Protein 5C00 (pdb70)

InterPro domains:
  IPR012336 Thioredoxin-like fold [PF13462] (78-234)
  IPR036249 Thioredoxin-like superfamily [SSF52833] (78-233)

Solvent-accessible surface area: 33484 Å² total

Secondary structure (DSSP, 8-state):
---SS-TT----------EEEEETTEEEEE-TT--TTPEEEEEEEETT-HHHHHHHHHHS---HHHHTTSEEEEEEEE-GGGTT-SSSHHHHHHHHHHHHHHTT-HHHHHHHHHH---HHHHTTT--HHHHHHHHHHTT--HHHHHHHHHTTTHHHHHHHHHHHHHHHHHHHSS--BSEEEETTEE--S-GGGHHHHHH-/---SS-TT-B--------EEEEETTEEEEE-TT--TTPEEEEEEEETT-HHHHHHHHHHS---HHHHTTSEEEEEEEE-GGGTT-SSSHHHHHHHHHHHHHHTT-HHHHHHHHHH---HHHHTTT--HHHHHHHHHHTT--HHHHHHHHTTTTHHHHHHHHHHHHHHHHHHHSS--SSEEEETTEE--S-GGGHHHHHT-/--TTTT--PPP---EEEEETTEEEEE-TT--TTPEEEEEEEETT-HHHHHHHHHHS---HHHHHTSEEEEEEEE-GGGTT-SSSHHHHHHHHHHHHHHTT-HHHHHHHHHH---HHHHTTT--HHHHHHHHHHTT--HHHHHHHHTTTTHHHHHHHHHHHHHHHHHHHSS--S-EEEETTEE--S-GGGHHHHH-/--TT--------EEEEETTEEEEE-TT--TTPEEEEEEEETT-HHHHHHHHHHS---TTGGGTSEEEEEEEE-GGGTT-SSSHHHHHHHHHHHHHHTT-HHHHHHHHHH---HHHHTTT--HHHHHHHHHHTT--HHHHHHHHHTTTHHHHHHHHHHHHHHHHHHTSS--SSEEEETTEE--S-GGG--

CATH classification: 3.40.30.10

Radius of gyration: 29.77 Å; Cα contacts (8 Å, |Δi|>4): 1594; chains: 4; bounding box: 79×55×88 Å

Sequence (784 aa):
KAHQANKYADYDKEESSVSFTGSVTDSAIVLKAVNAKKDAKKIDFFYEDFSCPHHCAELGEVTDGPTTKAIENNGDIVVNLRILNFLDRDGDDGNSTKAGAAALAVAQSGDWETYWNYRALLLKEQKNIYGKWGDNDFADVAKSLGASDEEVTQKKIREGGAKEDFRKKFAEEANSSKKLEKDGGSVSSSPRVFIDGKKEVKNGIETWVEQATSKAHQANKYADYDKESVSFTGSVTDSAIVLKKAVNAKKDAKKIDFFYEDFSCPHCAEELGEEVTDGPTKAIENNGDIVVNNLRILNFLDRDGDDGNSTKAGAAALAVAQSGDWETYWNYRALLKEQKKNIYGKWGDNDFADVAKSLGASDDEEVTQKIREGGAKEEDFRKFAEEANSKKLEKDGGSVSSPRVFIDGKEVKNGIETWVEQATSANNKYADYDKEESVSFTGSVTDSAIVLKAVNAKKDAKKIDFYEDFSCPHCAEELGEEVTDGPTKAIENGDIVVNLRILNFLDRDDGDDGNSTKAGAAALAVAQSGDWEETYWNYRALLKKEQKNIYGKWGDNNDFADVAKSSLGASDEEVTQKIREGGAKEDFRKFAEANSSKKLEKDGGSVSSPRVFIDGKEVKNGIETWVEQATKYADYDKESVSFTGSVTDSAIVLKAVNAKKKDAKKIDFYEDFSCPHCAELGEEVTDGPTTKAIENGDIVVNLRILNFLDRDGDDGNSTKAGAAALAVAQSGDWETYWNYRALLKEQQKNIYGKWGDNDFADVAKSLGASDEVTQKKIREGGAKEEDFRKFAEANSSKKLEKDGGSVSSPRVFIDGKEVKNGIETWV

Structure (mmCIF, N/CA/C/O backbone):
data_5C00
#
_entry.id   5C00
#
_cell.length_a   61.532
_cell.length_b   76.621
_cell.length_c   72.586
_cell.angle_alpha   90.000
_cell.angle_beta   90.170
_cell.angle_gamma   90.000
#
_symmetry.space_group_name_H-M   'P 1 21 1'
#
loop_
_entity.id
_entity.type
_entity.pdbx_description
1 polymer 'MdbA protein'
2 water water
#
loop_
_atom_site.group_PDB
_atom_site.id
_atom_site.type_symbol
_atom_site.label_atom_id
_atom_site.label_alt_id
_atom_site.label_comp_id
_atom_site.label_asym_id
_atom_site.label_entity_id
_atom_site.label_seq_id
_atom_site.pdbx_PDB_ins_code
_atom_site.Cartn_x
_atom_site.Cartn_y
_atom_site.Cartn_z
_atom_site.occupancy
_atom_site.B_iso_or_equiv
_atom_site.auth_seq_id
_atom_site.auth_comp_id
_atom_site.auth_asym_id
_atom_site.auth_atom_id
_atom_site.pdbx_PDB_model_num
ATOM 1 N N . LYS A 1 7 ? 62.145 27.758 33.516 1.00 45.56 43 LYS A N 1
ATOM 2 C CA . LYS A 1 7 ? 62.164 29.244 33.352 1.00 43.60 43 LYS A CA 1
ATOM 3 C C . LYS A 1 7 ? 61.792 29.970 34.652 1.00 39.16 43 LYS A C 1
ATOM 4 O O . LYS A 1 7 ? 60.863 29.571 35.359 1.00 36.45 43 LYS A O 1
ATOM 10 N N . ALA A 1 8 ? 62.490 31.069 34.928 1.00 33.99 44 ALA A N 1
ATOM 11 C CA . ALA A 1 8 ? 62.327 31.819 36.164 1.00 30.59 44 ALA A CA 1
ATOM 12 C C . ALA A 1 8 ? 61.227 32.848 35.931 1.00 27.33 44 ALA A C 1
ATOM 13 O O . ALA A 1 8 ? 61.214 33.485 34.912 1.00 29.43 44 ALA A O 1
ATOM 15 N N . HIS A 1 9 ? 60.308 32.984 36.875 1.00 25.85 45 HIS A N 1
ATOM 16 C CA . HIS A 1 9 ? 59.214 33.945 36.800 1.00 25.46 45 HIS A CA 1
ATOM 17 C C . HIS A 1 9 ? 59.334 35.079 37.817 1.00 25.15 45 HIS A C 1
ATOM 18 O O . HIS A 1 9 ? 58.970 36.220 37.499 1.00 25.74 45 HIS A O 1
ATOM 25 N N . GLN A 1 10 ? 59.781 34.759 39.043 1.00 25.36 46 GLN A N 1
ATOM 26 C CA . GLN A 1 10 ? 60.017 35.763 40.103 1.00 26.83 46 GLN A CA 1
ATOM 27 C C . GLN A 1 10 ? 61.442 35.735 40.641 1.00 26.26 46 GLN A C 1
ATOM 28 O O . GLN A 1 10 ? 61.912 34.697 41.102 1.00 26.82 46 GLN A O 1
ATOM 34 N N . ALA A 1 11 ? 62.104 36.893 40.621 1.00 25.27 47 ALA A N 1
ATOM 35 C CA . ALA A 1 11 ? 63.509 36.998 41.031 1.00 25.19 47 ALA A CA 1
ATOM 36 C C . ALA A 1 11 ? 64.365 36.047 40.181 1.00 25.36 47 ALA A C 1
ATOM 37 O O . ALA A 1 11 ? 64.207 36.034 38.960 1.00 25.85 47 ALA A O 1
ATOM 39 N N . ASN A 1 12 ? 65.246 35.275 40.804 1.00 25.93 48 ASN A N 1
ATOM 40 C CA . ASN A 1 12 ? 66.148 34.401 40.097 1.00 27.01 48 ASN A CA 1
ATOM 41 C C . ASN A 1 12 ? 66.496 33.272 41.031 1.00 28.18 48 ASN A C 1
ATOM 42 O O . ASN A 1 12 ? 66.126 33.304 42.200 1.00 29.00 48 ASN A O 1
ATOM 47 N N . LYS A 1 13 ? 67.259 32.303 40.551 1.00 29.57 49 LYS A N 1
ATOM 48 C CA . LYS A 1 13 ? 67.491 31.075 41.339 1.00 31.69 49 LYS A CA 1
ATOM 49 C C . LYS A 1 13 ? 68.475 31.251 42.495 1.00 30.58 49 LYS A C 1
ATOM 50 O O . LYS A 1 13 ? 68.589 30.370 43.317 1.00 31.55 49 LYS A O 1
ATOM 56 N N . TYR A 1 14 ? 69.206 32.368 42.547 1.00 28.60 50 TYR A N 1
ATOM 57 C CA . TYR A 1 14 ? 70.070 32.672 43.680 1.00 27.99 50 TYR A CA 1
ATOM 58 C C . TYR A 1 14 ? 69.372 33.436 44.802 1.00 26.88 50 TYR A C 1
ATOM 59 O O . TYR A 1 14 ? 69.887 33.471 45.879 1.00 27.27 50 TYR A O 1
ATOM 68 N N . ALA A 1 15 ? 68.225 34.059 44.538 1.00 26.62 51 ALA A N 1
ATOM 69 C CA . ALA A 1 15 ? 67.637 35.044 45.469 1.00 27.19 51 ALA A CA 1
ATOM 70 C C . ALA A 1 15 ? 67.298 34.412 46.838 1.00 27.30 51 ALA A C 1
ATOM 71 O O . ALA A 1 15 ? 66.665 33.371 46.894 1.00 26.82 51 ALA A O 1
ATOM 73 N N . ASP A 1 16 ? 67.782 35.047 47.897 1.00 28.03 52 ASP A N 1
ATOM 74 C CA . ASP A 1 16 ? 67.589 34.644 49.296 1.00 27.09 52 ASP A CA 1
ATOM 75 C C . ASP A 1 16 ? 66.508 35.598 49.858 1.00 26.01 52 ASP A C 1
ATOM 76 O O . ASP A 1 16 ? 66.569 36.826 49.681 1.00 22.76 52 ASP A O 1
ATOM 81 N N . TYR A 1 17 ? 65.587 35.034 50.614 1.00 23.27 53 TYR A N 1
ATOM 82 C CA . TYR A 1 17 ? 64.538 35.791 51.292 1.00 25.34 53 TYR A CA 1
ATOM 83 C C . TYR A 1 17 ? 64.807 35.714 52.811 1.00 26.35 53 TYR A C 1
ATOM 84 O O . TYR A 1 17 ? 65.369 34.737 53.311 1.00 27.20 53 TYR A O 1
ATOM 93 N N . ASP A 1 18 ? 64.392 36.735 53.530 1.00 27.33 54 ASP A N 1
ATOM 94 C CA . ASP A 1 18 ? 64.445 36.673 54.990 1.00 29.69 54 ASP A CA 1
ATOM 95 C C . ASP A 1 18 ? 63.489 35.572 55.528 1.00 29.76 54 ASP A C 1
ATOM 96 O O . ASP A 1 18 ? 62.355 35.429 55.035 1.00 27.74 54 ASP A O 1
ATOM 101 N N . LYS A 1 19 ? 63.978 34.791 56.500 1.00 28.94 55 LYS A N 1
ATOM 102 C CA . LYS A 1 19 ? 63.309 33.604 57.023 1.00 29.77 55 LYS A CA 1
ATOM 103 C C . LYS A 1 19 ? 63.389 33.519 58.551 1.00 30.43 55 LYS A C 1
ATOM 104 O O . LYS A 1 19 ? 64.439 33.128 59.093 1.00 32.96 55 LYS A O 1
ATOM 110 N N . GLU A 1 20 ? 62.273 33.822 59.208 1.00 25.47 56 GLU A N 1
ATOM 111 C CA A GLU A 1 20 ? 62.157 33.800 60.664 0.60 25.76 56 GLU A CA 1
ATOM 112 C CA B GLU A 1 20 ? 62.140 33.803 60.656 0.40 25.75 56 GLU A CA 1
ATOM 113 C C . GLU A 1 20 ? 62.131 32.351 61.103 1.00 24.44 56 GLU A C 1
ATOM 114 O O . GLU A 1 20 ? 61.526 31.515 60.458 1.00 23.04 56 GLU A O 1
ATOM 125 N N . SER A 1 21 ? 62.821 32.062 62.198 1.00 22.64 57 SER A N 1
ATOM 126 C CA A SER A 1 21 ? 62.832 30.748 62.790 0.60 23.55 57 SER A CA 1
ATOM 127 C CA B SER A 1 21 ? 62.790 30.724 62.744 0.40 23.19 57 SER A CA 1
ATOM 128 C C . SER A 1 21 ? 61.561 30.621 63.640 1.00 23.06 57 SER A C 1
ATOM 129 O O . SER A 1 21 ? 61.263 31.532 64.374 1.00 23.82 57 SER A O 1
ATOM 134 N N . VAL A 1 22 ? 60.894 29.471 63.603 1.00 21.94 58 VAL A N 1
ATOM 135 C CA . VAL A 1 22 ? 59.708 29.253 64.451 1.00 24.05 58 VAL A CA 1
ATOM 136 C C . VAL A 1 22 ? 59.837 27.855 64.995 1.00 24.17 58 VAL A C 1
ATOM 137 O O . VAL A 1 22 ? 60.431 27.004 64.349 1.00 24.75 58 VAL A O 1
ATOM 141 N N . SER A 1 23 ? 59.357 27.637 66.205 1.00 23.53 59 SER A N 1
ATOM 142 C CA . SER A 1 23 ? 59.517 26.326 66.814 1.00 23.70 59 SER A CA 1
ATOM 143 C C . SER A 1 23 ? 58.206 25.550 66.899 1.00 23.81 59 SER A C 1
ATOM 144 O O . SER A 1 23 ? 58.187 24.457 67.479 1.00 25.88 59 SER A O 1
ATOM 147 N N . PHE A 1 24 ? 57.119 26.089 66.358 1.00 20.96 60 PHE A N 1
ATOM 148 C CA . PHE A 1 24 ? 55.829 25.416 66.399 1.00 21.41 60 PHE A CA 1
ATOM 149 C C . PHE A 1 24 ? 55.721 24.415 65.272 1.00 21.54 60 PHE A C 1
ATOM 150 O O . PHE A 1 24 ? 56.546 24.402 64.355 1.00 20.71 60 PHE A O 1
ATOM 158 N N . THR A 1 25 ? 54.698 23.578 65.328 1.00 21.77 61 THR A N 1
ATOM 159 C CA . THR A 1 25 ? 54.397 22.666 64.225 1.00 21.61 61 THR A CA 1
ATOM 160 C C . THR A 1 25 ? 52.952 22.955 63.763 1.00 21.88 61 THR A C 1
ATOM 161 O O . THR A 1 25 ? 52.326 23.996 64.120 1.00 19.42 61 THR A O 1
ATOM 165 N N . GLY A 1 26 ? 52.388 22.059 62.972 1.00 22.47 62 GLY A N 1
ATOM 166 C CA . GLY A 1 26 ? 51.062 22.318 62.449 1.00 22.23 62 GLY A CA 1
ATOM 167 C C . GLY A 1 26 ? 50.394 21.082 61.904 1.00 24.01 62 GLY A C 1
ATOM 168 O O . GLY A 1 26 ? 51.000 20.028 61.853 1.00 21.65 62 GLY A O 1
ATOM 169 N N . SER A 1 27 ? 49.162 21.243 61.451 1.00 23.03 63 SER A N 1
ATOM 170 C CA . SER A 1 27 ? 48.455 20.168 60.727 1.00 23.83 63 SER A CA 1
ATOM 171 C C . SER A 1 27 ? 47.457 20.794 59.797 1.00 23.60 63 SER A C 1
ATOM 172 O O . SER A 1 27 ? 47.241 22.013 59.890 1.00 23.41 63 SER A O 1
ATOM 175 N N . VAL A 1 28 ? 46.882 20.038 58.869 1.00 23.90 64 VAL A N 1
ATOM 176 C CA . VAL A 1 28 ? 45.782 20.555 58.039 1.00 24.11 64 VAL A CA 1
ATOM 177 C C . VAL A 1 28 ? 44.611 19.697 58.413 1.00 27.39 64 VAL A C 1
ATOM 178 O O . VAL A 1 28 ? 44.593 18.502 58.100 1.00 26.35 64 VAL A O 1
ATOM 182 N N . THR A 1 29 ? 43.687 20.288 59.149 1.00 26.67 65 THR A N 1
ATOM 183 C CA . THR A 1 29 ? 42.597 19.563 59.768 1.00 30.71 65 THR A CA 1
ATOM 184 C C . THR A 1 29 ? 41.325 20.385 59.693 1.00 29.95 65 THR A C 1
ATOM 185 O O . THR A 1 29 ? 41.352 21.588 60.004 1.00 27.61 65 THR A O 1
ATOM 189 N N . ASP A 1 30 ? 40.204 19.748 59.310 1.00 28.95 66 ASP A N 1
ATOM 190 C CA . ASP A 1 30 ? 38.888 20.376 59.405 1.00 27.77 66 ASP A CA 1
ATOM 191 C C . ASP A 1 30 ? 38.835 21.722 58.687 1.00 25.91 66 ASP A C 1
ATOM 192 O O . ASP A 1 30 ? 38.306 22.642 59.230 1.00 24.00 66 ASP A O 1
ATOM 197 N N . SER A 1 31 ? 39.392 21.774 57.478 1.00 24.20 67 SER A N 1
ATOM 198 C CA . SER A 1 31 ? 39.477 23.000 56.645 1.00 22.99 67 SER A CA 1
ATOM 199 C C . SER A 1 31 ? 40.401 24.118 57.163 1.00 22.06 67 SER A C 1
ATOM 200 O O . SER A 1 31 ? 40.411 25.197 56.591 1.00 20.77 67 SER A O 1
ATOM 203 N N . ALA A 1 32 ? 41.153 23.859 58.224 1.00 21.44 68 ALA A N 1
ATOM 204 C CA . ALA A 1 32 ? 42.015 24.854 58.819 1.00 21.53 68 ALA A CA 1
ATOM 205 C C . ALA A 1 32 ? 43.441 24.427 58.660 1.00 21.47 68 ALA A C 1
ATOM 206 O O . ALA A 1 32 ? 43.769 23.214 58.576 1.00 20.02 68 ALA A O 1
ATOM 208 N N . ILE A 1 33 ? 44.307 25.428 58.638 1.00 21.15 69 ILE A N 1
ATOM 209 C CA . ILE A 1 33 ? 45.698 25.188 58.805 1.00 20.13 69 ILE A CA 1
ATOM 210 C C . ILE A 1 33 ? 45.946 25.490 60.265 1.00 20.72 69 ILE A C 1
ATOM 211 O O . ILE A 1 33 ? 45.844 26.635 60.701 1.00 20.07 69 ILE A O 1
ATOM 216 N N . VAL A 1 34 ? 46.290 24.455 61.009 1.00 19.61 70 VAL A N 1
ATOM 217 C CA . VAL A 1 34 ? 46.392 24.553 62.442 1.00 21.07 70 VAL A CA 1
ATOM 218 C C . VAL A 1 34 ? 47.842 24.729 62.898 1.00 21.52 70 VAL A C 1
ATOM 219 O O . VAL A 1 34 ? 48.702 23.947 62.519 1.00 24.64 70 VAL A O 1
ATOM 223 N N . LEU A 1 35 ? 48.130 25.798 63.647 1.00 19.87 71 LEU A N 1
ATOM 224 C CA . LEU A 1 35 ? 49.476 26.017 64.185 1.00 19.43 71 LEU A CA 1
ATOM 225 C C . LEU A 1 35 ? 49.450 25.778 65.673 1.00 19.72 71 LEU A C 1
ATOM 226 O O . LEU A 1 35 ? 48.576 26.281 66.357 1.00 21.92 71 LEU A O 1
ATOM 231 N N . LYS A 1 36 ? 50.383 24.988 66.159 1.00 20.31 72 LYS A N 1
ATOM 232 C CA . LYS A 1 36 ? 50.393 24.539 67.541 1.00 21.71 72 LYS A CA 1
ATOM 233 C C . LYS A 1 36 ? 51.776 24.139 67.972 1.00 21.85 72 LYS A C 1
ATOM 234 O O . LYS A 1 36 ? 52.569 23.689 67.171 1.00 22.78 72 LYS A O 1
ATOM 240 N N . ALA A 1 37 ? 52.067 24.293 69.253 1.00 21.86 73 ALA A N 1
ATOM 241 C CA . ALA A 1 37 ? 53.262 23.754 69.819 1.00 22.46 73 ALA A CA 1
ATOM 242 C C . ALA A 1 37 ? 53.233 22.218 69.776 1.00 23.42 73 ALA A C 1
ATOM 243 O O . ALA A 1 37 ? 52.173 21.618 69.853 1.00 24.43 73 ALA A O 1
ATOM 245 N N . VAL A 1 38 ? 54.420 21.637 69.708 1.00 24.68 74 VAL A N 1
ATOM 246 C CA . VAL A 1 38 ? 54.610 20.166 69.842 1.00 28.76 74 VAL A CA 1
ATOM 247 C C . VAL A 1 38 ? 53.901 19.623 71.087 1.00 31.47 74 VAL A C 1
ATOM 248 O O . VAL A 1 38 ? 53.162 18.618 71.011 1.00 31.29 74 VAL A O 1
ATOM 252 N N . ASN A 1 39 ? 54.086 20.319 72.205 1.00 32.96 75 ASN A N 1
ATOM 253 C CA . ASN A 1 39 ? 53.451 19.928 73.461 1.00 38.31 75 ASN A CA 1
ATOM 254 C C . ASN A 1 39 ? 52.519 21.036 73.910 1.00 37.06 75 ASN A C 1
ATOM 255 O O . ASN A 1 39 ? 52.703 21.646 74.950 1.00 39.00 75 ASN A O 1
ATOM 260 N N . ALA A 1 40 ? 51.520 21.298 73.091 1.00 36.43 76 ALA A N 1
ATOM 261 C CA . ALA A 1 40 ? 50.511 22.265 73.430 1.00 36.73 76 ALA A CA 1
ATOM 262 C C . ALA A 1 40 ? 49.729 21.729 74.621 1.00 40.39 76 ALA A C 1
ATOM 263 O O . ALA A 1 40 ? 49.526 20.527 74.762 1.00 40.84 76 ALA A O 1
ATOM 265 N N . LYS A 1 41 ? 49.318 22.647 75.476 1.00 40.88 77 LYS A N 1
ATOM 266 C CA . LYS A 1 41 ? 48.509 22.300 76.620 1.00 42.25 77 LYS A CA 1
ATOM 267 C C . LYS A 1 41 ? 47.149 21.805 76.137 1.00 42.48 77 LYS A C 1
ATOM 268 O O . LYS A 1 41 ? 46.555 22.351 75.188 1.00 37.62 77 LYS A O 1
ATOM 274 N N . LYS A 1 42 ? 46.647 20.767 76.799 1.00 42.98 78 LYS A N 1
ATOM 275 C CA . LYS A 1 42 ? 45.291 20.309 76.538 1.00 46.40 78 LYS A CA 1
ATOM 276 C C . LYS A 1 42 ? 44.245 21.387 76.812 1.00 43.42 78 LYS A C 1
ATOM 277 O O . LYS A 1 42 ? 43.177 21.331 76.226 1.00 42.93 78 LYS A O 1
ATOM 283 N N . ASP A 1 43 ? 44.552 22.363 77.667 1.00 40.97 79 ASP A N 1
ATOM 284 C CA . ASP A 1 43 ? 43.646 23.508 77.915 1.00 44.05 79 ASP A CA 1
ATOM 285 C C . ASP A 1 43 ? 43.992 24.830 77.171 1.00 39.29 79 ASP A C 1
ATOM 286 O O . ASP A 1 43 ? 43.531 25.919 77.534 1.00 39.39 79 ASP A O 1
ATOM 291 N N . ALA A 1 44 ? 44.830 24.744 76.157 1.00 36.19 80 ALA A N 1
ATOM 292 C CA . ALA A 1 44 ? 45.141 25.897 75.338 1.00 33.96 80 ALA A CA 1
ATOM 293 C C . ALA A 1 44 ? 43.844 26.454 74.761 1.00 32.95 80 ALA A C 1
ATOM 294 O O . ALA A 1 44 ? 42.922 25.713 74.463 1.00 33.55 80 ALA A O 1
ATOM 296 N N . LYS A 1 45 ? 43.773 27.755 74.547 1.00 32.89 81 LYS A N 1
ATOM 297 C CA . LYS A 1 45 ? 42.586 28.327 73.926 1.00 32.32 81 LYS A CA 1
ATOM 298 C C . LYS A 1 45 ? 42.603 28.069 72.425 1.00 30.88 81 LYS A C 1
ATOM 299 O O . LYS A 1 45 ? 43.662 28.153 71.812 1.00 28.75 81 LYS A O 1
ATOM 305 N N . LYS A 1 46 ? 41.459 27.658 71.869 1.00 28.34 82 LYS A N 1
ATOM 306 C CA . LYS A 1 46 ? 41.346 27.391 70.441 1.00 29.15 82 LYS A CA 1
ATOM 307 C C . LYS A 1 46 ? 40.955 28.659 69.702 1.00 27.01 82 LYS A C 1
ATOM 308 O O . LYS A 1 46 ? 39.943 29.272 70.005 1.00 27.08 82 LYS A O 1
ATOM 314 N N . ILE A 1 47 ? 41.734 29.042 68.707 1.00 23.74 83 ILE A N 1
ATOM 315 C CA . ILE A 1 47 ? 41.493 30.287 68.007 1.00 23.07 83 ILE A CA 1
ATOM 316 C C . ILE A 1 47 ? 41.006 29.908 66.640 1.00 21.88 83 ILE A C 1
ATOM 317 O O . ILE A 1 47 ? 41.545 29.001 66.029 1.00 23.45 83 ILE A O 1
ATOM 322 N N . ASP A 1 48 ? 39.977 30.582 66.166 1.00 20.51 84 ASP A N 1
ATOM 323 C CA . ASP A 1 48 ? 39.626 30.522 64.762 1.00 21.46 84 ASP A CA 1
ATOM 324 C C . ASP A 1 48 ? 39.918 31.881 64.190 1.00 20.19 84 ASP A C 1
ATOM 325 O O . ASP A 1 48 ? 39.368 32.887 64.628 1.00 19.40 84 ASP A O 1
ATOM 330 N N . PHE A 1 49 ? 40.891 31.907 63.273 1.00 18.99 85 PHE A N 1
ATOM 331 C CA A PHE A 1 49 ? 41.370 33.153 62.718 0.60 18.16 85 PHE A CA 1
ATOM 332 C CA B PHE A 1 49 ? 41.394 33.143 62.712 0.40 18.04 85 PHE A CA 1
ATOM 333 C C . PHE A 1 49 ? 41.075 33.091 61.237 1.00 17.68 85 PHE A C 1
ATOM 334 O O . PHE A 1 49 ? 41.640 32.285 60.505 1.00 16.62 85 PHE A O 1
ATOM 349 N N . TYR A 1 50 ? 40.186 33.967 60.804 1.00 17.42 86 TYR A N 1
ATOM 350 C CA . TYR A 1 50 ? 39.716 34.012 59.417 1.00 17.48 86 TYR A CA 1
ATOM 351 C C . TYR A 1 50 ? 40.457 35.114 58.676 1.00 19.14 86 TYR A C 1
ATOM 352 O O . TYR A 1 50 ? 40.499 36.247 59.141 1.00 18.09 86 TYR A O 1
ATOM 361 N N . GLU A 1 51 ? 41.045 34.764 57.542 1.00 18.77 87 GLU A N 1
ATOM 362 C CA . GLU A 1 51 ? 41.708 35.771 56.737 1.00 19.14 87 GLU A CA 1
ATOM 363 C C . GLU A 1 51 ? 41.598 35.417 55.276 1.00 18.07 87 GLU A C 1
ATOM 364 O O . GLU A 1 51 ? 41.230 34.290 54.891 1.00 16.70 87 GLU A O 1
ATOM 370 N N . ASP A 1 52 ? 41.905 36.411 54.464 1.00 17.37 88 ASP A N 1
ATOM 371 C CA . ASP A 1 52 ? 41.912 36.275 52.977 1.00 16.92 88 ASP A CA 1
ATOM 372 C C . ASP A 1 52 ? 43.217 36.941 52.488 1.00 16.47 88 ASP A C 1
ATOM 373 O O . ASP A 1 52 ? 43.560 38.055 52.916 1.00 15.31 88 ASP A O 1
ATOM 378 N N . PHE A 1 53 ? 43.936 36.289 51.590 1.00 16.09 89 PHE A N 1
ATOM 379 C CA . PHE A 1 53 ? 45.214 36.832 51.102 1.00 16.48 89 PHE A CA 1
ATOM 380 C C . PHE A 1 53 ? 45.088 38.125 50.250 1.00 17.51 89 PHE A C 1
ATOM 381 O O . PHE A 1 53 ? 46.108 38.759 49.971 1.00 18.32 89 PHE A O 1
ATOM 389 N N . SER A 1 54 ? 43.876 38.547 49.885 1.00 16.68 90 SER A N 1
ATOM 390 C CA . SER A 1 54 ? 43.722 39.819 49.188 1.00 18.64 90 SER A CA 1
ATOM 391 C C . SER A 1 54 ? 43.204 40.929 50.105 1.00 19.93 90 SER A C 1
ATOM 392 O O . SER A 1 54 ? 42.883 42.016 49.630 1.00 20.46 90 SER A O 1
ATOM 395 N N . CYS A 1 55 ? 4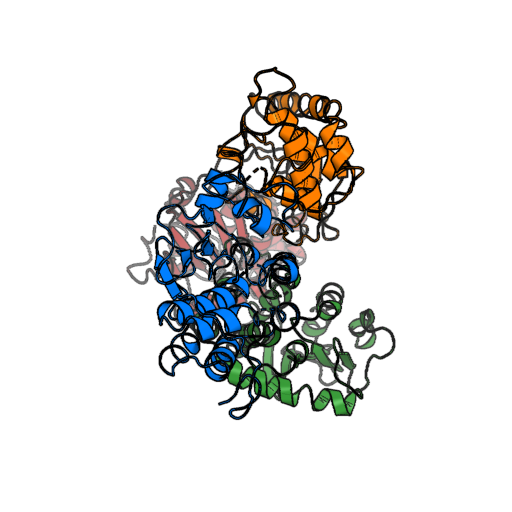3.100 40.647 51.388 1.00 18.49 91 CYS A N 1
ATOM 396 C CA . CYS A 1 55 ? 42.512 41.576 52.351 1.00 21.23 91 CYS A CA 1
ATOM 397 C C . CYS A 1 55 ? 43.568 42.499 52.988 1.00 20.02 91 CYS A C 1
ATOM 398 O O . CYS A 1 55 ? 44.435 42.038 53.711 1.00 19.66 91 CYS A O 1
ATOM 401 N N . PRO A 1 56 ? 43.493 43.813 52.713 1.00 21.28 92 PRO A N 1
ATOM 402 C CA . PRO A 1 56 ? 44.531 44.713 53.221 1.00 22.68 92 PRO A CA 1
ATOM 403 C C . PRO A 1 56 ? 44.510 44.815 54.727 1.00 21.69 92 PRO A C 1
ATOM 404 O O . PRO A 1 56 ? 45.556 44.931 55.345 1.00 21.69 92 PRO A O 1
ATOM 408 N N . HIS A 1 57 ? 43.331 44.744 55.336 1.00 21.71 93 HIS A N 1
ATOM 409 C CA A HIS A 1 57 ? 43.276 44.857 56.777 0.60 21.79 93 HIS A CA 1
ATOM 410 C CA B HIS A 1 57 ? 43.261 44.854 56.772 0.40 21.92 93 HIS A CA 1
ATOM 411 C C . HIS A 1 57 ? 43.733 43.559 57.452 1.00 21.63 93 HIS A C 1
ATOM 412 O O . HIS A 1 57 ? 44.158 43.593 58.578 1.00 19.95 93 HIS A O 1
ATOM 425 N N . CYS A 1 58 ? 43.714 42.427 56.737 1.00 20.56 94 CYS A N 1
ATOM 426 C CA . CYS A 1 58 ? 44.319 41.185 57.255 1.00 20.66 94 CYS A CA 1
ATOM 427 C C . CYS A 1 58 ? 45.823 41.326 57.301 1.00 21.49 94 CYS A C 1
ATOM 428 O O . CYS A 1 58 ? 46.448 40.961 58.273 1.00 20.77 94 CYS A O 1
ATOM 431 N N . ALA A 1 59 ? 46.398 41.950 56.277 1.00 21.67 95 ALA A N 1
ATOM 432 C CA . ALA A 1 59 ? 47.840 42.228 56.302 1.00 21.45 95 ALA A CA 1
ATOM 433 C C . ALA A 1 59 ? 48.181 43.195 57.432 1.00 23.21 95 ALA A C 1
ATOM 434 O O . ALA A 1 59 ? 49.141 43.014 58.171 1.00 21.40 95 ALA A O 1
ATOM 436 N N . GLU A 1 60 ? 47.354 44.215 57.602 1.00 23.19 96 GLU A N 1
ATOM 437 C CA . GLU A 1 60 ? 47.621 45.199 58.646 1.00 25.67 96 GLU A CA 1
ATOM 438 C C . GLU A 1 60 ? 47.517 44.609 60.043 1.00 26.09 96 GLU A C 1
ATOM 439 O O . GLU A 1 60 ? 48.379 44.878 60.876 1.00 24.64 96 GLU A O 1
ATOM 445 N N . LEU A 1 61 ? 46.462 43.827 60.310 1.00 21.78 97 LEU A N 1
ATOM 446 C CA . LEU A 1 61 ? 46.382 43.123 61.591 1.00 23.20 97 LEU A CA 1
ATOM 447 C C . LEU A 1 61 ? 47.557 42.152 61.844 1.00 23.11 97 LEU A C 1
ATOM 448 O O . LEU A 1 61 ? 48.109 42.111 62.956 1.00 24.49 97 LEU A O 1
ATOM 453 N N . GLY A 1 62 ? 47.943 41.405 60.837 1.00 24.07 98 GLY A N 1
ATOM 454 C CA . GLY A 1 62 ? 49.088 40.491 60.932 1.00 24.59 98 GLY A CA 1
ATOM 455 C C . GLY A 1 62 ? 50.383 41.168 61.357 1.00 26.07 98 GLY A C 1
ATOM 456 O O . GLY A 1 62 ? 51.174 40.619 62.142 1.00 25.15 98 GLY A O 1
ATOM 457 N N . GLU A 1 63 ? 50.613 42.371 60.852 1.00 27.13 99 GLU A N 1
ATOM 458 C CA . GLU A 1 63 ? 51.781 43.144 61.235 1.00 31.43 99 GLU A CA 1
ATOM 459 C C . GLU A 1 63 ? 51.806 43.371 62.729 1.00 30.75 99 GLU A C 1
ATOM 460 O O . GLU A 1 63 ? 52.863 43.379 63.342 1.00 32.47 99 GLU A O 1
ATOM 466 N N . VAL A 1 64 ? 50.646 43.616 63.304 1.00 30.66 100 VAL A N 1
ATOM 467 C CA . VAL A 1 64 ? 50.545 43.881 64.727 1.00 32.94 100 VAL A CA 1
ATOM 468 C C . VAL A 1 64 ? 50.542 42.604 65.565 1.00 30.11 100 VAL A C 1
ATOM 469 O O . VAL A 1 64 ? 51.152 42.565 66.605 1.00 30.69 100 VAL A O 1
ATOM 473 N N . THR A 1 65 ? 49.832 41.569 65.150 1.00 23.94 101 THR A N 1
ATOM 474 C CA . THR A 1 65 ? 49.585 40.447 66.038 1.00 23.33 101 THR A CA 1
ATOM 475 C C . THR A 1 65 ? 50.343 39.162 65.679 1.00 22.62 101 THR A C 1
ATOM 476 O O . THR A 1 65 ? 50.360 38.224 66.494 1.00 21.95 101 THR A O 1
ATOM 480 N N . ASP A 1 66 ? 50.953 39.074 64.490 1.00 22.11 102 ASP A N 1
ATOM 481 C CA . ASP A 1 66 ? 51.691 37.839 64.134 1.00 23.40 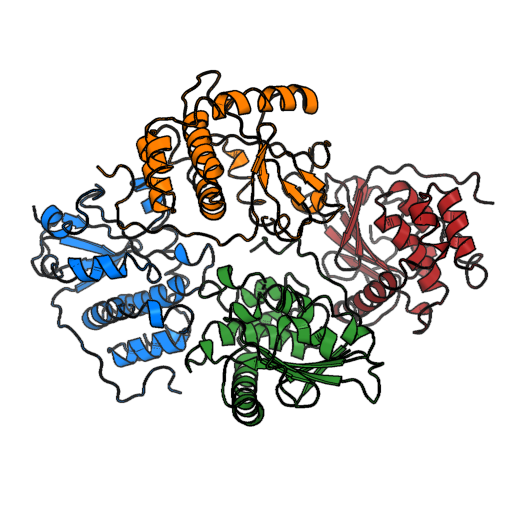102 ASP A CA 1
ATOM 482 C C . ASP A 1 66 ? 52.804 37.493 65.133 1.00 22.54 102 ASP A C 1
ATOM 483 O O . ASP A 1 66 ? 52.984 36.345 65.524 1.00 21.39 102 ASP A O 1
ATOM 488 N N . GLY A 1 67 ? 53.539 38.507 65.555 1.00 22.89 103 GLY A N 1
ATOM 489 C CA . GLY A 1 67 ? 54.616 38.310 66.498 1.00 22.86 103 GLY A CA 1
ATOM 490 C C . GLY A 1 67 ? 54.150 37.747 67.826 1.00 23.64 103 GLY A C 1
ATOM 491 O O . GLY A 1 67 ? 54.606 36.680 68.235 1.00 22.52 103 GLY A O 1
ATOM 492 N N . PRO A 1 68 ? 53.246 38.445 68.509 1.00 23.34 104 PRO A N 1
ATOM 493 C CA . PRO A 1 68 ? 52.738 37.903 69.758 1.00 25.18 104 PRO A CA 1
ATOM 494 C C . PRO A 1 68 ? 52.022 36.588 69.581 1.00 24.17 104 PRO A C 1
ATOM 495 O O . PRO A 1 68 ? 52.158 35.710 70.455 1.00 23.49 104 PRO A O 1
ATOM 507 N N . THR A 1 70 ? 52.721 34.200 67.422 1.00 21.09 106 THR A N 1
ATOM 508 C CA A THR A 1 70 ? 53.775 33.182 67.339 0.70 23.73 106 THR A CA 1
ATOM 509 C CA B THR A 1 70 ? 53.733 33.130 67.359 0.30 22.21 106 THR A CA 1
ATOM 510 C C . THR A 1 70 ? 54.279 32.795 68.739 1.00 23.07 106 THR A C 1
ATOM 511 O O . THR A 1 70 ? 54.430 31.646 69.057 1.00 23.05 106 THR A O 1
ATOM 518 N N . LYS A 1 71 ? 54.539 33.793 69.573 1.00 22.97 107 LYS A N 1
ATOM 519 C CA . LYS A 1 71 ? 55.025 33.509 70.931 1.00 25.15 107 LYS A CA 1
ATOM 520 C C . LYS A 1 71 ? 54.044 32.711 71.757 1.00 25.25 107 LYS A C 1
ATOM 521 O O . LYS A 1 71 ? 54.424 31.802 72.481 1.00 26.82 107 LYS A O 1
ATOM 527 N N . ALA A 1 72 ? 52.774 33.034 71.633 1.00 24.17 108 ALA A N 1
ATOM 528 C CA . ALA A 1 72 ? 51.739 32.372 72.398 1.00 23.87 108 ALA A CA 1
ATOM 529 C C . ALA A 1 72 ? 51.537 30.941 71.931 1.00 23.03 108 ALA A C 1
ATOM 530 O O . ALA A 1 72 ? 51.261 30.046 72.733 1.00 23.73 108 ALA A O 1
ATOM 532 N N . ILE A 1 73 ? 51.659 30.742 70.626 1.00 22.09 109 ILE A N 1
ATOM 533 C CA . ILE A 1 73 ? 51.635 29.415 70.041 1.00 21.88 109 ILE A CA 1
ATOM 534 C C . ILE A 1 73 ? 52.862 28.665 70.540 1.00 22.18 109 ILE A C 1
ATOM 535 O O . ILE A 1 73 ? 52.731 27.561 71.022 1.00 24.64 109 ILE A O 1
ATOM 540 N N . GLU A 1 74 ? 54.052 29.248 70.451 1.00 23.31 110 GLU A N 1
ATOM 541 C CA . GLU A 1 74 ? 55.256 28.486 70.851 1.00 24.98 110 GLU A CA 1
ATOM 542 C C . GLU A 1 74 ? 55.227 28.131 72.345 1.00 26.46 110 GLU A C 1
ATOM 543 O O . GLU A 1 74 ? 55.719 27.077 72.727 1.00 26.01 110 GLU A O 1
ATOM 549 N N . ASN A 1 75 ? 54.601 28.985 73.170 1.00 26.87 111 ASN A N 1
ATOM 550 C CA A ASN A 1 75 ? 54.368 28.738 74.606 0.60 28.71 111 ASN A CA 1
ATOM 551 C CA B ASN A 1 75 ? 54.458 28.714 74.604 0.40 27.64 111 ASN A CA 1
ATOM 552 C C . ASN A 1 75 ? 53.338 27.687 74.950 1.00 29.18 111 ASN A C 1
ATOM 553 O O . ASN A 1 75 ? 53.206 27.277 76.116 1.00 30.84 111 ASN A O 1
ATOM 562 N N . GLY A 1 76 ? 52.559 27.249 73.967 1.00 27.56 112 GLY A N 1
ATOM 563 C CA . GLY A 1 76 ? 51.534 26.236 74.211 1.00 28.62 112 GLY A CA 1
ATOM 564 C C . GLY A 1 76 ? 50.216 26.781 74.764 1.00 28.78 112 GLY A C 1
ATOM 565 O O . GLY A 1 76 ? 49.332 25.997 75.141 1.00 28.78 112 GLY A O 1
ATOM 566 N N . ASP A 1 77 ? 50.047 28.112 74.741 1.00 28.15 113 ASP A N 1
ATOM 567 C CA . ASP A 1 77 ? 48.870 28.781 75.317 1.00 29.86 113 ASP A CA 1
ATOM 568 C C . ASP A 1 77 ? 47.673 28.883 74.383 1.00 28.30 113 ASP A C 1
ATOM 569 O O . ASP A 1 77 ? 46.518 29.017 74.848 1.00 27.79 113 ASP A O 1
ATOM 574 N N . ILE A 1 78 ? 47.929 28.927 73.074 1.00 25.24 114 ILE A N 1
ATOM 575 C CA . ILE A 1 78 ? 46.872 28.899 72.084 1.00 23.53 114 ILE A CA 1
ATOM 576 C C . ILE A 1 78 ? 47.167 27.915 70.977 1.00 22.72 114 ILE A C 1
ATOM 577 O O . ILE A 1 78 ? 48.331 27.623 70.710 1.00 21.07 114 ILE A O 1
ATOM 582 N N . VAL A 1 79 ? 46.105 27.386 70.394 1.00 21.79 115 VAL A N 1
ATOM 583 C CA . VAL A 1 79 ? 46.166 26.616 69.164 1.00 23.27 115 VAL A CA 1
ATOM 584 C C . VAL A 1 79 ? 45.406 27.402 68.114 1.00 22.19 115 VAL A C 1
ATOM 585 O O . VAL A 1 79 ? 44.266 27.748 68.340 1.00 24.29 115 VAL A O 1
ATOM 589 N N . VAL A 1 80 ? 46.062 27.762 67.011 1.00 20.86 116 VAL A N 1
ATOM 590 C CA . VAL A 1 80 ? 45.439 28.642 66.022 1.00 19.36 116 VAL A CA 1
ATOM 591 C C . VAL A 1 80 ? 44.959 27.926 64.772 1.00 19.66 116 VAL A C 1
ATOM 592 O O . VAL A 1 80 ? 45.739 27.311 64.018 1.00 19.78 116 VAL A O 1
ATOM 596 N N . ASN A 1 81 ? 43.658 27.963 64.579 1.00 18.36 117 ASN A N 1
ATOM 597 C CA . ASN A 1 81 ? 43.102 27.474 63.358 1.00 19.39 117 ASN A CA 1
ATOM 598 C C . ASN A 1 81 ? 43.000 28.603 62.345 1.00 17.45 117 ASN A C 1
ATOM 599 O O . ASN A 1 81 ? 42.086 29.412 62.422 1.00 16.84 117 ASN A O 1
ATOM 604 N N . LEU A 1 82 ? 43.895 28.583 61.357 1.00 16.37 118 LEU A N 1
ATOM 605 C CA . LEU A 1 82 ? 43.886 29.538 60.288 1.00 17.04 118 LEU A CA 1
ATOM 606 C C . LEU A 1 82 ? 42.871 29.050 59.254 1.00 16.99 118 LEU A C 1
ATOM 607 O O . LEU A 1 82 ? 43.031 27.952 58.675 1.00 17.96 118 LEU A O 1
ATOM 612 N N . ARG A 1 83 ? 41.784 29.808 59.138 1.00 17.39 119 ARG A N 1
ATOM 613 C CA . ARG A 1 83 ? 40.645 29.495 58.286 1.00 17.85 119 ARG A CA 1
ATOM 614 C C . ARG A 1 83 ? 40.636 30.484 57.138 1.00 17.96 119 ARG A C 1
ATOM 615 O O . ARG A 1 83 ? 40.160 31.637 57.268 1.00 17.81 119 ARG A O 1
ATOM 623 N N . ILE A 1 84 ? 41.251 30.042 56.047 1.00 17.72 120 ILE A N 1
ATOM 624 C CA . ILE A 1 84 ? 41.451 30.900 54.908 1.00 18.24 120 ILE A CA 1
ATOM 625 C C . ILE A 1 84 ? 40.263 30.962 53.967 1.00 18.23 120 ILE A C 1
ATOM 626 O O . ILE A 1 84 ? 39.643 29.959 53.593 1.00 18.00 120 ILE A O 1
ATOM 631 N N . LEU A 1 85 ? 39.921 32.191 53.595 1.00 17.14 121 LEU A N 1
ATOM 632 C CA . LEU A 1 85 ? 38.783 32.476 52.764 1.00 18.48 121 LEU A CA 1
ATOM 633 C C . LEU A 1 85 ? 39.232 32.941 51.370 1.00 18.70 121 LEU A C 1
ATOM 634 O O . LEU A 1 85 ? 40.390 33.305 51.181 1.00 18.15 121 LEU A O 1
ATOM 639 N N . ASN A 1 86 ? 38.315 32.931 50.395 1.00 19.62 122 ASN A N 1
ATOM 640 C CA . ASN A 1 86 ? 38.571 33.516 49.079 1.00 19.20 122 ASN A CA 1
ATOM 641 C C . ASN A 1 86 ? 37.414 34.429 48.616 1.00 20.21 122 ASN A C 1
ATOM 642 O O . ASN A 1 86 ? 37.201 34.643 47.419 1.00 18.55 122 ASN A O 1
ATOM 647 N N . PHE A 1 87 ? 36.675 34.961 49.579 1.00 20.97 123 PHE A N 1
ATOM 648 C CA . PHE A 1 87 ? 35.486 35.791 49.304 1.00 21.33 123 PHE A CA 1
ATOM 649 C C . PHE A 1 87 ? 35.840 37.048 48.531 1.00 21.20 123 PHE A C 1
ATOM 650 O O . PHE A 1 87 ? 35.017 37.574 47.763 1.00 22.36 123 PHE A O 1
ATOM 658 N N . LEU A 1 88 ? 37.062 37.564 48.703 1.00 19.95 124 LEU A N 1
ATOM 659 C CA . LEU A 1 88 ? 37.477 38.736 47.945 1.00 20.94 124 LEU A CA 1
ATOM 660 C C . LEU A 1 88 ? 37.672 38.518 46.445 1.00 22.63 124 LEU A C 1
ATOM 661 O O . LEU A 1 88 ? 37.799 39.486 45.680 1.00 25.12 124 LEU A O 1
ATOM 666 N N . ASP A 1 89 ? 37.670 37.271 45.993 1.00 21.50 125 ASP A N 1
ATOM 667 C CA . ASP A 1 89 ? 37.648 37.008 44.564 1.00 22.25 125 ASP A CA 1
ATOM 668 C C . ASP A 1 89 ? 36.228 37.200 43.955 1.00 25.93 125 ASP A C 1
ATOM 669 O O . ASP A 1 89 ? 36.020 36.863 42.799 1.00 23.95 125 ASP A O 1
ATOM 674 N N . ARG A 1 90 ? 35.267 37.675 44.756 1.00 27.31 126 ARG A N 1
ATOM 675 C CA . ARG A 1 90 ? 33.956 38.212 44.265 1.00 31.90 126 ARG A CA 1
ATOM 676 C C . ARG A 1 90 ? 33.219 37.093 43.575 1.00 33.10 126 ARG A C 1
ATOM 677 O O . ARG A 1 90 ? 32.877 37.178 42.383 1.00 32.56 126 ARG A O 1
ATOM 685 N N . ASP A 1 91 ? 33.102 35.983 44.303 1.00 35.14 127 ASP A N 1
ATOM 686 C CA . ASP A 1 91 ? 32.440 34.764 43.839 1.00 40.13 127 ASP A CA 1
ATOM 687 C C . ASP A 1 91 ? 33.204 33.957 42.750 1.00 40.34 127 ASP A C 1
ATOM 688 O O . ASP A 1 91 ? 32.674 32.987 42.234 1.00 38.76 127 ASP A O 1
ATOM 693 N N . GLY A 1 92 ? 34.410 34.370 42.371 1.00 32.60 128 GLY A N 1
ATOM 694 C CA . GLY A 1 92 ? 35.201 33.602 41.414 1.00 30.69 128 GLY A CA 1
ATOM 695 C C . GLY A 1 92 ? 35.983 32.554 42.183 1.00 28.47 128 GLY A C 1
ATOM 696 O O . GLY A 1 92 ? 36.123 32.645 43.406 1.00 30.04 128 GLY A O 1
ATOM 697 N N . ASP A 1 93 ? 36.429 31.522 41.487 1.00 26.24 129 ASP A N 1
ATOM 698 C CA . ASP A 1 93 ? 37.168 30.473 42.123 1.00 26.53 129 ASP A CA 1
ATOM 699 C C . ASP A 1 93 ? 38.639 30.428 41.714 1.00 23.39 129 ASP A C 1
ATOM 700 O O . ASP A 1 93 ? 39.295 29.461 41.999 1.00 24.04 129 ASP A O 1
ATOM 705 N N . ASP A 1 94 ? 39.168 31.457 41.066 1.00 23.49 130 ASP A N 1
ATOM 706 C CA . ASP A 1 94 ? 40.582 31.418 40.663 1.00 21.95 130 ASP A CA 1
ATOM 707 C C . ASP A 1 94 ? 41.208 32.820 40.524 1.00 20.85 130 ASP A C 1
ATOM 708 O O . ASP A 1 94 ? 42.003 33.059 39.615 1.00 21.05 130 ASP A O 1
ATOM 713 N N . GLY A 1 95 ? 40.887 33.707 41.455 1.00 19.35 131 GLY A N 1
ATOM 714 C CA . GLY A 1 95 ? 41.585 34.977 41.509 1.00 19.53 131 GLY A CA 1
ATOM 715 C C . GLY A 1 95 ? 42.732 34.975 42.467 1.00 17.42 131 GLY A C 1
ATOM 716 O O . GLY A 1 95 ? 43.245 33.959 42.863 1.00 16.24 131 GLY A O 1
ATOM 717 N N . ASN A 1 96 ? 43.169 36.169 42.827 1.00 16.84 132 ASN A N 1
ATOM 718 C CA . ASN A 1 96 ? 44.357 36.289 43.612 1.00 17.73 132 ASN A CA 1
ATOM 719 C C . ASN A 1 96 ? 44.181 35.586 44.954 1.00 16.90 132 ASN A C 1
ATOM 720 O O . ASN A 1 96 ? 45.088 34.985 45.417 1.00 15.65 132 ASN A O 1
ATOM 725 N N . SER A 1 97 ? 43.012 35.704 45.597 1.00 16.64 133 SER A N 1
ATOM 726 C CA . SER A 1 97 ? 42.820 35.103 46.924 1.00 16.76 133 SER A CA 1
ATOM 727 C C . SER A 1 97 ? 42.950 33.577 46.836 1.00 16.61 133 SER A C 1
ATOM 728 O O . SER A 1 97 ? 43.534 32.916 47.714 1.00 17.25 133 SER A O 1
ATOM 731 N N . THR A 1 98 ? 42.424 33.012 45.767 1.00 16.92 134 THR A N 1
ATOM 732 C CA . THR A 1 98 ? 42.556 31.556 45.560 1.00 17.54 134 THR A CA 1
ATOM 733 C C . THR A 1 98 ? 43.965 31.147 45.201 1.00 16.83 134 THR A C 1
ATOM 734 O O . THR A 1 98 ? 44.469 30.152 45.717 1.00 16.24 134 THR A O 1
ATOM 738 N N . LYS A 1 99 ? 44.594 31.865 44.283 1.00 16.75 135 LYS A N 1
ATOM 739 C CA . LYS A 1 99 ? 45.979 31.539 43.902 1.00 17.36 135 LYS A CA 1
ATOM 740 C C . LYS A 1 99 ? 46.952 31.580 45.094 1.00 16.60 135 LYS A C 1
ATOM 741 O O . LYS A 1 99 ? 47.742 30.640 45.327 1.00 16.62 135 LYS A O 1
ATOM 747 N N . ALA A 1 100 ? 46.875 32.640 45.889 1.00 15.98 136 ALA A N 1
ATOM 748 C CA . ALA A 1 100 ? 47.726 32.817 47.057 1.00 14.48 136 ALA A CA 1
ATOM 749 C C . ALA A 1 100 ? 47.374 31.772 48.121 1.00 15.37 136 ALA A C 1
ATOM 750 O O . ALA A 1 100 ? 48.250 31.127 48.710 1.00 16.18 136 ALA A O 1
ATOM 752 N N . GLY A 1 101 ? 46.076 31.608 48.375 1.00 15.99 137 GLY A N 1
ATOM 753 C CA . GLY A 1 101 ? 45.610 30.718 49.420 1.00 15.74 137 GLY A CA 1
ATOM 754 C C . GLY A 1 101 ? 45.920 29.276 49.084 1.00 15.52 137 GLY A C 1
ATOM 755 O O . GLY A 1 101 ? 46.374 28.520 49.935 1.00 15.69 137 GLY A O 1
ATOM 756 N N . ALA A 1 102 ? 45.747 28.892 47.829 1.00 16.20 138 ALA A N 1
ATOM 757 C CA . ALA A 1 102 ? 46.034 27.512 47.456 1.00 17.09 138 ALA A CA 1
ATOM 758 C C . ALA A 1 102 ? 47.556 27.228 47.391 1.00 17.65 138 ALA A C 1
ATOM 759 O O . ALA A 1 102 ? 47.981 26.107 47.688 1.00 17.79 138 ALA A O 1
ATOM 761 N N . ALA A 1 103 ? 48.370 28.232 47.054 1.00 16.42 139 ALA A N 1
ATOM 762 C CA . ALA A 1 103 ? 49.846 28.095 47.094 1.00 16.32 139 ALA A CA 1
ATOM 763 C C . ALA A 1 103 ? 50.325 27.873 48.537 1.00 16.26 139 ALA A C 1
ATOM 764 O O . ALA A 1 103 ? 51.064 26.940 48.829 1.00 17.74 139 ALA A O 1
ATOM 766 N N . ALA A 1 104 ? 49.789 28.659 49.452 1.00 16.29 140 ALA A N 1
ATOM 767 C CA . ALA A 1 104 ? 50.128 28.557 50.853 1.00 17.26 140 ALA A CA 1
ATOM 768 C C . ALA A 1 104 ? 49.651 27.217 51.403 1.00 17.66 140 ALA A C 1
ATOM 769 O O . ALA A 1 104 ? 50.388 26.595 52.181 1.00 17.11 140 ALA A O 1
ATOM 771 N N . LEU A 1 105 ? 48.441 26.787 51.022 1.00 16.95 141 LEU A N 1
ATOM 772 C CA . LEU A 1 105 ? 47.962 25.444 51.414 1.00 18.62 141 LEU A CA 1
ATOM 773 C C . LEU A 1 105 ? 48.861 24.323 50.974 1.00 18.90 141 LEU A C 1
ATOM 774 O O . LEU A 1 105 ? 49.126 23.415 51.780 1.00 19.46 141 LEU A O 1
ATOM 779 N N . ALA A 1 106 ? 49.336 24.364 49.720 1.00 17.96 142 ALA A N 1
ATOM 780 C CA . ALA A 1 106 ? 50.275 23.350 49.216 1.00 18.48 142 ALA A CA 1
ATOM 781 C C . ALA A 1 106 ? 51.516 23.245 50.108 1.00 19.19 142 ALA A C 1
ATOM 782 O O . ALA A 1 106 ? 52.027 22.164 50.364 1.00 18.66 142 ALA A O 1
ATOM 784 N N . VAL A 1 107 ? 52.063 24.372 50.551 1.00 17.39 143 VAL A N 1
ATOM 785 C CA . VAL A 1 107 ? 53.174 24.348 51.479 1.00 17.82 143 VAL A CA 1
ATOM 786 C C . VAL A 1 107 ? 52.802 23.747 52.827 1.00 17.53 143 VAL A C 1
ATOM 787 O O . VAL A 1 107 ? 53.513 22.908 53.331 1.00 18.92 143 VAL A O 1
ATOM 791 N N . ALA A 1 108 ? 51.691 24.154 53.412 1.00 17.50 144 ALA A N 1
ATOM 792 C CA . ALA A 1 108 ? 51.261 23.586 54.682 1.00 18.18 144 ALA A CA 1
ATOM 793 C C . ALA A 1 108 ? 51.023 22.061 54.628 1.00 21.46 144 ALA A C 1
ATOM 794 O O . ALA A 1 108 ? 51.396 21.338 55.541 1.00 21.76 144 ALA A O 1
ATOM 796 N N . GLN A 1 109 ? 50.445 21.615 53.529 1.00 22.53 145 GLN A N 1
ATOM 797 C CA . GLN A 1 109 ? 50.188 20.191 53.297 1.00 25.01 145 GLN A CA 1
ATOM 798 C C . GLN A 1 109 ? 51.474 19.355 53.344 1.00 27.15 145 GLN A C 1
ATOM 799 O O . GLN A 1 109 ? 51.463 18.150 53.695 1.00 26.75 145 GLN A O 1
ATOM 805 N N . SER A 1 110 ? 52.587 19.960 52.960 1.00 26.67 146 SER A N 1
ATOM 806 C CA . SER A 1 110 ? 53.869 19.282 53.005 1.00 26.37 146 SER A CA 1
ATOM 807 C C . SER A 1 110 ? 54.457 19.146 54.428 1.00 27.55 146 SER A C 1
ATOM 808 O O . SER A 1 110 ? 55.465 18.454 54.606 1.00 27.14 146 SER A O 1
ATOM 811 N N . GLY A 1 111 ? 53.879 19.844 55.407 1.00 24.18 147 GLY A N 1
ATOM 812 C CA . GLY A 1 111 ? 54.376 19.841 56.767 1.00 25.14 147 GLY A CA 1
ATOM 813 C C . GLY A 1 111 ? 55.654 20.664 57.019 1.00 24.61 147 GLY A C 1
ATOM 814 O O . GLY A 1 111 ? 56.285 20.512 58.053 1.00 24.81 147 GLY A O 1
ATOM 815 N N . ASP A 1 112 ? 56.045 21.542 56.099 1.00 24.63 148 ASP A N 1
ATOM 816 C CA . ASP A 1 112 ? 57.241 22.381 56.286 1.00 24.61 148 ASP A CA 1
ATOM 817 C C . ASP A 1 112 ? 56.766 23.713 56.900 1.00 23.02 148 ASP A C 1
ATOM 818 O O . ASP A 1 112 ? 56.446 24.671 56.186 1.00 22.07 148 ASP A O 1
ATOM 823 N N . TRP A 1 113 ? 56.694 23.736 58.218 1.00 21.33 149 TRP A N 1
ATOM 824 C CA . TRP A 1 113 ? 56.016 24.827 58.910 1.00 20.23 149 TRP A CA 1
ATOM 825 C C . TRP A 1 113 ? 56.837 26.093 58.897 1.00 19.83 149 TRP A C 1
ATOM 826 O O . TRP A 1 113 ? 56.254 27.177 58.874 1.00 19.07 149 TRP A O 1
ATOM 837 N N . GLU A 1 114 ? 58.162 25.990 58.872 1.00 20.29 150 GLU A N 1
ATOM 838 C CA . GLU A 1 114 ? 58.957 27.214 58.831 1.00 22.06 150 GLU A CA 1
ATOM 839 C C . GLU A 1 114 ? 58.840 27.905 57.441 1.00 20.57 150 GLU A C 1
ATOM 840 O O . GLU A 1 114 ? 58.714 29.121 57.348 1.00 18.91 150 GLU A O 1
ATOM 846 N N . THR A 1 115 ? 58.799 27.124 56.373 1.00 18.14 151 THR A N 1
ATOM 847 C CA . THR A 1 115 ? 58.525 27.672 55.039 1.00 18.04 151 THR A CA 1
ATOM 848 C C . THR A 1 115 ? 57.111 28.264 54.942 1.00 16.33 151 THR A C 1
ATOM 849 O O . THR A 1 115 ? 56.912 29.403 54.507 1.00 16.62 151 THR A O 1
ATOM 853 N N . TYR A 1 116 ? 56.122 27.504 55.425 1.00 16.44 152 TYR A N 1
ATOM 854 C CA . TYR A 1 116 ? 54.743 27.961 55.437 1.00 16.10 152 TYR A CA 1
ATOM 855 C C . TYR A 1 116 ? 54.621 29.300 56.140 1.00 15.94 152 TYR A C 1
ATOM 856 O O . TYR A 1 116 ? 54.068 30.276 55.601 1.00 15.29 152 TYR A O 1
ATOM 865 N N . TRP A 1 117 ? 55.153 29.364 57.343 1.00 15.50 153 TRP A N 1
ATOM 866 C CA . TRP A 1 117 ? 55.009 30.612 58.091 1.00 17.24 153 TRP A CA 1
ATOM 867 C C . TRP A 1 117 ? 55.599 31.828 57.354 1.00 16.80 153 TRP A C 1
ATOM 868 O O . TRP A 1 117 ? 54.995 32.911 57.265 1.00 15.69 153 TRP A O 1
ATOM 879 N N . ASN A 1 118 ? 56.812 31.651 56.842 1.00 15.52 154 ASN A N 1
ATOM 880 C CA . ASN A 1 118 ? 57.457 32.750 56.136 1.00 16.67 154 ASN A CA 1
ATOM 881 C C . ASN A 1 118 ? 56.804 33.083 54.805 1.00 15.41 154 ASN A C 1
ATOM 882 O O . ASN A 1 118 ? 56.794 34.241 54.400 1.00 15.59 154 ASN A O 1
ATOM 887 N N . TYR A 1 119 ? 56.241 32.072 54.153 1.00 15.44 155 TYR A N 1
ATOM 888 C CA . TYR A 1 119 ? 55.534 32.249 52.897 1.00 15.79 155 TYR A CA 1
ATOM 889 C C . TYR A 1 119 ? 54.258 33.021 53.110 1.00 15.01 155 TYR A C 1
ATOM 890 O O . TYR A 1 119 ? 54.005 34.007 52.427 1.00 16.56 155 TYR A O 1
ATOM 899 N N . ARG A 1 120 ? 53.483 32.663 54.127 1.00 15.55 156 ARG A N 1
ATOM 900 C CA . ARG A 1 120 ? 52.276 33.429 54.500 1.00 16.39 156 ARG A CA 1
ATOM 901 C C . ARG A 1 120 ? 52.617 34.894 54.773 1.00 16.89 156 ARG A C 1
ATOM 902 O O . ARG A 1 120 ? 51.908 35.800 54.282 1.00 16.73 156 ARG A O 1
ATOM 910 N N . ALA A 1 121 ? 53.652 35.103 55.587 1.00 16.28 157 ALA A N 1
ATOM 911 C CA . ALA A 1 121 ? 54.040 36.465 55.969 1.00 17.34 157 ALA A CA 1
ATOM 912 C C . ALA A 1 121 ? 54.360 37.280 54.697 1.00 16.65 157 ALA A C 1
ATOM 913 O O . ALA A 1 121 ? 53.964 38.442 54.591 1.00 17.73 157 ALA A O 1
ATOM 915 N N . LEU A 1 122 ? 55.118 36.710 53.784 1.00 15.71 158 LEU A N 1
ATOM 916 C CA A LEU A 1 122 ? 55.481 37.400 52.557 0.60 17.14 158 LEU A CA 1
ATOM 917 C CA B LEU A 1 122 ? 55.493 37.374 52.532 0.40 16.58 158 LEU A CA 1
ATOM 918 C C . LEU A 1 122 ? 54.276 37.750 51.669 1.00 16.82 158 LEU A C 1
ATOM 919 O O . LEU A 1 122 ? 54.122 38.899 51.219 1.00 16.90 158 LEU A O 1
ATOM 928 N N . LEU A 1 123 ? 53.403 36.801 51.449 1.00 16.50 159 LEU A N 1
ATOM 929 C CA . LEU A 1 123 ? 52.219 37.044 50.654 1.00 18.31 159 LEU A CA 1
ATOM 930 C C . LEU A 1 123 ? 51.328 38.133 51.232 1.00 18.65 159 LEU A C 1
ATOM 931 O O . LEU A 1 123 ? 50.814 38.934 50.471 1.00 18.30 159 LEU A O 1
ATOM 944 N N . LYS A 1 125 ? 52.572 40.596 53.408 1.00 20.66 161 LYS A N 1
ATOM 945 C CA . LYS A 1 125 ? 53.342 41.824 53.383 1.00 22.56 161 LYS A CA 1
ATOM 946 C C . LYS A 1 125 ? 53.350 42.452 52.001 1.00 22.16 161 LYS A C 1
ATOM 947 O O . LYS A 1 125 ? 53.264 43.664 51.904 1.00 23.28 161 LYS A O 1
ATOM 953 N N . GLU A 1 126 ? 53.502 41.641 50.953 1.00 20.16 162 GLU A N 1
ATOM 954 C CA . GLU A 1 126 ? 53.577 42.163 49.585 1.00 20.37 162 GLU A CA 1
ATOM 955 C C . GLU A 1 126 ? 52.249 42.205 48.809 1.00 19.61 162 GLU A C 1
ATOM 956 O O . GLU A 1 126 ? 52.210 42.421 47.589 1.00 20.44 162 GLU A O 1
ATOM 962 N N . GLN A 1 127 ? 51.167 42.019 49.520 1.00 20.62 163 GLN A N 1
ATOM 963 C CA . GLN A 1 127 ? 49.872 41.872 48.929 1.00 22.52 163 GLN A CA 1
ATOM 964 C C . GLN A 1 127 ? 49.609 42.871 47.846 1.00 22.50 163 GLN A C 1
ATOM 965 O O . GLN A 1 127 ? 49.153 42.537 46.745 1.00 21.71 163 GLN A O 1
ATOM 971 N N . LYS A 1 128 ? 49.899 44.134 48.125 1.00 25.44 164 LYS A N 1
ATOM 972 C CA . LYS A 1 128 ? 49.627 45.185 47.133 1.00 29.30 164 LYS A CA 1
ATOM 973 C C . LYS A 1 128 ? 50.422 45.105 45.854 1.00 29.42 164 LYS A C 1
ATOM 974 O O . LYS A 1 128 ? 49.942 45.545 44.826 1.00 28.99 164 LYS A O 1
ATOM 980 N N . ASN A 1 129 ? 51.621 44.524 45.889 1.00 27.48 165 ASN A N 1
ATOM 981 C CA . ASN A 1 129 ? 52.471 44.299 44.702 1.00 27.76 165 ASN A CA 1
ATOM 982 C C . ASN A 1 129 ? 52.205 42.999 43.945 1.00 26.48 165 ASN A C 1
ATOM 983 O O . ASN A 1 129 ? 52.534 42.856 42.776 1.00 30.83 165 ASN A O 1
ATOM 988 N N . ILE A 1 130 ? 51.601 42.058 44.619 1.00 22.34 166 ILE A N 1
ATOM 989 C CA . ILE A 1 130 ? 51.315 40.758 44.096 1.00 21.62 166 ILE A CA 1
ATOM 990 C C . ILE A 1 130 ? 49.980 40.796 43.372 1.00 21.99 166 ILE A C 1
ATOM 991 O O . ILE A 1 130 ? 49.803 40.192 42.323 1.00 21.79 166 ILE A O 1
ATOM 996 N N . TYR A 1 131 ? 49.037 41.497 43.978 1.00 23.19 167 TYR A N 1
ATOM 997 C CA . TYR A 1 131 ? 47.622 41.421 43.623 1.00 22.16 167 TYR A CA 1
ATOM 998 C C . TYR A 1 131 ? 47.414 41.743 42.130 1.00 21.72 167 TYR A C 1
ATOM 999 O O . TYR A 1 131 ? 47.677 42.849 41.674 1.00 19.32 167 TYR A O 1
ATOM 1008 N N . GLY A 1 132 ? 46.918 40.772 41.389 1.00 20.97 168 GLY A N 1
ATOM 1009 C CA . GLY A 1 132 ? 46.660 40.961 39.948 1.00 21.15 168 GLY A CA 1
ATOM 1010 C C . GLY A 1 132 ? 47.871 40.888 39.034 1.00 23.49 168 GLY A C 1
ATOM 1011 O O . GLY A 1 132 ? 47.736 41.085 37.806 1.00 25.09 168 GLY A O 1
ATOM 1012 N N . LYS A 1 133 ? 49.071 40.765 39.614 1.00 21.26 169 LYS A N 1
ATOM 1013 C CA . LYS A 1 133 ? 50.287 40.776 38.852 1.00 22.17 169 LYS A CA 1
ATOM 1014 C C . LYS A 1 133 ? 50.911 39.405 38.829 1.00 21.72 169 LYS A C 1
ATOM 1015 O O . LYS A 1 133 ? 51.539 39.057 37.841 1.00 21.45 169 LYS A O 1
ATOM 1021 N N . TRP A 1 134 ? 50.707 38.606 39.877 1.00 20.34 170 TRP A N 1
ATOM 1022 C CA . TRP A 1 134 ? 51.309 37.261 39.932 1.00 20.05 170 TRP A CA 1
ATOM 1023 C C . TRP A 1 134 ? 50.341 36.194 39.433 1.00 20.52 170 TRP A C 1
ATOM 1024 O O . TRP A 1 134 ? 49.127 36.256 39.697 1.00 21.11 170 TRP A O 1
ATOM 1035 N N . GLY A 1 135 ? 50.893 35.204 38.732 1.00 20.51 171 GLY A N 1
ATOM 1036 C CA . GLY A 1 135 ? 50.203 33.997 38.387 1.00 19.67 171 GLY A CA 1
ATOM 1037 C C . GLY A 1 135 ? 50.764 32.852 39.159 1.00 19.67 171 GLY A C 1
ATOM 1038 O O . GLY A 1 135 ? 51.673 33.023 39.972 1.00 18.72 171 GLY A O 1
ATOM 1039 N N . ASP A 1 136 ? 50.260 31.658 38.883 1.00 19.43 172 ASP A N 1
ATOM 1040 C CA . ASP A 1 136 ? 50.664 30.481 39.634 1.00 19.02 172 ASP A CA 1
ATOM 1041 C C . ASP A 1 136 ? 52.169 30.184 39.621 1.00 19.27 172 ASP A C 1
ATOM 1042 O O . ASP A 1 136 ? 52.706 29.706 40.610 1.00 19.04 172 ASP A O 1
ATOM 1047 N N . ASN A 1 137 ? 52.846 30.501 38.534 1.00 19.66 173 ASN A N 1
ATOM 1048 C CA . ASN A 1 137 ? 54.275 30.209 38.458 1.00 19.93 173 ASN A CA 1
ATOM 1049 C C . ASN A 1 137 ? 55.055 31.189 39.322 1.00 19.43 173 ASN A C 1
ATOM 1050 O O . ASN A 1 137 ? 56.156 30.870 39.747 1.00 20.01 173 ASN A O 1
ATOM 1055 N N . ASP A 1 138 ? 54.488 32.386 39.564 1.00 18.50 174 ASP A N 1
ATOM 1056 C CA . ASP A 1 138 ? 55.109 33.346 40.459 1.00 18.62 174 ASP A CA 1
ATOM 1057 C C . ASP A 1 138 ? 54.978 32.872 41.877 1.00 17.66 174 ASP A C 1
ATOM 1058 O O . ASP A 1 138 ? 55.957 32.856 42.633 1.00 17.93 174 ASP A O 1
ATOM 1063 N N . PHE A 1 139 ? 53.775 32.471 42.279 1.00 17.23 175 PHE A N 1
ATOM 1064 C CA . PHE A 1 139 ? 53.626 31.912 43.611 1.00 17.00 175 PHE A CA 1
ATOM 1065 C C . PHE A 1 139 ? 54.560 30.717 43.832 1.00 18.15 175 PHE A C 1
ATOM 1066 O O . PHE A 1 139 ? 55.122 30.517 44.932 1.00 17.84 175 PHE A O 1
ATOM 1074 N N . ALA A 1 140 ? 54.713 29.889 42.816 1.00 17.82 176 ALA A N 1
ATOM 1075 C CA . ALA A 1 140 ? 55.575 28.708 42.946 1.00 18.72 176 ALA A CA 1
ATOM 1076 C C . ALA A 1 140 ? 57.053 29.060 43.082 1.00 18.64 176 ALA A C 1
ATOM 1077 O O . ALA A 1 140 ? 57.757 28.478 43.889 1.00 18.35 176 ALA A O 1
ATOM 1079 N N . ASP A 1 141 ? 57.518 30.022 42.299 1.00 20.12 177 ASP A N 1
ATOM 1080 C CA . ASP A 1 141 ? 58.944 30.375 42.326 1.00 20.28 177 ASP A CA 1
ATOM 1081 C C . ASP A 1 141 ? 59.254 30.849 43.754 1.00 19.25 177 ASP A C 1
ATOM 1082 O O . ASP A 1 141 ? 60.318 30.562 44.309 1.00 19.77 177 ASP A O 1
ATOM 1087 N N . VAL A 1 142 ? 58.356 31.667 44.312 1.00 18.75 178 VAL A N 1
ATOM 1088 C CA . VAL A 1 142 ? 58.596 32.261 45.610 1.00 17.95 178 VAL A CA 1
ATOM 1089 C C . VAL A 1 142 ? 58.596 31.208 46.712 1.00 18.20 178 VAL A C 1
ATOM 1090 O O . VAL A 1 142 ? 59.447 31.235 47.615 1.00 17.70 178 VAL A O 1
ATOM 1094 N N . ALA A 1 143 ? 57.649 30.265 46.655 1.00 18.05 179 ALA A N 1
ATOM 1095 C CA . ALA A 1 143 ? 57.655 29.152 47.549 1.00 19.01 179 ALA A CA 1
ATOM 1096 C C . ALA A 1 143 ? 58.990 28.396 47.503 1.00 18.51 179 ALA A C 1
ATOM 1097 O O . ALA A 1 143 ? 59.526 28.030 48.551 1.00 19.05 179 ALA A O 1
ATOM 1099 N N . LYS A 1 144 ? 59.460 28.082 46.315 1.00 19.10 180 LYS A N 1
ATOM 1100 C CA . LYS A 1 144 ? 60.731 27.349 46.163 1.00 21.15 180 LYS A CA 1
ATOM 1101 C C . LYS A 1 144 ? 61.874 28.142 46.800 1.00 21.43 180 LYS A C 1
ATOM 1102 O O . LYS A 1 144 ? 62.724 27.592 47.524 1.00 22.05 180 LYS A O 1
ATOM 1108 N N . SER A 1 145 ? 61.922 29.432 46.494 1.00 20.08 181 SER A N 1
ATOM 1109 C CA . SER A 1 145 ? 62.985 30.291 47.039 1.00 20.39 181 SER A CA 1
ATOM 1110 C C . SER A 1 145 ? 62.967 30.290 48.571 1.00 21.64 181 SER A C 1
ATOM 1111 O O . SER A 1 145 ? 64.020 30.402 49.188 1.00 22.06 181 SER A O 1
ATOM 1114 N N . LEU A 1 146 ? 61.786 30.199 49.183 1.00 19.79 182 LEU A N 1
ATOM 1115 C CA . LEU A 1 146 ? 61.669 30.188 50.640 1.00 20.82 182 LEU A CA 1
ATOM 1116 C C . LEU A 1 146 ? 61.888 28.823 51.261 1.00 23.02 182 LEU A C 1
ATOM 1117 O O . LEU A 1 146 ? 61.836 28.677 52.505 1.00 23.95 182 LEU A O 1
ATOM 1122 N N . GLY A 1 147 ? 62.044 27.799 50.441 1.00 22.57 183 GLY A N 1
ATOM 1123 C CA . GLY A 1 147 ? 62.389 26.506 50.972 1.00 23.06 183 GLY A CA 1
ATOM 1124 C C . GLY A 1 147 ? 61.461 25.371 50.671 1.00 23.16 183 GLY A C 1
ATOM 1125 O O . GLY A 1 147 ? 61.735 24.266 51.130 1.00 22.93 183 GLY A O 1
ATOM 1126 N N . ALA A 1 148 ? 60.421 25.601 49.848 1.00 20.57 184 ALA A N 1
ATOM 1127 C CA . ALA A 1 148 ? 59.498 24.539 49.513 1.00 22.13 184 ALA A CA 1
ATOM 1128 C C . ALA A 1 148 ? 60.171 23.492 48.667 1.00 21.87 184 ALA A C 1
ATOM 1129 O O . ALA A 1 148 ? 61.064 23.779 47.851 1.00 21.47 184 ALA A O 1
ATOM 1131 N N . SER A 1 149 ? 59.699 22.278 48.837 1.00 23.49 185 SER A N 1
ATOM 1132 C CA . SER A 1 149 ? 60.230 21.169 48.101 1.00 25.71 185 SER A CA 1
ATOM 1133 C C . SER A 1 149 ? 59.882 21.284 46.614 1.00 25.97 185 SER A C 1
ATOM 1134 O O . SER A 1 149 ? 58.982 22.012 46.233 1.00 23.74 185 SER A O 1
ATOM 1137 N N . ASP A 1 150 ? 60.632 20.565 45.780 1.00 27.57 186 ASP A N 1
ATOM 1138 C CA . ASP A 1 150 ? 60.315 20.417 44.332 1.00 29.92 186 ASP A CA 1
ATOM 1139 C C . ASP A 1 150 ? 58.918 19.896 44.067 1.00 27.80 186 ASP A C 1
ATOM 1140 O O . ASP A 1 150 ? 58.250 20.344 43.128 1.00 28.18 186 ASP A O 1
ATOM 1145 N N . GLU A 1 151 ? 58.456 18.988 44.918 1.00 28.95 187 GLU A N 1
ATOM 1146 C CA A GLU A 1 151 ? 57.117 18.436 44.864 0.50 30.41 187 GLU A CA 1
ATOM 1147 C CA B GLU A 1 151 ? 57.116 18.445 44.804 0.50 30.52 187 GLU A CA 1
ATOM 1148 C C . GLU A 1 151 ? 56.051 19.506 45.101 1.00 28.71 187 GLU A C 1
ATOM 1149 O O . GLU A 1 151 ? 55.086 19.593 44.376 1.00 28.19 187 GLU A O 1
ATOM 1160 N N . VAL A 1 152 ? 56.244 20.291 46.150 1.00 26.01 188 VAL A N 1
ATOM 1161 C CA . VAL A 1 152 ? 55.329 21.360 46.489 1.00 25.12 188 VAL A CA 1
ATOM 1162 C C . VAL A 1 152 ? 55.316 22.412 45.374 1.00 23.42 188 VAL A C 1
ATOM 1163 O O . VAL A 1 152 ? 54.235 22.894 44.955 1.00 23.55 188 VAL A O 1
ATOM 1167 N N . THR A 1 153 ? 56.499 22.769 44.907 1.00 20.31 189 THR A N 1
ATOM 1168 C CA . THR A 1 153 ? 56.649 23.810 43.906 1.00 21.21 189 THR A CA 1
ATOM 1169 C C . THR A 1 153 ? 55.896 23.451 42.611 1.00 21.45 189 THR A C 1
ATOM 1170 O O . THR A 1 153 ? 55.124 24.246 42.061 1.00 21.88 189 THR A O 1
ATOM 1174 N N . GLN A 1 154 ? 56.076 22.226 42.134 1.00 23.52 190 GLN A N 1
ATOM 1175 C CA . GLN A 1 154 ? 55.361 21.776 40.947 1.00 24.66 190 GLN A CA 1
ATOM 1176 C C . GLN A 1 154 ? 53.854 21.706 41.179 1.00 24.30 190 GLN A C 1
ATOM 1177 O O . GLN A 1 154 ? 53.081 22.075 40.335 1.00 25.03 190 GLN A O 1
ATOM 1183 N N . LYS A 1 155 ? 53.433 21.271 42.355 1.00 24.67 191 LYS A N 1
ATOM 1184 C CA A LYS A 1 155 ? 52.034 21.288 42.709 0.60 25.84 191 LYS A CA 1
ATOM 1185 C CA B LYS A 1 155 ? 52.014 21.280 42.713 0.40 25.29 191 LYS A CA 1
ATOM 1186 C C . LYS A 1 155 ? 51.444 22.711 42.606 1.00 25.17 191 LYS A C 1
ATOM 1187 O O . LYS A 1 155 ? 50.352 22.904 42.090 1.00 24.52 191 LYS A O 1
ATOM 1198 N N . ILE A 1 156 ? 52.176 23.717 43.098 1.00 21.74 192 ILE A N 1
ATOM 1199 C CA . ILE A 1 156 ? 51.697 25.070 42.998 1.00 20.38 192 ILE A CA 1
ATOM 1200 C C . ILE A 1 156 ? 51.550 25.514 41.513 1.00 20.68 192 ILE A C 1
ATOM 1201 O O . ILE A 1 156 ? 50.562 26.155 41.126 1.00 20.92 192 ILE A O 1
ATOM 1206 N N . ARG A 1 157 ? 52.540 25.192 40.700 1.00 21.94 193 ARG A N 1
ATOM 1207 C CA . ARG A 1 157 ? 52.484 25.510 39.270 1.00 23.81 193 ARG A CA 1
ATOM 1208 C C . ARG A 1 157 ? 51.268 24.908 38.587 1.00 24.80 193 ARG A C 1
ATOM 1209 O O . ARG A 1 157 ? 50.722 25.521 37.692 1.00 25.15 193 ARG A O 1
ATOM 1217 N N . GLU A 1 158 ? 50.862 23.717 39.009 1.00 24.67 194 GLU A N 1
ATOM 1218 C CA . GLU A 1 158 ? 49.737 22.996 38.441 1.00 26.19 194 GLU A CA 1
ATOM 1219 C C . GLU A 1 158 ? 48.442 23.267 39.145 1.00 25.26 194 GLU A C 1
ATOM 1220 O O . GLU A 1 158 ? 47.408 22.757 38.738 1.00 25.95 194 GLU A O 1
ATOM 1226 N N . GLY A 1 159 ? 48.458 24.078 40.192 1.00 23.56 195 GLY A N 1
ATOM 1227 C CA . GLY A 1 159 ? 47.241 24.370 40.974 1.00 22.94 195 GLY A CA 1
ATOM 1228 C C . GLY A 1 159 ? 46.674 23.169 41.699 1.00 24.52 195 GLY A C 1
ATOM 1229 O O . GLY A 1 159 ? 45.438 23.067 41.907 1.00 23.64 195 GLY A O 1
ATOM 1230 N N . GLY A 1 160 ? 47.568 22.259 42.076 1.00 25.37 196 GLY A N 1
ATOM 1231 C CA . GLY A 1 160 ? 47.186 21.020 42.736 1.00 26.54 196 GLY A CA 1
ATOM 1232 C C . GLY A 1 160 ? 46.410 21.120 44.036 1.00 25.22 196 GLY A C 1
ATOM 1233 O O . GLY A 1 160 ? 45.627 20.214 44.336 1.00 27.10 196 GLY A O 1
ATOM 1234 N N . ALA A 1 161 ? 46.601 22.184 44.821 1.00 21.27 197 ALA A N 1
ATOM 1235 C CA . ALA A 1 161 ? 45.854 22.311 46.032 1.00 21.47 197 ALA A CA 1
ATOM 1236 C C . ALA A 1 161 ? 44.607 23.213 45.864 1.00 20.22 197 ALA A C 1
ATOM 1237 O O . ALA A 1 161 ? 43.949 23.509 46.843 1.00 20.33 197 ALA A O 1
ATOM 1239 N N . LYS A 1 162 ? 44.276 23.639 44.653 1.00 20.09 198 LYS A N 1
ATOM 1240 C CA . LYS A 1 162 ? 43.175 24.600 44.476 1.00 21.03 198 LYS A CA 1
ATOM 1241 C C . LYS A 1 162 ? 41.826 24.016 44.786 1.00 22.25 198 LYS A C 1
ATOM 1242 O O . LYS A 1 162 ? 40.998 24.629 45.444 1.00 20.80 198 LYS A O 1
ATOM 1248 N N . GLU A 1 163 ? 41.592 22.801 44.312 1.00 25.18 199 GLU A N 1
ATOM 1249 C CA . GLU A 1 163 ? 40.306 22.204 44.546 1.00 27.18 199 GLU A CA 1
ATOM 1250 C C . GLU A 1 163 ? 40.032 22.076 46.050 1.00 25.78 199 GLU A C 1
ATOM 1251 O O . GLU A 1 163 ? 38.951 22.394 46.518 1.00 25.22 199 GLU A O 1
ATOM 1257 N N . ASP A 1 164 ? 40.989 21.574 46.811 1.00 25.26 200 ASP A N 1
ATOM 1258 C CA . ASP A 1 164 ? 40.803 21.495 48.254 1.00 24.28 200 ASP A CA 1
ATOM 1259 C C . ASP A 1 164 ? 40.779 22.853 48.940 1.00 23.06 200 ASP A C 1
ATOM 1260 O O . ASP A 1 164 ? 39.963 23.109 49.852 1.00 22.90 200 ASP A O 1
ATOM 1265 N N . PHE A 1 165 ? 41.591 23.769 48.465 1.00 20.59 201 PHE A N 1
ATOM 1266 C CA . PHE A 1 165 ? 41.513 25.116 48.999 1.00 20.14 201 PHE A CA 1
ATOM 1267 C C . PHE A 1 165 ? 40.085 25.709 48.857 1.00 21.05 201 PHE A C 1
ATOM 1268 O O . PHE A 1 165 ? 39.567 26.283 49.781 1.00 20.12 201 PHE A O 1
ATOM 1276 N N . ARG A 1 166 ? 39.502 25.586 47.674 1.00 21.90 202 ARG A N 1
ATOM 1277 C CA . ARG A 1 166 ? 38.120 26.070 47.442 1.00 23.22 202 ARG A CA 1
ATOM 1278 C C . ARG A 1 166 ? 37.123 25.376 48.367 1.00 23.02 202 ARG A C 1
ATOM 1279 O O . ARG A 1 166 ? 36.225 26.007 48.888 1.00 22.20 202 ARG A O 1
ATOM 1287 N N . LYS A 1 167 ? 37.247 24.059 48.537 1.00 23.33 203 LYS A N 1
ATOM 1288 C CA A LYS A 1 167 ? 36.367 23.336 49.467 0.60 25.06 203 LYS A CA 1
ATOM 1289 C CA B LYS A 1 167 ? 36.366 23.336 49.462 0.40 23.72 203 LYS A CA 1
ATOM 1290 C C . LYS A 1 167 ? 36.531 23.871 50.888 1.00 23.40 203 LYS A C 1
ATOM 1291 O O . LYS A 1 167 ? 35.518 24.108 51.610 1.00 22.41 203 LYS A O 1
ATOM 1302 N N . PHE A 1 168 ? 37.786 24.101 51.298 1.00 21.52 204 PHE A N 1
ATOM 1303 C CA . PHE A 1 168 ? 38.055 24.681 52.618 1.00 21.45 204 PHE A CA 1
ATOM 1304 C C . PHE A 1 168 ? 37.501 26.101 52.741 1.00 20.71 204 PHE A C 1
ATOM 1305 O O . PHE A 1 168 ? 36.930 26.487 53.774 1.00 20.17 204 PHE A O 1
ATOM 1313 N N . ALA A 1 169 ? 37.719 26.875 51.708 1.00 20.13 205 ALA A N 1
ATOM 1314 C CA . ALA A 1 169 ? 37.260 28.256 51.726 1.00 21.17 205 ALA A CA 1
ATOM 1315 C C . ALA A 1 169 ? 35.728 28.302 51.865 1.00 22.82 205 ALA A C 1
ATOM 1316 O O . ALA A 1 169 ? 35.195 29.096 52.645 1.00 21.43 205 ALA A O 1
ATOM 1318 N N . GLU A 1 170 ? 35.032 27.423 51.139 1.00 23.17 206 GLU A N 1
ATOM 1319 C CA A GLU A 1 170 ? 33.546 27.407 51.241 0.60 24.88 206 GLU A CA 1
ATOM 1320 C CA B GLU A 1 170 ? 33.552 27.343 51.231 0.40 24.03 206 GLU A CA 1
ATOM 1321 C C . GLU A 1 170 ? 33.092 26.985 52.647 1.00 24.26 206 GLU A C 1
ATOM 1322 O O . GLU A 1 170 ? 32.222 27.640 53.235 1.00 23.79 206 GLU A O 1
ATOM 1333 N N . ALA A 1 171 ? 33.687 25.930 53.201 1.00 22.89 207 ALA A N 1
ATOM 1334 C CA . ALA A 1 171 ? 33.385 25.487 54.571 1.00 23.30 207 ALA A CA 1
ATOM 1335 C C . ALA A 1 171 ? 33.659 26.560 55.611 1.00 22.70 207 ALA A C 1
ATOM 1336 O O . ALA A 1 171 ? 32.869 26.766 56.555 1.00 22.26 207 ALA A O 1
ATOM 1338 N N . ASN A 1 172 ? 34.792 27.279 55.439 1.00 20.86 208 ASN A N 1
ATOM 1339 C CA . ASN A 1 172 ? 35.135 28.308 56.349 1.00 19.80 208 ASN A CA 1
ATOM 1340 C C . ASN A 1 172 ? 34.207 29.491 56.253 1.00 20.47 208 ASN A C 1
ATOM 1341 O O . ASN A 1 172 ? 33.899 30.085 57.272 1.00 21.55 208 ASN A O 1
ATOM 1346 N N . SER A 1 173 ? 33.737 29.851 55.063 1.00 21.65 209 SER A N 1
ATOM 1347 C CA A SER A 1 173 ? 32.797 30.964 54.996 0.60 22.39 209 SER A CA 1
ATOM 1348 C CA B SER A 1 173 ? 32.756 30.939 54.920 0.40 22.16 209 SER A CA 1
ATOM 1349 C C . SER A 1 173 ? 31.438 30.555 55.588 1.00 23.78 209 SER A C 1
ATOM 1350 O O . SER A 1 173 ? 30.790 31.371 56.210 1.00 23.08 209 SER A O 1
ATOM 1355 N N . LYS A 1 174 ? 31.038 29.298 55.417 1.00 24.67 210 LYS A N 1
ATOM 1356 C CA . LYS A 1 174 ? 29.807 28.847 56.051 1.00 27.65 210 LYS A CA 1
ATOM 1357 C C . LYS A 1 174 ? 29.903 28.833 57.574 1.00 26.89 210 LYS A C 1
ATOM 1358 O O . LYS A 1 174 ? 28.947 29.251 58.266 1.00 24.95 210 LYS A O 1
ATOM 1364 N N . LYS A 1 175 ? 31.046 28.390 58.106 1.00 25.46 211 LYS A N 1
ATOM 1365 C CA . LYS A 1 175 ? 31.310 28.461 59.539 1.00 25.78 211 LYS A CA 1
ATOM 1366 C C . LYS A 1 175 ? 31.290 29.895 60.015 1.00 25.60 211 LYS A C 1
ATOM 1367 O O . LYS A 1 175 ? 30.707 30.186 61.053 1.00 27.77 211 LYS A O 1
ATOM 1373 N N . LEU A 1 176 ? 31.874 30.812 59.254 1.00 23.98 212 LEU A N 1
ATOM 1374 C CA . LEU A 1 176 ? 31.899 32.203 59.670 1.00 23.16 212 LEU A CA 1
ATOM 1375 C C . LEU A 1 176 ? 30.494 32.811 59.625 1.00 24.70 212 LEU A C 1
ATOM 1376 O O . LEU A 1 176 ? 30.125 33.592 60.484 1.00 24.27 212 LEU A O 1
ATOM 1381 N N . GLU A 1 177 ? 29.706 32.438 58.623 1.00 26.52 213 GLU A N 1
ATOM 1382 C CA . GLU A 1 177 ? 28.315 32.887 58.577 1.00 29.49 213 GLU A CA 1
ATOM 1383 C C . GLU A 1 177 ? 27.534 32.423 59.777 1.00 30.99 213 GLU A C 1
ATOM 1384 O O . GLU A 1 177 ? 26.794 33.194 60.340 1.00 31.70 213 GLU A O 1
ATOM 1390 N N . LYS A 1 178 ? 27.710 31.155 60.141 1.00 32.30 214 LYS A N 1
ATOM 1391 C CA . LYS A 1 178 ? 27.022 30.543 61.266 1.00 35.05 214 LYS A CA 1
ATOM 1392 C C . LYS A 1 178 ? 27.460 31.197 62.581 1.00 35.83 214 LYS A C 1
ATOM 1393 O O . LYS A 1 178 ? 26.618 31.587 63.401 1.00 36.26 214 LYS A O 1
ATOM 1399 N N . ASP A 1 179 ? 28.771 31.347 62.794 1.00 30.88 215 ASP A N 1
ATOM 1400 C CA . ASP A 1 179 ? 29.244 31.895 64.063 1.00 31.66 215 ASP A CA 1
ATOM 1401 C C . ASP A 1 179 ? 29.256 33.421 64.140 1.00 31.82 215 ASP A C 1
ATOM 1402 O O . ASP A 1 179 ? 29.306 33.981 65.235 1.00 29.55 215 ASP A O 1
ATOM 1407 N N . GLY A 1 180 ? 29.264 34.090 62.989 1.00 31.97 216 GLY A N 1
ATOM 1408 C CA . GLY A 1 180 ? 29.499 35.531 62.947 1.00 32.32 216 GLY A CA 1
ATOM 1409 C C . GLY A 1 180 ? 28.685 36.364 61.975 1.00 32.74 216 GLY A C 1
ATOM 1410 O O . GLY A 1 180 ? 29.022 37.540 61.738 1.00 32.02 216 GLY A O 1
ATOM 1411 N N . GLY A 1 181 ? 27.640 35.775 61.390 1.00 31.54 217 GLY A N 1
ATOM 1412 C CA . GLY A 1 181 ? 26.624 36.547 60.677 1.00 30.83 217 GLY A CA 1
ATOM 1413 C C . GLY A 1 181 ? 26.885 36.832 59.210 1.00 31.17 217 GLY A C 1
ATOM 1414 O O . GLY A 1 181 ? 25.961 36.797 58.394 1.00 31.98 217 GLY A O 1
ATOM 1415 N N . SER A 1 182 ? 28.133 37.150 58.864 1.00 26.25 218 SER A N 1
ATOM 1416 C CA . SER A 1 182 ? 28.448 37.567 57.518 1.00 27.13 218 SER A CA 1
ATOM 1417 C C . SER A 1 182 ? 29.937 37.336 57.282 1.00 24.84 218 SER A C 1
ATOM 1418 O O . SER A 1 182 ? 30.677 37.102 58.236 1.00 22.93 218 SER A O 1
ATOM 1421 N N . VAL A 1 183 ? 30.323 37.360 56.017 1.00 24.54 219 VAL A N 1
ATOM 1422 C CA . VAL A 1 183 ? 31.678 37.037 55.599 1.00 23.29 219 VAL A CA 1
ATOM 1423 C C . VAL A 1 183 ? 32.465 38.318 55.408 1.00 23.18 219 VAL A C 1
ATOM 1424 O O . VAL A 1 183 ? 32.146 39.182 54.586 1.00 22.02 219 VAL A O 1
ATOM 1428 N N . SER A 1 184 ? 33.517 38.451 56.215 1.00 22.52 220 SER A N 1
ATOM 1429 C CA . SER A 1 184 ? 34.446 39.545 56.112 1.00 21.72 220 SER A CA 1
ATOM 1430 C C . SER A 1 184 ? 35.764 39.056 56.785 1.00 21.79 220 SER A C 1
ATOM 1431 O O . SER A 1 184 ? 35.805 37.970 57.344 1.00 20.74 220 SER A O 1
ATOM 1434 N N . SER A 1 185 ? 36.812 39.849 56.723 1.00 20.70 221 SER A N 1
ATOM 1435 C CA A SER A 1 185 ? 38.106 39.450 57.245 0.70 20.47 221 SER A CA 1
ATOM 1436 C CA B SER A 1 185 ? 38.106 39.461 57.272 0.30 20.14 221 SER A CA 1
ATOM 1437 C C . SER A 1 185 ? 38.924 40.718 57.566 1.00 20.02 221 SER A C 1
ATOM 1438 O O . SER A 1 185 ? 38.685 41.757 56.939 1.00 21.38 221 SER A O 1
ATOM 1443 N N . PRO A 1 186 ? 39.823 40.653 58.561 1.00 17.79 222 PRO A N 1
ATOM 1444 C CA . PRO A 1 186 ? 40.064 39.537 59.463 1.00 18.11 222 PRO A CA 1
ATOM 1445 C C . PRO A 1 186 ? 38.973 39.367 60.524 1.00 18.96 222 PRO A C 1
ATOM 1446 O O . PRO A 1 186 ? 38.318 40.338 60.909 1.00 18.95 222 PRO A O 1
ATOM 1450 N N . ARG A 1 187 ? 38.836 38.137 61.018 1.00 17.34 223 ARG A N 1
ATOM 1451 C CA . ARG A 1 187 ? 37.971 37.859 62.157 1.00 18.74 223 ARG A CA 1
ATOM 1452 C C . ARG A 1 187 ? 38.690 36.892 63.092 1.00 18.17 223 ARG A C 1
ATOM 1453 O O . ARG A 1 187 ? 39.343 35.970 62.635 1.00 17.44 223 ARG A O 1
ATOM 1461 N N . VAL A 1 188 ? 38.539 37.080 64.390 1.00 17.88 224 VAL A N 1
ATOM 1462 C CA . VAL A 1 188 ? 39.154 36.195 65.357 1.00 18.33 224 VAL A CA 1
ATOM 1463 C C . VAL A 1 188 ? 38.106 35.745 66.395 1.00 18.86 224 VAL A C 1
ATOM 1464 O O . VAL A 1 188 ? 37.319 36.551 66.876 1.00 19.95 224 VAL A O 1
ATOM 1468 N N . PHE A 1 189 ? 38.111 34.474 66.715 1.00 19.48 225 PHE A N 1
ATOM 1469 C CA . PHE A 1 189 ? 37.277 33.911 67.774 1.00 20.99 225 PHE A CA 1
ATOM 1470 C C . PHE A 1 189 ? 38.190 33.193 68.740 1.00 22.59 225 PHE A C 1
ATOM 1471 O O . PHE A 1 189 ? 39.180 32.510 68.323 1.00 22.80 225 PHE A O 1
ATOM 1479 N N . ILE A 1 190 ? 37.869 33.277 70.012 1.00 23.21 226 ILE A N 1
ATOM 1480 C CA . ILE A 1 190 ? 38.585 32.596 71.069 1.00 25.42 226 ILE A CA 1
ATOM 1481 C C . ILE A 1 190 ? 37.594 31.606 71.677 1.00 26.58 226 ILE A C 1
ATOM 1482 O O . ILE A 1 190 ? 36.562 32.014 72.196 1.00 24.41 226 ILE A O 1
ATOM 1487 N N . ASP A 1 191 ? 37.862 30.309 71.532 1.00 29.50 227 ASP A N 1
ATOM 1488 C CA . ASP A 1 191 ? 36.932 29.287 72.024 1.00 32.13 227 ASP A CA 1
ATOM 1489 C C . ASP A 1 191 ? 35.490 29.581 71.618 1.00 32.41 227 ASP A C 1
ATOM 1490 O O . ASP A 1 191 ? 34.578 29.526 72.461 1.00 30.29 227 ASP A O 1
ATOM 1495 N N . GLY A 1 192 ? 35.266 29.875 70.340 1.00 29.56 228 GLY A N 1
ATOM 1496 C CA . GLY A 1 192 ? 33.905 30.114 69.827 1.00 29.87 228 GLY A CA 1
ATOM 1497 C C . GLY A 1 192 ? 33.309 31.501 70.027 1.00 29.31 228 GLY A C 1
ATOM 1498 O O . GLY A 1 192 ? 32.230 31.781 69.530 1.00 30.71 228 GLY A O 1
ATOM 1499 N N . LYS A 1 193 ? 34.015 32.369 70.733 1.00 28.60 229 LYS A N 1
ATOM 1500 C CA A LYS A 1 193 ? 33.558 33.714 71.070 0.60 29.68 229 LYS A CA 1
ATOM 1501 C CA B LYS A 1 193 ? 33.517 33.706 71.020 0.40 29.05 229 LYS A CA 1
ATOM 1502 C C . LYS A 1 193 ? 34.317 34.741 70.241 1.00 27.37 229 LYS A C 1
ATOM 1503 O O . LYS A 1 193 ? 35.548 34.842 70.360 1.00 24.95 229 LYS A O 1
ATOM 1514 N N . GLU A 1 194 ? 33.604 35.529 69.444 1.00 26.36 230 GLU A N 1
ATOM 1515 C CA . GLU A 1 194 ? 34.260 36.454 68.571 1.00 25.17 230 GLU A CA 1
ATOM 1516 C C . GLU A 1 194 ? 34.891 37.598 69.363 1.00 25.35 230 GLU A C 1
ATOM 1517 O O . GLU A 1 194 ? 34.284 38.131 70.300 1.00 27.11 230 GLU A O 1
ATOM 1523 N N . VAL A 1 195 ? 36.094 37.980 68.959 1.00 23.89 231 VAL A N 1
ATOM 1524 C CA . VAL A 1 195 ? 36.746 39.221 69.378 1.00 23.39 231 VAL A CA 1
ATOM 1525 C C . VAL A 1 195 ? 36.291 40.381 68.497 1.00 24.33 231 VAL A C 1
ATOM 1526 O O . VAL A 1 195 ? 36.807 40.614 67.383 1.00 23.61 231 VAL A O 1
ATOM 1530 N N . LYS A 1 196 ? 35.290 41.138 68.977 1.00 25.10 232 LYS A N 1
ATOM 1531 C CA . LYS A 1 196 ? 34.771 42.292 68.232 1.00 24.65 232 LYS A CA 1
ATOM 1532 C C . LYS A 1 196 ? 35.481 43.572 68.550 1.00 26.49 232 LYS A C 1
ATOM 1533 O O . LYS A 1 196 ? 35.631 44.448 67.699 1.00 27.14 232 LYS A O 1
ATOM 1539 N N . ASN A 1 197 ? 35.868 43.707 69.800 1.00 30.17 233 ASN A N 1
ATOM 1540 C CA . ASN A 1 197 ? 36.477 44.914 70.287 1.00 31.00 233 ASN A CA 1
ATOM 1541 C C . ASN A 1 197 ? 37.941 44.653 70.663 1.00 31.30 233 ASN A C 1
ATOM 1542 O O . ASN A 1 197 ? 38.259 43.571 71.142 1.00 29.16 233 ASN A O 1
ATOM 1547 N N . GLY A 1 198 ? 38.799 45.654 70.457 1.00 30.77 234 GLY A N 1
ATOM 1548 C CA . GLY A 1 198 ? 40.232 45.552 70.795 1.00 32.11 234 GLY A CA 1
ATOM 1549 C C . GLY A 1 198 ? 40.869 44.383 70.047 1.00 32.35 234 GLY A C 1
ATOM 1550 O O . GLY A 1 198 ? 41.625 43.582 70.625 1.00 33.97 234 GLY A O 1
ATOM 1551 N N . ILE A 1 199 ? 40.583 44.295 68.754 1.00 30.30 235 ILE A N 1
ATOM 1552 C CA . ILE A 1 199 ? 41.118 43.213 67.935 1.00 31.47 235 ILE A CA 1
ATOM 1553 C C . ILE A 1 199 ? 42.647 43.209 67.893 1.00 30.21 235 ILE A C 1
ATOM 1554 O O . ILE A 1 199 ? 43.249 42.150 67.784 1.00 27.78 235 ILE A O 1
ATOM 1559 N N . GLU A 1 200 ? 43.263 44.380 67.989 1.00 29.52 236 GLU A N 1
ATOM 1560 C CA . GLU A 1 200 ? 44.728 44.464 68.007 1.00 33.75 236 GLU A CA 1
ATOM 1561 C C . GLU A 1 200 ? 45.339 43.749 69.189 1.00 31.71 236 GLU A C 1
ATOM 1562 O O . GLU A 1 200 ? 46.539 43.416 69.166 1.00 30.72 236 GLU A O 1
ATOM 1568 N N . THR A 1 201 ? 44.540 43.522 70.221 1.00 28.83 237 THR A N 1
ATOM 1569 C CA . THR A 1 201 ? 45.034 42.887 71.426 1.00 30.36 237 THR A CA 1
ATOM 1570 C C . THR A 1 201 ? 44.444 41.509 71.629 1.00 28.62 237 THR A C 1
ATOM 1571 O O . THR A 1 201 ? 44.410 41.018 72.750 1.00 27.84 237 THR A O 1
ATOM 1575 N N . TRP A 1 202 ? 43.993 40.868 70.548 1.00 25.62 238 TRP A N 1
ATOM 1576 C CA . TRP A 1 202 ? 43.331 39.590 70.692 1.00 25.43 238 TRP A CA 1
ATOM 1577 C C . TRP A 1 202 ? 44.216 38.540 71.347 1.00 24.90 238 TRP A C 1
ATOM 1578 O O . TRP A 1 202 ? 43.704 37.694 72.053 1.00 24.81 238 TRP A O 1
ATOM 1589 N N . VAL A 1 203 ? 45.527 38.588 71.095 1.00 26.04 239 VAL A N 1
ATOM 1590 C CA . VAL A 1 203 ? 46.418 37.569 71.632 1.00 26.95 239 VAL A CA 1
ATOM 1591 C C . VAL A 1 203 ? 46.478 37.725 73.176 1.00 29.94 239 VAL A C 1
ATOM 1592 O O . VAL A 1 203 ? 46.371 36.718 73.915 1.00 29.27 239 VAL A O 1
ATOM 1596 N N . GLU A 1 204 ? 46.563 38.973 73.642 1.00 29.16 240 GLU A N 1
ATOM 1597 C CA . GLU A 1 204 ? 46.504 39.238 75.112 1.00 33.32 240 GLU A CA 1
ATOM 1598 C C . GLU A 1 204 ? 45.209 38.709 75.674 1.00 32.10 240 GLU A C 1
ATOM 1599 O O . GLU A 1 204 ? 45.173 38.104 76.730 1.00 35.22 240 GLU A O 1
ATOM 1605 N N . GLN A 1 205 ? 44.133 38.959 74.958 1.00 30.21 241 GLN A N 1
ATOM 1606 C CA . GLN A 1 205 ? 42.811 38.533 75.380 1.00 30.49 241 GLN A CA 1
ATOM 1607 C C . GLN A 1 205 ? 42.736 37.032 75.454 1.00 31.59 241 GLN A C 1
ATOM 1608 O O . GLN A 1 205 ? 42.154 36.496 76.376 1.00 32.00 241 GLN A O 1
ATOM 1614 N N . ALA A 1 206 ? 43.354 36.348 74.490 1.00 29.89 242 ALA A N 1
ATOM 1615 C CA . ALA A 1 206 ? 43.376 34.883 74.481 1.00 30.52 242 ALA A CA 1
ATOM 1616 C C . ALA A 1 206 ? 44.228 34.268 75.577 1.00 32.64 242 ALA A C 1
ATOM 1617 O O . ALA A 1 206 ? 43.959 33.135 75.990 1.00 34.85 242 ALA A O 1
ATOM 1619 N N . THR A 1 207 ? 45.278 34.971 75.999 1.00 30.61 243 THR A N 1
ATOM 1620 C CA . THR A 1 207 ? 46.236 34.415 76.965 1.00 33.34 243 THR A CA 1
ATOM 1621 C C . THR A 1 207 ? 45.903 34.890 78.354 1.00 37.87 243 THR A C 1
ATOM 1622 O O . THR A 1 207 ? 46.599 34.538 79.306 1.00 38.86 243 THR A O 1
ATOM 1626 N N . SER A 1 208 ? 44.792 35.632 78.422 1.00 41.89 244 SER A N 1
ATOM 1627 C CA . SER A 1 208 ? 44.165 36.173 79.614 1.00 52.16 244 SER A CA 1
ATOM 1628 C C . SER A 1 208 ? 44.903 37.436 79.922 1.00 55.70 244 SER A C 1
ATOM 1629 O O . SER A 1 208 ? 44.316 38.498 79.713 1.00 58.41 244 SER A O 1
ATOM 1633 N N . LYS B 1 7 ? 31.434 50.912 70.880 1.00 41.52 43 LYS B N 1
ATOM 1634 C CA . LYS B 1 7 ? 31.440 49.438 70.950 1.00 40.92 43 LYS B CA 1
ATOM 1635 C C . LYS B 1 7 ? 31.069 48.773 69.612 1.00 38.17 43 LYS B C 1
ATOM 1636 O O . LYS B 1 7 ? 30.106 49.184 68.951 1.00 33.60 43 LYS B O 1
ATOM 1642 N N . ALA B 1 8 ? 31.834 47.747 69.229 1.00 32.82 44 ALA B N 1
ATOM 1643 C CA . ALA B 1 8 ? 31.585 47.023 67.994 1.00 30.25 44 ALA B CA 1
ATOM 1644 C C . ALA B 1 8 ? 30.473 46.030 68.262 1.00 26.26 44 ALA B C 1
ATOM 1645 O O . ALA B 1 8 ? 30.481 45.386 69.276 1.00 28.43 44 ALA B O 1
ATOM 1647 N N . HIS B 1 9 ? 29.505 45.945 67.348 1.00 24.27 45 HIS B N 1
ATOM 1648 C CA . HIS B 1 9 ? 28.389 45.008 67.388 1.00 23.48 45 HIS B CA 1
ATOM 1649 C C . HIS B 1 9 ? 28.505 43.833 66.405 1.00 24.06 45 HIS B C 1
ATOM 1650 O O . HIS B 1 9 ? 28.095 42.715 66.740 1.00 24.95 45 HIS B O 1
ATOM 1657 N N . GLN B 1 10 ? 29.002 44.104 65.196 1.00 23.88 46 GLN B N 1
ATOM 1658 C CA . GLN B 1 10 ? 29.249 43.061 64.197 1.00 23.72 46 GLN B CA 1
ATOM 1659 C C . GLN B 1 10 ? 30.658 43.150 63.684 1.00 23.97 46 GLN B C 1
ATOM 1660 O O . GLN B 1 10 ? 31.153 44.254 63.364 1.00 24.18 46 GLN B O 1
ATOM 1666 N N . ALA B 1 11 ? 31.278 41.968 63.578 1.00 23.43 47 ALA B N 1
ATOM 1667 C CA . ALA B 1 11 ? 32.644 41.813 63.159 1.00 25.27 47 ALA B CA 1
ATOM 1668 C C . ALA B 1 11 ? 33.559 42.722 64.007 1.00 24.57 47 ALA B C 1
ATOM 1669 O O . ALA B 1 11 ? 33.432 42.749 65.234 1.00 26.06 47 ALA B O 1
ATOM 1671 N N . ASN B 1 12 ? 34.502 43.416 63.406 1.00 24.73 48 ASN B N 1
ATOM 1672 C CA . ASN B 1 12 ? 35.380 44.282 64.193 1.00 25.01 48 ASN B CA 1
ATOM 1673 C C . ASN B 1 12 ? 35.729 45.423 63.304 1.00 27.46 48 ASN B C 1
ATOM 1674 O O . ASN B 1 12 ? 35.341 45.435 62.136 1.00 26.94 48 ASN B O 1
ATOM 1679 N N . LYS B 1 13 ? 36.516 46.363 63.822 1.00 29.28 49 LYS B N 1
ATOM 1680 C CA . LYS B 1 13 ? 36.791 47.592 63.089 1.00 31.19 49 LYS B CA 1
ATOM 1681 C C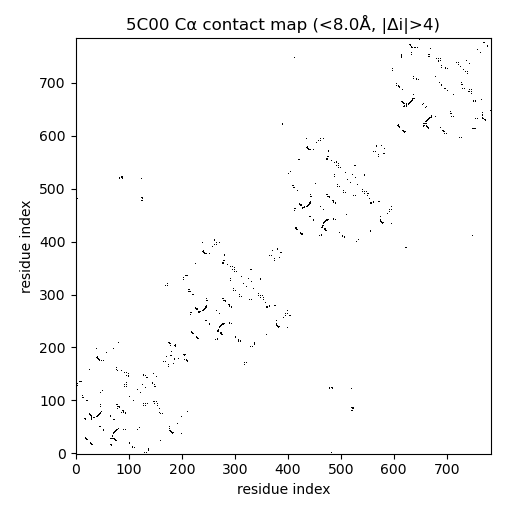 . LYS B 1 13 ? 37.802 47.431 61.952 1.00 28.36 49 LYS B C 1
ATOM 1682 O O . LYS B 1 13 ? 37.982 48.338 61.136 1.00 29.17 49 LYS B O 1
ATOM 1688 N N . TYR B 1 14 ? 38.524 46.327 61.928 1.00 25.58 50 TYR B N 1
ATOM 1689 C CA . TYR B 1 14 ? 39.420 46.051 60.810 1.00 26.27 50 TYR B CA 1
ATOM 1690 C C . TYR B 1 14 ? 38.668 45.384 59.647 1.00 25.63 50 TYR B C 1
ATOM 1691 O O . TYR B 1 14 ? 39.151 45.396 58.547 1.00 26.47 50 TYR B O 1
ATOM 1700 N N . ALA B 1 15 ? 37.513 44.786 59.893 1.00 25.32 51 ALA B N 1
ATOM 1701 C CA . ALA B 1 15 ? 36.929 43.849 58.931 1.00 26.29 51 ALA B CA 1
ATOM 1702 C C . ALA B 1 15 ? 36.570 44.476 57.570 1.00 25.36 51 ALA B C 1
ATOM 1703 O O . ALA B 1 15 ? 35.959 45.519 57.500 1.00 27.08 51 ALA B O 1
ATOM 1705 N N . ASP B 1 16 ? 37.072 43.858 56.507 1.00 26.24 52 ASP B N 1
ATOM 1706 C CA . ASP B 1 16 ? 36.882 44.285 55.099 1.00 27.50 52 ASP B CA 1
ATOM 1707 C C . ASP B 1 16 ? 35.839 43.341 54.496 1.00 24.62 52 ASP B C 1
ATOM 1708 O O . ASP B 1 16 ? 35.918 42.127 54.722 1.00 21.96 52 ASP B O 1
ATOM 1713 N N . TYR B 1 17 ? 34.960 43.892 53.677 1.00 23.48 53 TYR B N 1
ATOM 1714 C CA . TYR B 1 17 ? 33.898 43.129 52.967 1.00 23.59 53 TYR B CA 1
ATOM 1715 C C . TYR B 1 17 ? 34.192 43.228 51.469 1.00 22.60 53 TYR B C 1
ATOM 1716 O O . TYR B 1 17 ? 34.789 44.199 51.023 1.00 23.30 53 TYR B O 1
ATOM 1725 N N . ASP B 1 18 ? 33.747 42.263 50.691 1.00 22.16 54 ASP B N 1
ATOM 1726 C CA . ASP B 1 18 ? 33.923 42.373 49.256 1.00 25.60 54 ASP B CA 1
ATOM 1727 C C . ASP B 1 18 ? 32.965 43.426 48.714 1.00 25.00 54 ASP B C 1
ATOM 1728 O O . ASP B 1 18 ? 31.831 43.536 49.188 1.00 23.57 54 ASP B O 1
ATOM 1733 N N . LYS B 1 19 ? 33.410 44.213 47.745 1.00 26.88 55 LYS B N 1
ATOM 1734 C CA . LYS B 1 19 ? 32.592 45.293 47.232 1.00 25.63 55 LYS B CA 1
ATOM 1735 C C . LYS B 1 19 ? 32.710 45.372 45.723 1.00 26.37 55 LYS B C 1
ATOM 1736 O O . LYS B 1 19 ? 33.752 45.841 45.175 1.00 26.25 55 LYS B O 1
ATOM 1742 N N . GLU B 1 20 ? 31.663 44.890 45.060 1.00 24.05 56 GLU B N 1
ATOM 1743 C CA . GLU B 1 20 ? 31.535 44.909 43.609 1.00 24.67 56 GLU B CA 1
ATOM 1744 C C . GLU B 1 20 ? 31.495 46.356 43.164 1.00 23.17 56 GLU B C 1
ATOM 1745 O O . GLU B 1 20 ? 30.853 47.203 43.779 1.00 20.76 56 GLU B O 1
ATOM 1751 N N . SER B 1 21 ? 32.196 46.635 42.085 1.00 21.78 57 SER B N 1
ATOM 1752 C CA . SER B 1 21 ? 32.152 47.936 41.456 1.00 24.44 57 SER B CA 1
ATOM 1753 C C . SER B 1 21 ? 30.894 48.062 40.581 1.00 23.74 57 SER B C 1
ATOM 1754 O O . SER B 1 21 ? 30.596 47.147 39.826 1.00 22.66 57 SER B O 1
ATOM 1757 N N . VAL B 1 22 ? 30.154 49.173 40.688 1.00 24.96 58 VAL B N 1
ATOM 1758 C CA . VAL B 1 22 ? 29.007 49.414 39.812 1.00 26.22 58 VAL B CA 1
ATOM 1759 C C . VAL B 1 22 ? 29.077 50.782 39.159 1.00 28.61 58 VAL B C 1
ATOM 1760 O O . VAL B 1 22 ? 29.621 51.713 39.747 1.00 30.89 58 VAL B O 1
ATOM 1764 N N . SER B 1 23 ? 28.590 50.889 37.928 1.00 26.21 59 SER B N 1
ATOM 1765 C CA . SER B 1 23 ? 28.775 52.157 37.202 1.00 29.59 59 SER B CA 1
ATOM 1766 C C . SER B 1 23 ? 27.494 52.993 37.154 1.00 30.57 59 SER B C 1
ATOM 1767 O O . SER B 1 23 ? 27.523 54.167 36.739 1.00 37.09 59 SER B O 1
ATOM 1770 N N . PHE B 1 24 ? 26.403 52.449 37.656 1.00 26.24 60 PHE B N 1
ATOM 1771 C CA . PHE B 1 24 ? 25.130 53.167 37.698 1.00 24.36 60 PHE B CA 1
ATOM 1772 C C . PHE B 1 24 ? 25.032 54.138 38.864 1.00 24.93 60 PHE B C 1
ATOM 1773 O O . PHE B 1 24 ? 25.852 54.104 39.767 1.00 23.83 60 PHE B O 1
ATOM 1781 N N . THR B 1 25 ? 24.042 55.038 38.792 1.00 23.78 61 THR B N 1
ATOM 1782 C CA . THR B 1 25 ? 23.696 55.935 39.859 1.00 25.34 61 THR B CA 1
ATOM 1783 C C . THR B 1 25 ? 22.220 55.713 40.274 1.00 24.74 61 THR B C 1
ATOM 1784 O O . THR B 1 25 ? 21.516 54.830 39.729 1.00 23.97 61 THR B O 1
ATOM 1788 N N . GLY B 1 26 ? 21.733 56.508 41.203 1.00 22.93 62 GLY B N 1
ATOM 1789 C CA . GLY B 1 26 ? 20.376 56.354 41.700 1.00 21.84 62 GLY B CA 1
ATOM 1790 C C . GLY B 1 26 ? 19.734 57.633 42.164 1.00 22.87 62 GLY B C 1
ATOM 1791 O O . GLY B 1 26 ? 20.391 58.696 42.201 1.00 22.81 62 GLY B O 1
ATOM 1792 N N . SER B 1 27 ? 18.469 57.519 42.565 1.00 21.62 63 SER B N 1
ATOM 1793 C CA . SER B 1 27 ? 17.747 58.611 43.181 1.00 24.09 63 SER B CA 1
ATOM 1794 C C . SER B 1 27 ? 16.599 57.987 43.955 1.00 24.30 63 SER B C 1
ATOM 1795 O O . SER B 1 27 ? 16.183 56.884 43.639 1.00 26.41 63 SER B O 1
ATOM 1798 N N . VAL B 1 28 ? 16.156 58.632 45.015 1.00 23.23 64 VAL B N 1
ATOM 1799 C CA . VAL B 1 28 ? 14.977 58.182 45.745 1.00 26.04 64 VAL B CA 1
ATOM 1800 C C . VAL B 1 28 ? 13.824 59.071 45.264 1.00 29.69 64 VAL B C 1
ATOM 1801 O O . VAL B 1 28 ? 13.891 60.302 45.426 1.00 26.83 64 VAL B O 1
ATOM 1805 N N . THR B 1 29 ? 12.869 58.456 44.565 1.00 29.20 65 THR B N 1
ATOM 1806 C CA . THR B 1 29 ? 11.721 59.156 43.934 1.00 30.20 65 THR B CA 1
ATOM 1807 C C . THR B 1 29 ? 10.488 58.290 43.891 1.00 28.78 65 THR B C 1
ATOM 1808 O O . THR B 1 29 ? 10.584 57.103 43.539 1.00 26.65 65 THR B O 1
ATOM 1812 N N . ASP B 1 30 ? 9.319 58.873 44.180 1.00 26.55 66 ASP B N 1
ATOM 1813 C CA . ASP B 1 30 ? 8.055 58.148 44.093 1.00 27.04 66 ASP B CA 1
ATOM 1814 C C . ASP B 1 30 ? 8.064 56.853 44.887 1.00 24.62 66 ASP B C 1
ATOM 1815 O O . ASP B 1 30 ? 7.601 55.838 44.392 1.00 24.15 66 ASP B O 1
ATOM 1820 N N . SER B 1 31 ? 8.620 56.912 46.095 1.00 23.07 67 SER B N 1
ATOM 1821 C CA . SER B 1 31 ? 8.721 55.770 47.008 1.00 22.62 67 SER B CA 1
ATOM 1822 C C . SER B 1 31 ? 9.669 54.637 46.571 1.00 21.42 67 SER B C 1
ATOM 1823 O O . SER B 1 31 ? 9.717 53.594 47.237 1.00 18.88 67 SER B O 1
ATOM 1826 N N . ALA B 1 32 ? 10.434 54.860 45.517 1.00 19.63 68 ALA B N 1
ATOM 1827 C CA . ALA B 1 32 ? 11.343 53.857 44.991 1.00 20.56 68 ALA B CA 1
ATOM 1828 C C . ALA B 1 32 ? 12.765 54.351 45.046 1.00 19.44 68 ALA B C 1
ATOM 1829 O O . ALA B 1 32 ? 13.044 55.564 44.985 1.00 20.69 68 ALA B O 1
ATOM 1831 N N . ILE B 1 33 ? 13.659 53.382 45.151 1.00 18.59 69 ILE B N 1
ATOM 1832 C CA . ILE B 1 33 ? 15.102 53.581 44.916 1.00 17.87 69 ILE B CA 1
ATOM 1833 C C . ILE B 1 33 ? 15.333 53.263 43.457 1.00 18.50 69 ILE B C 1
ATOM 1834 O O . ILE B 1 33 ? 15.217 52.091 43.041 1.00 18.65 69 ILE B O 1
ATOM 1839 N N . VAL B 1 34 ? 15.592 54.304 42.661 1.00 18.64 70 VAL B N 1
ATOM 1840 C CA . VAL B 1 34 ? 15.632 54.159 41.218 1.00 18.88 70 VAL B CA 1
ATOM 1841 C C . VAL B 1 34 ? 17.060 54.064 40.740 1.00 20.30 70 VAL B C 1
ATOM 1842 O O . VAL B 1 34 ? 17.796 55.031 40.863 1.00 21.81 70 VAL B O 1
ATOM 1846 N N . LEU B 1 35 ? 17.430 52.945 40.143 1.00 18.85 71 LEU B N 1
ATOM 1847 C CA . LEU B 1 35 ? 18.789 52.766 39.606 1.00 20.28 71 LEU B CA 1
ATOM 1848 C C . LEU B 1 35 ? 18.827 52.898 38.090 1.00 21.42 71 LEU B C 1
ATOM 1849 O O . LEU B 1 35 ? 18.019 52.307 37.387 1.00 20.39 71 LEU B O 1
ATOM 1854 N N . LYS B 1 36 ? 19.781 53.694 37.607 1.00 22.94 72 LYS B N 1
ATOM 1855 C CA A LYS B 1 36 ? 19.864 54.026 36.213 0.60 25.02 72 LYS B CA 1
ATOM 1856 C CA B LYS B 1 36 ? 19.877 54.034 36.198 0.40 23.75 72 LYS B CA 1
ATOM 1857 C C . LYS B 1 36 ? 21.293 54.379 35.842 1.00 23.23 72 LYS B C 1
ATOM 1858 O O . LYS B 1 36 ? 22.024 54.875 36.642 1.00 23.01 72 LYS B O 1
ATOM 1869 N N . ALA B 1 37 ? 21.671 54.151 34.610 1.00 24.02 73 ALA B N 1
ATOM 1870 C CA . ALA B 1 37 ? 23.008 54.503 34.207 1.00 25.34 73 ALA B CA 1
ATOM 1871 C C . ALA B 1 37 ? 23.017 55.750 33.319 1.00 27.80 73 ALA B C 1
ATOM 1872 O O . ALA B 1 37 ? 21.987 56.127 32.748 1.00 28.68 73 ALA B O 1
ATOM 1874 N N . VAL B 1 38 ? 24.188 56.339 33.138 1.00 31.53 74 VAL B N 1
ATOM 1875 C CA . VAL B 1 38 ? 24.348 57.443 32.142 1.00 32.81 74 VAL B CA 1
ATOM 1876 C C . VAL B 1 38 ? 24.165 56.946 30.690 1.00 34.00 74 VAL B C 1
ATOM 1877 O O . VAL B 1 38 ? 23.941 57.732 29.769 1.00 36.87 74 VAL B O 1
ATOM 1881 N N . ASN B 1 39 ? 24.253 55.642 30.472 1.00 35.42 75 ASN B N 1
ATOM 1882 C CA . ASN B 1 39 ? 23.899 55.041 29.179 1.00 37.30 75 ASN B CA 1
ATOM 1883 C C . ASN B 1 39 ? 22.414 54.798 28.932 1.00 34.43 75 ASN B C 1
ATOM 1884 O O . ASN B 1 39 ? 22.058 54.259 27.894 1.00 32.91 75 ASN B O 1
ATOM 1889 N N . ALA B 1 40 ? 21.542 55.145 29.866 1.00 30.91 76 ALA B N 1
ATOM 1890 C CA . ALA B 1 40 ? 20.138 54.810 29.727 1.00 31.40 76 ALA B CA 1
ATOM 1891 C C . ALA B 1 40 ? 19.652 55.179 28.319 1.00 33.61 76 ALA B C 1
ATOM 1892 O O . ALA B 1 40 ? 19.926 56.264 27.828 1.00 32.84 76 ALA B O 1
ATOM 1894 N N . LYS B 1 41 ? 18.994 54.243 27.659 1.00 32.23 77 LYS B N 1
ATOM 1895 C CA . LYS B 1 41 ? 18.573 54.436 26.292 1.00 34.52 77 LYS B CA 1
ATOM 1896 C C . LYS B 1 41 ? 17.197 55.072 26.277 1.00 35.20 77 LYS B C 1
ATOM 1897 O O . LYS B 1 41 ? 16.373 54.820 27.160 1.00 32.16 77 LYS B O 1
ATOM 1903 N N . LYS B 1 42 ? 16.917 55.865 25.258 1.00 35.78 78 LYS B N 1
ATOM 1904 C CA . LYS B 1 42 ? 15.608 56.515 25.247 1.00 39.54 78 LYS B CA 1
ATOM 1905 C C . LYS B 1 42 ? 14.464 55.517 25.072 1.00 38.15 78 LYS B C 1
ATOM 1906 O O . LYS B 1 42 ? 13.324 55.886 25.255 1.00 40.90 78 LYS B O 1
ATOM 1912 N N . ASP B 1 43 ? 14.765 54.258 24.776 1.00 36.03 79 ASP B N 1
ATOM 1913 C CA . ASP B 1 43 ? 13.732 53.224 24.787 1.00 36.10 79 ASP B CA 1
ATOM 1914 C C . ASP B 1 43 ? 13.943 52.149 25.884 1.00 36.69 79 ASP B C 1
ATOM 1915 O O . ASP B 1 43 ? 13.423 51.042 25.769 1.00 36.34 79 ASP B O 1
ATOM 1920 N N . ALA B 1 44 ? 14.685 52.484 26.936 1.00 33.59 80 ALA B N 1
ATOM 1921 C CA . ALA B 1 44 ? 14.862 51.585 28.088 1.00 34.32 80 ALA B CA 1
ATOM 1922 C C . ALA B 1 44 ? 13.522 51.256 28.669 1.00 34.51 80 ALA B C 1
ATOM 1923 O O . ALA B 1 44 ? 12.606 52.097 28.648 1.00 34.28 80 ALA B O 1
ATOM 1925 N N . LYS B 1 45 ? 13.407 50.056 29.219 1.00 32.49 81 LYS B N 1
ATOM 1926 C CA . LYS B 1 45 ? 12.193 49.664 29.861 1.00 31.39 81 LYS B CA 1
ATOM 1927 C C . LYS B 1 45 ? 12.283 49.980 31.333 1.00 30.99 81 LYS B C 1
ATOM 1928 O O . LYS B 1 45 ? 13.352 49.819 31.933 1.00 29.92 81 LYS B O 1
ATOM 1934 N N . LYS B 1 46 ? 11.153 50.400 31.896 1.00 27.90 82 LYS B N 1
ATOM 1935 C CA . LYS B 1 46 ? 11.079 50.730 33.307 1.00 28.42 82 LYS B CA 1
ATOM 1936 C C . LYS B 1 46 ? 10.637 49.501 34.091 1.00 25.82 82 LYS B C 1
ATOM 1937 O O . LYS B 1 46 ? 9.597 48.901 33.780 1.00 26.79 82 LYS B O 1
ATOM 1943 N N . ILE B 1 47 ? 11.412 49.130 35.105 1.00 22.75 83 ILE B N 1
ATOM 1944 C CA . ILE B 1 47 ? 11.106 47.985 35.932 1.00 21.15 83 ILE B CA 1
ATOM 1945 C C . ILE B 1 47 ? 10.615 48.443 37.298 1.00 21.68 83 ILE B C 1
ATOM 1946 O O . ILE B 1 47 ? 11.261 49.300 37.889 1.00 20.67 83 ILE B O 1
ATOM 1951 N N . ASP B 1 48 ? 9.445 47.938 37.741 1.00 20.96 84 ASP B N 1
ATOM 1952 C CA . ASP B 1 48 ? 9.043 47.970 39.158 1.00 21.95 84 ASP B CA 1
ATOM 1953 C C . ASP B 1 48 ? 9.337 46.623 39.820 1.00 19.97 84 ASP B C 1
ATOM 1954 O O . ASP B 1 48 ? 8.800 45.565 39.441 1.00 19.91 84 ASP B O 1
ATOM 1959 N N . PHE B 1 49 ? 10.267 46.676 40.776 1.00 18.88 85 PHE B N 1
ATOM 1960 C CA A PHE B 1 49 ? 10.788 45.464 41.423 0.60 18.74 85 PHE B CA 1
ATOM 1961 C CA B PHE B 1 49 ? 10.800 45.471 41.432 0.40 18.32 85 PHE B CA 1
ATOM 1962 C C . PHE B 1 49 ? 10.483 45.540 42.924 1.00 18.31 85 PHE B C 1
ATOM 1963 O O . PHE B 1 49 ? 11.038 46.362 43.617 1.00 17.62 85 PHE B O 1
ATOM 1978 N N . TYR B 1 50 ? 9.557 44.698 43.397 1.00 17.00 86 TYR B N 1
ATOM 1979 C CA . TYR B 1 50 ? 9.098 44.737 44.753 1.00 17.00 86 TYR B CA 1
ATOM 1980 C C . TYR B 1 50 ? 9.789 43.649 45.529 1.00 18.01 86 TYR B C 1
ATOM 1981 O O . TYR B 1 50 ? 9.777 42.506 45.093 1.00 18.35 86 TYR B O 1
ATOM 1990 N N . GLU B 1 51 ? 10.341 44.008 46.682 1.00 17.75 87 GLU B N 1
ATOM 1991 C CA . GLU B 1 51 ? 10.983 43.040 47.540 1.00 18.25 87 GLU B CA 1
ATOM 1992 C C . GLU B 1 51 ? 10.870 43.455 48.985 1.00 17.83 87 GLU B C 1
ATOM 1993 O O . GLU B 1 51 ? 10.512 44.581 49.296 1.00 16.58 87 GLU B O 1
ATOM 1999 N N . ASP B 1 52 ? 11.165 42.500 49.855 1.00 17.14 88 ASP B N 1
ATOM 2000 C CA . ASP B 1 52 ? 11.119 42.703 51.303 1.00 16.65 88 ASP B CA 1
ATOM 2001 C C . ASP B 1 52 ? 12.342 41.983 51.808 1.00 16.32 88 ASP B C 1
ATOM 2002 O O . ASP B 1 52 ? 12.640 40.847 51.380 1.00 17.45 88 ASP B O 1
ATOM 2007 N N . PHE B 1 53 ? 13.077 42.630 52.691 1.00 16.46 89 PHE B N 1
ATOM 2008 C CA . PHE B 1 53 ? 14.368 42.093 53.202 1.00 16.74 89 PHE B CA 1
ATOM 2009 C C . PHE B 1 53 ? 14.238 40.866 54.103 1.00 17.17 89 PHE B C 1
ATOM 2010 O O . PHE B 1 53 ? 15.262 40.238 54.422 1.00 18.78 89 PHE B O 1
ATOM 2018 N N . SER B 1 54 ? 13.018 40.453 54.465 1.00 16.36 90 SER B N 1
ATOM 2019 C CA . SER B 1 54 ? 12.865 39.228 55.215 1.00 17.48 90 SER B CA 1
ATOM 2020 C C . SER B 1 54 ? 12.340 38.109 54.369 1.00 18.88 90 SER B C 1
ATOM 2021 O O . SER B 1 54 ? 11.983 37.060 54.911 1.00 20.17 90 SER B O 1
ATOM 2024 N N . CYS B 1 55 ? 12.195 38.358 53.071 1.00 18.43 91 CYS B N 1
ATOM 2025 C CA . CYS B 1 55 ? 11.575 37.418 52.138 1.00 20.71 91 CYS B CA 1
ATOM 2026 C C . CYS B 1 55 ? 12.622 36.449 51.557 1.00 20.36 91 CYS B C 1
ATOM 2027 O O . CYS B 1 55 ? 13.520 36.874 50.791 1.00 19.70 91 CYS B O 1
ATOM 2030 N N . PRO B 1 56 ? 12.535 35.155 51.921 1.00 20.95 92 PRO B N 1
ATOM 2031 C CA . PRO B 1 56 ? 13.505 34.194 51.416 1.00 22.41 92 PRO B CA 1
ATOM 2032 C C . PRO B 1 56 ? 13.535 34.048 49.892 1.00 22.28 92 PRO B C 1
ATOM 2033 O O . PRO B 1 56 ? 14.610 33.922 49.288 1.00 21.46 92 PRO B O 1
ATOM 2037 N N . HIS B 1 57 ? 12.384 34.089 49.237 1.00 22.72 93 HIS B N 1
ATOM 2038 C CA . HIS B 1 57 ? 12.431 33.937 47.785 1.00 24.57 93 HIS B CA 1
ATOM 2039 C C . HIS B 1 57 ? 12.913 35.213 47.089 1.00 23.35 93 HIS B C 1
ATOM 2040 O O . HIS B 1 57 ? 13.386 35.136 45.961 1.00 23.15 93 HIS B O 1
ATOM 2047 N N . CYS B 1 58 ? 12.829 36.370 47.732 1.00 22.92 94 CYS B N 1
ATOM 2048 C CA . CYS B 1 58 ? 13.496 37.559 47.185 1.00 22.66 94 CYS B CA 1
ATOM 2049 C C . CYS B 1 58 ? 15.004 37.364 47.147 1.00 23.36 94 CYS B C 1
ATOM 2050 O O . CYS B 1 58 ? 15.681 37.713 46.161 1.00 22.84 94 CYS B O 1
ATOM 2053 N N . ALA B 1 59 ? 15.545 36.829 48.226 1.00 23.18 95 ALA B N 1
ATOM 2054 C CA . ALA B 1 59 ? 16.972 36.502 48.267 1.00 26.05 95 ALA B CA 1
ATOM 2055 C C . ALA B 1 59 ? 17.345 35.464 47.189 1.00 27.05 95 ALA B C 1
ATOM 2056 O O . ALA B 1 59 ? 18.341 35.608 46.495 1.00 26.03 95 ALA B O 1
ATOM 2058 N N . GLU B 1 60 ? 16.529 34.432 47.023 1.00 28.17 96 GLU B N 1
ATOM 2059 C CA A GLU B 1 60 ? 16.797 33.384 46.036 0.60 29.60 96 GLU B CA 1
ATOM 2060 C CA B GLU B 1 60 ? 16.830 33.401 46.033 0.40 29.69 96 GLU B CA 1
ATOM 2061 C C . GLU B 1 60 ? 16.718 33.955 44.618 1.00 30.09 96 GLU B C 1
ATOM 2062 O O . GLU B 1 60 ? 17.551 33.651 43.783 1.00 28.97 96 GLU B O 1
ATOM 2073 N N . LEU B 1 61 ? 15.709 34.788 44.344 1.00 28.25 97 LEU B N 1
ATOM 2074 C CA . LEU B 1 61 ? 15.625 35.395 43.012 1.00 28.78 97 LEU B CA 1
ATOM 2075 C C . LEU B 1 61 ? 16.826 36.309 42.750 1.00 27.88 97 LEU B C 1
ATOM 2076 O O . LEU B 1 61 ? 17.401 36.308 41.643 1.00 28.72 97 LEU B O 1
ATOM 2081 N N . GLY B 1 62 ? 17.197 37.095 43.744 1.00 29.00 98 GLY B N 1
ATOM 2082 C CA . GLY B 1 62 ? 18.342 38.001 43.606 1.00 28.92 98 GLY B CA 1
ATOM 2083 C C . GLY B 1 62 ? 19.616 37.259 43.223 1.00 31.39 98 GLY B C 1
ATOM 2084 O O . GLY B 1 62 ? 20.361 37.703 42.340 1.00 31.49 98 GLY B O 1
ATOM 2085 N N . GLU B 1 63 ? 19.841 36.103 43.838 1.00 33.65 99 GLU B N 1
ATOM 2086 C CA A GLU B 1 63 ? 21.039 35.326 43.514 0.60 36.79 99 GLU B CA 1
ATOM 2087 C CA B GLU B 1 63 ? 20.958 35.196 43.534 0.40 36.35 99 GLU B CA 1
ATOM 2088 C C . GLU B 1 63 ? 21.059 34.897 42.035 1.00 36.36 99 GLU B C 1
ATOM 2089 O O . GLU B 1 63 ? 22.138 34.782 41.453 1.00 38.73 99 GLU B O 1
ATOM 2100 N N . VAL B 1 64 ? 19.908 34.728 41.414 1.00 33.61 100 VAL B N 1
ATOM 2101 C CA . VAL B 1 64 ? 19.825 34.381 40.004 1.00 33.20 100 VAL B CA 1
ATOM 2102 C C . VAL B 1 64 ? 19.788 35.608 39.075 1.00 31.62 100 VAL B C 1
ATOM 2103 O O . VAL B 1 64 ? 20.346 35.572 37.975 1.00 30.53 100 VAL B O 1
ATOM 2107 N N . THR B 1 65 ? 19.160 36.698 39.494 1.00 27.10 101 THR B N 1
ATOM 2108 C CA . THR B 1 65 ? 18.927 37.805 38.561 1.00 26.67 101 THR B CA 1
ATOM 2109 C C . THR B 1 65 ? 19.686 39.075 38.879 1.00 24.25 101 THR B C 1
ATOM 2110 O O . THR B 1 65 ? 19.730 39.948 38.013 1.00 23.40 101 THR B O 1
ATOM 2114 N N . ASP B 1 66 ? 20.283 39.203 40.061 1.00 24.59 102 ASP B N 1
ATOM 2115 C CA . ASP B 1 66 ? 20.941 40.483 40.449 1.00 24.92 102 ASP B CA 1
ATOM 2116 C C . ASP B 1 66 ? 22.111 40.826 39.491 1.00 24.25 102 ASP B C 1
ATOM 2117 O O . ASP B 1 66 ? 22.270 41.972 39.052 1.00 25.33 102 ASP B O 1
ATOM 2122 N N . GLY B 1 67 ? 22.884 39.825 39.137 1.00 24.37 103 GLY B N 1
ATOM 2123 C CA . GLY B 1 67 ? 24.029 40.029 38.208 1.00 24.73 103 GLY B CA 1
ATOM 2124 C C . GLY B 1 67 ? 23.568 40.496 36.846 1.00 24.73 103 GLY B C 1
ATOM 2125 O O . GLY B 1 67 ? 23.939 41.580 36.402 1.00 25.31 103 GLY B O 1
ATOM 2126 N N . PRO B 1 68 ? 22.726 39.703 36.165 1.00 25.51 104 PRO B N 1
ATOM 2127 C CA . PRO B 1 68 ? 22.167 40.196 34.906 1.00 25.81 104 PRO B CA 1
ATOM 2128 C C . PRO B 1 68 ? 21.423 41.547 35.022 1.00 25.44 104 PRO B C 1
ATOM 2129 O O . PRO B 1 68 ? 21.517 42.370 34.098 1.00 24.38 104 PRO B O 1
ATOM 2146 N N . THR B 1 70 ? 22.094 43.977 37.077 1.00 25.16 106 THR B N 1
ATOM 2147 C CA . THR B 1 70 ? 23.180 44.953 37.176 1.00 27.15 106 THR B CA 1
ATOM 2148 C C . THR B 1 70 ? 23.751 45.355 35.798 1.00 25.75 106 THR B C 1
ATOM 2149 O O . THR B 1 70 ? 23.877 46.542 35.449 1.00 24.01 106 THR B O 1
ATOM 2153 N N . LYS B 1 71 ? 24.018 44.362 34.972 1.00 26.20 107 LYS B N 1
ATOM 2154 C CA . LYS B 1 71 ? 24.559 44.612 33.627 1.00 27.78 107 LYS B CA 1
ATOM 2155 C C . LYS B 1 71 ? 23.531 45.260 32.714 1.00 26.99 107 LYS B C 1
ATOM 2156 O O . LYS B 1 71 ? 23.871 46.141 31.917 1.00 25.99 107 LYS B O 1
ATOM 2162 N N . ALA B 1 72 ? 22.248 44.908 32.864 1.00 24.58 108 ALA B N 1
ATOM 2163 C CA . ALA B 1 72 ? 21.201 45.584 32.083 1.00 24.43 108 ALA B CA 1
ATOM 2164 C C . ALA B 1 72 ? 21.027 47.062 32.456 1.00 22.94 108 ALA B C 1
ATOM 2165 O O . ALA B 1 72 ? 20.801 47.883 31.591 1.00 26.52 108 ALA B O 1
ATOM 2167 N N . ILE B 1 73 ? 21.177 47.391 33.721 1.00 23.87 109 ILE B N 1
ATOM 2168 C CA . ILE B 1 73 ? 21.119 48.774 34.159 1.00 23.02 109 ILE B CA 1
ATOM 2169 C C . ILE B 1 73 ? 22.333 49.537 33.602 1.00 24.80 109 ILE B C 1
ATOM 2170 O O . ILE B 1 73 ? 22.189 50.590 32.993 1.00 25.98 109 ILE B O 1
ATOM 2175 N N . GLU B 1 74 ? 23.512 48.969 33.765 1.00 25.49 110 GLU B N 1
ATOM 2176 C CA . GLU B 1 74 ? 24.755 49.579 33.285 1.00 27.18 110 GLU B CA 1
ATOM 2177 C C . GLU B 1 74 ? 24.837 49.770 31.769 1.00 28.14 110 GLU B C 1
ATOM 2178 O O . GLU B 1 74 ? 25.417 50.778 31.314 1.00 30.92 110 GLU B O 1
ATOM 2184 N N . ASN B 1 75 ? 24.240 48.852 31.009 1.00 26.52 111 ASN B N 1
ATOM 2185 C CA A ASN B 1 75 ? 24.135 49.000 29.563 0.60 27.79 111 ASN B CA 1
ATOM 2186 C CA B ASN B 1 75 ? 24.100 48.959 29.549 0.40 28.17 111 ASN B CA 1
ATOM 2187 C C . ASN B 1 75 ? 23.069 49.986 29.097 1.00 27.86 111 ASN B C 1
ATOM 2188 O O . ASN B 1 75 ? 22.987 50.283 27.910 1.00 28.40 111 ASN B O 1
ATOM 2197 N N . GLY B 1 76 ? 22.237 50.457 30.021 1.00 27.22 112 GLY B N 1
ATOM 2198 C CA . GLY B 1 76 ? 21.148 51.359 29.713 1.00 27.64 112 GLY B CA 1
ATOM 2199 C C . GLY B 1 76 ? 19.870 50.729 29.194 1.00 26.92 112 GLY B C 1
ATOM 2200 O O . GLY B 1 76 ? 18.981 51.444 28.750 1.00 28.36 112 GLY B O 1
ATOM 2201 N N . ASP B 1 77 ? 19.755 49.411 29.268 1.00 26.46 113 ASP B N 1
ATOM 2202 C CA . ASP B 1 77 ? 18.570 48.705 28.761 1.00 29.01 113 ASP B CA 1
ATOM 2203 C C . ASP B 1 77 ? 17.342 48.855 29.659 1.00 27.18 113 ASP B C 1
ATOM 2204 O O . ASP B 1 77 ? 16.213 48.837 29.179 1.00 27.64 113 ASP B O 1
ATOM 2209 N N . ILE B 1 78 ? 17.582 48.968 30.962 1.00 24.54 114 ILE B N 1
ATOM 2210 C CA . ILE B 1 78 ? 16.536 49.124 31.928 1.00 25.03 114 ILE B CA 1
ATOM 2211 C C . ILE B 1 78 ? 16.865 50.199 32.950 1.00 22.57 114 ILE B C 1
ATOM 2212 O O . ILE B 1 78 ? 18.021 50.547 33.166 1.00 23.32 114 ILE B O 1
ATOM 2217 N N . VAL B 1 79 ? 15.812 50.692 33.564 1.00 23.67 115 VAL B N 1
ATOM 2218 C CA . VAL B 1 79 ? 15.841 51.573 34.710 1.00 23.22 115 VAL B CA 1
ATOM 2219 C C . VAL B 1 79 ? 14.982 50.837 35.751 1.00 23.37 115 VAL B C 1
ATOM 2220 O O . VAL B 1 79 ? 13.831 50.467 35.466 1.00 22.26 115 VAL B O 1
ATOM 2224 N N . VAL B 1 80 ? 15.546 50.600 36.928 1.00 20.97 116 VAL B N 1
ATOM 2225 C CA . VAL B 1 80 ? 14.938 49.806 37.952 1.00 20.59 116 VAL B CA 1
ATOM 2226 C C . VAL B 1 80 ? 14.461 50.623 39.142 1.00 20.35 116 VAL B C 1
ATOM 2227 O O . VAL B 1 80 ? 15.241 51.279 39.827 1.00 19.48 116 VAL B O 1
ATOM 2231 N N . ASN B 1 81 ? 13.149 50.601 39.350 1.00 19.83 117 ASN B N 1
ATOM 2232 C CA A ASN B 1 81 ? 12.536 51.132 40.550 0.60 19.84 117 ASN B CA 1
ATOM 2233 C CA B ASN B 1 81 ? 12.564 51.127 40.555 0.40 19.55 117 ASN B CA 1
ATOM 2234 C C . ASN B 1 81 ? 12.443 50.047 41.621 1.00 18.41 117 ASN B C 1
ATOM 2235 O O . ASN B 1 81 ? 11.582 49.186 41.548 1.00 18.31 117 ASN B O 1
ATOM 2244 N N . LEU B 1 82 ? 13.332 50.084 42.595 1.00 17.61 118 LEU B N 1
ATOM 2245 C CA . LEU B 1 82 ? 13.259 49.177 43.739 1.00 17.53 118 LEU B CA 1
ATOM 2246 C C . LEU B 1 82 ? 12.248 49.706 44.749 1.00 17.38 118 LEU B C 1
ATOM 2247 O O . LEU B 1 82 ? 12.422 50.799 45.325 1.00 17.26 118 LEU B O 1
ATOM 2252 N N . ARG B 1 83 ? 11.189 48.929 44.925 1.00 16.70 119 ARG B N 1
ATOM 2253 C CA . ARG B 1 83 ? 10.058 49.302 45.753 1.00 17.13 119 ARG B CA 1
ATOM 2254 C C . ARG B 1 83 ? 10.044 48.343 46.935 1.00 16.91 119 ARG B C 1
ATOM 2255 O O . ARG B 1 83 ? 9.571 47.199 46.835 1.00 17.17 119 ARG B O 1
ATOM 2263 N N . ILE B 1 84 ? 10.581 48.805 48.045 1.00 17.18 120 ILE B N 1
ATOM 2264 C CA . ILE B 1 84 ? 10.827 47.949 49.172 1.00 17.15 120 ILE B CA 1
ATOM 2265 C C . ILE B 1 84 ? 9.597 47.953 50.097 1.00 17.66 120 ILE B C 1
ATOM 2266 O O . ILE B 1 84 ? 9.021 49.008 50.400 1.00 17.95 120 ILE B O 1
ATOM 2271 N N . LEU B 1 85 ? 9.171 46.755 50.472 1.00 15.64 121 LEU B N 1
ATOM 2272 C CA . LEU B 1 85 ? 8.037 46.516 51.315 1.00 16.68 121 LEU B CA 1
ATOM 2273 C C . LEU B 1 85 ? 8.470 46.061 52.754 1.00 17.24 121 LEU B C 1
ATOM 2274 O O . LEU B 1 85 ? 9.619 45.683 52.968 1.00 16.17 121 LEU B O 1
ATOM 2279 N N . ASN B 1 86 ? 7.544 46.121 53.719 1.00 17.15 122 ASN B N 1
ATOM 2280 C CA . ASN B 1 86 ? 7.767 45.549 55.034 1.00 18.03 122 ASN B CA 1
ATOM 2281 C C . ASN B 1 86 ? 6.582 44.701 55.527 1.00 18.86 122 ASN B C 1
ATOM 2282 O O . ASN B 1 86 ? 6.398 44.474 56.734 1.00 17.61 122 ASN B O 1
ATOM 2287 N N . PHE B 1 87 ? 5.835 44.147 54.562 1.00 18.85 123 PHE B N 1
ATOM 2288 C CA . PHE B 1 87 ? 4.659 43.373 54.856 1.00 20.36 123 PHE B CA 1
ATOM 2289 C C . PHE B 1 87 ? 4.952 42.121 55.666 1.00 20.57 123 PHE B C 1
ATOM 2290 O O . PHE B 1 87 ? 4.086 41.651 56.423 1.00 19.23 123 PHE B O 1
ATOM 2298 N N . LEU B 1 88 ? 6.165 41.597 55.572 1.00 19.59 124 LEU B N 1
ATOM 2299 C CA . LEU B 1 88 ? 6.528 40.457 56.334 1.00 21.26 124 LEU B CA 1
ATOM 2300 C C . LEU B 1 88 ? 6.702 40.762 57.821 1.00 21.92 124 LEU B C 1
ATOM 2301 O O . LEU B 1 88 ? 6.759 39.843 58.610 1.00 24.54 124 LEU B O 1
ATOM 2306 N N . ASP B 1 89 ? 6.721 42.028 58.233 1.00 20.42 125 ASP B N 1
ATOM 2307 C CA . ASP B 1 89 ? 6.713 42.301 59.670 1.00 21.54 125 ASP B CA 1
ATOM 2308 C C . ASP B 1 89 ? 5.266 42.275 60.238 1.00 25.85 125 ASP B C 1
ATOM 2309 O O . ASP B 1 89 ? 5.087 42.524 61.442 1.00 24.65 125 ASP B O 1
ATOM 2314 N N . ARG B 1 90 ? 4.262 42.087 59.365 1.00 26.68 126 ARG B N 1
ATOM 2315 C CA . ARG B 1 90 ? 2.843 41.823 59.761 1.00 30.58 126 ARG B CA 1
ATOM 2316 C C . ARG B 1 90 ? 2.272 43.019 60.484 1.00 32.66 126 ARG B C 1
ATOM 2317 O O . ARG B 1 90 ? 1.812 42.922 61.638 1.00 34.17 126 ARG B O 1
ATOM 2325 N N . ASP B 1 91 ? 2.370 44.175 59.843 1.00 36.09 127 ASP B N 1
ATOM 2326 C CA . ASP B 1 91 ? 1.829 45.430 60.405 1.00 47.98 127 ASP B CA 1
ATOM 2327 C C . ASP B 1 91 ? 2.488 45.863 61.722 1.00 46.08 127 ASP B C 1
ATOM 2328 O O . ASP B 1 91 ? 2.117 46.903 62.265 1.00 48.15 127 ASP B O 1
ATOM 2333 N N . GLY B 1 92 ? 3.443 45.078 62.241 1.00 39.99 128 GLY B N 1
ATOM 2334 C CA . GLY B 1 92 ? 4.448 45.624 63.139 1.00 35.40 128 GLY B CA 1
ATOM 2335 C C . GLY B 1 92 ? 5.257 46.632 62.325 1.00 31.95 128 GLY B C 1
ATOM 2336 O O . GLY B 1 92 ? 5.375 46.486 61.124 1.00 29.91 128 GLY B O 1
ATOM 2337 N N . ASP B 1 93 ? 5.741 47.686 62.948 1.00 27.54 129 ASP B N 1
ATOM 2338 C CA . ASP B 1 93 ? 6.397 48.705 62.189 1.00 28.78 129 ASP B CA 1
ATOM 2339 C C . ASP B 1 93 ? 7.869 48.8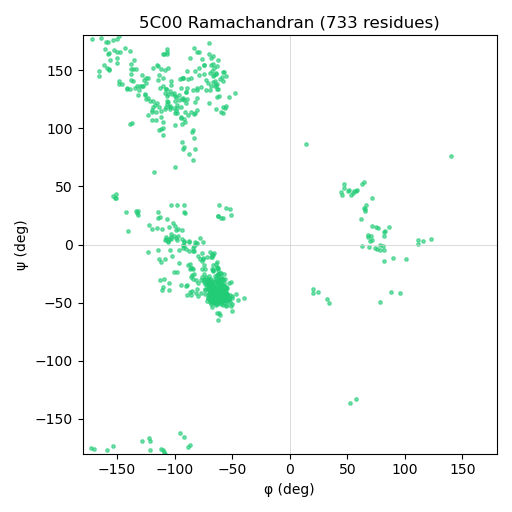31 62.549 1.00 24.41 129 ASP B C 1
ATOM 2340 O O . ASP B 1 93 ? 8.536 49.835 62.232 1.00 23.45 129 ASP B O 1
ATOM 2345 N N . ASP B 1 94 ? 8.405 47.844 63.247 1.00 22.35 130 ASP B N 1
ATOM 2346 C CA . ASP B 1 94 ? 9.816 47.889 63.593 1.00 22.48 130 ASP B CA 1
ATOM 2347 C C . ASP B 1 94 ? 10.368 46.457 63.709 1.00 20.97 130 ASP B C 1
ATOM 2348 O O . ASP B 1 94 ? 11.140 46.162 64.612 1.00 21.93 130 ASP B O 1
ATOM 2353 N N . GLY B 1 95 ? 9.999 45.606 62.772 1.00 19.89 131 GLY B N 1
ATOM 2354 C CA . GLY B 1 95 ? 10.565 44.262 62.718 1.00 19.19 131 GLY B CA 1
ATOM 2355 C C . GLY B 1 95 ? 11.802 44.214 61.824 1.00 17.96 131 GLY B C 1
ATOM 2356 O O . GLY B 1 95 ? 12.366 45.258 61.450 1.00 17.26 131 GLY B O 1
ATOM 2357 N N . ASN B 1 96 ? 12.225 43.013 61.453 1.00 16.18 132 ASN B N 1
ATOM 2358 C CA . ASN B 1 96 ? 13.414 42.873 60.657 1.00 16.80 132 ASN B CA 1
ATOM 2359 C C . ASN B 1 96 ? 13.291 43.568 59.300 1.00 16.46 132 ASN B C 1
ATOM 2360 O O . ASN B 1 96 ? 14.242 44.201 58.802 1.00 16.00 132 ASN B O 1
ATOM 2365 N N . SER B 1 97 ? 12.121 43.477 58.686 1.00 16.96 133 SER B N 1
ATOM 2366 C CA . SER B 1 97 ? 11.904 44.055 57.357 1.00 16.41 133 SER B CA 1
ATOM 2367 C C . SER B 1 97 ? 12.068 45.561 57.404 1.00 16.24 133 SER B C 1
ATOM 2368 O O . SER B 1 97 ? 12.712 46.136 56.528 1.00 16.34 133 SER B O 1
ATOM 2371 N N . THR B 1 98 ? 11.511 46.213 58.429 1.00 15.91 134 THR B N 1
ATOM 2372 C CA . THR B 1 98 ? 11.741 47.660 58.592 1.00 16.66 134 THR B CA 1
ATOM 2373 C C . THR B 1 98 ? 13.175 48.029 58.973 1.00 16.68 134 THR B C 1
ATOM 2374 O O . THR B 1 98 ? 13.707 49.016 58.442 1.00 16.16 134 THR B O 1
ATOM 2378 N N . LYS B 1 99 ? 13.808 47.269 59.899 1.00 15.78 135 LYS B N 1
ATOM 2379 C CA . LYS B 1 99 ? 15.172 47.586 60.295 1.00 15.70 135 LYS B CA 1
ATOM 2380 C C . LYS B 1 99 ? 16.117 47.472 59.110 1.00 15.46 135 LYS B C 1
ATOM 2381 O O . LYS B 1 99 ? 16.931 48.367 58.847 1.00 15.53 135 LYS B O 1
ATOM 2387 N N . ALA B 1 100 ? 15.986 46.373 58.349 1.00 14.86 136 ALA B N 1
ATOM 2388 C CA . ALA B 1 100 ? 16.865 46.168 57.205 1.00 14.51 136 ALA B CA 1
ATOM 2389 C C . ALA B 1 100 ? 16.554 47.184 56.101 1.00 15.14 136 ALA B C 1
ATOM 2390 O O . ALA B 1 100 ? 17.463 47.744 55.523 1.00 16.10 136 ALA B O 1
ATOM 2392 N N . GLY B 1 101 ? 15.270 47.418 55.826 1.00 15.55 137 GLY B N 1
ATOM 2393 C CA . GLY B 1 101 ? 14.873 48.288 54.712 1.00 14.62 137 GLY B CA 1
ATOM 2394 C C . GLY B 1 101 ? 15.239 49.742 54.998 1.00 15.20 137 GLY B C 1
ATOM 2395 O O . GLY B 1 101 ? 15.703 50.456 54.122 1.00 15.93 137 GLY B O 1
ATOM 2396 N N . ALA B 1 102 ? 15.085 50.151 56.242 1.00 15.50 138 ALA B N 1
ATOM 2397 C CA . ALA B 1 102 ? 15.412 51.527 56.619 1.00 16.27 138 ALA B CA 1
ATOM 2398 C C . ALA B 1 102 ? 16.897 51.764 56.682 1.00 16.30 138 ALA B C 1
ATOM 2399 O O . ALA B 1 102 ? 17.340 52.878 56.426 1.00 15.36 138 ALA B O 1
ATOM 2401 N N . ALA B 1 103 ? 17.654 50.751 57.087 1.00 16.06 139 ALA B N 1
ATOM 2402 C CA . ALA B 1 103 ? 19.093 50.827 57.054 1.00 15.68 139 ALA B CA 1
ATOM 2403 C C . ALA B 1 103 ? 19.560 51.025 55.617 1.00 15.70 139 ALA B C 1
ATOM 2404 O O . ALA B 1 103 ? 20.420 51.877 55.333 1.00 14.79 139 ALA B O 1
ATOM 2406 N N . ALA B 1 104 ? 19.041 50.216 54.694 1.00 15.31 140 ALA B N 1
ATOM 2407 C CA . ALA B 1 104 ? 19.448 50.356 53.311 1.00 16.18 140 ALA B CA 1
ATOM 2408 C C . ALA B 1 104 ? 19.054 51.686 52.724 1.00 15.50 140 ALA B C 1
ATOM 2409 O O . ALA B 1 104 ? 19.809 52.275 51.963 1.00 16.67 140 ALA B O 1
ATOM 2411 N N . LEU B 1 105 ? 17.872 52.167 53.077 1.00 15.85 141 LEU B N 1
ATOM 2412 C CA . LEU B 1 105 ? 17.389 53.464 52.580 1.00 15.36 141 LEU B CA 1
ATOM 2413 C C . LEU B 1 105 ? 18.297 54.580 53.051 1.00 16.86 141 LEU B C 1
ATOM 2414 O O . LEU B 1 105 ? 18.616 55.516 52.268 1.00 16.46 141 LEU B O 1
ATOM 2419 N N . ALA B 1 106 ? 18.756 54.518 54.303 1.00 17.06 142 ALA B N 1
ATOM 2420 C CA . ALA B 1 106 ? 19.678 55.563 54.814 1.00 17.38 142 ALA B CA 1
ATOM 2421 C C . ALA B 1 106 ? 20.945 55.629 53.954 1.00 17.14 142 ALA B C 1
ATOM 2422 O O . ALA B 1 106 ? 21.478 56.710 53.678 1.00 17.69 142 ALA B O 1
ATOM 2424 N N . VAL B 1 107 ? 21.448 54.478 53.514 1.00 16.72 143 VAL B N 1
ATOM 2425 C CA . VAL B 1 107 ? 22.564 54.491 52.612 1.00 17.34 143 VAL B CA 1
ATOM 2426 C C . VAL B 1 107 ? 22.202 55.093 51.254 1.00 18.25 143 VAL B C 1
ATOM 2427 O O . VAL B 1 107 ? 22.947 55.958 50.736 1.00 19.67 143 VAL B O 1
ATOM 2431 N N . ALA B 1 108 ? 21.087 54.663 50.660 1.00 17.24 144 ALA B N 1
ATOM 2432 C CA . ALA B 1 108 ? 20.640 55.238 49.386 1.00 17.83 144 ALA B CA 1
ATOM 2433 C C . ALA B 1 108 ? 20.475 56.773 49.468 1.00 20.26 144 ALA B C 1
ATOM 2434 O O . ALA B 1 108 ? 20.871 57.501 48.564 1.00 20.48 144 ALA B O 1
ATOM 2436 N N . GLN B 1 109 ? 19.973 57.259 50.598 1.00 21.39 145 GLN B N 1
ATOM 2437 C CA . GLN B 1 109 ? 19.803 58.715 50.809 1.00 22.64 145 GLN B CA 1
ATOM 2438 C C . GLN B 1 109 ? 21.112 59.511 50.805 1.00 24.16 145 GLN B C 1
ATOM 2439 O O . GLN B 1 109 ? 21.109 60.750 50.624 1.00 26.44 145 GLN B O 1
ATOM 2445 N N . SER B 1 110 ? 22.243 58.860 51.009 1.00 22.97 146 SER B N 1
ATOM 2446 C CA . SER B 1 110 ? 23.547 59.506 50.926 1.00 24.87 146 SER B CA 1
ATOM 2447 C C . SER B 1 110 ? 24.103 59.587 49.489 1.00 25.14 146 SER B C 1
ATOM 2448 O O . SER B 1 110 ? 25.163 60.189 49.256 1.00 24.56 146 SER B O 1
ATOM 2451 N N . GLY B 1 111 ? 23.385 58.968 48.548 1.00 25.48 147 GLY B N 1
ATOM 2452 C CA . GLY B 1 111 ? 23.861 58.827 47.175 1.00 23.13 147 GLY B CA 1
ATOM 2453 C C . GLY B 1 111 ? 25.126 58.043 46.967 1.00 24.50 147 GLY B C 1
ATOM 2454 O O . GLY B 1 111 ? 25.809 58.220 45.952 1.00 23.77 147 GLY B O 1
ATOM 2455 N N . ASP B 1 112 ? 25.473 57.179 47.908 1.00 24.93 148 ASP B N 1
ATOM 2456 C CA . ASP B 1 112 ? 26.645 56.290 47.769 1.00 24.42 148 ASP B CA 1
ATOM 2457 C C . ASP B 1 112 ? 26.150 54.979 47.145 1.00 21.28 148 ASP B C 1
ATOM 2458 O O . ASP B 1 112 ? 25.818 54.037 47.834 1.00 19.82 148 ASP B O 1
ATOM 2463 N N . TRP B 1 113 ? 26.042 54.966 45.842 1.00 20.08 149 TRP B N 1
ATOM 2464 C CA . TRP B 1 113 ? 25.341 53.881 45.177 1.00 19.95 149 TRP B CA 1
ATOM 2465 C C . TRP B 1 113 ? 26.122 52.588 45.271 1.00 19.95 149 TRP B C 1
ATOM 2466 O O . TRP B 1 113 ? 25.524 51.503 45.322 1.00 19.28 149 TRP B O 1
ATOM 2477 N N . GLU B 1 114 ? 27.449 52.684 45.275 1.00 21.40 150 GLU B N 1
ATOM 2478 C CA . GLU B 1 114 ? 28.233 51.453 45.382 1.00 21.81 150 GLU B CA 1
ATOM 2479 C C . GLU B 1 114 ? 28.088 50.808 46.755 1.00 19.59 150 GLU B C 1
ATOM 2480 O O . GLU B 1 114 ? 27.907 49.598 46.854 1.00 18.79 150 GLU B O 1
ATOM 2486 N N . THR B 1 115 ? 28.138 51.595 47.810 1.00 18.79 151 THR B N 1
ATOM 2487 C CA . THR B 1 115 ? 27.893 51.054 49.138 1.00 18.94 151 THR B CA 1
ATOM 2488 C C . THR B 1 115 ? 26.469 50.541 49.227 1.00 17.49 151 THR B C 1
ATOM 2489 O O . THR B 1 115 ? 26.232 49.439 49.738 1.00 16.39 151 THR B O 1
ATOM 2493 N N . TYR B 1 116 ? 25.512 51.301 48.712 1.00 16.82 152 TYR B N 1
ATOM 2494 C CA . TYR B 1 116 ? 24.103 50.825 48.756 1.00 16.75 152 TYR B CA 1
ATOM 2495 C C . TYR B 1 116 ? 23.935 49.443 48.101 1.00 16.81 152 TYR B C 1
ATOM 2496 O O . TYR B 1 116 ? 23.329 48.509 48.663 1.00 16.09 152 TYR B O 1
ATOM 2505 N N . TRP B 1 117 ? 24.498 49.303 46.914 1.00 16.84 153 TRP B N 1
ATOM 2506 C CA . TRP B 1 117 ? 24.281 48.091 46.118 1.00 17.88 153 TRP B CA 1
ATOM 2507 C C . TRP B 1 117 ? 24.875 46.873 46.823 1.00 16.92 153 TRP B C 1
ATOM 2508 O O . TRP B 1 117 ? 24.242 45.810 46.942 1.00 15.90 153 TRP B O 1
ATOM 2519 N N . ASN B 1 118 ? 26.074 47.029 47.332 1.00 16.51 154 ASN B N 1
ATOM 2520 C CA . ASN B 1 118 ? 26.727 45.923 48.062 1.00 16.34 154 ASN B CA 1
ATOM 2521 C C . ASN B 1 118 ? 26.066 45.619 49.436 1.00 16.18 154 ASN B C 1
ATOM 2522 O O . ASN B 1 118 ? 26.058 44.488 49.894 1.00 15.63 154 ASN B O 1
ATOM 2527 N N . TYR B 1 119 ? 25.524 46.651 50.056 1.00 16.11 155 TYR B N 1
ATOM 2528 C CA . TYR B 1 119 ? 24.802 46.498 51.333 1.00 15.72 155 TYR B CA 1
ATOM 2529 C C . TYR B 1 119 ? 23.504 45.745 51.128 1.00 15.48 155 TYR B C 1
ATOM 2530 O O . TYR B 1 119 ? 23.238 44.763 51.813 1.00 15.48 155 TYR B O 1
ATOM 2539 N N . ARG B 1 120 ? 22.730 46.141 50.118 1.00 15.97 156 ARG B N 1
ATOM 2540 C CA . ARG B 1 120 ? 21.524 45.425 49.724 1.00 16.86 156 ARG B CA 1
ATOM 2541 C C . ARG B 1 120 ? 21.845 43.945 49.528 1.00 17.20 156 ARG B C 1
ATOM 2542 O O . ARG B 1 120 ? 21.143 43.085 50.037 1.00 16.47 156 ARG B O 1
ATOM 2550 N N . ALA B 1 121 ? 22.863 43.676 48.715 1.00 16.35 157 ALA B N 1
ATOM 2551 C CA . ALA B 1 121 ? 23.226 42.313 48.391 1.00 17.81 157 ALA B CA 1
ATOM 2552 C C . ALA B 1 121 ? 23.516 41.492 49.647 1.00 17.83 157 ALA B C 1
ATOM 2553 O O . ALA B 1 121 ? 23.164 40.306 49.712 1.00 17.90 157 ALA B O 1
ATOM 2555 N N . LEU B 1 122 ? 24.216 42.080 50.604 1.00 16.98 158 LEU B N 1
ATOM 2556 C CA . LEU B 1 122 ? 24.640 41.382 51.794 1.00 18.52 158 LEU B CA 1
ATOM 2557 C C . LEU B 1 122 ? 23.450 41.097 52.691 1.00 17.64 158 LEU B C 1
ATOM 2558 O O . LEU B 1 122 ? 23.311 39.998 53.171 1.00 16.72 158 LEU B O 1
ATOM 2563 N N . LEU B 1 123 ? 22.557 42.073 52.870 1.00 16.13 159 LEU B N 1
ATOM 2564 C CA . LEU B 1 123 ? 21.386 41.844 53.715 1.00 17.74 159 LEU B CA 1
ATOM 2565 C C . LEU B 1 123 ? 20.476 40.709 53.146 1.00 18.37 159 LEU B C 1
ATOM 2566 O O . LEU B 1 123 ? 19.947 39.896 53.898 1.00 19.77 159 LEU B O 1
ATOM 2579 N N . LYS B 1 125 ? 21.746 38.203 51.033 1.00 20.32 161 LYS B N 1
ATOM 2580 C CA . LYS B 1 125 ? 22.509 36.974 51.101 1.00 21.29 161 LYS B CA 1
ATOM 2581 C C . LYS B 1 125 ? 22.489 36.349 52.509 1.00 21.49 161 LYS B C 1
ATOM 2582 O O . LYS B 1 125 ? 22.444 35.117 52.657 1.00 20.95 161 LYS B O 1
ATOM 2588 N N . GLU B 1 126 ? 22.552 37.193 53.544 1.00 19.67 162 GLU B N 1
ATOM 2589 C CA . GLU B 1 126 ? 22.717 36.687 54.908 1.00 21.09 162 GLU B CA 1
ATOM 2590 C C . GLU B 1 126 ? 21.430 36.775 55.676 1.00 19.77 162 GLU B C 1
ATOM 2591 O O . GLU B 1 126 ? 21.431 36.640 56.907 1.00 19.11 162 GLU B O 1
ATOM 2597 N N . GLN B 1 127 ? 20.337 36.975 54.958 1.00 20.50 163 GLN B N 1
ATOM 2598 C CA . GLN B 1 127 ? 19.021 37.031 55.577 1.00 22.29 163 GLN B CA 1
ATOM 2599 C C . GLN B 1 127 ? 18.822 36.005 56.679 1.00 22.60 163 GLN B C 1
ATOM 2600 O O . GLN B 1 127 ? 18.348 36.352 57.732 1.00 23.37 163 GLN B O 1
ATOM 2606 N N . LYS B 1 128 ? 19.202 34.750 56.467 1.00 25.09 164 LYS B N 1
ATOM 2607 C CA A LYS B 1 128 ? 18.898 33.758 57.505 0.60 27.56 164 LYS B CA 1
ATOM 2608 C CA B LYS B 1 128 ? 19.068 33.641 57.451 0.40 27.30 164 LYS B CA 1
ATOM 2609 C C . LYS B 1 128 ? 19.741 33.925 58.774 1.00 27.80 164 LYS B C 1
ATOM 2610 O O . LYS B 1 128 ? 19.348 33.447 59.801 1.00 28.58 164 LYS B O 1
ATOM 2621 N N . ASN B 1 129 ? 20.845 34.644 58.720 1.00 25.69 165 ASN B N 1
ATOM 2622 C CA . ASN B 1 129 ? 21.638 34.916 59.905 1.00 25.62 165 ASN B CA 1
ATOM 2623 C C . ASN B 1 129 ? 21.333 36.236 60.541 1.00 24.95 165 ASN B C 1
ATOM 2624 O O . ASN B 1 129 ? 21.660 36.498 61.689 1.00 26.38 165 ASN B O 1
ATOM 2629 N N . ILE B 1 130 ? 20.671 37.079 59.802 1.00 22.21 166 ILE B N 1
ATOM 2630 C CA . ILE B 1 130 ? 20.354 38.373 60.267 1.00 21.92 166 ILE B CA 1
ATOM 2631 C C . ILE B 1 130 ? 19.027 38.317 60.978 1.00 20.72 166 ILE B C 1
ATOM 2632 O O . ILE B 1 130 ? 18.871 38.920 62.032 1.00 19.73 166 ILE B O 1
ATOM 2637 N N . TYR B 1 131 ? 18.076 37.593 60.374 1.00 20.57 167 TYR B N 1
ATOM 2638 C CA . TYR B 1 131 ? 16.651 37.688 60.737 1.00 20.46 167 TYR B CA 1
ATOM 2639 C C . TYR B 1 131 ? 16.439 37.375 62.204 1.00 20.20 167 TYR B C 1
ATOM 2640 O O . TYR B 1 131 ? 16.759 36.241 62.643 1.00 18.74 167 TYR B O 1
ATOM 2649 N N . GLY B 1 132 ? 15.933 38.349 62.953 1.00 19.16 168 GLY B N 1
ATOM 2650 C CA . GLY B 1 132 ? 15.672 38.172 64.381 1.00 20.44 168 GLY B CA 1
ATOM 2651 C C . GLY B 1 132 ? 16.900 38.192 65.277 1.00 21.98 168 GLY B C 1
ATOM 2652 O O . GLY B 1 132 ? 16.801 38.001 66.493 1.00 23.80 168 GLY B O 1
ATOM 2653 N N . LYS B 1 133 ? 18.079 38.292 64.685 1.00 21.25 169 LYS B N 1
ATOM 2654 C CA . LYS B 1 133 ? 19.302 38.340 65.454 1.00 22.83 169 LYS B CA 1
ATOM 2655 C C . LYS B 1 133 ? 19.893 39.724 65.508 1.00 22.12 169 LYS B C 1
ATOM 2656 O O . LYS B 1 133 ? 20.444 40.106 66.537 1.00 22.95 169 LYS B O 1
ATOM 2662 N N . TRP B 1 134 ? 19.726 40.515 64.441 1.00 20.77 170 TRP B N 1
ATOM 2663 C CA . TRP B 1 134 ? 20.302 41.882 64.390 1.00 18.75 170 TRP B CA 1
ATOM 2664 C C . TRP B 1 134 ? 19.346 42.984 64.854 1.00 19.79 170 TRP B C 1
ATOM 2665 O O . TRP B 1 134 ? 18.133 42.950 64.642 1.00 19.72 170 TRP B O 1
ATOM 2676 N N . GLY B 1 135 ? 19.920 43.964 65.522 1.00 18.06 171 GLY B N 1
ATOM 2677 C CA . GLY B 1 135 ? 19.240 45.228 65.798 1.00 17.87 171 GLY B CA 1
ATOM 2678 C C . GLY B 1 135 ? 19.883 46.339 65.038 1.00 17.43 171 GLY B C 1
ATOM 2679 O O . GLY B 1 135 ? 20.846 46.170 64.231 1.00 16.14 171 GLY B O 1
ATOM 2680 N N . ASP B 1 136 ? 19.383 47.550 65.281 1.00 18.20 172 ASP B N 1
ATOM 2681 C CA . ASP B 1 136 ? 19.826 48.659 64.499 1.00 19.69 172 ASP B CA 1
ATOM 2682 C C . ASP B 1 136 ? 21.360 48.907 64.551 1.00 18.40 172 ASP B C 1
ATOM 2683 O O . ASP B 1 136 ? 21.951 49.301 63.558 1.00 18.45 172 ASP B O 1
ATOM 2688 N N . ASN B 1 137 ? 21.983 48.750 65.711 1.00 17.95 173 ASN B N 1
ATOM 2689 C CA . ASN B 1 137 ? 23.427 48.866 65.767 1.00 17.79 173 ASN B CA 1
ATOM 2690 C C . ASN B 1 137 ? 24.199 47.864 64.917 1.00 17.89 173 ASN B C 1
ATOM 2691 O O . ASN B 1 137 ? 25.300 48.167 64.472 1.00 18.18 173 ASN B O 1
ATOM 2696 N N . ASP B 1 138 ? 23.636 46.664 64.713 1.00 16.61 174 ASP B N 1
ATOM 2697 C CA . ASP B 1 138 ? 24.276 45.702 63.888 1.00 17.00 174 ASP B CA 1
ATOM 2698 C C . ASP B 1 138 ? 24.218 46.121 62.427 1.00 16.26 174 ASP B C 1
ATOM 2699 O O . ASP B 1 138 ? 25.216 46.055 61.714 1.00 15.54 174 ASP B O 1
ATOM 2704 N N . PHE B 1 139 ? 23.042 46.555 61.985 1.00 16.38 175 PHE B N 1
ATOM 2705 C CA . PHE B 1 139 ? 22.878 47.131 60.629 1.00 17.39 175 PHE B CA 1
ATOM 2706 C C . PHE B 1 139 ? 23.838 48.283 60.414 1.00 17.82 175 PHE B C 1
ATOM 2707 O O . PHE B 1 139 ? 24.469 48.383 59.339 1.00 17.37 175 PHE B O 1
ATOM 2715 N N . ALA B 1 140 ? 23.978 49.126 61.426 1.00 17.30 176 ALA B N 1
ATOM 2716 C CA . ALA B 1 140 ? 24.878 50.280 61.304 1.00 18.63 176 ALA B CA 1
ATOM 2717 C C . ALA B 1 140 ? 26.333 49.906 61.165 1.00 18.16 176 ALA B C 1
ATOM 2718 O O . ALA B 1 140 ? 27.019 50.442 60.313 1.00 18.69 176 ALA B O 1
ATOM 2720 N N . ASP B 1 141 ? 26.804 48.972 61.983 1.00 18.61 177 ASP B N 1
ATOM 2721 C CA . ASP B 1 141 ? 28.172 48.512 61.918 1.00 19.11 177 ASP B CA 1
ATOM 2722 C C . ASP B 1 141 ? 28.531 47.994 60.546 1.00 18.03 177 ASP B C 1
ATOM 2723 O O . ASP B 1 141 ? 29.613 48.253 60.041 1.00 18.90 177 ASP B O 1
ATOM 2728 N N . VAL B 1 142 ? 27.659 47.184 59.986 1.00 17.37 178 VAL B N 1
ATOM 2729 C CA . VAL B 1 142 ? 27.905 46.574 58.718 1.00 18.45 178 VAL B CA 1
ATOM 2730 C C . VAL B 1 142 ? 27.930 47.606 57.622 1.00 18.44 178 VAL B C 1
ATOM 2731 O O . VAL B 1 142 ? 28.791 47.533 56.736 1.00 19.75 178 VAL B O 1
ATOM 2735 N N . ALA B 1 143 ? 27.044 48.590 57.693 1.00 18.86 179 ALA B N 1
ATOM 2736 C CA . ALA B 1 143 ? 27.030 49.660 56.720 1.00 19.02 179 ALA B CA 1
ATOM 2737 C C . ALA B 1 143 ? 28.358 50.419 56.753 1.00 20.72 179 ALA B C 1
ATOM 2738 O O . ALA B 1 143 ? 28.996 50.661 55.710 1.00 19.82 179 ALA B O 1
ATOM 2740 N N . LYS B 1 144 ? 28.817 50.740 57.956 1.00 20.72 180 LYS B N 1
ATOM 2741 C CA . LYS B 1 144 ? 30.119 51.411 58.119 1.00 23.85 180 LYS B CA 1
ATOM 2742 C C . LYS B 1 144 ? 31.270 50.583 57.565 1.00 23.53 180 LYS B C 1
ATOM 2743 O O . LYS B 1 144 ? 32.117 51.090 56.825 1.00 24.32 180 LYS B O 1
ATOM 2749 N N . SER B 1 145 ? 31.291 49.289 57.877 1.00 22.33 181 SER B N 1
ATOM 2750 C CA . SER B 1 145 ? 32.294 48.402 57.351 1.00 23.42 181 SER B CA 1
ATOM 2751 C C . SER B 1 145 ? 32.288 48.360 55.841 1.00 24.27 181 SER B C 1
ATOM 2752 O O . SER B 1 145 ? 33.361 48.242 55.251 1.00 24.07 181 SER B O 1
ATOM 2755 N N . LEU B 1 146 ? 31.126 48.426 55.206 1.00 22.47 182 LEU B N 1
ATOM 2756 C CA . LEU B 1 146 ? 31.045 48.444 53.719 1.00 23.20 182 LEU B CA 1
ATOM 2757 C C . LEU B 1 146 ? 31.313 49.824 53.100 1.00 24.96 182 LEU B C 1
ATOM 2758 O O . LEU B 1 146 ? 31.197 50.011 51.863 1.00 25.63 182 LEU B O 1
ATOM 2763 N N . GLY B 1 147 ? 31.611 50.821 53.918 1.00 25.31 183 GLY B N 1
ATOM 2764 C CA . GLY B 1 147 ? 31.956 52.117 53.372 1.00 25.76 183 GLY B CA 1
ATOM 2765 C C . GLY B 1 147 ? 30.997 53.237 53.580 1.00 25.87 183 GLY B C 1
ATOM 2766 O O . GLY B 1 147 ? 31.229 54.336 53.086 1.00 23.75 183 GLY B O 1
ATOM 2767 N N . ALA B 1 148 ? 29.905 53.011 54.320 1.00 23.19 184 ALA B N 1
ATOM 2768 C CA . ALA B 1 148 ? 29.039 54.121 54.637 1.00 22.59 184 ALA B CA 1
ATOM 2769 C C . ALA B 1 148 ? 29.742 55.169 55.499 1.00 23.17 184 ALA B C 1
ATOM 2770 O O . ALA B 1 148 ? 30.560 54.889 56.361 1.00 22.38 184 ALA B O 1
ATOM 2772 N N . SER B 1 149 ? 29.379 56.404 55.286 1.00 24.79 185 SER B N 1
ATOM 2773 C CA . SER B 1 149 ? 29.958 57.474 56.075 1.00 25.11 185 SER B CA 1
ATOM 2774 C C . SER B 1 149 ? 29.463 57.412 57.505 1.00 26.42 185 SER B C 1
ATOM 2775 O O . SER B 1 149 ? 28.440 56.787 57.807 1.00 22.93 185 SER B O 1
ATOM 2778 N N . ASP B 1 150 ? 30.142 58.115 58.416 1.00 26.34 186 ASP B N 1
ATOM 2779 C CA A ASP B 1 150 ? 29.652 58.097 59.782 0.60 27.61 186 ASP B CA 1
ATOM 2780 C CA B ASP B 1 150 ? 29.693 58.175 59.801 0.40 26.77 186 ASP B CA 1
ATOM 2781 C C . ASP B 1 150 ? 28.296 58.764 59.933 1.00 26.06 186 ASP B C 1
ATOM 2782 O O . ASP B 1 150 ? 27.535 58.343 60.780 1.00 25.54 186 ASP B O 1
ATOM 2791 N N . GLU B 1 151 ? 27.983 59.789 59.134 1.00 25.47 187 GLU B N 1
ATOM 2792 C CA A GLU B 1 151 ? 26.654 60.391 59.208 0.60 26.83 187 GLU B CA 1
ATOM 2793 C CA B GLU B 1 151 ? 26.646 60.392 59.146 0.40 26.18 187 GLU B CA 1
ATOM 2794 C C . GLU B 1 151 ? 25.544 59.374 58.877 1.00 25.56 187 GLU B C 1
ATOM 2795 O O . GLU B 1 151 ? 24.509 59.361 59.520 1.00 25.10 187 GLU B O 1
ATOM 2806 N N . VAL B 1 152 ? 25.766 58.554 57.863 1.00 24.90 188 VAL B N 1
ATOM 2807 C CA . VAL B 1 152 ? 24.835 57.482 57.477 1.00 24.04 188 VAL B CA 1
ATOM 2808 C C . VAL B 1 152 ? 24.714 56.451 58.614 1.00 23.23 188 VAL B C 1
ATOM 2809 O O . VAL B 1 152 ? 23.623 56.079 59.023 1.00 22.02 188 VAL B O 1
ATOM 2813 N N . THR B 1 153 ? 25.856 56.021 59.122 1.00 21.71 189 THR B N 1
ATOM 2814 C CA . THR B 1 153 ? 25.939 55.023 60.166 1.00 21.82 189 THR B CA 1
ATOM 2815 C C . THR B 1 153 ? 25.174 55.501 61.400 1.00 22.27 189 THR B C 1
ATOM 2816 O O . THR B 1 153 ? 24.432 54.746 61.997 1.00 22.39 189 THR B O 1
ATOM 2820 N N . GLN B 1 154 ? 25.355 56.758 61.789 1.00 21.88 190 GLN B N 1
ATOM 2821 C CA . GLN B 1 154 ? 24.670 57.247 62.981 1.00 23.56 190 GLN B CA 1
ATOM 2822 C C . GLN B 1 154 ? 23.183 57.343 62.716 1.00 21.87 190 GLN B C 1
ATOM 2823 O O . GLN B 1 154 ? 22.385 57.078 63.588 1.00 20.38 190 GLN B O 1
ATOM 2829 N N . LYS B 1 155 ? 22.831 57.708 61.488 1.00 21.70 191 LYS B N 1
ATOM 2830 C CA . LYS B 1 155 ? 21.466 57.754 61.104 1.00 22.64 191 LYS B CA 1
ATOM 2831 C C . LYS B 1 155 ? 20.839 56.388 61.249 1.00 21.62 191 LYS B C 1
ATOM 2832 O O . LYS B 1 155 ? 19.735 56.290 61.746 1.00 20.53 191 LYS B O 1
ATOM 2838 N N . ILE B 1 156 ? 21.546 55.354 60.822 1.00 19.49 192 ILE B N 1
ATOM 2839 C CA . ILE B 1 156 ? 21.035 53.986 60.964 1.00 18.47 192 ILE B CA 1
ATOM 2840 C C . ILE B 1 156 ? 20.855 53.622 62.467 1.00 19.17 192 ILE B C 1
ATOM 2841 O O . ILE B 1 156 ? 19.812 53.107 62.894 1.00 18.45 192 ILE B O 1
ATOM 2846 N N . ARG B 1 157 ? 21.828 53.972 63.305 1.00 20.40 193 ARG B N 1
ATOM 2847 C CA . ARG B 1 157 ? 21.728 53.639 64.744 1.00 21.17 193 ARG B CA 1
ATOM 2848 C C . ARG B 1 157 ? 20.516 54.335 65.369 1.00 22.18 193 ARG B C 1
ATOM 2849 O O . ARG B 1 157 ? 19.925 53.786 66.272 1.00 23.95 193 ARG B O 1
ATOM 2857 N N . GLU B 1 158 ? 20.142 55.513 64.843 1.00 21.98 194 GLU B N 1
ATOM 2858 C CA . GLU B 1 158 ? 19.041 56.302 65.376 1.00 25.02 194 GLU B CA 1
ATOM 2859 C C . GLU B 1 158 ? 17.715 55.998 64.684 1.00 24.09 194 GLU B C 1
ATOM 2860 O O . GLU B 1 158 ? 16.694 56.638 64.984 1.00 25.93 194 GLU B O 1
ATOM 2866 N N . GLY B 1 159 ? 17.705 55.091 63.710 1.00 22.61 195 GLY B N 1
ATOM 2867 C CA . GLY B 1 159 ? 16.453 54.815 63.010 1.00 22.28 195 GLY B CA 1
ATOM 2868 C C . GLY B 1 159 ? 15.967 56.018 62.222 1.00 22.44 195 GLY B C 1
ATOM 2869 O O . GLY B 1 159 ? 14.783 56.157 62.008 1.00 22.00 195 GLY B O 1
ATOM 2870 N N . GLY B 1 160 ? 16.894 56.859 61.769 1.00 22.08 196 GLY B N 1
ATOM 2871 C CA . GLY B 1 160 ? 16.616 58.094 61.057 1.00 23.10 196 GLY B CA 1
ATOM 2872 C C . GLY B 1 160 ? 15.870 58.042 59.737 1.00 24.20 196 GLY B C 1
ATOM 2873 O O . GLY B 1 160 ? 15.229 59.036 59.336 1.00 23.83 196 GLY B O 1
ATOM 2874 N N . ALA B 1 161 ? 15.934 56.903 59.045 1.00 21.49 197 ALA B N 1
ATOM 2875 C CA . ALA B 1 161 ? 15.229 56.727 57.806 1.00 21.10 197 ALA B CA 1
ATOM 2876 C C . ALA B 1 161 ? 13.962 55.881 57.982 1.00 20.50 197 ALA B C 1
ATOM 2877 O O . ALA B 1 161 ? 13.281 55.583 56.993 1.00 20.98 197 ALA B O 1
ATOM 2879 N N . LYS B 1 162 ? 13.604 55.499 59.225 1.00 19.77 198 LYS B N 1
ATOM 2880 C CA . LYS B 1 162 ? 12.456 54.610 59.433 1.00 19.59 198 LYS B CA 1
ATOM 2881 C C . LYS B 1 162 ? 11.140 55.241 59.044 1.00 20.36 198 LYS B C 1
ATOM 2882 O O . LYS B 1 162 ? 10.281 54.621 58.433 1.00 18.82 198 LYS B O 1
ATOM 2888 N N . GLU B 1 163 ? 11.025 56.522 59.325 1.00 21.89 199 GLU B N 1
ATOM 2889 C CA A GLU B 1 163 ? 9.796 57.230 59.056 0.60 23.02 199 GLU B CA 1
ATOM 2890 C CA B GLU B 1 163 ? 9.773 57.237 59.024 0.40 22.17 199 GLU B CA 1
ATOM 2891 C C . GLU B 1 163 ? 9.546 57.298 57.520 1.00 22.47 199 GLU B C 1
ATOM 2892 O O . GLU B 1 163 ? 8.445 56.972 57.017 1.00 23.51 199 GLU B O 1
ATOM 2903 N N . ASP B 1 164 ? 10.578 57.650 56.766 1.00 22.23 200 ASP B N 1
ATOM 2904 C CA . ASP B 1 164 ? 10.465 57.691 55.317 1.00 22.83 200 ASP B CA 1
ATOM 2905 C C . ASP B 1 164 ? 10.274 56.291 54.745 1.00 20.02 200 ASP B C 1
ATOM 2906 O O . ASP B 1 164 ? 9.462 56.087 53.827 1.00 20.36 200 ASP B O 1
ATOM 2911 N N . PHE B 1 165 ? 11.000 55.331 55.325 1.00 19.00 201 PHE B N 1
ATOM 2912 C CA . PHE B 1 165 ? 10.922 53.953 54.868 1.00 17.96 201 PHE B CA 1
ATOM 2913 C C . PHE B 1 165 ? 9.478 53.429 55.017 1.00 18.62 201 PHE B C 1
ATOM 2914 O O . PHE B 1 165 ? 8.939 52.773 54.125 1.00 18.68 201 PHE B O 1
ATOM 2922 N N . ARG B 1 166 ? 8.881 53.644 56.179 1.00 18.10 202 ARG B N 1
ATOM 2923 C CA . ARG B 1 166 ? 7.515 53.184 56.402 1.00 20.23 202 ARG B CA 1
ATOM 2924 C C . ARG B 1 166 ? 6.512 53.837 55.448 1.00 19.77 202 ARG B C 1
ATOM 2925 O O . ARG B 1 166 ? 5.611 53.204 54.930 1.00 18.68 202 ARG B O 1
ATOM 2933 N N . LYS B 1 167 ? 6.676 55.132 55.215 1.00 20.38 203 LYS B N 1
ATOM 2934 C CA . LYS B 1 167 ? 5.834 55.820 54.254 1.00 21.92 203 LYS B CA 1
ATOM 2935 C C . LYS B 1 167 ? 5.961 55.226 52.847 1.00 20.06 203 LYS B C 1
ATOM 2936 O O . LYS B 1 167 ? 4.935 54.961 52.154 1.00 20.12 203 LYS B O 1
ATOM 2942 N N . PHE B 1 168 ? 7.195 54.932 52.434 1.00 19.58 204 PHE B N 1
ATOM 2943 C CA . PHE B 1 168 ? 7.425 54.373 51.126 1.00 19.50 204 PHE B CA 1
ATOM 2944 C C . PHE B 1 168 ? 6.847 52.981 51.071 1.00 17.87 204 PHE B C 1
ATOM 2945 O O . PHE B 1 168 ? 6.336 52.601 50.042 1.00 18.15 204 PHE B O 1
ATOM 2953 N N . ALA B 1 169 ? 7.038 52.191 52.125 1.00 17.41 205 ALA B N 1
ATOM 2954 C CA . ALA B 1 169 ? 6.613 50.812 52.116 1.00 16.99 205 ALA B CA 1
ATOM 2955 C C . ALA B 1 169 ? 5.087 50.754 52.011 1.00 19.29 205 ALA B C 1
ATOM 2956 O O . ALA B 1 169 ? 4.540 49.888 51.369 1.00 18.51 205 ALA B O 1
ATOM 2958 N N . GLU B 1 170 ? 4.415 51.671 52.693 1.00 21.06 206 GLU B N 1
ATOM 2959 C CA A GLU B 1 170 ? 2.948 51.693 52.641 0.60 22.80 206 GLU B CA 1
ATOM 2960 C CA B GLU B 1 170 ? 2.951 51.755 52.652 0.40 22.16 206 GLU B CA 1
ATOM 2961 C C . GLU B 1 170 ? 2.467 52.050 51.215 1.00 22.34 206 GLU B C 1
ATOM 2962 O O . GLU B 1 170 ? 1.547 51.390 50.673 1.00 22.56 206 GLU B O 1
ATOM 2973 N N . ALA B 1 171 ? 3.074 53.055 50.597 1.00 21.91 207 ALA B N 1
ATOM 2974 C CA . ALA B 1 171 ? 2.765 53.440 49.220 1.00 21.59 207 ALA B CA 1
ATOM 2975 C C . ALA B 1 171 ? 3.025 52.322 48.250 1.00 21.99 207 ALA B C 1
ATOM 2976 O O . ALA B 1 171 ? 2.252 52.105 47.319 1.00 21.13 207 ALA B O 1
ATOM 2978 N N . ASN B 1 172 ? 4.121 51.579 48.468 1.00 20.12 208 ASN B N 1
ATOM 2979 C CA . ASN B 1 172 ? 4.436 50.503 47.589 1.00 19.74 208 ASN B CA 1
ATOM 2980 C C . ASN B 1 172 ? 3.455 49.348 47.752 1.00 20.04 208 ASN B C 1
ATOM 2981 O O . ASN B 1 172 ? 3.082 48.749 46.761 1.00 19.09 208 ASN B O 1
ATOM 2986 N N . SER B 1 173 ? 3.071 49.000 48.972 1.00 21.10 209 SER B N 1
ATOM 2987 C CA . SER B 1 173 ? 2.045 47.991 49.182 1.00 24.78 209 SER B CA 1
ATOM 2988 C C . SER B 1 173 ? 0.732 48.364 48.455 1.00 23.18 209 SER B C 1
ATOM 2989 O O . SER B 1 173 ? 0.132 47.544 47.794 1.00 22.36 209 SER B O 1
ATOM 2992 N N . LYS B 1 174 ? 0.332 49.619 48.578 1.00 23.89 210 LYS B N 1
ATOM 2993 C CA . LYS B 1 174 ? -0.917 50.093 47.940 1.00 24.81 210 LYS B CA 1
ATOM 2994 C C . LYS B 1 174 ? -0.832 50.000 46.420 1.00 25.36 210 LYS B C 1
ATOM 2995 O O . LYS B 1 174 ? -1.800 49.600 45.771 1.00 24.57 210 LYS B O 1
ATOM 3001 N N . LYS B 1 175 ? 0.322 50.346 45.848 1.00 24.15 211 LYS B N 1
ATOM 3002 C CA . LYS B 1 175 ? 0.532 50.283 44.410 1.00 26.12 211 LYS B CA 1
ATOM 3003 C C . LYS B 1 175 ? 0.452 48.847 43.914 1.00 27.01 211 LYS B C 1
ATOM 3004 O O . LYS B 1 175 ? -0.187 48.515 42.875 1.00 25.81 211 LYS B O 1
ATOM 3010 N N . LEU B 1 176 ? 1.057 47.970 44.699 1.00 27.08 212 LEU B N 1
ATOM 3011 C CA . LEU B 1 176 ? 1.092 46.577 44.392 1.00 28.64 212 LEU B CA 1
ATOM 3012 C C . LEU B 1 176 ? -0.302 45.925 44.484 1.00 28.57 212 LEU B C 1
ATOM 3013 O O . LEU B 1 176 ? -0.683 45.134 43.616 1.00 30.22 212 LEU B O 1
ATOM 3018 N N . GLU B 1 177 ? -1.082 46.300 45.499 1.00 29.47 213 GLU B N 1
ATOM 3019 C CA . GLU B 1 177 ? -2.471 45.881 45.618 1.00 31.86 213 GLU B CA 1
ATOM 3020 C C . GLU B 1 177 ? -3.271 46.277 44.389 1.00 36.12 213 GLU B C 1
ATOM 3021 O O . GLU B 1 177 ? -4.012 45.468 43.864 1.00 41.11 213 GLU B O 1
ATOM 3027 N N . LYS B 1 178 ? -3.105 47.504 43.915 1.00 38.50 214 LYS B N 1
ATOM 3028 C CA . LYS B 1 178 ? -3.797 47.964 42.694 1.00 42.06 214 LYS B CA 1
ATOM 3029 C C . LYS B 1 178 ? -3.260 47.409 41.376 1.00 41.63 214 LYS B C 1
ATOM 3030 O O . LYS B 1 178 ? -4.031 47.145 40.466 1.00 45.03 214 LYS B O 1
ATOM 3036 N N . ASP B 1 179 ? -1.944 47.278 41.240 1.00 39.57 215 ASP B N 1
ATOM 3037 C CA . ASP B 1 179 ? -1.355 46.779 40.002 1.00 38.32 215 ASP B CA 1
ATOM 3038 C C . ASP B 1 179 ? -1.323 45.273 39.959 1.00 36.31 215 ASP B C 1
ATOM 3039 O O . ASP B 1 179 ? -1.286 44.699 38.884 1.00 42.09 215 ASP B O 1
ATOM 3044 N N . GLY B 1 180 ? -1.282 44.625 41.115 1.00 37.63 216 GLY B N 1
ATOM 3045 C CA . GLY B 1 180 ? -1.230 43.159 41.187 1.00 38.22 216 GLY B CA 1
ATOM 3046 C C . GLY B 1 180 ? -2.024 42.474 42.297 1.00 37.53 216 GLY B C 1
ATOM 3047 O O . GLY B 1 180 ? -1.606 41.397 42.745 1.00 40.55 216 GLY B O 1
ATOM 3048 N N . GLY B 1 181 ? -3.119 43.093 42.766 1.00 36.06 217 GLY B N 1
ATOM 3049 C CA . GLY B 1 181 ? -4.172 42.414 43.542 1.00 34.68 217 GLY B CA 1
ATOM 3050 C C . GLY B 1 181 ? -3.956 42.117 45.036 1.00 34.43 217 GLY B C 1
ATOM 3051 O O . GLY B 1 181 ? -4.845 42.370 45.878 1.00 30.66 217 GLY B O 1
ATOM 3052 N N . SER B 1 182 ? -2.803 41.522 45.360 1.00 30.16 218 SER B N 1
ATOM 3053 C CA . SER B 1 182 ? -2.421 41.262 46.749 1.00 29.21 218 SER B CA 1
ATOM 3054 C C . SER B 1 182 ? -0.939 41.569 46.935 1.00 26.45 218 SER B C 1
ATOM 3055 O O . SER B 1 182 ? -0.222 41.724 45.964 1.00 25.24 218 SER B O 1
ATOM 3058 N N . VAL B 1 183 ? -0.513 41.649 48.191 1.00 25.22 219 VAL B N 1
ATOM 3059 C CA . VAL B 1 183 ? 0.873 41.929 48.511 1.00 24.17 219 VAL B CA 1
ATOM 3060 C C . VAL B 1 183 ? 1.634 40.623 48.705 1.00 22.95 219 VAL B C 1
ATOM 3061 O O . VAL B 1 183 ? 1.246 39.773 49.513 1.00 22.92 219 VAL B O 1
ATOM 3065 N N . SER B 1 184 ? 2.723 40.472 47.951 1.00 20.46 220 SER B N 1
ATOM 3066 C CA . SER B 1 184 ? 3.612 39.371 48.098 1.00 19.78 220 SER B CA 1
ATOM 3067 C C . SER B 1 184 ? 4.953 39.809 47.469 1.00 20.80 220 SER B C 1
ATOM 3068 O O . SER B 1 184 ? 5.066 40.918 46.921 1.00 19.69 220 SER B O 1
ATOM 3071 N N . SER B 1 185 ? 5.956 38.977 47.608 1.00 19.97 221 SER B N 1
ATOM 3072 C CA . SER B 1 185 ? 7.274 39.330 47.073 1.00 21.09 221 SER B CA 1
ATOM 3073 C C . SER B 1 185 ? 8.085 38.085 46.842 1.00 20.86 221 SER B C 1
ATOM 3074 O O . SER B 1 185 ? 7.855 37.081 47.490 1.00 22.77 221 SER B O 1
ATOM 3077 N N . PRO B 1 186 ? 9.015 38.130 45.858 1.00 20.28 222 PRO B N 1
ATOM 3078 C CA . PRO B 1 186 ? 9.284 39.227 44.934 1.00 19.89 222 PRO B CA 1
ATOM 3079 C C . PRO B 1 186 ? 8.253 39.399 43.826 1.00 19.25 222 PRO B C 1
ATOM 3080 O O . PRO B 1 186 ? 7.556 38.455 43.461 1.00 19.84 222 PRO B O 1
ATOM 3084 N N . ARG B 1 187 ? 8.144 40.612 43.312 1.00 19.09 223 ARG B N 1
ATOM 3085 C CA . ARG B 1 187 ? 7.282 40.895 42.149 1.00 19.25 223 ARG B CA 1
ATOM 3086 C C . ARG B 1 187 ? 7.987 41.787 41.169 1.00 20.61 223 ARG B C 1
ATOM 3087 O O . ARG B 1 187 ? 8.693 42.720 41.561 1.00 18.52 223 ARG B O 1
ATOM 3095 N N . VAL B 1 188 ? 7.811 41.511 39.872 1.00 20.02 224 VAL B N 1
ATOM 3096 C CA . VAL B 1 188 ? 8.505 42.255 38.876 1.00 20.68 224 VAL B CA 1
ATOM 3097 C C . VAL B 1 188 ? 7.509 42.722 37.786 1.00 20.67 224 VAL B C 1
ATOM 3098 O O . VAL B 1 188 ? 6.752 41.920 37.263 1.00 21.28 224 VAL B O 1
ATOM 3102 N N . PHE B 1 189 ? 7.588 43.986 37.420 1.00 20.38 225 PHE B N 1
ATOM 3103 C CA . PHE B 1 189 ? 6.781 44.563 36.334 1.00 22.38 225 PHE B CA 1
ATOM 3104 C C . PHE B 1 189 ? 7.697 45.222 35.314 1.00 23.14 225 PHE B C 1
ATOM 3105 O O . PHE B 1 189 ? 8.705 45.883 35.679 1.00 22.55 225 PHE B O 1
ATOM 3113 N N . ILE B 1 190 ? 7.384 45.043 34.024 1.00 23.67 226 ILE B N 1
ATOM 3114 C CA . ILE B 1 190 ? 8.122 45.694 32.955 1.00 25.38 226 ILE B CA 1
ATOM 3115 C C . ILE B 1 190 ? 7.151 46.611 32.244 1.00 27.04 226 ILE B C 1
ATOM 3116 O O . ILE B 1 190 ? 6.127 46.151 31.742 1.00 27.61 226 ILE B O 1
ATOM 3121 N N . ASP B 1 191 ? 7.451 47.906 32.239 1.00 27.25 227 ASP B N 1
ATOM 3122 C CA . ASP B 1 191 ? 6.529 48.911 31.693 1.00 29.79 227 ASP B CA 1
ATOM 3123 C C . ASP B 1 191 ? 5.081 48.687 32.144 1.00 30.56 227 ASP B C 1
ATOM 3124 O O . ASP B 1 191 ? 4.166 48.786 31.338 1.00 31.44 227 ASP B O 1
ATOM 3129 N N . GLY B 1 192 ? 4.898 48.417 33.438 1.00 27.18 228 GLY B N 1
ATOM 3130 C CA . GLY B 1 192 ? 3.608 48.277 34.072 1.00 28.72 228 GLY B CA 1
ATOM 3131 C C . GLY B 1 192 ? 2.932 46.936 33.901 1.00 28.95 228 GLY B C 1
ATOM 3132 O O . GLY B 1 192 ? 1.844 46.746 34.416 1.00 29.82 228 GLY B O 1
ATOM 3133 N N . LYS B 1 193 ? 3.539 46.013 33.169 1.00 29.72 229 LYS B N 1
ATOM 3134 C CA . LYS B 1 193 ? 2.971 44.656 32.996 1.00 31.67 229 LYS B CA 1
ATOM 3135 C C . LYS B 1 193 ? 3.754 43.652 33.817 1.00 28.30 229 LYS B C 1
ATOM 3136 O O . LYS B 1 193 ? 4.970 43.505 33.659 1.00 26.38 229 LYS B O 1
ATOM 3142 N N . GLU B 1 194 ? 3.061 42.948 34.696 1.00 26.88 230 GLU B N 1
ATOM 3143 C CA . GLU B 1 194 ? 3.711 42.034 35.593 1.00 25.15 230 GLU B CA 1
ATOM 3144 C C . GLU B 1 194 ? 4.307 40.827 34.890 1.00 25.81 230 GLU B C 1
ATOM 3145 O O . GLU B 1 194 ? 3.667 40.221 34.015 1.00 26.19 230 GLU B O 1
ATOM 3151 N N . VAL B 1 195 ? 5.524 40.465 35.289 1.00 24.13 231 VAL B N 1
ATOM 3152 C CA . VAL B 1 195 ? 6.146 39.252 34.850 1.00 24.84 231 VAL B CA 1
ATOM 3153 C C . VAL B 1 195 ? 5.626 38.152 35.756 1.00 25.14 231 VAL B C 1
ATOM 3154 O O . VAL B 1 195 ? 6.086 38.012 36.887 1.00 23.68 231 VAL B O 1
ATOM 3158 N N . LYS B 1 196 ? 4.621 37.410 35.285 1.00 25.28 232 LYS B N 1
ATOM 3159 C CA . LYS B 1 196 ? 4.073 36.315 36.099 1.00 26.59 232 LYS B CA 1
ATOM 3160 C C . LYS B 1 196 ? 4.717 34.987 35.756 1.00 27.74 232 LYS B C 1
ATOM 3161 O O . LYS B 1 196 ? 4.843 34.123 36.609 1.00 27.27 232 LYS B O 1
ATOM 3167 N N . ASN B 1 197 ? 5.044 34.789 34.486 1.00 29.64 233 ASN B N 1
ATOM 3168 C CA . ASN B 1 197 ? 5.674 33.527 34.075 1.00 32.57 233 ASN B CA 1
ATOM 3169 C C . ASN B 1 197 ? 7.103 33.793 33.695 1.00 33.70 233 ASN B C 1
ATOM 3170 O O . ASN B 1 197 ? 7.387 34.827 33.072 1.00 33.42 233 ASN B O 1
ATOM 3175 N N . GLY B 1 198 ? 7.978 32.844 34.034 1.00 34.83 234 GLY B N 1
ATOM 3176 C CA . GLY B 1 198 ? 9.391 32.913 33.629 1.00 36.56 234 GLY B CA 1
ATOM 3177 C C . GLY B 1 198 ? 10.086 34.016 34.414 1.00 35.54 234 GLY B C 1
ATOM 3178 O O . GLY B 1 198 ? 10.887 34.758 33.851 1.00 37.71 234 GLY B O 1
ATOM 3179 N N . ILE B 1 199 ? 9.758 34.127 35.704 1.00 33.24 235 ILE B N 1
ATOM 3180 C CA . ILE B 1 199 ? 10.332 35.165 36.594 1.00 32.87 235 ILE B CA 1
ATOM 3181 C C . ILE B 1 199 ? 11.863 35.070 36.736 1.00 32.39 235 ILE B C 1
ATOM 3182 O O . ILE B 1 199 ? 12.532 36.074 36.906 1.00 28.69 235 ILE B O 1
ATOM 3187 N N . GLU B 1 200 ? 12.405 33.861 36.656 1.00 32.79 236 GLU B N 1
ATOM 3188 C CA . GLU B 1 200 ? 13.881 33.679 36.654 1.00 35.98 236 GLU B CA 1
ATOM 3189 C C . GLU B 1 200 ? 14.570 34.305 35.461 1.00 32.60 236 GLU B C 1
ATOM 3190 O O . GLU B 1 200 ? 15.757 34.581 35.543 1.00 31.25 236 GLU B O 1
ATOM 3196 N N . THR B 1 201 ? 13.847 34.564 34.386 1.00 30.97 237 THR B N 1
ATOM 3197 C CA . THR B 1 201 ? 14.425 35.145 33.183 1.00 30.93 237 THR B CA 1
ATOM 3198 C C . THR B 1 201 ? 13.871 36.529 32.936 1.00 28.09 237 THR B C 1
ATOM 3199 O O . THR B 1 201 ? 13.792 37.005 31.778 1.00 27.64 237 THR B O 1
ATOM 3203 N N . TRP B 1 202 ? 13.480 37.199 34.025 1.00 26.51 238 TRP B N 1
ATOM 3204 C CA . TRP B 1 202 ? 12.778 38.446 33.847 1.00 25.83 238 TRP B CA 1
ATOM 3205 C C . TRP B 1 202 ? 13.668 39.449 33.150 1.00 26.89 238 TRP B C 1
ATOM 3206 O O . TRP B 1 202 ? 13.175 40.299 32.396 1.00 29.23 238 TRP B O 1
ATOM 3217 N N . VAL B 1 203 ? 14.963 39.361 33.403 1.00 28.19 239 VAL B N 1
ATOM 3218 C CA . VAL B 1 203 ? 15.909 40.309 32.798 1.00 28.07 239 VAL B CA 1
ATOM 3219 C C . VAL B 1 203 ? 15.992 40.105 31.281 1.00 28.81 239 VAL B C 1
ATOM 3220 O O . VAL B 1 203 ? 16.026 41.066 30.532 1.00 29.14 239 VAL B O 1
ATOM 3224 N N . GLU B 1 204 ? 15.937 38.870 30.813 1.00 30.80 240 GLU B N 1
ATOM 3225 C CA . GLU B 1 204 ? 15.808 38.627 29.353 1.00 32.68 240 GLU B CA 1
ATOM 3226 C C . GLU B 1 204 ? 14.556 39.205 28.739 1.00 31.36 240 GLU B C 1
ATOM 3227 O O . GLU B 1 204 ? 14.567 39.769 27.655 1.00 32.47 240 GLU B O 1
ATOM 3233 N N . GLN B 1 205 ? 13.434 39.065 29.424 1.00 29.57 241 GLN B N 1
ATOM 3234 C CA . GLN B 1 205 ? 12.204 39.626 28.921 1.00 29.83 241 GLN B CA 1
ATOM 3235 C C . GLN B 1 205 ? 12.319 41.145 28.845 1.00 30.98 241 GLN B C 1
ATOM 3236 O O . GLN B 1 205 ? 11.788 41.784 27.922 1.00 31.54 241 GLN B O 1
ATOM 3242 N N . ALA B 1 206 ? 13.013 41.708 29.825 1.00 29.52 242 ALA B N 1
ATOM 3243 C CA . ALA B 1 206 ? 13.149 43.161 29.927 1.00 32.79 242 ALA B CA 1
ATOM 3244 C C . ALA B 1 206 ? 14.023 43.747 28.843 1.00 34.19 242 ALA B C 1
ATOM 3245 O O . ALA B 1 206 ? 13.806 44.894 28.407 1.00 39.21 242 ALA B O 1
ATOM 3247 N N . THR B 1 207 ? 15.000 42.980 28.408 1.00 33.97 243 THR B N 1
ATOM 3248 C CA . THR B 1 207 ? 15.980 43.505 27.466 1.00 37.54 243 THR B CA 1
ATOM 3249 C C . THR B 1 207 ? 15.560 43.186 26.019 1.00 42.23 243 THR B C 1
ATOM 3250 O O . THR B 1 207 ? 16.240 43.538 25.070 1.00 42.22 243 THR B O 1
ATOM 3254 N N . SER B 1 208 ? 14.370 42.601 25.914 1.00 44.48 244 SER B N 1
ATOM 3255 C CA . SER B 1 208 ? 13.707 42.233 24.698 1.00 53.21 244 SER B CA 1
ATOM 3256 C C . SER B 1 208 ? 13.963 40.745 24.642 1.00 56.56 244 SER B C 1
ATOM 3257 O O . SER B 1 208 ? 15.091 40.289 24.412 1.00 62.08 244 SER B O 1
ATOM 3261 N N . ALA C 1 11 ? 29.888 34.627 35.796 1.00 64.03 47 ALA C N 1
ATOM 3262 C CA . ALA C 1 11 ? 29.038 33.383 35.834 1.00 64.25 47 ALA C CA 1
ATOM 3263 C C . ALA C 1 11 ? 27.527 33.682 35.731 1.00 65.43 47 ALA C C 1
ATOM 3264 O O . ALA C 1 11 ? 26.867 34.002 36.735 1.00 68.30 47 ALA C O 1
ATOM 3266 N N . ASN C 1 12 ? 27.010 33.568 34.501 1.00 59.39 48 ASN C N 1
ATOM 3267 C CA A ASN C 1 12 ? 25.600 33.912 34.172 0.60 58.83 48 ASN C CA 1
ATOM 3268 C CA B ASN C 1 12 ? 25.634 33.899 34.133 0.40 57.88 48 ASN C CA 1
ATOM 3269 C C . ASN C 1 12 ? 25.329 35.418 34.087 1.00 55.29 48 ASN C C 1
ATOM 3270 O O . ASN C 1 12 ? 24.381 35.843 33.424 1.00 58.47 48 ASN C O 1
ATOM 3279 N N . LYS C 1 13 ? 26.150 36.257 34.717 1.00 48.05 49 LYS C N 1
ATOM 3280 C CA . LYS C 1 13 ? 25.832 37.686 34.651 1.00 46.91 49 LYS C CA 1
ATOM 3281 C C . LYS C 1 13 ? 25.987 38.297 33.250 1.00 45.39 49 LYS C C 1
ATOM 3282 O O . LYS C 1 13 ? 25.371 39.330 32.968 1.00 45.74 49 LYS C O 1
ATOM 3288 N N . TYR C 1 14 ? 26.771 37.649 32.369 1.00 39.06 50 TYR C N 1
ATOM 3289 C CA . TYR C 1 14 ? 26.953 38.114 31.001 1.00 40.55 50 TYR C CA 1
ATOM 3290 C C . TYR C 1 14 ? 26.148 37.312 29.992 1.00 43.79 50 TYR C C 1
ATOM 3291 O O . TYR C 1 14 ? 26.310 37.508 28.789 1.00 48.36 50 TYR C O 1
ATOM 3300 N N . ALA C 1 15 ? 25.268 36.436 30.483 1.00 46.30 51 ALA C N 1
ATOM 3301 C CA . ALA C 1 15 ? 24.402 35.652 29.635 1.00 47.49 51 ALA C CA 1
ATOM 3302 C C . ALA C 1 15 ? 23.534 36.556 28.747 1.00 48.95 51 ALA C C 1
ATOM 3303 O O . ALA C 1 15 ? 23.349 36.257 27.589 1.00 52.69 51 ALA C O 1
ATOM 3305 N N . ASP C 1 16 ? 23.021 37.663 29.263 1.00 48.31 52 ASP C N 1
ATOM 3306 C CA . ASP C 1 16 ? 22.174 38.526 28.428 1.00 53.71 52 ASP C CA 1
ATOM 3307 C C . ASP C 1 16 ? 22.963 39.625 27.718 1.00 49.24 52 ASP C C 1
ATOM 3308 O O . ASP C 1 16 ? 22.447 40.731 27.540 1.00 47.54 52 ASP C O 1
ATOM 3313 N N . TYR C 1 17 ? 24.206 39.349 27.328 1.00 46.00 53 TYR C N 1
ATOM 3314 C CA . TYR C 1 17 ? 25.062 40.423 26.842 1.00 43.99 53 TYR C CA 1
ATOM 3315 C C . TYR C 1 17 ? 24.482 41.016 25.576 1.00 43.77 53 TYR C C 1
ATOM 3316 O O . TYR C 1 17 ? 24.080 40.292 24.684 1.00 45.35 53 TYR C O 1
ATOM 3325 N N . ASP C 1 18 ? 24.441 42.337 25.512 1.00 45.24 54 ASP C N 1
ATOM 3326 C CA . ASP C 1 18 ? 23.881 43.024 24.357 1.00 48.00 54 ASP C CA 1
ATOM 3327 C C . ASP C 1 18 ? 24.942 43.092 23.246 1.00 45.23 54 ASP C C 1
ATOM 3328 O O . ASP C 1 18 ? 25.648 44.089 23.105 1.00 46.31 54 ASP C O 1
ATOM 3333 N N . LYS C 1 19 ? 25.081 42.023 22.473 1.00 41.87 55 LYS C N 1
ATOM 3334 C CA . LYS C 1 19 ? 26.151 41.963 21.496 1.00 39.68 55 LYS C CA 1
ATOM 3335 C C . LYS C 1 19 ? 25.897 42.953 20.380 1.00 39.41 55 LYS C C 1
ATOM 3336 O O . LYS C 1 19 ? 24.776 43.028 19.878 1.00 36.46 55 LYS C O 1
ATOM 3342 N N . GLU C 1 20 ? 26.935 43.712 20.022 1.00 36.20 56 GLU C N 1
ATOM 3343 C CA A GLU C 1 20 ? 26.896 44.587 18.867 0.60 38.25 56 GLU C CA 1
ATOM 3344 C CA B GLU C 1 20 ? 26.889 44.596 18.876 0.40 38.18 56 GLU C CA 1
ATOM 3345 C C . GLU C 1 20 ? 27.251 43.780 17.640 1.00 37.62 56 GLU C C 1
ATOM 3346 O O . GLU C 1 20 ? 28.132 42.939 17.691 1.00 34.77 56 GLU C O 1
ATOM 3357 N N . SER C 1 21 ? 26.562 44.043 16.528 1.00 37.47 57 SER C N 1
ATOM 3358 C CA . SER C 1 21 ? 26.926 43.433 15.256 1.00 38.49 57 SER C CA 1
ATOM 3359 C C . SER C 1 21 ? 27.958 44.338 14.590 1.00 39.45 57 SER C C 1
ATOM 3360 O O . SER C 1 21 ? 27.831 45.557 14.630 1.00 42.57 57 SER C O 1
ATOM 3363 N N . VAL C 1 22 ? 28.937 43.760 13.922 1.00 39.74 58 VAL C N 1
ATOM 3364 C CA . VAL C 1 22 ? 29.875 44.578 13.156 1.00 40.68 58 VAL C CA 1
ATOM 3365 C C . VAL C 1 22 ? 30.183 43.940 11.815 1.00 41.48 58 VAL C C 1
ATOM 3366 O O . VAL C 1 22 ? 30.137 42.695 11.646 1.00 41.01 58 VAL C O 1
ATOM 3370 N N . SER C 1 23 ? 30.492 44.801 10.858 1.00 42.24 59 SER C N 1
ATOM 3371 C CA . SER C 1 23 ? 30.669 44.349 9.486 1.00 45.39 59 SER C CA 1
ATOM 3372 C C . SER C 1 23 ? 32.135 44.241 9.099 1.00 43.56 59 SER C C 1
ATOM 3373 O O . SER C 1 23 ? 32.443 43.651 8.046 1.00 44.95 59 SER C O 1
ATOM 3376 N N . PHE C 1 24 ? 33.035 44.757 9.947 1.00 39.51 60 PHE C N 1
ATOM 3377 C CA . PHE C 1 24 ? 34.456 44.769 9.606 1.00 36.24 60 PHE C CA 1
ATOM 3378 C C . PHE C 1 24 ? 35.090 43.413 9.834 1.00 33.43 60 PHE C C 1
ATOM 3379 O O . PHE C 1 24 ? 34.511 42.543 10.427 1.00 32.99 60 PHE C O 1
ATOM 3387 N N . THR C 1 25 ? 36.274 43.250 9.288 1.00 32.78 61 THR C N 1
ATOM 3388 C CA . THR C 1 25 ? 37.055 42.056 9.425 1.00 31.86 61 THR C CA 1
ATOM 3389 C C . THR C 1 25 ? 38.372 42.498 10.075 1.00 30.61 61 THR C C 1
ATOM 3390 O O . THR C 1 25 ? 38.479 43.617 10.596 1.00 29.82 61 THR C O 1
ATOM 3394 N N . GLY C 1 26 ? 39.352 41.613 10.101 1.00 31.30 62 GLY C N 1
ATOM 3395 C CA . GLY C 1 26 ? 40.622 41.923 10.689 1.00 30.95 62 GLY C CA 1
ATOM 3396 C C . GLY C 1 26 ? 41.633 40.828 10.436 1.00 34.04 62 GLY C C 1
ATOM 3397 O O . GLY C 1 26 ? 41.377 39.864 9.681 1.00 33.61 62 GLY C O 1
ATOM 3398 N N . SER C 1 27 ? 42.797 41.003 11.045 1.00 32.28 63 SER C N 1
ATOM 3399 C CA . SER C 1 27 ? 43.863 40.022 10.983 1.00 33.71 63 SER C CA 1
ATOM 3400 C C . SER C 1 27 ? 44.786 40.313 12.131 1.00 33.11 63 SER C C 1
ATOM 3401 O O . SER C 1 27 ? 44.644 41.362 12.787 1.00 29.99 63 SER C O 1
ATOM 3404 N N . VAL C 1 28 ? 45.689 39.371 12.388 1.00 33.49 64 VAL C N 1
ATOM 3405 C CA . VAL C 1 28 ? 46.706 39.538 13.390 1.00 34.67 64 VAL C CA 1
ATOM 3406 C C . VAL C 1 28 ? 48.015 39.636 12.639 1.00 37.45 64 VAL C C 1
ATOM 3407 O O . VAL C 1 28 ? 48.454 38.676 12.069 1.00 38.57 64 VAL C O 1
ATOM 3411 N N . THR C 1 29 ? 48.616 40.817 12.622 1.00 37.46 65 THR C N 1
ATOM 3412 C CA . THR C 1 29 ? 49.756 41.083 11.780 1.00 38.65 65 THR C CA 1
ATOM 3413 C C . THR C 1 29 ? 50.671 42.017 12.488 1.00 37.84 65 THR C C 1
ATOM 3414 O O . THR C 1 29 ? 50.198 42.958 13.071 1.00 37.19 65 THR C O 1
ATOM 3418 N N . ASP C 1 30 ? 51.984 41.792 12.418 1.00 40.11 66 ASP C N 1
ATOM 3419 C CA . ASP C 1 30 ? 52.959 42.731 12.972 1.00 41.39 66 ASP C CA 1
ATOM 3420 C C . ASP C 1 30 ? 52.640 43.125 14.432 1.00 38.81 66 ASP C C 1
ATOM 3421 O O . ASP C 1 30 ? 52.629 44.303 14.787 1.00 38.60 66 ASP C O 1
ATOM 3426 N N . SER C 1 31 ? 52.334 42.119 15.229 1.00 37.76 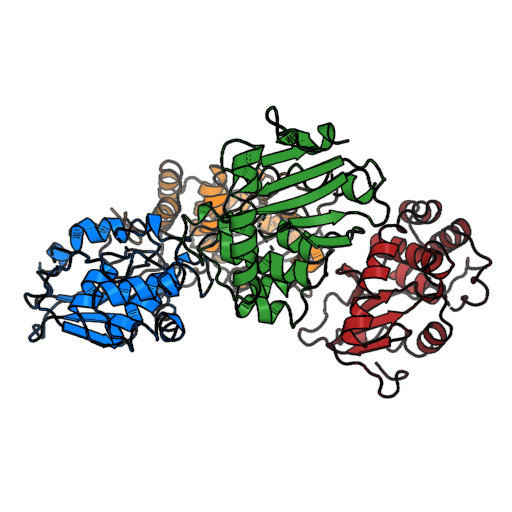67 SER C N 1
ATOM 3427 C CA . SER C 1 31 ? 51.995 42.276 16.651 1.00 35.41 67 SER C CA 1
ATOM 3428 C C . SER C 1 31 ? 50.652 42.979 16.947 1.00 33.18 67 SER C C 1
ATOM 3429 O O . SER C 1 31 ? 50.306 43.145 18.114 1.00 30.21 67 SER C O 1
ATOM 3432 N N . ALA C 1 32 ? 49.929 43.420 15.923 1.00 32.11 68 ALA C N 1
ATOM 3433 C CA . ALA C 1 32 ? 48.657 44.126 16.121 1.00 29.70 68 ALA C CA 1
ATOM 3434 C C . ALA C 1 32 ? 47.455 43.261 15.786 1.00 29.25 68 ALA C C 1
ATOM 3435 O O . ALA C 1 32 ? 47.521 42.336 14.945 1.00 30.92 68 ALA C O 1
ATOM 3437 N N . ILE C 1 33 ? 46.338 43.570 16.451 1.00 27.19 69 ILE C N 1
ATOM 3438 C CA . ILE C 1 33 ? 45.059 43.067 16.056 1.00 26.94 69 ILE C CA 1
ATOM 3439 C C . ILE C 1 33 ? 44.490 44.151 15.190 1.00 27.50 69 ILE C C 1
ATOM 3440 O O . ILE C 1 33 ? 44.212 45.245 15.676 1.00 28.83 69 ILE C O 1
ATOM 3445 N N . VAL C 1 34 ? 44.420 43.892 13.890 1.00 28.33 70 VAL C N 1
ATOM 3446 C CA . VAL C 1 34 ? 44.104 44.948 12.936 1.00 30.50 70 VAL C CA 1
ATOM 3447 C C . VAL C 1 34 ? 42.627 44.872 12.562 1.00 30.29 70 VAL C C 1
ATOM 3448 O O . VAL C 1 34 ? 42.153 43.817 12.144 1.00 32.88 70 VAL C O 1
ATOM 3452 N N . LEU C 1 35 ? 41.904 45.970 12.697 1.00 28.49 71 LEU C N 1
ATOM 3453 C CA . LEU C 1 35 ? 40.500 45.987 12.369 1.00 28.40 71 LEU C CA 1
ATOM 3454 C C . LEU C 1 35 ? 40.291 46.871 11.152 1.00 31.12 71 LEU C C 1
ATOM 3455 O O . LEU C 1 35 ? 40.765 47.976 11.124 1.00 29.84 71 LEU C O 1
ATOM 3460 N N . LYS C 1 36 ? 39.500 46.398 10.197 1.00 31.52 72 LYS C N 1
ATOM 3461 C CA . LYS C 1 36 ? 39.373 47.086 8.909 1.00 35.54 72 LYS C CA 1
ATOM 3462 C C . LYS C 1 36 ? 38.163 46.556 8.136 1.00 36.04 72 LYS C C 1
ATOM 3463 O O . LYS C 1 36 ? 37.838 45.377 8.236 1.00 35.23 72 LYS C O 1
ATOM 3469 N N . ALA C 1 37 ? 37.494 47.442 7.405 1.00 37.99 73 ALA C N 1
ATOM 3470 C CA . ALA C 1 37 ? 36.521 47.029 6.403 1.00 38.81 73 ALA C CA 1
ATOM 3471 C C . ALA C 1 37 ? 37.248 46.465 5.166 1.00 40.33 73 ALA C C 1
ATOM 3472 O O . ALA C 1 37 ? 38.339 46.920 4.817 1.00 39.50 73 ALA C O 1
ATOM 3474 N N . VAL C 1 38 ? 36.638 45.480 4.498 1.00 41.63 74 VAL C N 1
ATOM 3475 C CA . VAL C 1 38 ? 37.159 44.983 3.226 1.00 43.08 74 VAL C CA 1
ATOM 3476 C C . VAL C 1 38 ? 37.225 46.130 2.215 1.00 43.73 74 VAL C C 1
ATOM 3477 O O . VAL C 1 38 ? 38.099 46.143 1.354 1.00 46.00 74 VAL C O 1
ATOM 3481 N N . ASN C 1 39 ? 36.327 47.105 2.362 1.00 42.57 75 ASN C N 1
ATOM 3482 C CA . ASN C 1 39 ? 36.316 48.308 1.523 1.00 43.91 75 ASN C CA 1
ATOM 3483 C C . ASN C 1 39 ? 37.145 49.479 2.076 1.00 44.50 75 ASN C C 1
ATOM 3484 O O . ASN C 1 39 ? 36.860 50.626 1.750 1.00 45.33 75 ASN C O 1
ATOM 3489 N N . ALA C 1 40 ? 38.171 49.192 2.872 1.00 43.51 76 ALA C N 1
ATOM 3490 C CA . ALA C 1 40 ? 39.094 50.234 3.350 1.00 44.73 76 ALA C CA 1
ATOM 3491 C C . ALA C 1 40 ? 39.629 51.040 2.188 1.00 47.80 76 ALA C C 1
ATOM 3492 O O . ALA C 1 40 ? 40.154 50.471 1.223 1.00 49.04 76 ALA C O 1
ATOM 3494 N N . LYS C 1 41 ? 39.492 52.361 2.279 1.00 49.13 77 LYS C N 1
ATOM 3495 C CA . LYS C 1 41 ? 39.992 53.258 1.246 1.00 52.72 77 LYS C CA 1
ATOM 3496 C C . LYS C 1 41 ? 41.498 53.174 1.130 1.00 54.56 77 LYS C C 1
ATOM 3497 O O . LYS C 1 41 ? 42.194 52.813 2.077 1.00 52.85 77 LYS C O 1
ATOM 3503 N N . LYS C 1 42 ? 42.008 53.491 -0.052 1.00 58.14 78 LYS C N 1
ATOM 3504 C CA . LYS C 1 42 ? 43.438 53.352 -0.285 1.00 60.49 78 LYS C CA 1
ATOM 3505 C C . LYS C 1 42 ? 44.199 54.342 0.581 1.00 58.83 78 LYS C C 1
ATOM 3506 O O . LYS C 1 42 ? 45.306 54.056 1.019 1.00 58.53 78 LYS C O 1
ATOM 3512 N N . ASP C 1 43 ? 43.587 55.489 0.850 1.00 56.42 79 ASP C N 1
ATOM 3513 C CA . ASP C 1 43 ? 44.188 56.480 1.732 1.00 56.35 79 ASP C CA 1
ATOM 3514 C C . ASP C 1 43 ? 43.624 56.496 3.158 1.00 52.38 79 ASP C C 1
ATOM 3515 O O . ASP C 1 43 ? 43.822 57.469 3.868 1.00 51.40 79 ASP C O 1
ATOM 3520 N N . ALA C 1 44 ? 42.953 55.431 3.596 1.00 48.47 80 ALA C N 1
ATOM 3521 C CA . ALA C 1 44 ? 42.412 55.403 4.960 1.00 46.48 80 ALA C CA 1
ATOM 3522 C C . ALA C 1 44 ? 43.516 55.671 5.976 1.00 46.11 80 ALA C C 1
ATOM 3523 O O . ALA C 1 44 ? 44.667 55.289 5.782 1.00 46.19 80 ALA C O 1
ATOM 3525 N N . LYS C 1 45 ? 43.176 56.364 7.050 1.00 46.52 81 LYS C N 1
ATOM 3526 C CA . LYS C 1 45 ? 44.185 56.763 8.029 1.00 47.18 81 LYS C CA 1
ATOM 3527 C C . LYS C 1 45 ? 44.601 55.548 8.806 1.00 44.20 81 LYS C C 1
ATOM 3528 O O . LYS C 1 45 ? 43.761 54.776 9.240 1.00 42.12 81 LYS C O 1
ATOM 3534 N N . LYS C 1 46 ? 45.899 55.363 8.973 1.00 44.64 82 LYS C N 1
ATOM 3535 C CA . LYS C 1 46 ? 46.396 54.227 9.713 1.00 43.35 82 LYS C CA 1
ATOM 3536 C C . LYS C 1 46 ? 46.546 54.585 11.202 1.00 40.82 82 LYS C C 1
ATOM 3537 O O . LYS C 1 46 ? 47.266 55.505 11.567 1.00 40.49 82 LYS C O 1
ATOM 3543 N N . ILE C 1 47 ? 45.860 53.836 12.049 1.00 37.08 83 ILE C N 1
ATOM 3544 C CA . ILE C 1 47 ? 45.851 54.107 13.483 1.00 35.62 83 ILE C CA 1
ATOM 3545 C C . ILE C 1 47 ? 46.661 53.076 14.251 1.00 35.36 83 ILE C C 1
ATOM 3546 O O . ILE C 1 47 ? 46.509 51.868 14.045 1.00 34.30 83 ILE C O 1
ATOM 3551 N N . ASP C 1 48 ? 47.501 53.549 15.167 1.00 35.82 84 ASP C N 1
ATOM 3552 C CA . ASP C 1 48 ? 48.150 52.685 16.134 1.00 36.80 84 ASP C CA 1
ATOM 3553 C C . ASP C 1 48 ? 47.573 53.083 17.468 1.00 34.69 84 ASP C C 1
ATOM 3554 O O . ASP C 1 48 ? 47.684 54.228 17.882 1.00 34.99 84 ASP C O 1
ATOM 3559 N N . PHE C 1 49 ? 46.904 52.133 18.105 1.00 31.92 85 PHE C N 1
ATOM 3560 C CA . PHE C 1 49 ? 46.171 52.374 19.336 1.00 32.15 85 PHE C CA 1
ATOM 3561 C C . PHE C 1 49 ? 46.740 51.407 20.384 1.00 30.67 85 PHE C C 1
ATOM 3562 O O . PHE C 1 49 ? 46.594 50.197 20.277 1.00 27.45 85 PHE C O 1
ATOM 3570 N N . TYR C 1 50 ? 47.424 51.960 21.382 1.00 30.18 86 TYR C N 1
ATOM 3571 C CA . TYR C 1 50 ? 48.143 51.164 22.374 1.00 29.19 86 TYR C CA 1
ATOM 3572 C C . TYR C 1 50 ? 47.300 51.140 23.608 1.00 29.05 86 TYR C C 1
ATOM 3573 O O . TYR C 1 50 ? 46.852 52.201 24.078 1.00 30.09 86 TYR C O 1
ATOM 3582 N N . GLU C 1 51 ? 47.069 49.952 24.131 1.00 27.66 87 GLU C N 1
ATOM 3583 C CA . GLU C 1 51 ? 46.283 49.850 25.340 1.00 28.12 87 GLU C CA 1
ATOM 3584 C C . GLU C 1 51 ? 46.723 48.645 26.144 1.00 25.69 87 GLU C C 1
ATOM 3585 O O . GLU C 1 51 ? 47.350 47.729 25.644 1.00 24.25 87 GLU C O 1
ATOM 3591 N N . ASP C 1 52 ? 46.382 48.677 27.410 1.00 24.28 88 ASP C N 1
ATOM 3592 C CA . ASP C 1 52 ? 46.691 47.600 28.345 1.00 23.82 88 ASP C CA 1
ATOM 3593 C C . ASP C 1 52 ? 45.365 47.327 29.063 1.00 22.05 88 ASP C C 1
ATOM 3594 O O . ASP C 1 52 ? 44.703 48.239 29.469 1.00 21.90 88 ASP C O 1
ATOM 3599 N N . PHE C 1 53 ? 44.928 46.077 29.109 1.00 20.48 89 PHE C N 1
ATOM 3600 C CA . PHE C 1 53 ? 43.650 45.764 29.677 1.00 20.93 89 PHE C CA 1
ATOM 3601 C C . PHE C 1 53 ? 43.471 46.065 31.166 1.00 21.12 89 PHE C C 1
ATOM 3602 O O . PHE C 1 53 ? 42.320 46.106 31.638 1.00 21.37 89 PHE C O 1
ATOM 3610 N N . SER C 1 54 ? 44.557 46.294 31.885 1.00 21.35 90 SER C N 1
ATOM 3611 C CA . SER C 1 54 ? 44.473 46.624 33.314 1.00 22.49 90 SER C CA 1
ATOM 3612 C C . SER C 1 54 ? 44.407 48.127 33.575 1.00 25.46 90 SER C C 1
ATOM 3613 O O . SER C 1 54 ? 44.374 48.554 34.730 1.00 25.98 90 SER C O 1
ATOM 3616 N N . CYS C 1 55 ? 44.391 48.923 32.511 1.00 27.95 91 CYS C N 1
ATOM 3617 C CA . CYS C 1 55 ? 44.512 50.388 32.577 1.00 32.41 91 CYS C CA 1
ATOM 3618 C C . CYS C 1 55 ? 43.157 51.076 32.588 1.00 36.95 91 CYS C C 1
ATOM 3619 O O . CYS C 1 55 ? 42.438 51.013 31.571 1.00 34.59 91 CYS C O 1
ATOM 3622 N N . PRO C 1 56 ? 42.836 51.814 33.673 1.00 39.31 92 PRO C N 1
ATOM 3623 C CA . PRO C 1 56 ? 41.538 52.530 33.689 1.00 42.39 92 PRO C CA 1
ATOM 3624 C C . PRO C 1 56 ? 41.356 53.621 32.628 1.00 44.65 92 PRO C C 1
ATOM 3625 O O . PRO C 1 56 ? 40.235 53.832 32.162 1.00 43.52 92 PRO C O 1
ATOM 3629 N N . HIS C 1 57 ? 42.428 54.301 32.237 1.00 48.06 93 HIS C N 1
ATOM 3630 C CA . HIS C 1 57 ? 42.298 55.356 31.238 1.00 51.20 93 HIS C CA 1
ATOM 3631 C C . HIS C 1 57 ? 42.020 54.768 29.853 1.00 48.77 93 HIS C C 1
ATOM 3632 O O . HIS C 1 57 ? 41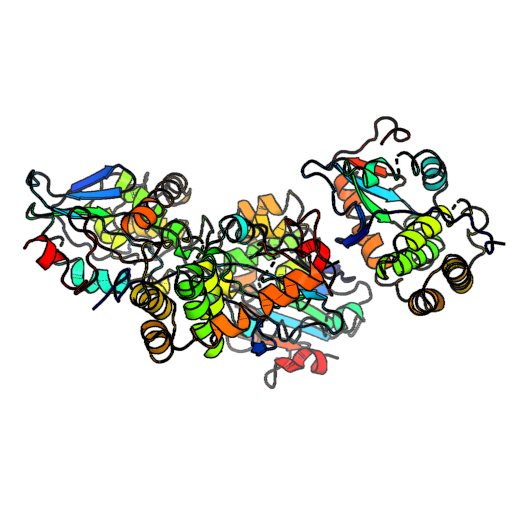.381 55.423 29.033 1.00 50.03 93 HIS C O 1
ATOM 3639 N N . CYS C 1 58 ? 42.515 53.557 29.579 1.00 45.18 94 CYS C N 1
ATOM 3640 C CA . CYS C 1 58 ? 42.146 52.855 28.343 1.00 43.69 94 CYS C CA 1
ATOM 3641 C C . CYS C 1 58 ? 40.617 52.544 28.305 1.00 44.75 94 CYS C C 1
ATOM 3642 O O . CYS C 1 58 ? 39.976 52.736 27.265 1.00 42.58 94 CYS C O 1
ATOM 3645 N N . ALA C 1 59 ? 40.050 52.101 29.440 1.00 41.77 95 ALA C N 1
ATOM 3646 C CA . ALA C 1 59 ? 38.599 51.833 29.549 1.00 42.59 95 ALA C CA 1
ATOM 3647 C C . ALA C 1 59 ? 37.719 53.064 29.355 1.00 45.29 95 ALA C C 1
ATOM 3648 O O . ALA C 1 59 ? 36.688 52.996 28.691 1.00 45.66 95 ALA C O 1
ATOM 3650 N N . GLU C 1 60 ? 38.106 54.189 29.945 1.00 46.61 96 GLU C N 1
ATOM 3651 C CA A GLU C 1 60 ? 37.344 55.423 29.767 0.60 50.80 96 GLU C CA 1
ATOM 3652 C CA B GLU C 1 60 ? 37.356 55.432 29.777 0.40 50.52 96 GLU C CA 1
ATOM 3653 C C . GLU C 1 60 ? 37.305 55.824 28.298 1.00 51.60 96 GLU C C 1
ATOM 3654 O O . GLU C 1 60 ? 36.237 56.098 27.743 1.00 51.25 96 GLU C O 1
ATOM 3665 N N . LEU C 1 61 ? 38.476 55.843 27.674 1.00 52.47 97 LEU C N 1
ATOM 3666 C CA . LEU C 1 61 ? 38.604 56.295 26.295 1.00 56.35 97 LEU C CA 1
ATOM 3667 C C . LEU C 1 61 ? 37.705 55.456 25.403 1.00 55.90 97 LEU C C 1
ATOM 3668 O O . LEU C 1 61 ? 36.942 56.001 24.608 1.00 55.74 97 LEU C O 1
ATOM 3673 N N . GLY C 1 62 ? 37.793 54.141 25.578 1.00 51.41 98 GLY C N 1
ATOM 3674 C CA . GLY C 1 62 ? 36.963 53.195 24.872 1.00 51.51 98 GLY C CA 1
ATOM 3675 C C . GLY C 1 62 ? 35.470 53.472 24.907 1.00 51.05 98 GLY C C 1
ATOM 3676 O O . GLY C 1 62 ? 34.809 53.354 23.881 1.00 48.59 98 GLY C O 1
ATOM 3677 N N . GLU C 1 63 ? 34.940 53.827 26.077 1.00 51.64 99 GLU C N 1
ATOM 3678 C CA A GLU C 1 63 ? 33.522 54.188 26.215 0.60 54.34 99 GLU C CA 1
ATOM 3679 C CA B GLU C 1 63 ? 33.523 54.173 26.197 0.40 53.34 99 GLU C CA 1
ATOM 3680 C C . GLU C 1 63 ? 33.184 55.367 25.294 1.00 56.04 99 GLU C C 1
ATOM 3681 O O . GLU C 1 63 ? 32.148 55.376 24.640 1.00 56.63 99 GLU C O 1
ATOM 3692 N N . VAL C 1 64 ? 34.074 56.359 25.248 1.00 54.25 100 VAL C N 1
ATOM 3693 C CA . VAL C 1 64 ? 33.867 57.541 24.399 1.00 56.87 100 VAL C CA 1
ATOM 3694 C C . VAL C 1 64 ? 34.259 57.317 22.931 1.00 55.10 100 VAL C C 1
ATOM 3695 O O . VAL C 1 64 ? 33.657 57.919 22.055 1.00 56.53 100 VAL C O 1
ATOM 3699 N N . THR C 1 65 ? 35.234 56.465 22.638 1.00 52.64 101 THR C N 1
ATOM 3700 C CA . THR C 1 65 ? 35.699 56.332 21.246 1.00 52.64 101 THR C CA 1
ATOM 3701 C C . THR C 1 65 ? 35.165 55.123 20.475 1.00 50.86 101 THR C C 1
ATOM 3702 O O . THR C 1 65 ? 35.103 55.179 19.252 1.00 49.89 101 THR C O 1
ATOM 3706 N N . ASP C 1 66 ? 34.753 54.053 21.168 1.00 46.93 102 ASP C N 1
ATOM 3707 C CA . ASP C 1 66 ? 34.392 52.815 20.477 1.00 45.59 102 ASP C CA 1
ATOM 3708 C C . ASP C 1 66 ? 33.328 53.028 19.399 1.00 44.08 102 ASP C C 1
ATOM 3709 O O . ASP C 1 66 ? 33.483 52.538 18.264 1.00 41.35 102 ASP C O 1
ATOM 3714 N N . GLY C 1 67 ? 32.273 53.765 19.737 1.00 44.78 103 GLY C N 1
ATOM 3715 C CA . GLY C 1 67 ? 31.169 53.961 18.809 1.00 47.37 103 GLY C CA 1
ATOM 3716 C C . GLY C 1 67 ? 31.611 54.646 17.516 1.00 48.60 103 GLY C C 1
ATOM 3717 O O . GLY C 1 67 ? 31.461 54.081 16.432 1.00 47.70 103 GLY C O 1
ATOM 3718 N N . PRO C 1 68 ? 32.147 55.879 17.621 1.00 49.11 104 PRO C N 1
ATOM 3719 C CA . PRO C 1 68 ? 32.755 56.599 16.479 1.00 49.39 104 PRO C CA 1
ATOM 3720 C C . PRO C 1 68 ? 33.802 55.782 15.709 1.00 48.17 104 PRO C C 1
ATOM 3721 O O . PRO C 1 68 ? 33.856 55.865 14.492 1.00 46.84 104 PRO C O 1
ATOM 3733 N N . THR C 1 70 ? 34.031 52.471 15.467 1.00 42.81 106 THR C N 1
ATOM 3734 C CA . THR C 1 70 ? 33.221 51.513 14.722 1.00 45.06 106 THR C CA 1
ATOM 3735 C C . THR C 1 70 ? 32.730 52.132 13.415 1.00 45.59 106 THR C C 1
ATOM 3736 O O . THR C 1 70 ? 32.908 51.5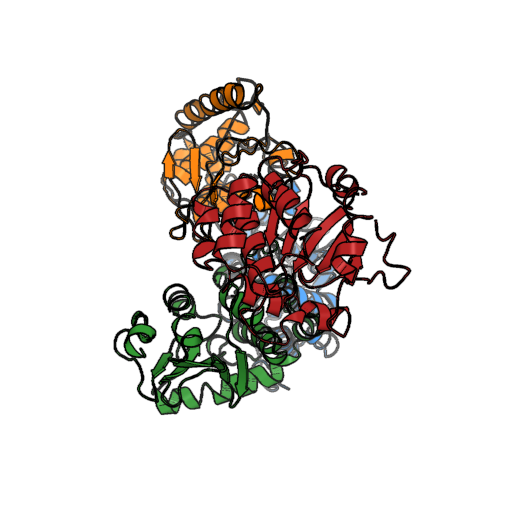62 12.337 1.00 44.83 106 THR C O 1
ATOM 3740 N N . LYS C 1 71 ? 32.144 53.312 13.502 1.00 46.71 107 LYS C N 1
ATOM 3741 C CA . LYS C 1 71 ? 31.590 53.935 12.299 1.00 50.44 107 LYS C CA 1
ATOM 3742 C C . LYS C 1 71 ? 32.735 54.165 11.321 1.00 48.04 107 LYS C C 1
ATOM 3743 O O . LYS C 1 71 ? 32.621 53.811 10.151 1.00 48.91 107 LYS C O 1
ATOM 3749 N N . ALA C 1 72 ? 33.856 54.699 11.810 1.00 45.67 108 ALA C N 1
ATOM 3750 C CA . ALA C 1 72 ? 34.945 55.064 10.923 1.00 45.42 108 ALA C CA 1
ATOM 3751 C C . ALA C 1 72 ? 35.548 53.846 10.267 1.00 43.66 108 ALA C C 1
ATOM 3752 O O . ALA C 1 72 ? 35.875 53.891 9.090 1.00 44.74 108 ALA C O 1
ATOM 3754 N N . ILE C 1 73 ? 35.671 52.745 11.004 1.00 41.49 109 ILE C N 1
ATOM 3755 C CA . ILE C 1 73 ? 36.193 51.523 10.401 1.00 40.31 109 ILE C CA 1
ATOM 3756 C C . ILE C 1 73 ? 35.246 51.054 9.288 1.00 42.67 109 ILE C C 1
ATOM 3757 O O . ILE C 1 73 ? 35.676 50.821 8.146 1.00 41.59 109 ILE C O 1
ATOM 3762 N N . GLU C 1 74 ? 33.967 50.958 9.637 1.00 45.28 110 GLU C N 1
ATOM 3763 C CA . GLU C 1 74 ? 32.929 50.457 8.738 1.00 49.85 110 GLU C CA 1
ATOM 3764 C C . GLU C 1 74 ? 32.766 51.323 7.491 1.00 51.64 110 GLU C C 1
ATOM 3765 O O . GLU C 1 74 ? 32.491 50.791 6.428 1.00 52.37 110 GLU C O 1
ATOM 3771 N N . ASN C 1 75 ? 32.964 52.637 7.628 1.00 52.52 111 ASN C N 1
ATOM 3772 C CA . ASN C 1 75 ? 33.096 53.552 6.488 1.00 55.16 111 ASN C CA 1
ATOM 3773 C C . ASN C 1 75 ? 34.290 53.292 5.558 1.00 53.70 111 ASN C C 1
ATOM 3774 O O . ASN C 1 75 ? 34.247 53.692 4.386 1.00 55.91 111 ASN C O 1
ATOM 3779 N N . GLY C 1 76 ? 35.353 52.673 6.078 1.00 48.61 112 GLY C N 1
ATOM 3780 C CA . GLY C 1 76 ? 36.612 52.506 5.355 1.00 47.15 112 GLY C CA 1
ATOM 3781 C C . GLY C 1 76 ? 37.543 53.710 5.496 1.00 47.89 112 GLY C C 1
ATOM 3782 O O . GLY C 1 76 ? 38.508 53.848 4.729 1.00 48.96 112 GLY C O 1
ATOM 3783 N N . ASP C 1 77 ? 37.261 54.576 6.470 1.00 45.30 113 ASP C N 1
ATOM 3784 C CA . ASP C 1 77 ? 38.044 55.788 6.693 1.00 45.87 113 ASP C CA 1
ATOM 3785 C C . ASP C 1 77 ? 39.300 55.561 7.520 1.00 42.46 113 ASP C C 1
ATOM 3786 O O . ASP C 1 77 ? 40.275 56.323 7.393 1.00 41.12 113 ASP C O 1
ATOM 3791 N N . ILE C 1 78 ? 39.285 54.507 8.346 1.00 38.17 114 ILE C N 1
ATOM 3792 C CA . ILE C 1 78 ? 40.442 54.154 9.148 1.00 36.57 114 ILE C CA 1
ATOM 3793 C C . ILE C 1 78 ? 40.683 52.665 9.165 1.00 34.27 114 ILE C C 1
ATOM 3794 O O . ILE C 1 78 ? 39.770 51.863 8.958 1.00 34.03 114 ILE C O 1
ATOM 3799 N N . VAL C 1 79 ? 41.933 52.330 9.421 1.00 33.32 115 VAL C N 1
ATOM 3800 C CA . VAL C 1 79 ? 42.365 50.989 9.704 1.00 32.06 115 VAL C CA 1
ATOM 3801 C C . VAL C 1 79 ? 43.006 51.100 11.095 1.00 31.53 115 VAL C C 1
ATOM 3802 O O . VAL C 1 79 ? 43.942 51.911 11.287 1.00 31.65 115 VAL C O 1
ATOM 3806 N N . VAL C 1 80 ? 42.523 50.306 12.044 1.00 29.87 116 VAL C N 1
ATOM 3807 C CA . VAL C 1 80 ? 43.004 50.390 13.430 1.00 28.95 116 VAL C CA 1
ATOM 3808 C C . VAL C 1 80 ? 43.883 49.228 13.793 1.00 28.45 116 VAL C C 1
ATOM 3809 O O . VAL C 1 80 ? 43.452 48.061 13.763 1.00 27.91 116 VAL C O 1
ATOM 3813 N N . ASN C 1 81 ? 45.118 49.539 14.181 1.00 28.39 117 ASN C N 1
ATOM 3814 C CA . ASN C 1 81 ? 46.030 48.518 14.644 1.00 29.05 117 ASN C CA 1
ATOM 3815 C C . ASN C 1 81 ? 46.032 48.543 16.154 1.00 27.86 117 ASN C C 1
ATOM 3816 O O . ASN C 1 81 ? 46.632 49.430 16.737 1.00 27.55 117 ASN C O 1
ATOM 3821 N N . LEU C 1 82 ? 45.338 47.596 16.776 1.00 25.87 118 LEU C N 1
ATOM 3822 C CA . LEU C 1 82 ? 45.264 47.558 18.246 1.00 25.12 118 LEU C CA 1
ATOM 3823 C C . LEU C 1 82 ? 46.523 46.873 18.749 1.00 25.09 118 LEU C C 1
ATOM 3824 O O . LEU C 1 82 ? 46.765 45.704 18.429 1.00 24.84 118 LEU C O 1
ATOM 3829 N N . ARG C 1 83 ? 47.370 47.639 19.438 1.00 26.21 119 ARG C N 1
ATOM 3830 C CA . ARG C 1 83 ? 48.659 47.156 19.930 1.00 26.55 119 ARG C CA 1
ATOM 3831 C C . ARG C 1 83 ? 48.611 47.046 21.434 1.00 26.46 119 ARG C C 1
ATOM 3832 O O . ARG C 1 83 ? 48.675 48.035 22.160 1.00 27.77 119 ARG C O 1
ATOM 3840 N N . ILE C 1 84 ? 48.419 45.824 21.886 1.00 25.09 120 ILE C N 1
ATOM 3841 C CA . ILE C 1 84 ? 48.086 45.607 23.280 1.00 25.38 120 ILE C CA 1
ATOM 3842 C C . ILE C 1 84 ? 49.375 45.323 24.063 1.00 26.49 120 ILE C C 1
ATOM 3843 O O . ILE C 1 84 ? 50.193 44.505 23.644 1.00 27.38 120 ILE C O 1
ATOM 3848 N N . LEU C 1 85 ? 49.474 45.992 25.207 1.00 26.98 121 LEU C N 1
ATOM 3849 C CA . LEU C 1 85 ? 50.611 45.933 26.100 1.00 27.83 121 LEU C CA 1
ATOM 3850 C C . LEU C 1 85 ? 50.242 45.166 27.378 1.00 27.22 121 LEU C C 1
ATOM 3851 O O . LEU C 1 85 ? 49.042 44.929 27.697 1.00 25.89 121 LEU C O 1
ATOM 3856 N N . ASN C 1 86 ? 51.269 44.763 28.105 1.00 27.72 122 ASN C N 1
ATOM 3857 C CA . ASN C 1 86 ? 51.074 44.194 29.427 1.00 26.79 122 ASN C CA 1
ATOM 3858 C C . ASN C 1 86 ? 51.990 44.818 30.459 1.00 28.43 122 ASN C C 1
ATOM 3859 O O . ASN C 1 86 ? 52.294 44.197 31.463 1.00 28.84 122 ASN C O 1
ATOM 3864 N N . PHE C 1 87 ? 52.370 46.074 30.243 1.00 29.91 123 PHE C N 1
ATOM 3865 C CA . PHE C 1 87 ? 53.337 46.737 31.110 1.00 31.83 123 PHE C CA 1
ATOM 3866 C C . PHE C 1 87 ? 52.832 46.914 32.539 1.00 32.18 123 PHE C C 1
ATOM 3867 O O . PHE C 1 87 ? 53.623 46.925 33.495 1.00 32.66 123 PHE C O 1
ATOM 3875 N N . LEU C 1 88 ? 51.523 47.020 32.704 1.00 30.70 124 LEU C N 1
ATOM 3876 C CA . LEU C 1 88 ? 50.980 47.152 34.030 1.00 31.45 124 LEU C CA 1
ATOM 3877 C C . LEU C 1 88 ? 51.138 45.909 34.898 1.00 29.14 124 LEU C C 1
ATOM 3878 O O . LEU C 1 88 ? 50.889 45.974 36.073 1.00 29.15 124 LEU C O 1
ATOM 3883 N N . ASP C 1 89 ? 51.542 44.795 34.333 1.00 28.09 125 ASP C N 1
ATOM 3884 C CA . ASP C 1 89 ? 51.826 43.601 35.128 1.00 28.84 125 ASP C CA 1
ATOM 3885 C C . ASP C 1 89 ? 53.256 43.642 35.717 1.00 31.20 125 ASP C C 1
ATOM 3886 O O . ASP C 1 89 ? 53.648 42.722 36.434 1.00 31.26 125 ASP C O 1
ATOM 3891 N N . ARG C 1 90 ? 54.007 44.692 35.422 1.00 33.74 126 ARG C N 1
ATOM 3892 C CA . ARG C 1 90 ? 55.349 44.922 36.026 1.00 37.93 126 ARG C CA 1
ATOM 3893 C C . ARG C 1 90 ? 56.339 43.767 35.783 1.00 40.08 126 ARG C C 1
ATOM 3894 O O . ARG C 1 90 ? 57.040 43.297 36.700 1.00 41.75 126 ARG C O 1
ATOM 3902 N N . ASP C 1 91 ? 56.351 43.332 34.531 1.00 40.32 127 ASP C N 1
ATOM 3903 C CA A ASP C 1 91 ? 57.261 42.316 34.003 0.60 44.96 127 ASP C CA 1
ATOM 3904 C CA B ASP C 1 91 ? 57.291 42.323 34.012 0.40 43.62 127 ASP C CA 1
ATOM 3905 C C . ASP C 1 91 ? 57.011 40.885 34.485 1.00 43.29 127 ASP C C 1
ATOM 3906 O O . ASP C 1 91 ? 57.813 39.976 34.238 1.00 46.58 127 ASP C O 1
ATOM 3915 N N . GLY C 1 92 ? 55.889 40.661 35.141 1.00 39.89 128 GLY C N 1
ATOM 3916 C CA . GLY C 1 92 ? 55.462 39.298 35.384 1.00 36.71 128 GLY C CA 1
ATOM 3917 C C . GLY C 1 92 ? 54.924 38.814 34.069 1.00 35.00 128 GLY C C 1
ATOM 3918 O O . GLY C 1 92 ? 54.545 39.613 33.216 1.00 33.07 128 GLY C O 1
ATOM 3919 N N . ASP C 1 93 ? 54.837 37.511 33.881 1.00 35.20 129 ASP C N 1
ATOM 3920 C CA . ASP C 1 93 ? 54.426 36.998 32.582 1.00 33.57 129 ASP C CA 1
ATOM 3921 C C . ASP C 1 93 ? 53.011 36.412 32.579 1.00 30.15 129 ASP C C 1
ATOM 3922 O O . ASP C 1 93 ? 52.550 35.859 31.582 1.00 27.47 129 ASP C O 1
ATOM 3927 N N . ASP C 1 94 ? 52.299 36.526 33.703 1.00 27.91 130 ASP C N 1
ATOM 3928 C CA . ASP C 1 94 ? 50.991 35.917 33.819 1.00 25.62 130 ASP C CA 1
ATOM 3929 C C . ASP C 1 94 ? 50.088 36.694 34.800 1.00 23.77 130 ASP C C 1
ATOM 3930 O O . ASP C 1 94 ? 49.338 36.106 35.607 1.00 24.89 130 ASP C O 1
ATOM 3935 N N . GLY C 1 95 ? 50.171 38.007 34.738 1.00 22.19 131 GLY C N 1
ATOM 3936 C CA . GLY C 1 95 ? 49.277 38.864 35.507 1.00 21.72 131 GLY C CA 1
ATOM 3937 C C . GLY C 1 95 ? 47.998 39.159 34.741 1.00 20.31 131 GLY C C 1
ATOM 3938 O O . GLY C 1 95 ? 47.731 38.594 33.663 1.00 18.41 131 GLY C O 1
ATOM 3939 N N . ASN C 1 96 ? 47.176 40.039 35.319 1.00 19.49 132 ASN C N 1
ATOM 3940 C CA . ASN C 1 96 ? 45.890 40.328 34.727 1.00 18.85 132 ASN C CA 1
ATOM 3941 C C . ASN C 1 96 ? 45.966 40.859 33.300 1.00 18.93 132 ASN C C 1
ATOM 3942 O O . ASN C 1 96 ? 45.153 40.468 32.423 1.00 18.16 132 ASN C O 1
ATOM 3947 N N . SER C 1 97 ? 46.946 41.726 33.028 1.00 19.84 133 SER C N 1
ATOM 3948 C CA . SER C 1 97 ? 47.065 42.267 31.680 1.00 20.53 133 SER C CA 1
ATOM 3949 C C . SER C 1 97 ? 47.292 41.186 30.623 1.00 20.17 133 SER C C 1
ATOM 3950 O O . SER C 1 97 ? 46.819 41.298 29.493 1.00 20.37 133 SER C O 1
ATOM 3953 N N . THR C 1 98 ? 48.075 40.172 30.969 1.00 21.23 134 THR C N 1
ATOM 3954 C CA . THR C 1 98 ? 48.374 39.088 30.086 1.00 21.04 134 THR C CA 1
ATOM 3955 C C . THR C 1 98 ? 47.190 38.137 30.010 1.00 19.75 134 THR C C 1
ATOM 3956 O O . THR C 1 98 ? 46.876 37.672 28.931 1.00 18.62 134 THR C O 1
ATOM 3960 N N . LYS C 1 99 ? 46.546 37.832 31.128 1.00 19.18 135 LYS C N 1
ATOM 3961 C CA . LYS C 1 99 ? 45.394 36.938 31.098 1.00 19.00 135 LYS C CA 1
ATOM 3962 C C . LYS C 1 99 ? 44.295 37.521 30.212 1.00 17.40 135 LYS C C 1
ATOM 3963 O O . LYS C 1 99 ? 43.760 36.817 29.356 1.00 17.64 135 LYS C O 1
ATOM 3969 N N . ALA C 1 100 ? 44.001 38.802 30.399 1.00 17.56 136 ALA C N 1
ATOM 3970 C CA . ALA C 1 100 ? 42.991 39.485 29.613 1.00 16.87 136 ALA C CA 1
ATOM 3971 C C . ALA C 1 100 ? 43.434 39.606 28.167 1.00 17.46 136 ALA C C 1
ATOM 3972 O O . ALA C 1 100 ? 42.694 39.328 27.247 1.00 16.26 136 ALA C O 1
ATOM 3974 N N . GLY C 1 101 ? 44.656 40.079 27.956 1.00 17.65 137 GLY C N 1
ATOM 3975 C CA . GLY C 1 101 ? 45.109 40.252 26.605 1.00 18.39 137 GLY C CA 1
ATOM 3976 C C . GLY C 1 101 ? 45.186 38.986 25.795 1.00 18.87 137 GLY C C 1
ATOM 3977 O O . GLY C 1 101 ? 44.855 38.983 24.648 1.00 19.05 137 GLY C O 1
ATOM 3978 N N . ALA C 1 102 ? 45.666 37.929 26.411 1.00 18.38 138 ALA C N 1
ATOM 3979 C CA . ALA C 1 102 ? 45.847 36.660 25.745 1.00 19.36 138 ALA C CA 1
ATOM 3980 C C . ALA C 1 102 ? 44.513 35.976 25.454 1.00 18.39 138 ALA C C 1
ATOM 3981 O O . ALA C 1 102 ? 44.368 35.297 24.432 1.00 18.76 138 ALA C O 1
ATOM 3983 N N . ALA C 1 103 ? 43.528 36.169 26.333 1.00 17.08 139 ALA C N 1
ATOM 3984 C CA . ALA C 1 103 ? 42.171 35.708 26.079 1.00 17.43 139 ALA C CA 1
ATOM 3985 C C . ALA C 1 103 ? 41.594 36.393 24.838 1.00 17.45 139 ALA C C 1
ATOM 3986 O O . ALA C 1 103 ? 41.090 35.766 23.930 1.00 18.19 139 ALA C O 1
ATOM 3988 N N . ALA C 1 104 ? 41.727 37.701 24.785 1.00 17.33 140 ALA C N 1
ATOM 3989 C CA . ALA C 1 104 ? 41.210 38.470 23.678 1.00 17.73 140 ALA C CA 1
ATOM 3990 C C . ALA C 1 104 ? 41.969 38.078 22.389 1.00 19.34 140 ALA C C 1
ATOM 3991 O O . ALA C 1 104 ? 41.340 37.940 21.325 1.00 19.39 140 ALA C O 1
ATOM 3993 N N . LEU C 1 105 ? 43.282 37.849 22.487 1.00 19.85 141 LEU C N 1
ATOM 3994 C CA . LEU C 1 105 ? 44.050 37.488 21.307 1.00 20.68 141 LEU C CA 1
ATOM 3995 C C . LEU C 1 105 ? 43.655 36.116 20.761 1.00 21.41 141 LEU C C 1
ATOM 3996 O O . LEU C 1 105 ? 43.544 35.944 19.555 1.00 23.83 141 LEU C O 1
ATOM 4001 N N . ALA C 1 106 ? 43.399 35.157 21.633 1.00 21.48 142 ALA C N 1
ATOM 4002 C CA . ALA C 1 106 ? 42.860 33.868 21.241 1.00 22.66 142 ALA C CA 1
ATOM 4003 C C . ALA C 1 106 ? 41.596 34.005 20.375 1.00 23.59 142 ALA C C 1
ATOM 4004 O O . ALA C 1 106 ? 41.464 33.347 19.322 1.00 25.07 142 ALA C O 1
ATOM 4006 N N . VAL C 1 107 ? 40.697 34.902 20.758 1.00 21.79 143 VAL C N 1
ATOM 4007 C CA . VAL C 1 107 ? 39.481 35.109 20.002 1.00 22.29 143 VAL C CA 1
ATOM 4008 C C . VAL C 1 107 ? 39.815 35.730 18.637 1.00 22.72 143 VAL C C 1
ATOM 4009 O O . VAL C 1 107 ? 39.346 35.254 17.592 1.00 23.77 143 VAL C O 1
ATOM 4013 N N . ALA C 1 108 ? 40.644 36.771 18.635 1.00 22.84 144 ALA C N 1
ATOM 4014 C CA . ALA C 1 108 ? 41.048 37.431 17.357 1.00 25.22 144 ALA C CA 1
ATOM 4015 C C . ALA C 1 108 ? 41.748 36.484 16.407 1.00 26.95 144 ALA C C 1
ATOM 4016 O O . ALA C 1 108 ? 41.560 36.565 15.188 1.00 26.98 144 ALA C O 1
ATOM 4018 N N . GLN C 1 109 ? 42.551 35.580 16.958 1.00 27.78 145 GLN C N 1
ATOM 4019 C CA . GLN C 1 109 ? 43.289 34.605 16.142 1.00 31.70 145 GLN C CA 1
ATOM 4020 C C . GLN C 1 109 ? 42.383 33.606 15.437 1.00 32.64 145 GLN C C 1
ATOM 4021 O O . GLN C 1 109 ? 42.764 33.040 14.428 1.00 35.89 145 GLN C O 1
ATOM 4027 N N . SER C 1 110 ? 41.176 33.415 15.941 1.00 32.14 146 SER C N 1
ATOM 4028 C CA . SER C 1 110 ? 40.224 32.549 15.297 1.00 32.71 146 SER C CA 1
ATOM 4029 C C . SER C 1 110 ? 39.529 33.219 14.118 1.00 32.50 146 SER C C 1
ATOM 4030 O O . SER C 1 110 ? 38.837 32.561 13.390 1.00 32.04 146 SER C O 1
ATOM 4033 N N . GLY C 1 111 ? 39.710 34.525 13.938 1.00 30.70 147 GLY C N 1
ATOM 4034 C CA . GLY C 1 111 ? 39.010 35.253 12.877 1.00 31.62 147 GLY C CA 1
ATOM 4035 C C . GLY C 1 111 ? 37.544 35.554 13.165 1.00 29.80 147 GLY C C 1
ATOM 4036 O O . GLY C 1 111 ? 36.792 35.942 12.298 1.00 31.08 147 GLY C O 1
ATOM 4037 N N . ASP C 1 112 ? 37.158 35.402 14.405 1.00 29.90 148 ASP C N 1
ATOM 4038 C CA . ASP C 1 112 ? 35.783 35.637 14.842 1.00 29.99 148 ASP C CA 1
ATOM 4039 C C . ASP C 1 112 ? 35.636 37.105 15.326 1.00 27.77 148 ASP C C 1
ATOM 4040 O O . ASP C 1 112 ? 35.688 37.382 16.511 1.00 26.60 148 ASP C O 1
ATOM 4045 N N . TRP C 1 113 ? 35.444 38.029 14.407 1.00 28.52 149 TRP C N 1
ATOM 4046 C CA . TRP C 1 113 ? 35.600 39.457 14.730 1.00 28.14 149 TRP C CA 1
ATOM 4047 C C . TRP C 1 113 ? 34.426 40.013 15.506 1.00 27.76 149 TRP C C 1
ATOM 4048 O O . TRP C 1 113 ? 34.601 40.950 16.290 1.00 25.62 149 TRP C O 1
ATOM 4059 N N . GLU C 1 114 ? 33.241 39.444 15.337 1.00 28.50 150 GLU C N 1
ATOM 4060 C CA A GLU C 1 114 ? 32.044 39.831 16.141 0.60 29.27 150 GLU C CA 1
ATOM 4061 C CA B GLU C 1 114 ? 32.101 39.918 16.126 0.40 28.20 150 GLU C CA 1
ATOM 4062 C C . GLU C 1 114 ? 32.265 39.545 17.608 1.00 26.54 150 GLU C C 1
ATOM 4063 O O . GLU C 1 114 ? 32.046 40.422 18.471 1.00 24.85 150 GLU C O 1
ATOM 4074 N N . THR C 1 115 ? 32.664 38.293 17.915 1.00 25.36 151 THR C N 1
ATOM 4075 C CA . THR C 1 115 ? 32.921 37.926 19.279 1.00 24.97 151 THR C CA 1
ATOM 4076 C C . THR C 1 115 ? 34.078 38.772 19.808 1.00 22.60 151 THR C C 1
ATOM 4077 O O . THR C 1 115 ? 34.010 39.260 20.918 1.00 21.39 151 THR C O 1
ATOM 4081 N N . TYR C 1 116 ? 35.135 38.945 19.004 1.00 20.94 152 TYR C N 1
ATOM 4082 C CA . TYR C 1 116 ? 36.300 39.656 19.462 1.00 19.20 152 TYR C CA 1
ATOM 4083 C C . TYR C 1 116 ? 35.903 41.062 19.920 1.00 19.22 152 TYR C C 1
ATOM 4084 O O . TYR C 1 116 ? 36.264 41.494 21.025 1.00 20.19 152 TYR C O 1
ATOM 4093 N N . TRP C 1 117 ? 35.178 41.760 19.067 1.00 19.89 153 TRP C N 1
ATOM 4094 C CA . TRP C 1 117 ? 34.842 43.165 19.308 1.00 21.04 153 TRP C CA 1
ATOM 4095 C C . TRP C 1 117 ? 34.049 43.324 20.586 1.00 20.29 153 TRP C C 1
ATOM 4096 O O . TRP C 1 117 ? 34.370 44.136 21.436 1.00 20.20 153 TRP C O 1
ATOM 4107 N N . ASN C 1 118 ? 33.076 42.450 20.757 1.00 19.69 154 ASN C N 1
ATOM 4108 C CA . ASN C 1 118 ? 32.267 42.420 21.996 1.00 20.88 154 ASN C CA 1
ATOM 4109 C C . ASN C 1 118 ? 33.025 42.061 23.244 1.00 19.23 154 ASN C C 1
ATOM 4110 O O . ASN C 1 118 ? 32.803 42.649 24.334 1.00 18.40 154 ASN C O 1
ATOM 4115 N N . TYR C 1 119 ? 33.909 41.073 23.094 1.00 18.82 155 TYR C N 1
ATOM 4116 C CA . TYR C 1 119 ? 34.743 40.636 24.216 1.00 18.11 155 TYR C CA 1
ATOM 4117 C C . TYR C 1 119 ? 35.698 41.715 24.675 1.00 18.16 155 TYR C C 1
ATOM 4118 O O . TYR C 1 119 ? 35.810 41.987 25.897 1.00 18.30 155 TYR C O 1
ATOM 4127 N N . ARG C 1 120 ? 36.406 42.363 23.734 1.00 18.28 156 ARG C N 1
ATOM 4128 C CA . ARG C 1 120 ? 37.228 43.507 24.087 1.00 18.59 156 ARG C CA 1
ATOM 4129 C C . ARG C 1 120 ? 36.437 44.561 24.818 1.00 19.12 156 ARG C C 1
ATOM 4130 O O . ARG C 1 120 ? 36.905 45.112 25.817 1.00 18.96 156 ARG C O 1
ATOM 4138 N N . ALA C 1 121 ? 35.258 44.903 24.304 1.00 19.24 157 ALA C N 1
ATOM 4139 C CA . ALA C 1 121 ? 34.400 45.920 24.963 1.00 20.68 157 ALA C CA 1
ATOM 4140 C C . ALA C 1 121 ? 34.045 45.509 26.440 1.00 20.17 157 ALA C C 1
ATOM 4141 O O . ALA C 1 121 ? 34.091 46.317 27.350 1.00 19.14 157 ALA C O 1
ATOM 4143 N N . LEU C 1 122 ? 33.722 44.232 26.640 1.00 19.37 158 LEU C N 1
ATOM 4144 C CA . LEU C 1 122 ? 33.360 43.735 27.966 1.00 20.42 158 LEU C CA 1
ATOM 4145 C C . LEU C 1 122 ? 34.539 43.782 28.928 1.00 19.54 158 LEU C C 1
ATOM 4146 O O . LEU C 1 122 ? 34.391 44.291 30.052 1.00 20.04 158 LEU C O 1
ATOM 4151 N N . LEU C 1 123 ? 35.712 43.313 28.485 1.00 19.20 159 LEU C N 1
ATOM 4152 C CA . LEU C 1 123 ? 36.922 43.347 29.321 1.00 19.65 159 LEU C CA 1
ATOM 4153 C C . LEU C 1 123 ? 37.259 44.766 29.751 1.00 20.21 159 LEU C C 1
ATOM 4154 O O . LEU C 1 123 ? 37.690 44.994 30.872 1.00 19.92 159 LEU C O 1
ATOM 4172 N N . LYS C 1 125 ? 34.940 47.410 29.887 1.00 22.72 161 LYS C N 1
ATOM 4173 C CA A LYS C 1 125 ? 33.827 47.915 30.710 0.60 24.85 161 LYS C CA 1
ATOM 4174 C CA B LYS C 1 125 ? 33.845 47.917 30.721 0.40 24.31 161 LYS C CA 1
ATOM 4175 C C . LYS C 1 125 ? 33.913 47.307 32.125 1.00 23.35 161 LYS C C 1
ATOM 4176 O O . LYS C 1 125 ? 33.639 47.977 33.110 1.00 23.84 161 LYS C O 1
ATOM 4187 N N . GLU C 1 126 ? 34.284 46.043 32.210 1.00 21.66 162 GLU C N 1
ATOM 4188 C CA . GLU C 1 126 ? 34.286 45.320 33.507 1.00 23.05 162 GLU C CA 1
ATOM 4189 C C . GLU C 1 126 ? 35.645 45.244 34.224 1.00 22.45 162 GLU C C 1
ATOM 4190 O O . GLU C 1 126 ? 35.845 44.454 35.176 1.00 21.78 162 GLU C O 1
ATOM 4196 N N . GLN C 1 127 ? 36.568 46.048 33.760 1.00 21.29 163 GLN C N 1
ATOM 4197 C CA . GLN C 1 127 ? 37.934 46.031 34.244 1.00 22.60 163 GLN C CA 1
ATOM 4198 C C . GLN C 1 127 ? 38.075 46.011 35.763 1.00 21.90 163 GLN C C 1
ATOM 4199 O O . GLN C 1 127 ? 38.864 45.252 36.304 1.00 20.82 163 GLN C O 1
ATOM 4205 N N . LYS C 1 128 ? 37.276 46.802 36.446 1.00 23.07 164 LYS C N 1
ATOM 4206 C CA . LYS C 1 128 ? 37.388 46.915 37.911 1.00 24.35 164 LYS C CA 1
ATOM 4207 C C . LYS C 1 128 ? 36.885 45.695 38.616 1.00 23.26 164 LYS C C 1
ATOM 4208 O O . LYS C 1 128 ? 37.380 45.375 39.701 1.00 22.56 164 LYS C O 1
ATOM 4214 N N . ASN C 1 129 ? 35.930 44.972 38.010 1.00 21.86 165 ASN C N 1
ATOM 4215 C CA . ASN C 1 129 ? 35.502 43.694 38.574 1.00 21.67 165 ASN C CA 1
ATOM 4216 C C . ASN C 1 129 ? 36.333 42.492 38.148 1.00 20.52 165 ASN C C 1
ATOM 4217 O O . ASN C 1 129 ? 36.254 41.417 38.753 1.00 19.40 165 ASN C O 1
ATOM 4222 N N . ILE C 1 130 ? 37.111 42.640 37.070 1.00 18.56 166 ILE C N 1
ATOM 4223 C CA . ILE C 1 130 ? 37.919 41.563 36.569 1.00 17.76 166 ILE C CA 1
ATOM 4224 C C . ILE C 1 130 ? 39.255 41.512 37.302 1.00 17.57 166 ILE C C 1
ATOM 4225 O O . ILE C 1 130 ? 39.750 40.397 37.652 1.00 16.72 166 ILE C O 1
ATOM 4230 N N . TYR C 1 131 ? 39.802 42.699 37.564 1.00 17.73 167 TYR C N 1
ATOM 4231 C CA . TYR C 1 131 ? 41.221 42.844 37.892 1.00 18.64 167 TYR C CA 1
ATOM 4232 C C . TYR C 1 131 ? 41.556 42.024 39.148 1.00 18.84 167 TYR C C 1
ATOM 4233 O O . TYR C 1 131 ? 41.074 42.338 40.243 1.00 18.62 167 TYR C O 1
ATOM 4242 N N . GLY C 1 132 ? 42.373 40.980 39.010 1.00 19.61 168 GLY C N 1
ATOM 4243 C CA . GLY C 1 132 ? 42.804 40.229 40.175 1.00 21.20 168 GLY C CA 1
ATOM 4244 C C . GLY C 1 132 ? 41.780 39.245 40.720 1.00 23.98 168 GLY C C 1
ATOM 4245 O O . GLY C 1 132 ? 41.991 38.554 41.745 1.00 26.83 168 GLY C O 1
ATOM 4246 N N . LYS C 1 133 ? 40.630 39.188 40.080 1.00 21.45 169 LYS C N 1
ATOM 4247 C CA . LYS C 1 133 ? 39.570 38.351 40.546 1.00 21.10 169 LYS C CA 1
ATOM 4248 C C . LYS C 1 133 ? 39.306 37.206 39.575 1.00 18.99 169 LYS C C 1
ATOM 4249 O O . LYS C 1 133 ? 38.831 36.165 39.959 1.00 20.24 169 LYS C O 1
ATOM 4255 N N . TRP C 1 134 ? 39.537 37.413 38.303 1.00 18.68 170 TRP C N 1
ATOM 4256 C CA . TRP C 1 134 ? 39.321 36.372 37.295 1.00 18.00 170 TRP C CA 1
ATOM 4257 C C . TRP C 1 134 ? 40.575 35.558 36.999 1.00 18.82 170 TRP C C 1
ATOM 4258 O O . TRP C 1 134 ? 41.705 36.081 36.971 1.00 19.84 170 TRP C O 1
ATOM 4269 N N . GLY C 1 135 ? 40.376 34.270 36.775 1.00 18.09 171 GLY C N 1
ATOM 4270 C CA . GLY C 1 135 ? 41.411 33.368 36.313 1.00 18.50 171 GLY C CA 1
ATOM 4271 C C . GLY C 1 135 ? 41.135 32.965 34.882 1.00 18.08 171 GLY C C 1
ATOM 4272 O O . GLY C 1 135 ? 40.162 33.431 34.292 1.00 18.19 171 GLY C O 1
ATOM 4273 N N . ASP C 1 136 ? 41.962 32.108 34.298 1.00 18.98 172 ASP C N 1
ATOM 4274 C CA . ASP C 1 136 ? 41.809 31.764 32.864 1.00 19.89 172 ASP C CA 1
ATOM 4275 C C . ASP C 1 136 ? 40.447 31.094 32.546 1.00 19.16 172 ASP C C 1
ATOM 4276 O O . ASP C 1 136 ? 39.918 31.361 31.488 1.00 19.17 172 ASP C O 1
ATOM 4281 N N . ASN C 1 137 ? 39.876 30.308 33.467 1.00 18.67 173 ASN C N 1
ATOM 4282 C CA A ASN C 1 137 ? 38.562 29.718 33.206 0.60 18.96 173 ASN C CA 1
ATOM 4283 C CA B ASN C 1 137 ? 38.548 29.702 33.255 0.40 19.57 173 ASN C CA 1
ATOM 4284 C C . ASN C 1 137 ? 37.430 30.747 33.214 1.00 18.44 173 ASN C C 1
ATOM 4285 O O . ASN C 1 137 ? 36.474 30.566 32.520 1.00 18.56 173 ASN C O 1
ATOM 4294 N N . ASP C 1 138 ? 37.591 31.834 33.957 1.00 17.28 174 ASP C N 1
ATOM 4295 C CA . ASP C 1 138 ? 36.640 32.936 33.901 1.00 17.20 174 ASP C CA 1
ATOM 4296 C C . ASP C 1 138 ? 36.685 33.636 32.546 1.00 16.55 174 ASP C C 1
ATOM 4297 O O . ASP C 1 138 ? 35.652 33.893 31.921 1.00 16.48 174 ASP C O 1
ATOM 4302 N N . PHE C 1 139 ? 37.884 33.993 32.091 1.00 15.93 175 PHE C N 1
ATOM 4303 C CA . PHE C 1 139 ? 38.008 34.595 30.764 1.00 15.95 175 PHE C CA 1
ATOM 4304 C C . PHE C 1 139 ? 37.435 33.690 29.716 1.00 16.13 175 PHE C C 1
ATOM 4305 O O . PHE C 1 139 ? 36.826 34.150 28.760 1.00 15.92 175 PHE C O 1
ATOM 4313 N N . ALA C 1 140 ? 37.660 32.380 29.869 1.00 17.14 176 ALA C N 1
ATOM 4314 C CA . ALA C 1 140 ? 37.195 31.421 28.879 1.00 17.19 176 ALA C CA 1
ATOM 4315 C C . ALA C 1 140 ? 35.667 31.336 28.916 1.00 17.68 176 ALA C C 1
ATOM 4316 O O . ALA C 1 140 ? 35.042 31.390 27.848 1.00 18.27 176 ALA C O 1
ATOM 4318 N N . ASP C 1 141 ? 35.085 31.247 30.104 1.00 18.56 177 ASP C N 1
ATOM 4319 C CA . ASP C 1 141 ? 33.615 31.060 30.232 1.00 20.33 177 ASP C CA 1
ATOM 4320 C C . ASP C 1 141 ? 32.888 32.275 29.641 1.00 19.95 177 ASP C C 1
ATOM 4321 O O . ASP C 1 141 ? 31.868 32.144 29.041 1.00 20.01 177 ASP C O 1
ATOM 4326 N N . VAL C 1 142 ? 33.438 33.471 29.871 1.00 18.61 178 VAL C N 1
ATOM 4327 C CA . VAL C 1 142 ? 32.851 34.688 29.328 1.00 18.41 178 VAL C CA 1
ATOM 4328 C C . VAL C 1 142 ? 33.023 34.740 27.797 1.00 18.32 178 VAL C C 1
ATOM 4329 O O . VAL C 1 142 ? 32.101 35.083 27.081 1.00 20.79 178 VAL C O 1
ATOM 4333 N N . ALA C 1 143 ? 34.184 34.343 27.273 1.00 17.77 179 ALA C N 1
ATOM 4334 C CA . ALA C 1 143 ? 34.381 34.279 25.815 1.00 18.30 179 ALA C CA 1
ATOM 4335 C C . ALA C 1 143 ? 33.335 33.368 25.230 1.00 20.07 179 ALA C C 1
ATOM 4336 O O . ALA C 1 143 ? 32.755 33.693 24.211 1.00 21.77 179 ALA C O 1
ATOM 4338 N N . LYS C 1 144 ? 33.104 32.222 25.869 1.00 20.51 180 LYS C N 1
ATOM 4339 C CA . LYS C 1 144 ? 32.114 31.266 25.364 1.00 22.18 180 LYS C CA 1
ATOM 4340 C C . LYS C 1 144 ? 30.721 31.860 25.387 1.00 22.97 180 LYS C C 1
ATOM 4341 O O . LYS C 1 144 ? 29.959 31.706 24.442 1.00 23.93 180 LYS C O 1
ATOM 4347 N N . SER C 1 145 ? 30.404 32.547 26.470 1.00 22.97 181 SER C N 1
ATOM 4348 C CA A SER C 1 145 ? 29.100 33.199 26.591 0.60 24.78 181 SER C CA 1
ATOM 4349 C CA B SER C 1 145 ? 29.137 33.223 26.625 0.40 24.01 181 SER C CA 1
ATOM 4350 C C . SER C 1 145 ? 28.870 34.185 25.465 1.00 24.68 181 SER C C 1
ATOM 4351 O O . SER C 1 145 ? 27.739 34.337 25.020 1.00 24.62 181 SER C O 1
ATOM 4356 N N . LEU C 1 146 ? 29.924 34.873 25.026 1.00 23.79 182 LEU C N 1
ATOM 4357 C CA . LEU C 1 146 ? 29.803 35.872 23.952 1.00 24.63 182 LEU C CA 1
ATOM 4358 C C . LEU C 1 146 ? 29.957 35.265 22.537 1.00 25.59 182 LEU C C 1
ATOM 4359 O O . LEU C 1 146 ? 29.950 35.993 21.540 1.00 28.14 182 LEU C O 1
ATOM 4364 N N . GLY C 1 147 ? 30.109 33.952 22.413 1.00 24.65 183 GLY C N 1
ATOM 4365 C CA . GLY C 1 147 ? 30.070 33.311 21.097 1.00 25.64 183 GLY C CA 1
ATOM 4366 C C . GLY C 1 147 ? 31.334 32.636 20.637 1.00 25.20 183 GLY C C 1
ATOM 4367 O O . GLY C 1 147 ? 31.368 32.123 19.511 1.00 25.43 183 GLY C O 1
ATOM 4368 N N . ALA C 1 148 ? 32.359 32.621 21.479 1.00 23.97 184 ALA C N 1
ATOM 4369 C CA . ALA C 1 148 ? 33.642 32.005 21.103 1.00 24.66 184 ALA C CA 1
ATOM 4370 C C . ALA C 1 148 ? 33.490 30.513 20.785 1.00 26.26 184 ALA C C 1
ATOM 4371 O O . ALA C 1 148 ? 32.714 29.817 21.428 1.00 28.24 184 ALA C O 1
ATOM 4373 N N . SER C 1 149 ? 34.230 30.031 19.788 1.00 27.46 185 SER C N 1
ATOM 4374 C CA . SER C 1 149 ? 34.225 28.593 19.444 1.00 28.12 185 SER C CA 1
ATOM 4375 C C . SER C 1 149 ? 34.742 27.709 20.569 1.00 27.90 185 SER C C 1
ATOM 4376 O O . SER C 1 149 ? 35.418 28.157 21.464 1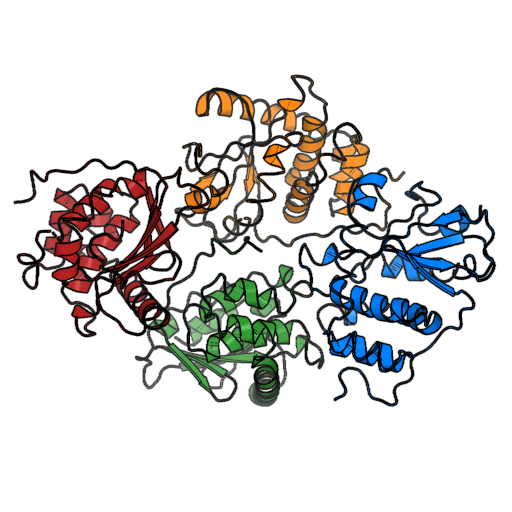.00 24.70 185 SER C O 1
ATOM 4379 N N . ASP C 1 150 ? 34.374 26.424 20.542 1.00 27.52 186 ASP C N 1
ATOM 4380 C CA . ASP C 1 150 ? 34.818 25.566 21.587 1.00 29.59 186 ASP C CA 1
ATOM 4381 C C . ASP C 1 150 ? 36.323 25.529 21.616 1.00 28.44 186 ASP C C 1
ATOM 4382 O O . ASP C 1 150 ? 36.907 25.433 22.695 1.00 27.31 186 ASP C O 1
ATOM 4387 N N . GLU C 1 151 ? 36.952 25.585 20.449 1.00 29.19 187 GLU C N 1
ATOM 4388 C CA A GLU C 1 151 ? 38.390 25.458 20.386 0.60 30.05 187 GLU C CA 1
ATOM 4389 C CA B GLU C 1 151 ? 38.417 25.458 20.382 0.40 30.12 187 GLU C CA 1
ATOM 4390 C C . GLU C 1 151 ? 39.037 26.699 21.028 1.00 28.34 187 GLU C C 1
ATOM 4391 O O . GLU C 1 151 ? 40.048 26.627 21.770 1.00 26.36 187 GLU C O 1
ATOM 4402 N N . VAL C 1 152 ? 38.430 27.846 20.778 1.00 25.63 188 VAL C N 1
ATOM 4403 C CA . VAL C 1 152 ? 38.985 29.087 21.341 1.00 24.57 188 VAL C CA 1
ATOM 4404 C C . VAL C 1 152 ? 38.841 29.101 22.847 1.00 22.07 188 VAL C C 1
ATOM 4405 O O . VAL C 1 152 ? 39.745 29.516 23.592 1.00 22.65 188 VAL C O 1
ATOM 4409 N N . THR C 1 153 ? 37.672 28.701 23.310 1.00 21.66 189 THR C N 1
ATOM 4410 C CA . THR C 1 153 ? 37.378 28.631 24.704 1.00 20.56 189 THR C CA 1
ATOM 4411 C C . THR C 1 153 ? 38.413 27.725 25.404 1.00 20.83 189 THR C C 1
ATOM 4412 O O . THR C 1 153 ? 39.011 28.110 26.435 1.00 18.94 189 THR C O 1
ATOM 4416 N N . GLN C 1 154 ? 38.659 26.556 24.811 1.00 22.03 190 GLN C N 1
ATOM 4417 C CA . GLN C 1 154 ? 39.592 25.612 25.451 1.00 23.24 190 GLN C CA 1
ATOM 4418 C C . GLN C 1 154 ? 41.012 26.173 25.417 1.00 22.88 190 GLN C C 1
ATOM 4419 O O . GLN C 1 154 ? 41.727 26.036 26.387 1.00 23.69 190 GLN C O 1
ATOM 4425 N N . LYS C 1 155 ? 41.366 26.866 24.344 1.00 24.04 191 LYS C N 1
ATOM 4426 C CA . LYS C 1 155 ? 42.653 27.522 24.209 1.00 24.81 191 LYS C CA 1
ATOM 4427 C C . LYS C 1 155 ? 42.828 28.603 25.286 1.00 24.00 191 LYS C C 1
ATOM 4428 O O . LYS C 1 155 ? 43.894 28.713 25.911 1.00 23.53 191 LYS C O 1
ATOM 4434 N N . ILE C 1 156 ? 41.783 29.357 25.568 1.00 21.77 192 ILE C N 1
ATOM 4435 C CA . ILE C 1 156 ? 41.871 30.328 26.668 1.00 20.77 192 ILE C CA 1
ATOM 4436 C C . ILE C 1 156 ? 42.060 29.640 28.044 1.00 21.51 192 ILE C C 1
ATOM 4437 O O . ILE C 1 156 ? 42.866 30.094 28.849 1.00 21.58 192 ILE C O 1
ATOM 4442 N N . ARG C 1 157 ? 41.346 28.540 28.316 1.00 21.87 193 ARG C N 1
ATOM 4443 C CA . ARG C 1 157 ? 41.510 27.812 29.574 1.00 23.41 193 ARG C CA 1
ATOM 4444 C C . ARG C 1 157 ? 42.990 27.375 29.768 1.00 26.34 193 ARG C C 1
ATOM 4445 O O . ARG C 1 157 ? 43.501 27.405 30.889 1.00 27.17 193 ARG C O 1
ATOM 4453 N N . GLU C 1 158 ? 43.644 27.030 28.667 1.00 28.60 194 GLU C N 1
ATOM 4454 C CA . GLU C 1 158 ? 45.045 26.562 28.628 1.00 32.47 194 GLU C CA 1
ATOM 4455 C C . GLU C 1 158 ? 46.095 27.640 28.528 1.00 32.68 194 GLU C C 1
ATOM 4456 O O . GLU C 1 158 ? 47.300 27.338 28.554 1.00 35.28 194 GLU C O 1
ATOM 4462 N N . GLY C 1 159 ? 45.677 28.885 28.373 1.00 27.74 195 GLY C N 1
ATOM 4463 C CA . GLY C 1 159 ? 46.639 29.940 28.148 1.00 29.79 195 GLY C CA 1
ATOM 4464 C C . GLY C 1 159 ? 47.389 29.774 26.834 1.00 30.90 195 GLY C C 1
ATOM 4465 O O . GLY C 1 159 ? 48.543 30.203 26.706 1.00 31.38 195 GLY C O 1
ATOM 4466 N N . GLY C 1 160 ? 46.727 29.197 25.835 1.00 30.89 196 GLY C N 1
ATOM 4467 C CA . GLY C 1 160 ? 47.378 28.848 24.587 1.00 32.49 196 GLY C CA 1
ATOM 4468 C C . GLY C 1 160 ? 47.848 30.005 23.749 1.00 33.66 196 GLY C C 1
ATOM 4469 O O . GLY C 1 160 ? 48.734 29.820 22.907 1.00 35.94 196 GLY C O 1
ATOM 4470 N N . ALA C 1 161 ? 47.281 31.202 23.942 1.00 29.12 197 ALA C N 1
ATOM 4471 C CA . ALA C 1 161 ? 47.764 32.355 23.214 1.00 28.67 197 ALA C CA 1
ATOM 4472 C C . ALA C 1 161 ? 48.703 33.210 24.025 1.00 28.40 197 ALA C C 1
ATOM 4473 O O . ALA C 1 161 ? 49.057 34.259 23.553 1.00 31.03 197 ALA C O 1
ATOM 4475 N N . LYS C 1 162 ? 49.092 32.807 25.232 1.00 27.47 198 LYS C N 1
ATOM 4476 C CA . LYS C 1 162 ? 49.917 33.675 26.059 1.00 28.20 198 LYS C CA 1
ATOM 4477 C C . LYS C 1 162 ? 51.344 33.830 25.504 1.00 30.95 198 LYS C C 1
ATOM 4478 O O . LYS C 1 162 ? 51.905 34.925 25.544 1.00 32.07 198 LYS C O 1
ATOM 4484 N N . GLU C 1 163 ? 51.892 32.766 24.933 1.00 34.55 199 GLU C N 1
ATOM 4485 C CA . GLU C 1 163 ? 53.248 32.841 24.366 1.00 39.61 199 GLU C CA 1
ATOM 4486 C C . GLU C 1 163 ? 53.273 33.949 23.303 1.00 39.53 199 GLU C C 1
ATOM 4487 O O . GLU C 1 163 ? 54.117 34.859 23.343 1.00 38.36 199 GLU C O 1
ATOM 4493 N N . ASP C 1 164 ? 52.323 33.877 22.369 1.00 38.14 200 ASP C N 1
ATOM 4494 C CA . ASP C 1 164 ? 52.192 34.906 21.344 1.00 37.21 200 ASP C CA 1
ATOM 4495 C C . ASP C 1 164 ? 51.926 36.252 21.906 1.00 35.12 200 ASP C C 1
ATOM 4496 O O . ASP C 1 164 ? 52.553 37.207 21.493 1.00 35.21 200 ASP C O 1
ATOM 4501 N N . PHE C 1 165 ? 50.949 36.349 22.827 1.00 31.02 201 PHE C N 1
ATOM 4502 C CA . PHE C 1 165 ? 50.624 37.630 23.410 1.00 29.16 201 PHE C CA 1
ATOM 4503 C C . PHE C 1 165 ? 51.847 38.343 24.010 1.00 31.28 201 PHE C C 1
ATOM 4504 O O . PHE C 1 165 ? 51.977 39.549 23.888 1.00 32.70 201 PHE C O 1
ATOM 4512 N N . ARG C 1 166 ? 52.683 37.615 24.742 1.00 32.47 202 ARG C N 1
ATOM 4513 C CA . ARG C 1 166 ? 53.818 38.217 25.442 1.00 34.35 202 ARG C CA 1
ATOM 4514 C C . ARG C 1 166 ? 54.841 38.778 24.415 1.00 35.56 202 ARG C C 1
ATOM 4515 O O . ARG C 1 166 ? 55.400 39.865 24.583 1.00 36.30 202 ARG C O 1
ATOM 4523 N N . LYS C 1 167 ? 55.014 38.047 23.340 1.00 36.34 203 LYS C N 1
ATOM 4524 C CA . LYS C 1 167 ? 55.903 38.500 22.218 1.00 39.05 203 LYS C CA 1
ATOM 4525 C C . LYS C 1 167 ? 55.370 39.789 21.623 1.00 37.52 203 LYS C C 1
ATOM 4526 O O . LYS C 1 167 ? 56.100 40.769 21.467 1.00 36.91 203 LYS C O 1
ATOM 4532 N N . PHE C 1 168 ? 54.063 39.803 21.336 1.00 33.59 204 PHE C N 1
ATOM 4533 C CA . PHE C 1 168 ? 53.456 40.968 20.727 1.00 32.82 204 PHE C CA 1
ATOM 4534 C C . PHE C 1 168 ? 53.550 42.095 21.708 1.00 32.63 204 PHE C C 1
ATOM 4535 O O . PHE C 1 168 ? 53.792 43.222 21.333 1.00 32.20 204 PHE C O 1
ATOM 4543 N N . ALA C 1 169 ? 53.311 41.814 22.994 1.00 32.84 205 ALA C N 1
ATOM 4544 C CA . ALA C 1 169 ? 53.296 42.890 23.971 1.00 33.23 205 ALA C CA 1
ATOM 4545 C C . ALA C 1 169 ? 54.700 43.546 24.079 1.00 36.70 205 ALA C C 1
ATOM 4546 O O . ALA C 1 169 ? 54.814 44.754 24.247 1.00 36.78 205 ALA C O 1
ATOM 4548 N N . GLU C 1 170 ? 55.735 42.723 23.977 1.00 40.62 206 GLU C N 1
ATOM 4549 C CA . GLU C 1 170 ? 57.147 43.174 24.043 1.00 45.85 206 GLU C CA 1
ATOM 4550 C C . GLU C 1 170 ? 57.464 44.007 22.801 1.00 45.08 206 GLU C C 1
ATOM 4551 O O . GLU C 1 170 ? 57.932 45.145 22.913 1.00 47.06 206 GLU C O 1
ATOM 4557 N N . ALA C 1 171 ? 57.146 43.448 21.633 1.00 44.44 207 ALA C N 1
ATOM 4558 C CA . ALA C 1 171 ? 57.269 44.149 20.352 1.00 43.07 207 ALA C CA 1
ATOM 4559 C C . ALA C 1 171 ? 56.528 45.479 20.338 1.00 42.07 207 ALA C C 1
ATOM 4560 O O . ALA C 1 171 ? 57.021 46.473 19.840 1.00 42.25 207 ALA C O 1
ATOM 4562 N N . ASN C 1 172 ? 55.330 45.508 20.891 1.00 39.15 208 ASN C N 1
ATOM 4563 C CA . ASN C 1 172 ? 54.547 46.723 20.916 1.00 37.15 208 ASN C CA 1
ATOM 4564 C C . ASN C 1 172 ? 55.096 47.744 21.894 1.00 37.55 208 ASN C C 1
ATOM 4565 O O . ASN C 1 172 ? 54.956 48.948 21.650 1.00 38.39 208 ASN C O 1
ATOM 4570 N N . SER C 1 173 ? 55.666 47.317 23.033 1.00 37.72 209 SER C N 1
ATOM 4571 C CA A SER C 1 173 ? 56.280 48.279 23.950 0.60 39.78 209 SER C CA 1
ATOM 4572 C CA B SER C 1 173 ? 56.278 48.275 23.963 0.40 39.52 209 SER C CA 1
ATOM 4573 C C . SER C 1 173 ? 57.491 48.942 23.312 1.00 42.30 209 SER C C 1
ATOM 4574 O O . SER C 1 173 ? 57.684 50.140 23.447 1.00 42.67 209 SER C O 1
ATOM 4579 N N . LYS C 1 174 ? 58.270 48.153 22.592 1.00 45.15 210 LYS C N 1
ATOM 4580 C CA . LYS C 1 174 ? 59.429 48.682 21.852 1.00 49.95 210 LYS C CA 1
ATOM 4581 C C . LYS C 1 174 ? 59.022 49.727 20.817 1.00 50.43 210 LYS C C 1
ATOM 4582 O O . LYS C 1 174 ? 59.737 50.725 20.626 1.00 52.15 210 LYS C O 1
ATOM 4588 N N . LYS C 1 175 ? 57.883 49.495 20.153 1.00 46.58 211 LYS C N 1
ATOM 4589 C CA . LYS C 1 175 ? 57.452 50.356 19.080 1.00 47.02 211 LYS C CA 1
ATOM 4590 C C . LYS C 1 175 ? 56.952 51.666 19.662 1.00 46.03 211 LYS C C 1
ATOM 4591 O O . LYS C 1 175 ? 57.214 52.728 19.129 1.00 46.94 211 LYS C O 1
ATOM 4597 N N . LEU C 1 176 ? 56.272 51.595 20.790 1.00 43.25 212 LEU C N 1
ATOM 4598 C CA . LEU C 1 176 ? 55.735 52.789 21.417 1.00 43.67 212 LEU C CA 1
ATOM 4599 C C . LEU C 1 176 ? 56.862 53.642 21.982 1.00 47.46 212 LEU C C 1
ATOM 4600 O O . LEU C 1 176 ? 56.792 54.882 21.971 1.00 49.25 212 LEU C O 1
ATOM 4605 N N . GLU C 1 177 ? 57.867 52.974 22.541 1.00 50.03 213 GLU C N 1
ATOM 4606 C CA . GLU C 1 177 ? 59.067 53.682 23.047 1.00 53.76 213 GLU C CA 1
ATOM 4607 C C . GLU C 1 177 ? 59.584 54.626 21.972 1.00 56.98 213 GLU C C 1
ATOM 4608 O O . GLU C 1 177 ? 59.686 55.843 22.170 1.00 57.16 213 GLU C O 1
ATOM 4614 N N . LYS C 1 178 ? 59.880 54.029 20.822 1.00 58.92 214 LYS C N 1
ATOM 4615 C CA . LYS C 1 178 ? 60.454 54.734 19.673 1.00 62.48 214 LYS C CA 1
ATOM 4616 C C . LYS C 1 178 ? 59.569 55.867 19.152 1.00 61.45 214 LYS C C 1
ATOM 4617 O O . LYS C 1 178 ? 60.041 56.980 18.958 1.00 62.54 214 LYS C O 1
ATOM 4623 N N . ASP C 1 179 ? 58.294 55.572 18.903 1.00 55.48 215 ASP C N 1
ATOM 4624 C CA . ASP C 1 179 ? 57.385 56.524 18.255 1.00 54.52 215 ASP C CA 1
ATOM 4625 C C . ASP C 1 179 ? 56.848 57.588 19.220 1.00 54.43 215 ASP C C 1
ATOM 4626 O O . ASP C 1 179 ? 56.593 58.729 18.831 1.00 55.32 215 ASP C O 1
ATOM 4631 N N . GLY C 1 180 ? 56.654 57.211 20.476 1.00 52.40 216 GLY C N 1
ATOM 4632 C CA . GLY C 1 180 ? 56.010 58.101 21.443 1.00 52.99 216 GLY C CA 1
ATOM 4633 C C . GLY C 1 180 ? 56.898 58.630 22.574 1.00 54.42 216 GLY C C 1
ATOM 4634 O O . GLY C 1 180 ? 56.492 59.557 23.276 1.00 55.04 216 GLY C O 1
ATOM 4635 N N . GLY C 1 181 ? 58.070 58.020 22.768 1.00 54.47 217 GLY C N 1
ATOM 4636 C CA . GLY C 1 181 ? 59.045 58.474 23.785 1.00 56.98 217 GLY C CA 1
ATOM 4637 C C . GLY C 1 181 ? 59.036 57.654 25.064 1.00 55.91 217 GLY C C 1
ATOM 4638 O O . GLY C 1 181 ? 59.954 57.745 25.865 1.00 57.56 217 GLY C O 1
ATOM 4639 N N . SER C 1 182 ? 58.021 56.812 25.252 1.00 52.75 218 SER C N 1
ATOM 4640 C CA . SER C 1 182 ? 57.816 56.178 26.543 1.00 51.44 218 SER C CA 1
ATOM 4641 C C . SER C 1 182 ? 56.735 55.121 26.423 1.00 48.20 218 SER C C 1
ATOM 4642 O O . SER C 1 182 ? 56.149 54.945 25.360 1.00 45.56 218 SER C O 1
ATOM 4645 N N . VAL C 1 183 ? 56.488 54.410 27.506 1.00 46.19 219 VAL C N 1
ATOM 4646 C CA . VAL C 1 183 ? 55.428 53.411 27.515 1.00 44.26 219 VAL C CA 1
ATOM 4647 C C . VAL C 1 183 ? 54.399 53.784 28.557 1.00 44.11 219 VAL C C 1
ATOM 4648 O O . VAL C 1 183 ? 54.696 53.883 29.733 1.00 43.50 219 VAL C O 1
ATOM 4652 N N . SER C 1 184 ? 53.185 54.021 28.105 1.00 42.79 220 SER C N 1
ATOM 4653 C CA . SER C 1 184 ? 52.065 54.253 28.979 1.00 42.92 220 SER C CA 1
ATOM 4654 C C . SER C 1 184 ? 50.877 53.812 28.142 1.00 42.58 220 SER C C 1
ATOM 4655 O O . SER C 1 184 ? 51.069 53.249 27.057 1.00 41.72 220 SER C O 1
ATOM 4658 N N . SER C 1 185 ? 49.667 54.038 28.639 1.00 42.97 221 SER C N 1
ATOM 4659 C CA . SER C 1 185 ? 48.496 53.878 27.820 1.00 40.55 221 SER C CA 1
ATOM 4660 C C . SER C 1 185 ? 47.350 54.722 28.367 1.00 39.96 221 SER C C 1
ATOM 4661 O O . SER C 1 185 ? 47.328 55.074 29.543 1.00 41.62 221 SER C O 1
ATOM 4664 N N . PRO C 1 186 ? 46.371 55.041 27.531 1.00 37.72 222 PRO C N 1
ATOM 4665 C CA . PRO C 1 186 ? 46.303 54.724 26.111 1.00 36.16 222 PRO C CA 1
ATOM 4666 C C . PRO C 1 186 ? 47.177 55.688 25.325 1.00 37.53 222 PRO C C 1
ATOM 4667 O O . PRO C 1 186 ? 47.366 56.808 25.769 1.00 38.68 222 PRO C O 1
ATOM 4671 N N . ARG C 1 187 ? 47.690 55.245 24.182 1.00 36.38 223 ARG C N 1
ATOM 4672 C CA . ARG C 1 187 ? 48.357 56.138 23.223 1.00 38.55 223 ARG C CA 1
ATOM 4673 C C . ARG C 1 187 ? 47.746 55.917 21.854 1.00 37.26 223 ARG C C 1
ATOM 4674 O O . ARG C 1 187 ? 47.468 54.771 21.495 1.00 34.03 223 ARG C O 1
ATOM 4682 N N . VAL C 1 188 ? 47.474 56.998 21.133 1.00 37.88 224 VAL C N 1
ATOM 4683 C CA . VAL C 1 188 ? 46.938 56.919 19.762 1.00 38.40 224 VAL C CA 1
ATOM 4684 C C . VAL C 1 188 ? 47.808 57.713 18.773 1.00 40.48 224 VAL C C 1
ATOM 4685 O O . VAL C 1 188 ? 48.143 58.873 19.013 1.00 41.88 224 VAL C O 1
ATOM 4689 N N . PHE C 1 189 ? 48.184 57.048 17.690 1.00 40.14 225 PHE C N 1
ATOM 4690 C CA . PHE C 1 189 ? 48.901 57.645 16.570 1.00 41.67 225 PHE C CA 1
ATOM 4691 C C . PHE C 1 189 ? 48.010 57.615 15.317 1.00 41.41 225 PHE C C 1
ATOM 4692 O O . PHE C 1 189 ? 47.266 56.667 15.100 1.00 37.97 225 PHE C O 1
ATOM 4700 N N . ILE C 1 190 ? 48.063 58.669 14.513 1.00 43.50 226 ILE C N 1
ATOM 4701 C CA . ILE C 1 190 ? 47.383 58.675 13.220 1.00 43.98 226 ILE C CA 1
ATOM 4702 C C . ILE C 1 190 ? 48.453 58.870 12.137 1.00 46.94 226 ILE C C 1
ATOM 4703 O O . ILE C 1 190 ? 49.111 59.898 12.098 1.00 47.61 226 ILE C O 1
ATOM 4708 N N . ASP C 1 191 ? 48.620 57.865 11.275 1.00 47.50 227 ASP C N 1
ATOM 4709 C CA . ASP C 1 191 ? 49.701 57.830 10.279 1.00 49.68 227 ASP C CA 1
ATOM 4710 C C . ASP C 1 191 ? 51.047 58.218 10.882 1.00 51.19 227 ASP C C 1
ATOM 4711 O O . ASP C 1 191 ? 51.810 58.967 10.288 1.00 53.86 227 ASP C O 1
ATOM 4716 N N . GLY C 1 192 ? 51.329 57.718 12.077 1.00 50.59 228 GLY C N 1
ATOM 4717 C CA . GLY C 1 192 ? 52.622 57.930 12.717 1.00 52.89 228 GLY C CA 1
ATOM 4718 C C . GLY C 1 192 ? 52.739 59.160 13.599 1.00 55.48 228 GLY C C 1
ATOM 4719 O O . GLY C 1 192 ? 53.717 59.281 14.310 1.00 59.66 228 GLY C O 1
ATOM 4720 N N . LYS C 1 193 ? 51.774 60.081 13.563 1.00 56.83 229 LYS C N 1
ATOM 4721 C CA . LYS C 1 193 ? 51.845 61.302 14.405 1.00 58.61 229 LYS C CA 1
ATOM 4722 C C . LYS C 1 193 ? 50.999 61.062 15.652 1.00 55.97 229 LYS C C 1
ATOM 4723 O O . LYS C 1 193 ? 49.789 60.833 15.538 1.00 52.07 229 LYS C O 1
ATOM 4729 N N . GLU C 1 194 ? 51.609 61.127 16.834 1.00 55.83 230 GLU C N 1
ATOM 4730 C CA . GLU C 1 194 ? 50.853 60.883 18.053 1.00 54.43 230 GLU C CA 1
ATOM 4731 C C . GLU C 1 194 ? 49.804 61.963 18.212 1.00 56.02 230 GLU C C 1
ATOM 4732 O O . GLU C 1 194 ? 50.067 63.128 17.904 1.00 58.89 230 GLU C O 1
ATOM 4738 N N . VAL C 1 195 ? 48.614 61.580 18.661 1.00 54.85 231 VAL C N 1
ATOM 4739 C CA . VAL C 1 195 ? 47.600 62.540 19.076 1.00 58.25 231 VAL C CA 1
ATOM 4740 C C . VAL C 1 195 ? 47.993 62.878 20.508 1.00 62.73 231 VAL C C 1
ATOM 4741 O O . VAL C 1 195 ? 47.600 62.171 21.441 1.00 60.43 231 VAL C O 1
ATOM 4745 N N . LYS C 1 196 ? 48.809 63.926 20.658 1.00 67.71 232 LYS C N 1
ATOM 4746 C CA . LYS C 1 196 ? 49.371 64.331 21.961 1.00 72.78 232 LYS C CA 1
ATOM 4747 C C . LYS C 1 196 ? 48.517 65.378 22.681 1.00 77.95 232 LYS C C 1
ATOM 4748 O O . LYS C 1 196 ? 48.803 65.727 23.839 1.00 79.33 232 LYS C O 1
ATOM 4754 N N . ASN C 1 197 ? 47.445 65.815 22.017 1.00 81.42 233 ASN C N 1
ATOM 4755 C CA . ASN C 1 197 ? 46.781 67.084 22.312 1.00 86.80 233 ASN C CA 1
ATOM 4756 C C . ASN C 1 197 ? 45.288 66.993 22.672 1.00 86.52 233 ASN C C 1
ATOM 4757 O O . ASN C 1 197 ? 44.582 68.002 22.633 1.00 92.73 233 ASN C O 1
ATOM 4762 N N . GLY C 1 198 ? 44.809 65.805 23.028 1.00 80.82 234 GLY C N 1
ATOM 4763 C CA . GLY C 1 198 ? 43.379 65.598 23.287 1.00 78.89 234 GLY C CA 1
ATOM 4764 C C . GLY C 1 198 ? 42.942 64.269 22.716 1.00 73.44 234 GLY C C 1
ATOM 4765 O O . GLY C 1 198 ? 42.279 64.209 21.677 1.00 70.98 234 GLY C O 1
ATOM 4766 N N . ILE C 1 199 ? 43.319 63.211 23.427 1.00 69.65 235 ILE C N 1
ATOM 4767 C CA . ILE C 1 199 ? 43.255 61.853 22.927 1.00 67.50 235 ILE C CA 1
ATOM 4768 C C . ILE C 1 199 ? 41.821 61.381 22.796 1.00 67.18 235 ILE C C 1
ATOM 4769 O O . ILE C 1 199 ? 41.516 60.550 21.953 1.00 65.71 235 ILE C O 1
ATOM 4774 N N . GLU C 1 200 ? 40.934 61.935 23.610 1.00 69.13 236 GLU C N 1
ATOM 4775 C CA . GLU C 1 200 ? 39.525 61.592 23.518 1.00 69.46 236 GLU C CA 1
ATOM 4776 C C . GLU C 1 200 ? 38.913 62.044 22.193 1.00 66.91 236 GLU C C 1
ATOM 4777 O O . GLU C 1 200 ? 37.773 61.702 21.899 1.00 67.02 236 GLU C O 1
ATOM 4783 N N . THR C 1 201 ? 39.666 62.801 21.393 1.00 65.66 237 THR C N 1
ATOM 4784 C CA . THR C 1 201 ? 39.176 63.297 20.105 1.00 64.20 237 THR C CA 1
ATOM 4785 C C . THR C 1 201 ? 39.778 62.576 18.879 1.00 58.71 237 THR C C 1
ATOM 4786 O O . THR C 1 201 ? 39.422 62.891 17.751 1.00 58.95 237 THR C O 1
ATOM 4790 N N . TRP C 1 202 ? 40.630 61.573 19.093 1.00 54.72 238 TRP C N 1
ATOM 4791 C CA . TRP C 1 202 ? 41.429 61.001 18.005 1.00 51.17 238 TRP C CA 1
ATOM 4792 C C . TRP C 1 202 ? 40.632 60.567 16.767 1.00 50.42 238 TRP C C 1
ATOM 4793 O O . TRP C 1 202 ? 41.130 60.660 15.637 1.00 48.33 238 TRP C O 1
ATOM 4804 N N . VAL C 1 203 ? 39.399 60.104 16.961 1.00 48.46 239 VAL C N 1
ATOM 4805 C CA . VAL C 1 203 ? 38.608 59.636 15.820 1.00 48.24 239 VAL C CA 1
ATOM 4806 C C . VAL C 1 203 ? 38.245 60.821 14.928 1.00 51.24 239 VAL C C 1
ATOM 4807 O O . VAL C 1 203 ? 38.409 60.778 13.712 1.00 52.70 239 VAL C O 1
ATOM 4811 N N . GLU C 1 204 ? 37.783 61.892 15.546 1.00 54.84 240 GLU C N 1
ATOM 4812 C CA . GLU C 1 204 ? 37.435 63.109 14.819 1.00 58.21 240 GLU C CA 1
ATOM 4813 C C . GLU C 1 204 ? 38.619 63.646 14.020 1.00 58.88 240 GLU C C 1
ATOM 4814 O O . GLU C 1 204 ? 38.474 64.082 12.872 1.00 58.28 240 GLU C O 1
ATOM 4820 N N . GLN C 1 205 ? 39.785 63.577 14.647 1.00 58.74 241 GLN C N 1
ATOM 4821 C CA . GLN C 1 205 ? 41.033 64.005 14.046 1.00 60.45 241 GLN C CA 1
ATOM 4822 C C . GLN C 1 205 ? 41.436 63.101 12.893 1.00 58.90 241 GLN C C 1
ATOM 4823 O O . GLN C 1 205 ? 41.961 63.571 11.903 1.00 58.76 241 GLN C O 1
ATOM 4829 N N . ALA C 1 206 ? 41.190 61.799 13.031 1.00 56.78 242 ALA C N 1
ATOM 4830 C CA . ALA C 1 206 ? 41.517 60.836 11.970 1.00 55.88 242 ALA C CA 1
ATOM 4831 C C . ALA C 1 206 ? 40.582 60.896 10.764 1.00 57.19 242 ALA C C 1
ATOM 4832 O O . ALA C 1 206 ? 40.955 60.432 9.690 1.00 56.72 242 ALA C O 1
ATOM 4834 N N . THR C 1 207 ? 39.380 61.449 10.941 1.00 58.55 243 THR C N 1
ATOM 4835 C CA . THR C 1 207 ? 38.376 61.489 9.877 1.00 58.87 243 THR C CA 1
ATOM 4836 C C . THR C 1 207 ? 38.076 62.901 9.347 1.00 60.56 243 THR C C 1
ATOM 4837 O O . THR C 1 207 ? 38.860 63.818 9.545 1.00 60.94 243 THR C O 1
ATOM 4841 N N . LYS D 1 13 ? -5.193 42.139 -2.758 1.00 62.15 49 LYS D N 1
ATOM 4842 C CA . LYS D 1 13 ? -4.902 40.681 -2.816 1.00 60.02 49 LYS D CA 1
ATOM 4843 C C . LYS D 1 13 ? -4.800 40.072 -1.422 1.00 57.88 49 LYS D C 1
ATOM 4844 O O . LYS D 1 13 ? -5.296 38.968 -1.181 1.00 57.57 49 LYS D O 1
ATOM 4850 N N . TYR D 1 14 ? -4.147 40.803 -0.514 1.00 53.49 50 TYR D N 1
ATOM 4851 C CA . TYR D 1 14 ? -3.889 40.349 0.860 1.00 52.97 50 TYR D CA 1
ATOM 4852 C C . TYR D 1 14 ? -4.749 41.070 1.907 1.00 56.58 50 TYR D C 1
ATOM 4853 O O . TYR D 1 14 ? -4.560 40.876 3.115 1.00 57.98 50 TYR D O 1
ATOM 4862 N N . ALA D 1 15 ? -5.693 41.885 1.443 1.00 57.72 51 ALA D N 1
ATOM 4863 C CA . ALA D 1 15 ? -6.560 42.641 2.341 1.00 62.64 51 ALA D CA 1
ATOM 4864 C C . ALA D 1 15 ? -7.311 41.704 3.297 1.00 67.03 51 ALA D C 1
ATOM 4865 O O . ALA D 1 15 ? -7.387 41.966 4.493 1.00 69.41 51 ALA D O 1
ATOM 4867 N N . ASP D 1 16 ? -7.837 40.597 2.777 1.00 69.43 52 ASP D N 1
ATOM 4868 C CA . ASP D 1 16 ? -8.646 39.691 3.594 1.00 74.90 52 ASP D CA 1
ATOM 4869 C C . ASP D 1 16 ? -7.788 38.606 4.227 1.00 72.90 52 ASP D C 1
ATOM 4870 O O . ASP D 1 16 ? -8.294 37.508 4.481 1.00 73.19 52 ASP D O 1
ATOM 4875 N N . TYR D 1 17 ? -6.504 38.886 4.478 1.00 69.64 53 TYR D N 1
ATOM 4876 C CA . TYR D 1 17 ? -5.586 37.824 4.906 1.00 67.29 53 TYR D CA 1
ATOM 4877 C C . TYR D 1 17 ? -6.105 37.165 6.176 1.00 69.30 53 TYR D C 1
ATOM 4878 O O . TYR D 1 17 ? -6.639 37.836 7.068 1.00 70.35 53 TYR D O 1
ATOM 4887 N N . ASP D 1 18 ? -5.943 35.847 6.226 1.00 69.82 54 ASP D N 1
ATOM 4888 C CA . ASP D 1 18 ? -6.473 35.022 7.307 1.00 74.33 54 ASP D CA 1
ATOM 4889 C C . ASP D 1 18 ? -5.517 35.021 8.510 1.00 71.60 54 ASP D C 1
ATOM 4890 O O . ASP D 1 18 ? -4.836 34.023 8.792 1.00 66.68 54 ASP D O 1
ATOM 4895 N N . LYS D 1 19 ? -5.472 36.153 9.213 1.00 72.11 55 LYS D N 1
ATOM 4896 C CA . LYS D 1 19 ? -4.537 36.321 10.324 1.00 69.23 55 LYS D CA 1
ATOM 4897 C C . LYS D 1 19 ? -4.774 35.246 11.373 1.00 71.35 55 LYS D C 1
ATOM 4898 O O . LYS D 1 19 ? -5.857 35.164 11.969 1.00 71.68 55 LYS D O 1
ATOM 4904 N N . GLU D 1 20 ? -3.782 34.371 11.520 1.00 68.99 56 GLU D N 1
ATOM 4905 C CA . GLU D 1 20 ? -3.717 33.468 12.650 1.00 70.49 56 GLU D CA 1
ATOM 4906 C C . GLU D 1 20 ? -3.397 34.325 13.853 1.00 69.49 56 GLU D C 1
ATOM 4907 O O . GLU D 1 20 ? -2.383 35.033 13.861 1.00 65.66 56 GLU D O 1
ATOM 4913 N N . SER D 1 21 ? -4.275 34.284 14.852 1.00 69.92 57 SER D N 1
ATOM 4914 C CA . SER D 1 21 ? -3.963 34.832 16.166 1.00 68.57 57 SER D CA 1
ATOM 4915 C C . SER D 1 21 ? -2.893 33.923 16.774 1.00 68.71 57 SER D C 1
ATOM 4916 O O . SER D 1 21 ? -2.853 32.712 16.501 1.00 70.42 57 SER D O 1
ATOM 4919 N N . VAL D 1 22 ? -2.013 34.516 17.572 1.00 66.18 58 VAL D N 1
ATOM 4920 C CA . VAL D 1 22 ? -0.900 33.784 18.167 1.00 64.85 58 VAL D CA 1
ATOM 4921 C C . VAL D 1 22 ? -0.597 34.410 19.530 1.00 63.95 58 VAL D C 1
ATOM 4922 O O . VAL D 1 22 ? -0.640 35.645 19.694 1.00 61.67 58 VAL D O 1
ATOM 4926 N N . SER D 1 23 ? -0.292 33.552 20.502 1.00 64.40 59 SER D N 1
ATOM 4927 C CA . SER D 1 23 ? -0.099 33.987 21.880 1.00 65.67 59 SER D CA 1
ATOM 4928 C C . SER D 1 23 ? 1.358 34.185 22.292 1.00 62.86 59 SER D C 1
ATOM 4929 O O . SER D 1 23 ? 1.593 34.937 23.240 1.00 64.87 59 SER D O 1
ATOM 4932 N N . PHE D 1 24 ? 2.317 33.528 21.614 1.00 58.40 60 PHE D N 1
ATOM 4933 C CA . PHE D 1 24 ? 3.736 33.554 22.037 1.00 54.41 60 PHE D CA 1
ATOM 4934 C C . PHE D 1 24 ? 4.418 34.911 21.828 1.00 50.69 60 PHE D C 1
ATOM 4935 O O . PHE D 1 24 ? 3.819 35.835 21.262 1.00 50.53 60 PHE D O 1
ATOM 4943 N N . THR D 1 25 ? 5.654 35.035 22.314 1.00 47.45 61 THR D N 1
ATOM 4944 C CA . THR D 1 25 ? 6.409 36.273 22.193 1.00 45.24 61 THR D CA 1
ATOM 4945 C C . THR D 1 25 ? 7.785 35.950 21.592 1.00 42.68 61 THR D C 1
ATOM 4946 O O . THR D 1 25 ? 8.019 34.858 21.062 1.00 42.33 61 THR D O 1
ATOM 4950 N N . GLY D 1 26 ? 8.688 36.912 21.607 1.00 41.96 62 GLY D N 1
ATOM 4951 C CA . GLY D 1 26 ? 9.975 36.686 21.001 1.00 40.10 62 GLY D CA 1
ATOM 4952 C C . GLY D 1 26 ? 10.978 37.768 21.301 1.00 39.91 62 GLY D C 1
ATOM 4953 O O . GLY D 1 26 ? 10.716 38.694 22.106 1.00 40.92 62 GLY D O 1
ATOM 4954 N N . SER D 1 27 ? 12.136 37.617 20.682 1.00 38.14 63 SER D N 1
ATOM 4955 C CA . SER D 1 27 ? 13.214 38.588 20.774 1.00 38.34 63 SER D CA 1
ATOM 4956 C C . SER D 1 27 ? 14.123 38.431 19.579 1.00 37.04 63 SER D C 1
ATOM 4957 O O . SER D 1 27 ? 14.091 37.408 18.896 1.00 37.78 63 SER D O 1
ATOM 4960 N N . VAL D 1 28 ? 14.954 39.443 19.369 1.00 36.03 64 VAL D N 1
ATOM 4961 C CA . VAL D 1 28 ? 15.998 39.409 18.395 1.00 35.68 64 VAL D CA 1
ATOM 4962 C C . VAL D 1 28 ? 17.340 39.344 19.109 1.00 37.80 64 VAL D C 1
ATOM 4963 O O . VAL D 1 28 ? 17.813 40.329 19.670 1.00 37.80 64 VAL D O 1
ATOM 4967 N N . THR D 1 29 ? 17.956 38.168 19.094 1.00 38.34 65 THR D N 1
ATOM 4968 C CA . THR D 1 29 ? 19.096 37.919 19.924 1.00 40.19 65 THR D CA 1
ATOM 4969 C C . THR D 1 29 ? 20.086 37.093 19.181 1.00 40.24 65 THR D C 1
ATOM 4970 O O . THR D 1 29 ? 19.726 36.085 18.561 1.00 38.97 65 THR D O 1
ATOM 4974 N N . ASP D 1 30 ? 21.345 37.517 19.258 1.00 40.94 66 ASP D N 1
ATOM 4975 C CA . ASP D 1 30 ? 22.443 36.752 18.721 1.00 42.10 66 ASP D CA 1
ATOM 4976 C C . ASP D 1 30 ? 22.141 36.369 17.267 1.00 39.22 66 ASP D C 1
ATOM 4977 O O . ASP D 1 30 ? 22.299 35.208 16.842 1.00 39.37 66 ASP D O 1
ATOM 4982 N N . SER D 1 31 ? 21.703 37.367 16.525 1.00 36.45 67 SER D N 1
ATOM 4983 C CA . SER D 1 31 ? 21.390 37.228 15.098 1.00 34.79 67 SER D CA 1
ATOM 4984 C C . SER D 1 31 ? 20.145 36.386 14.776 1.00 33.43 67 SER D C 1
ATOM 4985 O O . SER D 1 31 ? 19.827 36.181 13.595 1.00 34.13 67 SER D O 1
ATOM 4988 N N . ALA D 1 32 ? 19.430 35.904 15.794 1.00 34.10 68 ALA D N 1
ATOM 4989 C CA . ALA D 1 32 ? 18.230 35.086 15.597 1.00 33.41 68 ALA D CA 1
ATOM 4990 C C . ALA D 1 32 ? 16.967 35.855 15.962 1.00 32.09 68 ALA D C 1
ATOM 4991 O O . ALA D 1 32 ? 16.968 36.672 16.857 1.00 33.75 68 ALA D O 1
ATOM 4993 N N . ILE D 1 33 ? 15.881 35.512 15.304 1.00 30.01 69 ILE D N 1
ATOM 4994 C CA . ILE D 1 33 ? 14.535 35.889 15.713 1.00 30.23 69 ILE D CA 1
ATOM 4995 C C . ILE D 1 33 ? 14.092 34.677 16.519 1.00 32.45 69 ILE D C 1
ATOM 4996 O O . ILE D 1 33 ? 13.944 33.578 15.983 1.00 31.35 69 ILE D O 1
ATOM 5001 N N . VAL D 1 34 ? 13.998 34.885 17.825 1.00 33.48 70 VAL D N 1
ATOM 5002 C CA . VAL D 1 34 ? 13.680 33.845 18.776 1.00 36.07 70 VAL D CA 1
ATOM 5003 C C . VAL D 1 34 ? 12.197 33.861 19.090 1.00 37.44 70 VAL D C 1
ATOM 5004 O O . VAL D 1 34 ? 11.647 34.888 19.511 1.00 39.09 70 VAL D O 1
ATOM 5008 N N . LEU D 1 35 ? 11.549 32.719 18.897 1.00 38.13 71 LEU D N 1
ATOM 5009 C CA . LEU D 1 35 ? 10.161 32.543 19.285 1.00 39.46 71 LEU D CA 1
ATOM 5010 C C . LEU D 1 35 ? 10.079 31.629 20.516 1.00 42.77 71 LEU D C 1
ATOM 5011 O O . LEU D 1 35 ? 10.700 30.572 20.574 1.00 42.07 71 LEU D O 1
ATOM 5016 N N . LYS D 1 36 ? 9.288 32.057 21.477 1.00 46.55 72 LYS D N 1
ATOM 5017 C CA . LYS D 1 36 ? 9.197 31.382 22.763 1.00 51.73 72 LYS D CA 1
ATOM 5018 C C . LYS D 1 36 ? 7.968 31.880 23.521 1.00 54.13 72 LYS D C 1
ATOM 5019 O O . LYS D 1 36 ? 7.559 33.040 23.371 1.00 53.71 72 LYS D O 1
ATOM 5025 N N . ALA D 1 37 ? 7.388 31.008 24.343 1.00 56.73 73 ALA D N 1
ATOM 5026 C CA . ALA D 1 37 ? 6.363 31.424 25.290 1.00 59.72 73 ALA D CA 1
ATOM 5027 C C . ALA D 1 37 ? 7.034 32.012 26.542 1.00 60.60 73 ALA D C 1
ATOM 5028 O O . ALA D 1 37 ? 8.147 31.609 26.898 1.00 60.25 73 ALA D O 1
ATOM 5030 N N . VAL D 1 38 ? 6.369 32.961 27.197 1.00 61.79 74 VAL D N 1
ATOM 5031 C CA . VAL D 1 38 ? 6.836 33.431 28.513 1.00 64.04 74 VAL D CA 1
ATOM 5032 C C . VAL D 1 38 ? 6.882 32.293 29.523 1.00 66.26 74 VAL D C 1
ATOM 5033 O O . VAL D 1 38 ? 7.685 32.341 30.448 1.00 68.24 74 VAL D O 1
ATOM 5037 N N . ASN D 1 39 ? 6.033 31.276 29.345 1.00 67.71 75 ASN D N 1
ATOM 5038 C CA . ASN D 1 39 ? 6.065 30.079 30.212 1.00 70.69 75 ASN D CA 1
ATOM 5039 C C . ASN D 1 39 ? 6.831 28.883 29.611 1.00 70.50 75 ASN D C 1
ATOM 5040 O O . ASN D 1 39 ? 6.473 27.728 29.853 1.00 71.56 75 ASN D O 1
ATOM 5045 N N . ALA D 1 40 ? 7.892 29.162 28.843 1.00 68.17 76 ALA D N 1
ATOM 5046 C CA . ALA D 1 40 ? 8.758 28.100 28.319 1.00 68.67 76 ALA D CA 1
ATOM 5047 C C . ALA D 1 40 ? 9.420 27.327 29.471 1.00 72.17 76 ALA D C 1
ATOM 5048 O O . ALA D 1 40 ? 9.929 27.939 30.412 1.00 72.11 76 ALA D O 1
ATOM 5050 N N . LYS D 1 41 ? 9.407 25.994 29.386 1.00 73.98 77 LYS D N 1
ATOM 5051 C CA . LYS D 1 41 ? 10.005 25.135 30.417 1.00 77.39 77 LYS D CA 1
ATOM 5052 C C . LYS D 1 41 ? 11.537 25.225 30.466 1.00 76.96 77 LYS D C 1
ATOM 5053 O O . LYS D 1 41 ? 12.185 25.520 29.458 1.00 73.09 77 LYS D O 1
ATOM 5059 N N . LYS D 1 42 ? 12.099 24.929 31.644 1.00 80.54 78 LYS D N 1
ATOM 5060 C CA A LYS D 1 42 ? 13.545 25.037 31.889 0.60 80.59 78 LYS D CA 1
ATOM 5061 C CA B LYS D 1 42 ? 13.544 25.056 31.866 0.40 80.65 78 LYS D CA 1
ATOM 5062 C C . LYS D 1 42 ? 14.345 24.050 31.037 1.00 80.91 78 LYS D C 1
ATOM 5063 O O . LYS D 1 42 ? 15.515 24.286 30.723 1.00 81.44 78 LYS D O 1
ATOM 5074 N N . ASP D 1 43 ? 13.711 22.940 30.673 1.00 81.48 79 ASP D N 1
ATOM 5075 C CA . ASP D 1 43 ? 14.337 21.924 29.834 1.00 81.36 79 ASP D CA 1
ATOM 5076 C C . ASP D 1 43 ? 13.799 22.025 28.396 1.00 78.16 79 ASP D C 1
ATOM 5077 O O . ASP D 1 43 ? 13.638 21.017 27.702 1.00 78.73 79 ASP D O 1
ATOM 5082 N N . ALA D 1 44 ? 13.510 23.249 27.961 1.00 74.25 80 ALA D N 1
ATOM 5083 C CA . ALA D 1 44 ? 13.118 23.485 26.581 1.00 71.45 80 ALA D CA 1
ATOM 5084 C C . ALA D 1 44 ? 14.293 23.122 25.691 1.00 69.71 80 ALA D C 1
ATOM 5085 O O . ALA D 1 44 ? 15.446 23.432 26.004 1.00 69.41 80 ALA D O 1
ATOM 5087 N N . LYS D 1 45 ? 14.008 22.440 24.589 1.00 69.01 81 LYS D N 1
ATOM 5088 C CA . LYS D 1 45 ? 15.044 22.157 23.601 1.00 67.17 81 LYS D CA 1
ATOM 5089 C C . LYS D 1 45 ? 15.235 23.388 22.726 1.00 62.62 81 LYS D C 1
ATOM 5090 O O . LYS D 1 45 ? 14.269 23.909 22.183 1.00 59.52 81 LYS D O 1
ATOM 5096 N N . LYS D 1 46 ? 16.478 23.856 22.621 1.00 60.83 82 LYS D N 1
ATOM 5097 C CA . LYS D 1 46 ? 16.809 25.000 21.795 1.00 57.60 82 LYS D CA 1
ATOM 5098 C C . LYS D 1 46 ? 16.974 24.563 20.344 1.00 55.20 82 LYS D C 1
ATOM 5099 O O . LYS D 1 46 ? 17.773 23.661 20.024 1.00 55.82 82 LYS D O 1
ATOM 5105 N N . ILE D 1 47 ? 16.174 25.182 19.478 1.00 50.12 83 ILE D N 1
ATOM 5106 C CA . ILE D 1 47 ? 16.160 24.872 18.060 1.00 47.87 83 ILE D CA 1
ATOM 5107 C C . ILE D 1 47 ? 16.867 26.021 17.359 1.00 45.16 83 ILE D C 1
ATOM 5108 O O . ILE D 1 47 ? 16.577 27.198 17.628 1.00 42.19 83 ILE D O 1
ATOM 5113 N N . ASP D 1 48 ? 17.830 25.669 16.517 1.00 44.84 84 ASP D N 1
ATOM 5114 C CA . ASP D 1 48 ? 18.335 26.589 15.535 1.00 42.78 84 ASP D CA 1
ATOM 5115 C C . ASP D 1 48 ? 17.716 26.127 14.215 1.00 41.76 84 ASP D C 1
ATOM 5116 O O . ASP D 1 48 ? 17.901 24.979 13.781 1.00 42.79 84 ASP D O 1
ATOM 5121 N N . PHE D 1 49 ? 16.931 27.021 13.626 1.00 39.15 85 PHE D N 1
ATOM 5122 C CA . PHE D 1 49 ? 16.162 26.743 12.415 1.00 38.89 85 PHE D CA 1
ATOM 5123 C C . PHE D 1 49 ? 16.672 27.742 11.396 1.00 35.25 85 PHE D C 1
ATOM 5124 O O . PHE D 1 49 ? 16.381 28.948 11.485 1.00 31.52 85 PHE D O 1
ATOM 5132 N N . TYR D 1 50 ? 17.446 27.230 10.444 1.00 34.76 86 TYR D N 1
ATOM 5133 C CA . TYR D 1 50 ? 18.048 28.056 9.405 1.00 33.67 86 TYR D CA 1
ATOM 5134 C C . TYR D 1 50 ? 17.163 28.016 8.129 1.00 32.71 86 TYR D C 1
ATOM 5135 O O . TYR D 1 50 ? 16.849 26.933 7.599 1.00 31.71 86 TYR D O 1
ATOM 5144 N N . GLU D 1 51 ? 16.831 29.198 7.613 1.00 31.38 87 GLU D N 1
ATOM 5145 C CA . GLU D 1 51 ? 16.025 29.296 6.393 1.00 32.05 87 GLU D CA 1
ATOM 5146 C C . GLU D 1 51 ? 16.352 30.542 5.585 1.00 27.96 87 GLU D C 1
ATOM 5147 O O . GLU D 1 51 ? 16.927 31.504 6.105 1.00 26.19 87 GLU D O 1
ATOM 5153 N N . ASP D 1 52 ? 16.054 30.466 4.292 1.00 26.36 88 ASP D N 1
ATOM 5154 C CA . ASP D 1 52 ? 16.279 31.594 3.351 1.00 24.54 88 ASP D CA 1
ATOM 5155 C C . ASP D 1 52 ? 14.920 31.840 2.665 1.00 24.41 88 ASP D C 1
ATOM 5156 O O . ASP D 1 52 ? 14.261 30.896 2.229 1.00 25.27 88 ASP D O 1
ATOM 5161 N N . PHE D 1 53 ? 14.438 33.080 2.626 1.00 23.01 89 PHE D N 1
ATOM 5162 C CA . PHE D 1 53 ? 13.108 33.304 2.074 1.00 22.93 89 PHE D CA 1
ATOM 5163 C C . PHE D 1 53 ? 12.954 32.968 0.561 1.00 23.46 89 PHE D C 1
ATOM 5164 O O . PHE D 1 53 ? 11.851 32.822 0.087 1.00 25.21 89 PHE D O 1
ATOM 5172 N N . SER D 1 54 ? 14.043 32.839 -0.175 1.00 22.47 90 SER D N 1
ATOM 5173 C CA . SER D 1 54 ? 13.954 32.448 -1.592 1.00 22.76 90 SER D CA 1
ATOM 5174 C C . SER D 1 54 ? 13.938 30.958 -1.801 1.00 25.63 90 SER D C 1
ATOM 5175 O O . SER D 1 54 ? 13.868 30.497 -2.930 1.00 26.11 90 SER D O 1
ATOM 5178 N N . CYS D 1 55 ? 13.961 30.191 -0.715 1.00 26.41 91 CYS D N 1
ATOM 5179 C CA . CYS D 1 55 ? 14.199 28.766 -0.834 1.00 30.39 91 CYS D CA 1
ATOM 5180 C C . CYS D 1 55 ? 12.864 28.065 -0.950 1.00 32.95 91 CYS D C 1
ATOM 5181 O O . CYS D 1 55 ? 12.008 28.214 -0.082 1.00 34.28 91 CYS D O 1
ATOM 5184 N N . PRO D 1 56 ? 12.663 27.285 -2.003 1.00 35.15 92 PRO D N 1
ATOM 5185 C CA . PRO D 1 56 ? 11.396 26.472 -2.104 1.00 37.60 92 PRO D CA 1
ATOM 5186 C C . PRO D 1 56 ? 11.259 25.323 -1.076 1.00 41.32 92 PRO D C 1
ATOM 5187 O O . PRO D 1 56 ? 10.160 24.999 -0.599 1.00 40.48 92 PRO D O 1
ATOM 5191 N N . HIS D 1 57 ? 12.376 24.704 -0.734 1.00 45.32 93 HIS D N 1
ATOM 5192 C CA . HIS D 1 57 ? 12.352 23.637 0.255 1.00 50.39 93 HIS D CA 1
ATOM 5193 C C . HIS D 1 57 ? 12.071 24.203 1.668 1.00 48.89 93 HIS D C 1
ATOM 5194 O O . HIS D 1 57 ? 11.437 23.530 2.479 1.00 50.57 93 HIS D O 1
ATOM 5201 N N . CYS D 1 58 ? 12.498 25.436 1.950 1.00 46.13 94 CYS D N 1
ATOM 5202 C CA . CYS D 1 58 ? 12.084 26.094 3.201 1.00 46.36 94 CYS D CA 1
ATOM 5203 C C . CYS D 1 58 ? 10.565 26.339 3.247 1.00 47.79 94 CYS D C 1
ATOM 5204 O O . CYS D 1 58 ? 9.949 26.164 4.297 1.00 50.61 94 CYS D O 1
ATOM 5207 N N . ALA D 1 59 ? 9.962 26.725 2.122 1.00 47.11 95 ALA D N 1
ATOM 5208 C CA . ALA D 1 59 ? 8.502 26.901 2.038 1.00 49.53 95 ALA D CA 1
ATOM 5209 C C . ALA D 1 59 ? 7.720 25.605 2.210 1.00 55.06 95 ALA D C 1
ATOM 5210 O O . ALA D 1 59 ? 6.718 25.578 2.920 1.00 56.29 95 ALA D O 1
ATOM 5212 N N . GLU D 1 60 ? 8.161 24.535 1.549 1.00 59.35 96 GLU D N 1
ATOM 5213 C CA . GLU D 1 60 ? 7.466 23.243 1.633 1.00 66.83 96 GLU D CA 1
ATOM 5214 C C . GLU D 1 60 ? 7.479 22.686 3.068 1.00 68.09 96 GLU D C 1
ATOM 5215 O O . GLU D 1 60 ? 6.480 22.157 3.544 1.00 71.19 96 GLU D O 1
ATOM 5221 N N . LEU D 1 61 ? 8.629 22.809 3.734 1.00 67.76 97 LEU D N 1
ATOM 5222 C CA . LEU D 1 61 ? 8.784 22.426 5.145 1.00 69.84 97 LEU D CA 1
ATOM 5223 C C . LEU D 1 61 ? 7.914 23.311 6.051 1.00 68.88 97 LEU D C 1
ATOM 5224 O O . LEU D 1 61 ? 7.285 22.813 6.983 1.00 72.85 97 LEU D O 1
ATOM 5229 N N . GLY D 1 62 ? 7.869 24.611 5.755 1.00 65.98 98 GLY D N 1
ATOM 5230 C CA . GLY D 1 62 ? 7.033 25.559 6.488 1.00 64.01 98 GLY D CA 1
ATOM 5231 C C . GLY D 1 62 ? 5.556 25.196 6.611 1.00 65.56 98 GLY D C 1
ATOM 5232 O O . GLY D 1 62 ? 4.996 25.298 7.701 1.00 66.30 98 GLY D O 1
ATOM 5233 N N . GLU D 1 63 ? 4.912 24.774 5.518 1.00 65.00 99 GLU D N 1
ATOM 5234 C CA A GLU D 1 63 ? 3.466 24.485 5.515 0.60 67.80 99 GLU D CA 1
ATOM 5235 C CA B GLU D 1 63 ? 3.463 24.519 5.567 0.40 66.18 99 GLU D CA 1
ATOM 5236 C C . GLU D 1 63 ? 3.095 23.262 6.356 1.00 69.26 99 GLU D C 1
ATOM 5237 O O . GLU D 1 63 ? 2.020 23.208 6.943 1.00 69.38 99 GLU D O 1
ATOM 5248 N N . VAL D 1 64 ? 3.978 22.267 6.383 1.00 69.18 100 VAL D N 1
ATOM 5249 C CA . VAL D 1 64 ? 3.702 21.053 7.147 1.00 71.90 100 VAL D CA 1
ATOM 5250 C C . VAL D 1 64 ? 4.315 21.009 8.551 1.00 72.03 100 VAL D C 1
ATOM 5251 O O . VAL D 1 64 ? 4.047 20.061 9.279 1.00 74.47 100 VAL D O 1
ATOM 5255 N N . THR D 1 65 ? 5.114 22.008 8.938 1.00 69.33 101 THR D N 1
ATOM 5256 C CA . THR D 1 65 ? 5.648 22.067 10.315 1.00 70.06 101 THR D CA 1
ATOM 5257 C C . THR D 1 65 ? 5.341 23.333 11.118 1.00 67.23 101 THR D C 1
ATOM 5258 O O . THR D 1 65 ? 5.654 23.371 12.301 1.00 66.89 101 THR D O 1
ATOM 5262 N N . ASP D 1 66 ? 4.741 24.355 10.499 1.00 65.90 102 ASP D N 1
ATOM 5263 C CA . ASP D 1 66 ? 4.416 25.614 11.207 1.00 64.20 102 ASP D CA 1
ATOM 5264 C C . ASP D 1 66 ? 3.363 25.378 12.315 1.00 64.62 102 ASP D C 1
ATOM 5265 O O . ASP D 1 66 ? 3.419 26.000 13.383 1.00 62.92 102 ASP D O 1
ATOM 5270 N N . GLY D 1 67 ? 2.395 24.505 12.046 1.00 65.56 103 GLY D N 1
ATOM 5271 C CA . GLY D 1 67 ? 1.362 24.164 13.032 1.00 66.81 103 GLY D CA 1
ATOM 5272 C C . GLY D 1 67 ? 1.947 23.510 14.272 1.00 68.15 103 GLY D C 1
ATOM 5273 O O . GLY D 1 67 ? 1.885 24.082 15.359 1.00 68.11 103 GLY D O 1
ATOM 5274 N N . PRO D 1 68 ? 2.527 22.303 14.121 1.00 68.76 104 PRO D N 1
ATOM 5275 C CA . PRO D 1 68 ? 3.255 21.636 15.212 1.00 69.18 104 PRO D CA 1
ATOM 5276 C C . PRO D 1 68 ? 4.333 22.502 15.892 1.00 66.92 104 PRO D C 1
ATOM 5277 O O . PRO D 1 68 ? 4.614 22.314 17.075 1.00 64.99 104 PRO D O 1
ATOM 5289 N N . THR D 1 70 ? 3.955 25.904 16.056 1.00 60.91 106 THR D N 1
ATOM 5290 C CA A THR D 1 70 ? 3.166 26.908 16.781 0.60 62.27 106 THR D CA 1
ATOM 5291 C CA B THR D 1 70 ? 3.102 26.883 16.748 0.40 61.71 106 THR D CA 1
ATOM 5292 C C . THR D 1 70 ? 2.594 26.345 18.086 1.00 65.59 106 THR D C 1
ATOM 5293 O O . THR D 1 70 ? 2.346 27.098 19.026 1.00 66.16 106 THR D O 1
ATOM 5300 N N . LYS D 1 71 ? 2.420 25.030 18.151 1.00 67.01 107 LYS D N 1
ATOM 5301 C CA . LYS D 1 71 ? 1.946 24.392 19.364 1.00 71.02 107 LYS D CA 1
ATOM 5302 C C . LYS D 1 71 ? 3.088 24.081 20.315 1.00 69.93 107 LYS D C 1
ATOM 5303 O O . LYS D 1 71 ? 2.955 24.293 21.522 1.00 72.67 107 LYS D O 1
ATOM 5309 N N . ALA D 1 72 ? 4.196 23.566 19.784 1.00 66.83 108 ALA D N 1
ATOM 5310 C CA . ALA D 1 72 ? 5.303 23.121 20.625 1.00 67.62 108 ALA D CA 1
ATOM 5311 C C . ALA D 1 72 ? 5.932 24.303 21.331 1.00 67.17 108 ALA D C 1
ATOM 5312 O O . ALA D 1 72 ? 6.291 24.206 22.519 1.00 68.95 108 ALA D O 1
ATOM 5314 N N . ILE D 1 73 ? 6.048 25.413 20.596 1.00 63.23 109 ILE D N 1
ATOM 5315 C CA . ILE D 1 73 ? 6.457 26.697 21.161 1.00 62.40 109 ILE D CA 1
ATOM 5316 C C . ILE D 1 73 ? 5.439 27.131 22.204 1.00 64.85 109 ILE D C 1
ATOM 5317 O O . ILE D 1 73 ? 5.803 27.462 23.335 1.00 65.22 109 ILE D O 1
ATOM 5322 N N . GLU D 1 74 ? 4.166 27.108 21.818 1.00 66.85 110 GLU D N 1
ATOM 5323 C CA . GLU D 1 74 ? 3.093 27.621 22.662 1.00 71.33 110 GLU D CA 1
ATOM 5324 C C . GLU D 1 74 ? 2.762 26.676 23.808 1.00 74.24 110 GLU D C 1
ATOM 5325 O O . GLU D 1 74 ? 1.816 26.932 24.544 1.00 77.10 110 GLU D O 1
ATOM 5331 N N . ASN D 1 75 ? 3.505 25.571 23.915 1.00 75.22 111 ASN D N 1
ATOM 5332 C CA . ASN D 1 75 ? 3.460 24.675 25.078 1.00 77.82 111 ASN D CA 1
ATOM 5333 C C . ASN D 1 75 ? 4.820 24.576 25.772 1.00 75.70 111 ASN D C 1
ATOM 5334 O O . ASN D 1 75 ? 5.033 23.689 26.612 1.00 78.83 111 ASN D O 1
ATOM 5339 N N . GLY D 1 76 ? 5.731 25.482 25.417 1.00 70.06 112 GLY D N 1
ATOM 5340 C CA . GLY D 1 76 ? 6.971 25.667 26.157 1.00 68.71 112 GLY D CA 1
ATOM 5341 C C . GLY D 1 76 ? 7.989 24.555 26.016 1.00 67.93 112 GLY D C 1
ATOM 5342 O O . GLY D 1 76 ? 8.941 24.479 26.795 1.00 67.42 112 GLY D O 1
ATOM 5343 N N . ASP D 1 77 ? 7.808 23.708 25.010 1.00 66.51 113 ASP D N 1
ATOM 5344 C CA . ASP D 1 77 ? 8.673 22.544 24.807 1.00 66.40 113 ASP D CA 1
ATOM 5345 C C . ASP D 1 77 ? 9.945 22.880 24.040 1.00 63.06 113 ASP D C 1
ATOM 5346 O O . ASP D 1 77 ? 10.998 22.254 24.226 1.00 62.34 113 ASP D O 1
ATOM 5351 N N . ILE D 1 78 ? 9.832 23.886 23.178 1.00 59.36 114 ILE D N 1
ATOM 5352 C CA . ILE D 1 78 ? 10.936 24.341 22.361 1.00 56.15 114 ILE D CA 1
ATOM 5353 C C . ILE D 1 78 ? 10.995 25.863 22.364 1.00 52.28 114 ILE D C 1
ATOM 5354 O O . ILE D 1 78 ? 9.989 26.530 22.564 1.00 51.89 114 ILE D O 1
ATOM 5359 N N . VAL D 1 79 ? 12.201 26.377 22.191 1.00 50.22 115 VAL D N 1
ATOM 5360 C CA . VAL D 1 79 ? 12.419 27.782 21.895 1.00 47.90 115 VAL D CA 1
ATOM 5361 C C . VAL D 1 79 ? 13.108 27.818 20.543 1.00 45.10 115 VAL D C 1
ATOM 5362 O O . VAL D 1 79 ? 14.169 27.222 20.380 1.00 45.51 115 VAL D O 1
ATOM 5366 N N . VAL D 1 80 ? 12.518 28.535 19.589 1.00 42.73 116 VAL D N 1
ATOM 5367 C CA . VAL D 1 80 ? 13.005 28.487 18.227 1.00 40.40 116 VAL D CA 1
ATOM 5368 C C . VAL D 1 80 ? 13.783 29.720 17.881 1.00 38.83 116 VAL D C 1
ATOM 5369 O O . VAL D 1 80 ? 13.253 30.841 17.886 1.00 37.38 116 VAL D O 1
ATOM 5373 N N . ASN D 1 81 ? 15.045 29.486 17.551 1.00 38.19 117 ASN D N 1
ATOM 5374 C CA . ASN D 1 81 ? 15.912 30.519 17.019 1.00 36.55 117 ASN D CA 1
ATOM 5375 C C . ASN D 1 81 ? 15.862 30.478 15.512 1.00 34.04 117 ASN D C 1
ATOM 5376 O O . ASN D 1 81 ? 16.412 29.580 14.886 1.00 33.75 117 ASN D O 1
ATOM 5381 N N . LEU D 1 82 ? 15.143 31.431 14.939 1.00 31.66 118 LEU D N 1
ATOM 5382 C CA . LEU D 1 82 ? 14.997 31.466 13.487 1.00 31.12 118 LEU D CA 1
ATOM 5383 C C . LEU D 1 82 ? 16.179 32.207 12.969 1.00 29.57 118 LEU D C 1
ATOM 5384 O O . LEU D 1 82 ? 16.313 33.422 13.248 1.00 27.47 118 LEU D O 1
ATOM 5389 N N . ARG D 1 83 ? 17.034 31.500 12.232 1.00 28.89 119 ARG D N 1
ATOM 5390 C CA . ARG D 1 83 ? 18.291 32.056 11.769 1.00 29.08 119 ARG D CA 1
ATOM 5391 C C . ARG D 1 83 ? 18.202 32.202 10.274 1.00 27.58 119 ARG D C 1
ATOM 5392 O O . ARG D 1 83 ? 18.379 31.245 9.519 1.00 28.62 119 ARG D O 1
ATOM 5400 N N . ILE D 1 84 ? 17.918 33.414 9.840 1.00 26.03 120 ILE D N 1
ATOM 5401 C CA . ILE D 1 84 ? 17.616 33.668 8.432 1.00 26.26 120 ILE D CA 1
ATOM 5402 C C . ILE D 1 84 ? 18.877 34.010 7.630 1.00 25.35 120 ILE D C 1
ATOM 5403 O O . ILE D 1 84 ? 19.665 34.848 8.035 1.00 28.03 120 ILE D O 1
ATOM 5408 N N . LEU D 1 85 ? 19.032 33.353 6.502 1.00 25.98 121 LEU D N 1
ATOM 5409 C CA . LEU D 1 85 ? 20.171 33.516 5.608 1.00 25.10 121 LEU D CA 1
ATOM 5410 C C . LEU D 1 85 ? 19.744 34.290 4.347 1.00 24.61 121 LEU D C 1
ATOM 5411 O O . LEU D 1 85 ? 18.546 34.477 4.086 1.00 22.18 121 LEU D O 1
ATOM 5416 N N . ASN D 1 86 ? 20.735 34.719 3.570 1.00 24.26 122 ASN D N 1
ATOM 5417 C CA . ASN D 1 86 ? 20.466 35.271 2.239 1.00 23.65 122 ASN D CA 1
ATOM 5418 C C . ASN D 1 86 ? 21.419 34.684 1.225 1.00 25.12 122 ASN D C 1
ATOM 5419 O O . ASN D 1 86 ? 21.661 35.289 0.190 1.00 24.83 122 ASN D O 1
ATOM 5424 N N . PHE D 1 87 ? 21.888 33.463 1.459 1.00 26.62 123 PHE D N 1
ATOM 5425 C CA . PHE D 1 87 ? 22.858 32.825 0.541 1.00 28.76 123 PHE D CA 1
ATOM 5426 C C . PHE D 1 87 ? 22.324 32.603 -0.862 1.00 27.72 123 PHE D C 1
ATOM 5427 O O . PHE D 1 87 ? 23.078 32.475 -1.815 1.00 26.97 123 PHE D O 1
ATOM 5435 N N . LEU D 1 88 ? 21.013 32.566 -1.023 1.00 26.54 124 LEU D N 1
ATOM 5436 C CA . LEU D 1 88 ? 20.454 32.375 -2.343 1.00 26.04 124 LEU D CA 1
ATOM 5437 C C . LEU D 1 88 ? 20.523 33.640 -3.197 1.00 24.97 124 LEU D C 1
ATOM 5438 O O . LEU D 1 88 ? 20.242 33.593 -4.384 1.00 26.86 124 LEU D O 1
ATOM 5443 N N . ASP D 1 89 ? 20.922 34.760 -2.618 1.00 23.92 125 ASP D N 1
ATOM 5444 C CA . ASP D 1 89 ? 21.214 35.922 -3.426 1.00 23.95 125 ASP D CA 1
ATOM 5445 C C . ASP D 1 89 ? 22.656 35.819 -3.995 1.00 25.60 125 ASP D C 1
ATOM 5446 O O . ASP D 1 89 ? 23.120 36.722 -4.651 1.00 26.02 125 ASP D O 1
ATOM 5451 N N . ARG D 1 90 ? 23.343 34.720 -3.716 1.00 28.40 126 ARG D N 1
ATOM 5452 C CA . ARG D 1 90 ? 24.675 34.424 -4.306 1.00 31.52 126 ARG D CA 1
ATOM 5453 C C . ARG D 1 90 ? 25.673 35.521 -4.044 1.00 32.34 126 ARG D C 1
ATOM 5454 O O . ARG D 1 90 ? 26.387 35.972 -4.947 1.00 34.29 126 ARG D O 1
ATOM 5462 N N . ASP D 1 91 ? 25.691 35.954 -2.794 1.00 32.11 127 ASP D N 1
ATOM 5463 C CA . ASP D 1 91 ? 26.563 36.972 -2.256 1.00 35.30 127 ASP D CA 1
ATOM 5464 C C . ASP D 1 91 ? 26.303 38.400 -2.716 1.00 32.62 127 ASP D C 1
ATOM 5465 O O . ASP D 1 91 ? 27.079 39.318 -2.390 1.00 34.53 127 ASP D O 1
ATOM 5470 N N . GLY D 1 92 ? 25.214 38.598 -3.444 1.00 29.96 128 GLY D N 1
ATOM 5471 C CA . GLY D 1 92 ? 24.656 39.928 -3.601 1.00 28.44 128 GLY D CA 1
ATOM 5472 C C . GLY D 1 92 ? 24.130 40.421 -2.257 1.00 27.05 128 GLY D C 1
ATOM 5473 O O . GLY D 1 92 ? 23.780 39.618 -1.399 1.00 26.17 128 GLY D O 1
ATOM 5474 N N . ASP D 1 93 ? 24.048 41.727 -2.076 1.00 26.55 129 ASP D N 1
ATOM 5475 C CA . ASP D 1 93 ? 23.575 42.274 -0.795 1.00 26.44 129 ASP D CA 1
ATOM 5476 C C . ASP D 1 93 ? 22.167 42.835 -0.816 1.00 24.23 129 ASP D C 1
ATOM 5477 O O . ASP D 1 93 ? 21.702 43.395 0.158 1.00 23.25 129 ASP D O 1
ATOM 5482 N N . ASP D 1 94 ? 21.485 42.721 -1.944 1.00 22.68 130 ASP D N 1
ATOM 5483 C CA . ASP D 1 94 ? 20.161 43.324 -2.076 1.00 22.08 130 ASP D CA 1
ATOM 5484 C C . ASP D 1 94 ? 19.258 42.541 -3.062 1.00 21.22 130 ASP D C 1
ATOM 5485 O O . ASP D 1 94 ? 18.558 43.120 -3.873 1.00 21.73 130 ASP D O 1
ATOM 5490 N N . GLY D 1 95 ? 19.333 41.215 -3.006 1.00 19.17 131 GLY D N 1
ATOM 5491 C CA . GLY D 1 95 ? 18.478 40.379 -3.754 1.00 18.62 131 GLY D CA 1
ATOM 5492 C C . GLY D 1 95 ? 17.160 40.091 -3.034 1.00 17.89 131 GLY D C 1
ATOM 5493 O O . GLY D 1 95 ? 16.870 40.653 -1.970 1.00 17.97 131 GLY D O 1
ATOM 5494 N N . ASN D 1 96 ? 16.397 39.196 -3.619 1.00 17.85 132 ASN D N 1
ATOM 5495 C CA . ASN D 1 96 ? 15.070 38.850 -3.072 1.00 18.22 132 ASN D CA 1
ATOM 5496 C C . ASN D 1 96 ? 15.189 38.311 -1.630 1.00 17.66 132 ASN D C 1
ATOM 5497 O O . ASN D 1 96 ? 14.374 38.602 -0.756 1.00 16.40 132 ASN D O 1
ATOM 5502 N N . SER D 1 97 ? 16.213 37.505 -1.360 1.00 18.49 133 SER D N 1
ATOM 5503 C CA . SER D 1 97 ? 16.371 36.976 0.005 1.00 19.10 133 SER D CA 1
ATOM 5504 C C . SER D 1 97 ? 16.608 38.042 1.057 1.00 18.43 133 SER D C 1
ATOM 5505 O O . SER D 1 97 ? 16.116 37.930 2.198 1.00 19.35 133 SER D O 1
ATOM 5508 N N . THR D 1 98 ? 17.381 39.060 0.712 1.00 18.34 134 THR D N 1
ATOM 5509 C CA . THR D 1 98 ? 17.647 40.163 1.599 1.00 18.86 134 THR D CA 1
ATOM 5510 C C . THR D 1 98 ? 16.422 41.084 1.729 1.00 18.19 134 THR D C 1
ATOM 5511 O O . THR D 1 98 ? 16.142 41.548 2.794 1.00 19.82 134 THR D O 1
ATOM 5515 N N . LYS D 1 99 ? 15.757 41.382 0.626 1.00 17.79 135 LYS D N 1
ATOM 5516 C CA . LYS D 1 99 ? 14.549 42.202 0.670 1.00 18.46 135 LYS D CA 1
ATOM 5517 C C . LYS D 1 99 ? 13.460 41.545 1.534 1.00 18.51 135 LYS D C 1
ATOM 5518 O O . LYS D 1 99 ? 12.835 42.195 2.380 1.00 18.89 135 LYS D O 1
ATOM 5524 N N . ALA D 1 100 ? 13.233 40.251 1.315 1.00 18.05 136 ALA D N 1
ATOM 5525 C CA . ALA D 1 100 ? 12.227 39.493 2.108 1.00 17.86 136 ALA D CA 1
ATOM 5526 C C . ALA D 1 100 ? 12.646 39.364 3.563 1.00 18.70 136 ALA D C 1
ATOM 5527 O O . ALA D 1 100 ? 11.865 39.649 4.498 1.00 18.92 136 ALA D O 1
ATOM 5529 N N . GLY D 1 101 ? 13.907 39.002 3.778 1.00 18.18 137 GLY D N 1
ATOM 5530 C CA . GLY D 1 101 ? 14.380 38.795 5.159 1.00 19.53 137 GLY D CA 1
ATOM 5531 C C . GLY D 1 101 ? 14.414 40.063 5.985 1.00 19.83 137 GLY D C 1
ATOM 5532 O O . GLY D 1 101 ? 14.115 40.058 7.154 1.00 21.01 137 GLY D O 1
ATOM 5533 N N . ALA D 1 102 ? 14.787 41.155 5.355 1.00 19.52 138 ALA D N 1
ATOM 5534 C CA . ALA D 1 102 ? 14.961 42.415 6.034 1.00 20.49 138 ALA D CA 1
ATOM 5535 C C . ALA D 1 102 ? 13.616 43.022 6.310 1.00 20.77 138 ALA D C 1
ATOM 5536 O O . ALA D 1 102 ? 13.483 43.750 7.280 1.00 21.95 138 ALA D O 1
ATOM 5538 N N . ALA D 1 103 ? 12.645 42.744 5.437 1.00 20.07 139 ALA D N 1
ATOM 5539 C CA . ALA D 1 103 ? 11.257 43.131 5.705 1.00 18.95 139 ALA D CA 1
ATOM 5540 C C . ALA D 1 103 ? 10.708 42.410 6.892 1.00 19.53 139 ALA D C 1
ATOM 5541 O O . ALA D 1 103 ? 10.157 43.003 7.825 1.00 21.40 139 ALA D O 1
ATOM 5543 N N . ALA D 1 104 ? 10.890 41.117 6.942 1.00 19.98 140 ALA D N 1
ATOM 5544 C CA . ALA D 1 104 ? 10.425 40.379 8.082 1.00 20.69 140 ALA D CA 1
ATOM 5545 C C . ALA D 1 104 ? 11.142 40.768 9.367 1.00 21.26 140 ALA D C 1
ATOM 5546 O O . ALA D 1 104 ? 10.500 40.846 10.448 1.00 21.87 140 ALA D O 1
ATOM 5548 N N . LEU D 1 105 ? 12.443 41.063 9.280 1.00 20.57 141 LEU D N 1
ATOM 5549 C CA . LEU D 1 105 ? 13.205 41.411 10.469 1.00 22.94 141 LEU D CA 1
ATOM 5550 C C . LEU D 1 105 ? 12.699 42.709 11.004 1.00 23.29 141 LEU D C 1
ATOM 5551 O O . LEU D 1 105 ? 12.581 42.891 12.199 1.00 25.70 141 LEU D O 1
ATOM 5556 N N . ALA D 1 106 ? 12.392 43.646 10.126 1.00 23.61 142 ALA D N 1
ATOM 5557 C CA . ALA D 1 106 ? 11.838 44.913 10.587 1.00 24.79 142 ALA D CA 1
ATOM 5558 C C . ALA D 1 106 ? 10.546 44.703 11.425 1.00 25.83 142 ALA D C 1
ATOM 5559 O O . ALA D 1 106 ? 10.333 45.373 12.433 1.00 27.97 142 ALA D O 1
ATOM 5561 N N . VAL D 1 107 ? 9.717 43.733 11.051 1.00 26.00 143 VAL D N 1
ATOM 5562 C CA . VAL D 1 107 ? 8.492 43.459 11.797 1.00 27.61 143 VAL D CA 1
ATOM 5563 C C . VAL D 1 107 ? 8.848 42.885 13.155 1.00 28.86 143 VAL D C 1
ATOM 5564 O O . VAL D 1 107 ? 8.330 43.330 14.190 1.00 30.11 143 VAL D O 1
ATOM 5568 N N . ALA D 1 108 ? 9.730 41.887 13.156 1.00 28.57 144 ALA D N 1
ATOM 5569 C CA . ALA D 1 108 ? 10.190 41.246 14.387 1.00 29.08 144 ALA D CA 1
ATOM 5570 C C . ALA D 1 108 ? 10.746 42.279 15.377 1.00 30.55 144 ALA D C 1
ATOM 5571 O O . ALA D 1 108 ? 10.472 42.209 16.585 1.00 28.91 144 ALA D O 1
ATOM 5573 N N . GLN D 1 109 ? 11.521 43.223 14.854 1.00 31.14 145 GLN D N 1
ATOM 5574 C CA . GLN D 1 109 ? 12.129 44.274 15.690 1.00 34.78 145 GLN D CA 1
ATOM 5575 C C . GLN D 1 109 ? 11.093 45.134 16.382 1.00 36.13 145 GLN D C 1
ATOM 5576 O O . GLN D 1 109 ? 11.370 45.708 17.437 1.00 40.83 145 GLN D O 1
ATOM 5582 N N . SER D 1 110 ? 9.901 45.234 15.824 1.00 35.46 146 SER D N 1
ATOM 5583 C CA . SER D 1 110 ? 8.842 46.039 16.468 1.00 37.65 146 SER D CA 1
ATOM 5584 C C . SER D 1 110 ? 8.147 45.342 17.650 1.00 38.11 146 SER D C 1
ATOM 5585 O O . SER D 1 110 ? 7.429 45.994 18.383 1.00 40.72 146 SER D O 1
ATOM 5588 N N . GLY D 1 111 ? 8.357 44.037 17.838 1.00 38.79 147 GLY D N 1
ATOM 5589 C CA . GLY D 1 111 ? 7.707 43.280 18.913 1.00 39.56 147 GLY D CA 1
ATOM 5590 C C . GLY D 1 111 ? 6.281 42.823 18.618 1.00 40.90 147 GLY D C 1
ATOM 5591 O O . GLY D 1 111 ? 5.625 42.276 19.505 1.00 40.63 147 GLY D O 1
ATOM 5592 N N . ASP D 1 112 ? 5.811 43.017 17.378 1.00 40.26 148 ASP D N 1
ATOM 5593 C CA . ASP D 1 112 ? 4.459 42.616 16.933 1.00 41.22 148 ASP D CA 1
ATOM 5594 C C . ASP D 1 112 ? 4.455 41.178 16.428 1.00 39.11 148 ASP D C 1
ATOM 5595 O O . ASP D 1 112 ? 4.456 40.936 15.213 1.00 37.38 148 ASP D O 1
ATOM 5600 N N . TRP D 1 113 ? 4.459 40.235 17.355 1.00 38.20 149 TRP D N 1
ATOM 5601 C CA . TRP D 1 113 ? 4.737 38.833 17.062 1.00 37.77 149 TRP D CA 1
ATOM 5602 C C . TRP D 1 113 ? 3.644 38.185 16.229 1.00 38.42 149 TRP D C 1
ATOM 5603 O O . TRP D 1 113 ? 3.926 37.340 15.388 1.00 36.08 149 TRP D O 1
ATOM 5614 N N . GLU D 1 114 ? 2.399 38.617 16.423 1.00 40.98 150 GLU D N 1
ATOM 5615 C CA . GLU D 1 114 ? 1.299 38.113 15.615 1.00 42.53 150 GLU D CA 1
ATOM 5616 C C . GLU D 1 114 ? 1.460 38.529 14.144 1.00 39.43 150 GLU D C 1
ATOM 5617 O O . GLU D 1 114 ? 1.351 37.705 13.253 1.00 38.21 150 GLU D O 1
ATOM 5623 N N . THR D 1 115 ? 1.719 39.808 13.913 1.00 38.03 151 THR D N 1
ATOM 5624 C CA . THR D 1 115 ? 2.016 40.309 12.556 1.00 36.49 151 THR D CA 1
ATOM 5625 C C . THR D 1 115 ? 3.266 39.667 11.942 1.00 32.70 151 THR D C 1
ATOM 5626 O O . THR D 1 115 ? 3.226 39.262 10.775 1.00 31.38 151 THR D O 1
ATOM 5630 N N . TYR D 1 116 ? 4.354 39.557 12.716 1.00 31.61 152 TYR D N 1
ATOM 5631 C CA . TYR D 1 116 ? 5.571 38.864 12.258 1.00 29.20 152 TYR D CA 1
ATOM 5632 C C . TYR D 1 116 ? 5.253 37.419 11.804 1.00 29.61 152 TYR D C 1
ATOM 5633 O O . TYR D 1 116 ? 5.613 36.991 10.713 1.00 27.15 152 TYR D O 1
ATOM 5642 N N . TRP D 1 117 ? 4.600 36.654 12.660 1.00 31.61 153 TRP D N 1
ATOM 5643 C CA . TRP D 1 117 ? 4.304 35.263 12.339 1.00 33.55 153 TRP D CA 1
ATOM 5644 C C . TRP D 1 117 ? 3.590 35.048 10.988 1.00 32.72 153 TRP D C 1
ATOM 5645 O O . TRP D 1 117 ? 3.955 34.176 10.181 1.00 32.56 153 TRP D O 1
ATOM 5656 N N . ASN D 1 118 ? 2.557 35.847 10.796 1.00 33.48 154 ASN D N 1
ATOM 5657 C CA . ASN D 1 118 ? 1.697 35.779 9.621 1.00 33.95 154 ASN D CA 1
ATOM 5658 C C . ASN D 1 118 ? 2.426 36.300 8.391 1.00 31.13 154 ASN D C 1
ATOM 5659 O O . ASN D 1 118 ? 2.210 35.814 7.271 1.00 29.78 154 ASN D O 1
ATOM 5664 N N . TYR D 1 119 ? 3.259 37.322 8.595 1.00 29.80 155 TYR D N 1
ATOM 5665 C CA . TYR D 1 119 ? 4.104 37.851 7.497 1.00 27.97 155 TYR D CA 1
ATOM 5666 C C . TYR D 1 119 ? 5.116 36.834 7.019 1.00 26.34 155 TYR D C 1
ATOM 5667 O O . TYR D 1 119 ? 5.267 36.569 5.804 1.00 25.37 155 TYR D O 1
ATOM 5676 N N . ARG D 1 120 ? 5.853 36.252 7.948 1.00 25.60 156 ARG D N 1
ATOM 5677 C CA . ARG D 1 120 ? 6.741 35.179 7.587 1.00 25.78 156 ARG D CA 1
ATOM 5678 C C . ARG D 1 120 ? 5.958 34.119 6.791 1.00 26.37 156 ARG D C 1
ATOM 5679 O O . ARG D 1 120 ? 6.405 33.696 5.727 1.00 25.60 156 ARG D O 1
ATOM 5687 N N . ALA D 1 121 ? 4.808 33.699 7.314 1.00 28.20 157 ALA D N 1
ATOM 5688 C CA . ALA D 1 121 ? 3.998 32.622 6.676 1.00 29.88 157 ALA D CA 1
ATOM 5689 C C . ALA D 1 121 ? 3.608 32.992 5.228 1.00 29.12 157 ALA D C 1
ATOM 5690 O O . ALA D 1 121 ? 3.704 32.160 4.309 1.00 29.71 157 ALA D O 1
ATOM 5692 N N . LEU D 1 122 ? 3.202 34.240 5.042 1.00 28.65 158 LEU D N 1
ATOM 5693 C CA . LEU D 1 122 ? 2.835 34.771 3.727 1.00 29.07 158 LEU D CA 1
ATOM 5694 C C . LEU D 1 122 ? 4.016 34.799 2.759 1.00 27.90 158 LEU D C 1
ATOM 5695 O O . LEU D 1 122 ? 3.902 34.414 1.603 1.00 27.62 158 LEU D O 1
ATOM 5700 N N . LEU D 1 123 ? 5.157 35.297 3.220 1.00 27.24 159 LEU D N 1
ATOM 5701 C CA . LEU D 1 123 ? 6.321 35.386 2.352 1.00 26.76 159 LEU D CA 1
ATOM 5702 C C . LEU D 1 123 ? 6.773 34.021 1.885 1.00 28.90 159 LEU D C 1
ATOM 5703 O O . LEU D 1 123 ? 7.285 33.901 0.770 1.00 27.85 159 LEU D O 1
ATOM 5721 N N . LYS D 1 125 ? 4.590 31.213 1.702 1.00 33.52 161 LYS D N 1
ATOM 5722 C CA . LYS D 1 125 ? 3.465 30.752 0.864 1.00 34.67 161 LYS D CA 1
ATOM 5723 C C . LYS D 1 125 ? 3.461 31.355 -0.570 1.00 32.35 161 LYS D C 1
ATOM 5724 O O . LYS D 1 125 ? 3.186 30.647 -1.530 1.00 30.37 161 LYS D O 1
ATOM 5730 N N . GLU D 1 126 ? 3.767 32.642 -0.677 1.00 28.69 162 GLU D N 1
ATOM 5731 C CA . GLU D 1 126 ? 3.707 33.424 -1.964 1.00 28.61 162 GLU D CA 1
ATOM 5732 C C . GLU D 1 126 ? 5.073 33.579 -2.645 1.00 25.99 162 GLU D C 1
ATOM 5733 O O . GLU D 1 126 ? 5.231 34.382 -3.569 1.00 23.63 162 GLU D O 1
ATOM 5739 N N . GLN D 1 127 ? 6.047 32.812 -2.168 1.00 24.76 163 GLN D N 1
ATOM 5740 C CA A GLN D 1 127 ? 7.419 32.902 -2.633 0.60 24.04 163 GLN D CA 1
ATOM 5741 C CA B GLN D 1 127 ? 7.439 32.875 -2.654 0.40 24.47 163 GLN D CA 1
ATOM 5742 C C . GLN D 1 127 ? 7.487 32.977 -4.169 1.00 23.72 163 GLN D C 1
ATOM 5743 O O . GLN D 1 127 ? 8.229 33.785 -4.724 1.00 22.31 163 GLN D O 1
ATOM 5754 N N . LYS D 1 128 ? 6.749 32.113 -4.840 1.00 24.46 164 LYS D N 1
ATOM 5755 C CA . LYS D 1 128 ? 6.857 32.041 -6.300 1.00 26.36 164 LYS D CA 1
ATOM 5756 C C . LYS D 1 128 ? 6.327 33.262 -7.015 1.00 25.70 164 LYS D C 1
ATOM 5757 O O . LYS D 1 128 ? 6.775 33.605 -8.132 1.00 26.23 164 LYS D O 1
ATOM 5763 N N . ASN D 1 129 ? 5.350 33.920 -6.417 1.00 24.09 165 ASN D N 1
ATOM 5764 C CA . ASN D 1 129 ? 4.857 35.166 -6.971 1.00 23.15 165 ASN D CA 1
ATOM 5765 C C . ASN D 1 129 ? 5.632 36.395 -6.535 1.00 22.32 165 ASN D C 1
ATOM 5766 O O . ASN D 1 129 ? 5.560 37.432 -7.176 1.00 23.66 165 ASN D O 1
ATOM 5771 N N . ILE D 1 130 ? 6.370 36.298 -5.440 1.00 20.92 166 ILE D N 1
ATOM 5772 C CA . ILE D 1 130 ? 7.200 37.402 -4.976 1.00 20.20 166 ILE D CA 1
ATOM 5773 C C . ILE D 1 130 ? 8.519 37.519 -5.735 1.00 20.15 166 ILE D C 1
ATOM 5774 O O . ILE D 1 130 ? 8.948 38.643 -6.062 1.00 19.52 166 ILE D O 1
ATOM 5779 N N . TYR D 1 131 ? 9.159 36.375 -5.943 1.00 19.69 167 TYR D N 1
ATOM 5780 C CA . TYR D 1 131 ? 10.558 36.270 -6.291 1.00 18.89 167 TYR D CA 1
ATOM 5781 C C . TYR D 1 131 ? 10.876 37.083 -7.547 1.00 18.83 167 TYR D C 1
ATOM 5782 O O . TYR D 1 131 ? 10.330 36.833 -8.599 1.00 18.51 167 TYR D O 1
ATOM 5791 N N . GLY D 1 132 ? 11.752 38.069 -7.429 1.00 19.09 168 GLY D N 1
ATOM 5792 C CA . GLY D 1 132 ? 12.115 38.873 -8.579 1.00 20.42 168 GLY D CA 1
ATOM 5793 C C . GLY D 1 132 ? 11.078 39.880 -9.058 1.00 22.45 168 GLY D C 1
ATOM 5794 O O . GLY D 1 132 ? 11.305 40.582 -10.027 1.00 26.85 168 GLY D O 1
ATOM 5795 N N . LYS D 1 133 ? 9.912 39.922 -8.449 1.00 20.71 169 LYS D N 1
ATOM 5796 C CA . LYS D 1 133 ? 8.835 40.778 -8.897 1.00 21.87 169 LYS D CA 1
ATOM 5797 C C . LYS D 1 133 ? 8.569 41.916 -7.935 1.00 21.30 169 LYS D C 1
ATOM 5798 O O . LYS D 1 133 ? 8.213 43.036 -8.364 1.00 21.93 169 LYS D O 1
ATOM 5804 N N . TRP D 1 134 ? 8.692 41.639 -6.634 1.00 20.72 170 TRP D N 1
ATOM 5805 C CA . TRP D 1 134 ? 8.509 42.687 -5.595 1.00 19.97 170 TRP D CA 1
ATOM 5806 C C . TRP D 1 134 ? 9.750 43.490 -5.284 1.00 20.25 170 TRP D C 1
ATOM 5807 O O . TRP D 1 134 ? 10.886 42.963 -5.287 1.00 20.43 170 TRP D O 1
ATOM 5818 N N . GLY D 1 135 ? 9.513 44.786 -5.033 1.00 19.64 171 GLY D N 1
ATOM 5819 C CA . GLY D 1 135 ? 10.484 45.687 -4.494 1.00 19.60 171 GLY D CA 1
ATOM 5820 C C . GLY D 1 135 ? 10.133 46.012 -3.082 1.00 19.97 171 GLY D C 1
ATOM 5821 O O . GLY D 1 135 ? 9.111 45.549 -2.557 1.00 21.80 171 GLY D O 1
ATOM 5822 N N . ASP D 1 136 ? 10.947 46.840 -2.462 1.00 21.84 172 ASP D N 1
ATOM 5823 C CA . ASP D 1 136 ? 10.782 47.185 -1.037 1.00 24.73 172 ASP D CA 1
ATOM 5824 C C . ASP D 1 136 ? 9.411 47.759 -0.704 1.00 23.72 172 ASP D C 1
ATOM 5825 O O . ASP D 1 136 ? 8.819 47.470 0.347 1.00 23.07 172 ASP D O 1
ATOM 5830 N N . ASN D 1 137 ? 8.895 48.585 -1.598 1.00 25.17 173 ASN D N 1
ATOM 5831 C CA . ASN D 1 137 ? 7.542 49.071 -1.424 1.00 25.97 173 ASN D CA 1
ATOM 5832 C C . ASN D 1 137 ? 6.430 48.012 -1.405 1.00 25.27 173 ASN D C 1
ATOM 5833 O O . ASN D 1 137 ? 5.420 48.206 -0.713 1.00 24.99 173 ASN D O 1
ATOM 5838 N N . ASP D 1 138 ? 6.598 46.928 -2.170 1.00 22.42 174 ASP D N 1
ATOM 5839 C CA . ASP D 1 138 ? 5.639 45.832 -2.132 1.00 23.15 174 ASP D CA 1
ATOM 5840 C C . ASP D 1 138 ? 5.698 45.130 -0.808 1.00 22.06 174 ASP D C 1
ATOM 5841 O O . ASP D 1 138 ? 4.662 44.882 -0.171 1.00 22.29 174 ASP D O 1
ATOM 5846 N N . PHE D 1 139 ? 6.911 44.824 -0.355 1.00 20.62 175 PHE D N 1
ATOM 5847 C CA . PHE D 1 139 ? 7.068 44.207 0.963 1.00 20.76 175 PHE D CA 1
ATOM 5848 C C . PHE D 1 139 ? 6.423 45.054 2.032 1.00 22.01 175 PHE D C 1
ATOM 5849 O O . PHE D 1 139 ? 5.760 44.528 2.959 1.00 21.49 175 PHE D O 1
ATOM 5857 N N . ALA D 1 140 ? 6.614 46.365 1.903 1.00 21.78 176 ALA D N 1
ATOM 5858 C CA . ALA D 1 140 ? 6.136 47.296 2.900 1.00 24.45 176 ALA D CA 1
ATOM 5859 C C . ALA D 1 140 ? 4.593 47.361 2.888 1.00 26.04 176 ALA D C 1
ATOM 5860 O O . ALA D 1 140 ? 3.939 47.277 3.928 1.00 27.94 176 ALA D O 1
ATOM 5862 N N . ASP D 1 141 ? 4.011 47.526 1.718 1.00 26.33 177 ASP D N 1
ATOM 5863 C CA . ASP D 1 141 ? 2.528 47.568 1.614 1.00 29.20 177 ASP D CA 1
ATOM 5864 C C . ASP D 1 141 ? 1.871 46.280 2.129 1.00 28.63 177 ASP D C 1
ATOM 5865 O O . ASP D 1 141 ? 0.778 46.313 2.686 1.00 27.95 177 ASP D O 1
ATOM 5870 N N . VAL D 1 142 ? 2.489 45.143 1.890 1.00 25.91 178 VAL D N 1
ATOM 5871 C CA . VAL D 1 142 ? 1.915 43.868 2.368 1.00 27.58 178 VAL D CA 1
ATOM 5872 C C . VAL D 1 142 ? 2.008 43.751 3.896 1.00 28.15 178 VAL D C 1
ATOM 5873 O O . VAL D 1 142 ? 1.051 43.309 4.567 1.00 31.33 178 VAL D O 1
ATOM 5877 N N . ALA D 1 143 ? 3.119 44.204 4.446 1.00 28.07 179 ALA D N 1
ATOM 5878 C CA . ALA D 1 143 ? 3.279 44.307 5.910 1.00 28.25 179 ALA D CA 1
ATOM 5879 C C . ALA D 1 143 ? 2.210 45.219 6.523 1.00 32.42 179 ALA D C 1
ATOM 5880 O O . ALA D 1 143 ? 1.577 44.865 7.558 1.00 32.37 179 ALA D O 1
ATOM 5882 N N . LYS D 1 144 ? 1.973 46.373 5.894 1.00 31.89 180 LYS D N 1
ATOM 5883 C CA . LYS D 1 144 ? 0.897 47.235 6.353 1.00 36.18 180 LYS D CA 1
ATOM 5884 C C . LYS D 1 144 ? -0.472 46.501 6.280 1.00 38.59 180 LYS D C 1
ATOM 5885 O O . LYS D 1 144 ? -1.221 46.474 7.262 1.00 38.30 180 LYS D O 1
ATOM 5891 N N . SER D 1 145 ? -0.771 45.882 5.140 1.00 38.40 181 SER D N 1
ATOM 5892 C CA . SER D 1 145 ? -1.983 45.093 5.015 1.00 41.43 181 SER D CA 1
ATOM 5893 C C . SER D 1 145 ? -2.143 44.078 6.142 1.00 41.47 181 SER D C 1
ATOM 5894 O O . SER D 1 145 ? -3.268 43.766 6.543 1.00 42.73 181 SER D O 1
ATOM 5897 N N . LEU D 1 146 ? -1.031 43.554 6.648 1.00 39.77 182 LEU D N 1
ATOM 5898 C CA . LEU D 1 146 ? -1.072 42.516 7.675 1.00 39.48 182 LEU D CA 1
ATOM 5899 C C . LEU D 1 146 ? -1.036 43.061 9.107 1.00 40.66 182 LEU D C 1
ATOM 5900 O O . LEU D 1 146 ? -1.050 42.283 10.065 1.00 42.64 182 LEU D O 1
ATOM 5905 N N . GLY D 1 147 ? -1.033 44.382 9.272 1.00 39.99 183 GLY D N 1
ATOM 5906 C CA . GLY D 1 147 ? -1.115 44.987 10.612 1.00 41.95 183 GLY D CA 1
ATOM 5907 C C . GLY D 1 147 ? 0.138 45.706 11.084 1.00 40.56 183 GLY D C 1
ATOM 5908 O O . GLY D 1 147 ? 0.154 46.251 12.169 1.00 41.85 183 GLY D O 1
ATOM 5909 N N . ALA D 1 148 ? 1.180 45.740 10.267 1.00 38.68 184 ALA D N 1
ATOM 5910 C CA . ALA D 1 148 ? 2.429 46.388 10.648 1.00 38.26 184 ALA D CA 1
ATOM 5911 C C . ALA D 1 148 ? 2.205 47.865 10.978 1.00 38.94 184 ALA D C 1
ATOM 5912 O O . ALA D 1 148 ? 1.399 48.519 10.346 1.00 39.57 184 ALA D O 1
ATOM 5914 N N . SER D 1 149 ? 2.936 48.394 11.956 1.00 40.06 185 SER D N 1
ATOM 5915 C CA . SER D 1 149 ? 2.835 49.826 12.275 1.00 40.84 185 SER D CA 1
ATOM 5916 C C . SER D 1 149 ? 3.369 50.692 11.150 1.00 39.84 185 SER D C 1
ATOM 5917 O O . SER D 1 149 ? 4.127 50.215 10.305 1.00 37.19 185 SER D O 1
ATOM 5920 N N . ASP D 1 150 ? 3.013 51.974 11.156 1.00 41.17 186 ASP D N 1
ATOM 5921 C CA . ASP D 1 150 ? 3.540 52.911 10.157 1.00 42.14 186 ASP D CA 1
ATOM 5922 C C . ASP D 1 150 ? 5.065 52.936 10.240 1.00 40.57 186 ASP D C 1
ATOM 5923 O O . ASP D 1 150 ? 5.782 52.954 9.234 1.00 39.05 186 ASP D O 1
ATOM 5928 N N . GLU D 1 151 ? 5.563 52.941 11.466 1.00 41.00 187 GLU D N 1
ATOM 5929 C CA . GLU D 1 151 ? 6.985 52.956 11.691 1.00 40.69 187 GLU D CA 1
ATOM 5930 C C . GLU D 1 151 ? 7.664 51.766 11.008 1.00 35.90 187 GLU D C 1
ATOM 5931 O O . GLU D 1 151 ? 8.708 51.923 10.394 1.00 34.56 187 GLU D O 1
ATOM 5937 N N . VAL D 1 152 ? 7.095 50.577 11.146 1.00 34.92 188 VAL D N 1
ATOM 5938 C CA . VAL D 1 152 ? 7.678 49.386 10.535 1.00 32.40 188 VAL D CA 1
ATOM 5939 C C . VAL D 1 152 ? 7.566 49.507 9.013 1.00 30.33 188 VAL D C 1
ATOM 5940 O O . VAL D 1 152 ? 8.504 49.228 8.266 1.00 28.28 188 VAL D O 1
ATOM 5944 N N . THR D 1 153 ? 6.409 49.931 8.558 1.00 31.33 189 THR D N 1
ATOM 5945 C CA . THR D 1 153 ? 6.125 49.976 7.128 1.00 30.88 189 THR D CA 1
ATOM 5946 C C . THR D 1 153 ? 7.094 50.916 6.450 1.00 30.40 189 THR D C 1
ATOM 5947 O O . THR D 1 153 ? 7.613 50.604 5.389 1.00 28.59 189 THR D O 1
ATOM 5951 N N . GLN D 1 154 ? 7.356 52.056 7.085 1.00 30.54 190 GLN D N 1
ATOM 5952 C CA . GLN D 1 154 ? 8.276 53.016 6.510 1.00 30.85 190 GLN D CA 1
ATOM 5953 C C . GLN D 1 154 ? 9.693 52.455 6.515 1.00 29.10 190 GLN D C 1
ATOM 5954 O O . GLN D 1 154 ? 10.434 52.645 5.569 1.00 29.60 190 GLN D O 1
ATOM 5960 N N . LYS D 1 155 ? 10.084 51.813 7.600 1.00 30.85 191 LYS D N 1
ATOM 5961 C CA A LYS D 1 155 ? 11.426 51.237 7.695 0.60 30.59 191 LYS D CA 1
ATOM 5962 C CA B LYS D 1 155 ? 11.430 51.239 7.696 0.40 29.79 191 LYS D CA 1
ATOM 5963 C C . LYS D 1 155 ? 11.625 50.258 6.543 1.00 28.22 191 LYS D C 1
ATOM 5964 O O . LYS D 1 155 ? 12.659 50.252 5.901 1.00 26.98 191 LYS D O 1
ATOM 5975 N N . ILE D 1 156 ? 10.610 49.442 6.267 1.00 26.07 192 ILE D N 1
ATOM 5976 C CA . ILE D 1 156 ? 10.687 48.527 5.152 1.00 23.97 192 ILE D CA 1
ATOM 5977 C C . ILE D 1 156 ? 10.829 49.271 3.816 1.00 23.61 192 ILE D C 1
ATOM 5978 O O . ILE D 1 156 ? 11.689 48.967 2.994 1.00 23.81 192 ILE D O 1
ATOM 5983 N N . ARG D 1 157 ? 10.015 50.299 3.599 1.00 26.05 193 ARG D N 1
ATOM 5984 C CA . ARG D 1 157 ? 10.125 51.061 2.345 1.00 26.67 193 ARG D CA 1
ATOM 5985 C C . ARG D 1 157 ? 11.531 51.589 2.103 1.00 27.18 193 ARG D C 1
ATOM 5986 O O . ARG D 1 157 ? 11.952 51.674 0.966 1.00 27.67 193 ARG D O 1
ATOM 5994 N N . GLU D 1 158 ? 12.201 52.012 3.175 1.00 30.02 194 GLU D N 1
ATOM 5995 C CA . GLU D 1 158 ? 13.538 52.605 3.111 1.00 32.49 194 GLU D CA 1
ATOM 5996 C C . GLU D 1 158 ? 14.689 51.609 3.233 1.00 32.52 194 GLU D C 1
ATOM 5997 O O . GLU D 1 158 ? 15.849 51.990 3.099 1.00 31.43 194 GLU D O 1
ATOM 6003 N N . GLY D 1 159 ? 14.363 50.343 3.466 1.00 30.37 195 GLY D N 1
ATOM 6004 C CA . GLY D 1 159 ? 15.376 49.310 3.705 1.00 28.70 195 GLY D CA 1
ATOM 6005 C C . GLY D 1 159 ? 16.147 49.512 4.997 1.00 28.28 195 GLY D C 1
ATOM 6006 O O . GLY D 1 159 ? 17.340 49.199 5.088 1.00 26.81 195 GLY D O 1
ATOM 6007 N N . GLY D 1 160 ? 15.474 50.034 6.010 1.00 28.47 196 GLY D N 1
ATOM 6008 C CA . GLY D 1 160 ? 16.115 50.394 7.258 1.00 28.92 196 GLY D CA 1
ATOM 6009 C C . GLY D 1 160 ? 16.659 49.248 8.072 1.00 28.77 196 GLY D C 1
ATOM 6010 O O . GLY D 1 160 ? 17.504 49.460 8.915 1.00 30.63 196 GLY D O 1
ATOM 6011 N N . ALA D 1 161 ? 16.159 48.034 7.889 1.00 26.90 197 ALA D N 1
ATOM 6012 C CA . ALA D 1 161 ? 16.684 46.911 8.627 1.00 27.12 197 ALA D CA 1
ATOM 6013 C C . ALA D 1 161 ? 17.657 46.071 7.788 1.00 26.35 197 ALA D C 1
ATOM 6014 O O . ALA D 1 161 ? 18.045 45.005 8.206 1.00 27.32 197 ALA D O 1
ATOM 6016 N N . LYS D 1 162 ? 18.020 46.532 6.588 1.00 26.69 198 LYS D N 1
ATOM 6017 C CA . LYS D 1 162 ? 18.908 45.753 5.730 1.00 26.91 198 LYS D CA 1
ATOM 6018 C C . LYS D 1 162 ? 20.329 45.662 6.263 1.00 28.40 198 LYS D C 1
ATOM 6019 O O . LYS D 1 162 ? 20.912 44.588 6.201 1.00 27.32 198 LYS D O 1
ATOM 6025 N N . GLU D 1 163 ? 20.895 46.769 6.772 1.00 29.50 199 GLU D N 1
ATOM 6026 C CA A GLU D 1 163 ? 22.237 46.660 7.311 0.60 31.95 199 GLU D CA 1
ATOM 6027 C CA B GLU D 1 163 ? 22.218 46.764 7.420 0.40 30.96 199 GLU D CA 1
ATOM 6028 C C . GLU D 1 163 ? 22.250 45.688 8.494 1.00 31.90 199 GLU D C 1
ATOM 6029 O O . GLU D 1 163 ? 23.102 44.798 8.505 1.00 32.21 199 GLU D O 1
ATOM 6040 N N . ASP D 1 164 ? 21.290 45.768 9.416 1.00 30.73 200 ASP D N 1
ATOM 6041 C CA . ASP D 1 164 ? 21.224 44.756 10.470 1.00 31.43 200 ASP D CA 1
ATOM 6042 C C . ASP D 1 164 ? 21.054 43.357 9.899 1.00 27.78 200 ASP D C 1
ATOM 6043 O O . ASP D 1 164 ? 21.735 42.435 10.311 1.00 27.76 200 ASP D O 1
ATOM 6048 N N . PHE D 1 165 ? 20.121 43.209 8.968 1.00 25.41 201 PHE D N 1
ATOM 6049 C CA . PHE D 1 165 ? 19.800 41.928 8.419 1.00 24.05 201 PHE D CA 1
ATOM 6050 C C . PHE D 1 165 ? 21.032 41.322 7.765 1.00 24.26 201 PHE D C 1
ATOM 6051 O O . PHE D 1 165 ? 21.253 40.139 7.868 1.00 25.60 201 PHE D O 1
ATOM 6059 N N . ARG D 1 166 ? 21.775 42.128 7.029 1.00 24.18 202 ARG D N 1
ATOM 6060 C CA . ARG D 1 166 ? 22.982 41.616 6.368 1.00 25.99 202 ARG D CA 1
ATOM 6061 C C . ARG D 1 166 ? 24.023 41.114 7.377 1.00 26.29 202 ARG D C 1
ATOM 6062 O O . ARG D 1 166 ? 24.645 40.086 7.147 1.00 28.12 202 ARG D O 1
ATOM 6070 N N . LYS D 1 167 ? 24.226 41.857 8.456 1.00 27.15 203 LYS D N 1
ATOM 6071 C CA . LYS D 1 167 ? 25.126 41.402 9.527 1.00 29.92 203 LYS D CA 1
ATOM 6072 C C . LYS D 1 167 ? 24.601 40.124 10.158 1.00 30.14 203 LYS D C 1
ATOM 6073 O O . LYS D 1 167 ? 25.377 39.202 10.345 1.00 32.63 203 LYS D O 1
ATOM 6079 N N . PHE D 1 168 ? 23.299 40.020 10.435 1.00 28.50 204 PHE D N 1
ATOM 6080 C CA . PHE D 1 168 ? 22.754 38.755 10.995 1.00 29.39 204 PHE D CA 1
ATOM 6081 C C . PHE D 1 168 ? 22.879 37.599 10.020 1.00 28.08 204 PHE D C 1
ATOM 6082 O O . PHE D 1 168 ? 23.177 36.475 10.408 1.00 29.37 204 PHE D O 1
ATOM 6090 N N . ALA D 1 169 ? 22.621 37.840 8.735 1.00 26.77 205 ALA D N 1
ATOM 6091 C CA . ALA D 1 169 ? 22.693 36.746 7.757 1.00 27.53 205 ALA D CA 1
ATOM 6092 C C . ALA D 1 169 ? 24.152 36.245 7.670 1.00 29.95 205 ALA D C 1
ATOM 6093 O O . ALA D 1 169 ? 24.392 35.063 7.556 1.00 29.91 205 ALA D O 1
ATOM 6095 N N . GLU D 1 170 ? 25.110 37.170 7.715 1.00 31.32 206 GLU D N 1
ATOM 6096 C CA . GLU D 1 170 ? 26.506 36.810 7.649 1.00 34.94 206 GLU D CA 1
ATOM 6097 C C . GLU D 1 170 ? 26.870 35.978 8.905 1.00 35.69 206 GLU D C 1
ATOM 6098 O O . GLU D 1 170 ? 27.418 34.880 8.792 1.00 38.99 206 GLU D O 1
ATOM 6104 N N . ALA D 1 171 ? 26.518 36.469 10.084 1.00 34.28 207 ALA D N 1
ATOM 6105 C CA . ALA D 1 171 ? 26.722 35.700 11.332 1.00 37.22 207 ALA D CA 1
ATOM 6106 C C . ALA D 1 171 ? 26.119 34.289 11.274 1.00 37.04 207 ALA D C 1
ATOM 6107 O O . ALA D 1 171 ? 26.759 33.300 11.615 1.00 39.19 207 ALA D O 1
ATOM 6109 N N . ASN D 1 172 ? 24.888 34.201 10.805 1.00 36.33 208 ASN D N 1
ATOM 6110 C CA . ASN D 1 172 ? 24.168 32.923 10.733 1.00 36.57 208 ASN D CA 1
ATOM 6111 C C . ASN D 1 172 ? 24.773 31.947 9.766 1.00 38.30 208 ASN D C 1
ATOM 6112 O O . ASN D 1 172 ? 24.777 30.740 10.014 1.00 39.99 208 ASN D O 1
ATOM 6117 N N . SER D 1 173 ? 25.299 32.466 8.667 1.00 37.31 209 SER D N 1
ATOM 6118 C CA A SER D 1 173 ? 25.964 31.630 7.679 0.60 39.23 209 SER D CA 1
ATOM 6119 C CA B SER D 1 173 ? 25.975 31.633 7.674 0.40 39.35 209 SER D CA 1
ATOM 6120 C C . SER D 1 173 ? 27.247 31.028 8.265 1.00 42.22 209 SER D C 1
ATOM 6121 O O . SER D 1 173 ? 27.532 29.848 8.071 1.00 43.43 209 SER D O 1
ATOM 6126 N N . LYS D 1 174 ? 28.002 31.859 8.984 1.00 43.78 210 LYS D N 1
ATOM 6127 C CA . LYS D 1 174 ? 29.251 31.430 9.638 1.00 48.26 210 LYS D CA 1
ATOM 6128 C C . LYS D 1 174 ? 28.940 30.395 10.680 1.00 48.79 210 LYS D C 1
ATOM 6129 O O . LYS D 1 174 ? 29.533 29.316 10.695 1.00 53.82 210 LYS D O 1
ATOM 6135 N N . LYS D 1 175 ? 28.008 30.733 11.556 1.00 46.25 211 LYS D N 1
ATOM 6136 C CA . LYS D 1 175 ? 27.515 29.796 12.543 1.00 49.11 211 LYS D CA 1
ATOM 6137 C C . LYS D 1 175 ? 27.110 28.454 11.922 1.00 49.76 211 LYS D C 1
ATOM 6138 O O . LYS D 1 175 ? 27.552 27.401 12.373 1.00 50.83 211 LYS D O 1
ATOM 6144 N N . LEU D 1 176 ? 26.285 28.484 10.883 1.00 48.19 212 LEU D N 1
ATOM 6145 C CA . LEU D 1 176 ? 25.907 27.246 10.203 1.00 49.08 212 LEU D CA 1
ATOM 6146 C C . LEU D 1 176 ? 27.116 26.512 9.635 1.00 51.67 212 LEU D C 1
ATOM 6147 O O . LEU D 1 176 ? 27.192 25.295 9.717 1.00 52.44 212 LEU D O 1
ATOM 6152 N N . GLU D 1 177 ? 28.050 27.244 9.036 1.00 53.67 213 GLU D N 1
ATOM 6153 C CA . GLU D 1 177 ? 29.234 26.624 8.423 1.00 57.98 213 GLU D CA 1
ATOM 6154 C C . GLU D 1 177 ? 30.099 25.952 9.482 1.00 62.24 213 GLU D C 1
ATOM 6155 O O . GLU D 1 177 ? 30.757 24.943 9.203 1.00 62.74 213 GLU D O 1
ATOM 6161 N N . LYS D 1 178 ? 30.098 26.538 10.685 1.00 61.79 214 LYS D N 1
ATOM 6162 C CA . LYS D 1 178 ? 30.774 25.982 11.873 1.00 65.66 214 LYS D CA 1
ATOM 6163 C C . LYS D 1 178 ? 30.119 24.698 12.363 1.00 66.73 214 LYS D C 1
ATOM 6164 O O . LYS D 1 178 ? 30.775 23.678 12.544 1.00 66.30 214 LYS D O 1
ATOM 6170 N N . ASP D 1 179 ? 28.814 24.793 12.596 1.00 65.02 215 ASP D N 1
ATOM 6171 C CA . ASP D 1 179 ? 28.031 23.736 13.229 1.00 66.39 215 ASP D CA 1
ATOM 6172 C C . ASP D 1 179 ? 27.641 22.618 12.260 1.00 65.44 215 ASP D C 1
ATOM 6173 O O . ASP D 1 179 ? 27.631 21.447 12.631 1.00 69.03 215 ASP D O 1
ATOM 6178 N N . GLY D 1 180 ? 27.313 22.981 11.028 1.00 62.01 216 GLY D N 1
ATOM 6179 C CA . GLY D 1 180 ? 26.820 22.032 10.039 1.00 61.92 216 GLY D CA 1
ATOM 6180 C C . GLY D 1 180 ? 27.748 21.843 8.862 1.00 64.16 216 GLY D C 1
ATOM 6181 O O . GLY D 1 180 ? 27.483 21.018 7.984 1.00 65.25 216 GLY D O 1
ATOM 6182 N N . GLY D 1 181 ? 28.825 22.618 8.811 1.00 64.86 217 GLY D N 1
ATOM 6183 C CA . GLY D 1 181 ? 29.880 22.376 7.832 1.00 68.04 217 GLY D CA 1
ATOM 6184 C C . GLY D 1 181 ? 29.757 23.205 6.584 1.00 65.73 217 GLY D C 1
ATOM 6185 O O . GLY D 1 181 ? 30.762 23.712 6.077 1.00 68.28 217 GLY D O 1
ATOM 6186 N N . SER D 1 182 ? 28.529 23.344 6.087 1.00 62.81 218 SER D N 1
ATOM 6187 C CA . SER D 1 182 ? 28.275 24.078 4.860 1.00 59.09 218 SER D CA 1
ATOM 6188 C C . SER D 1 182 ? 26.962 24.824 4.989 1.00 55.93 218 SER D C 1
ATOM 6189 O O . SER D 1 182 ? 26.195 24.602 5.927 1.00 55.79 218 SER D O 1
ATOM 6192 N N . VAL D 1 183 ? 26.711 25.706 4.029 1.00 53.85 219 VAL D N 1
ATOM 6193 C CA . VAL D 1 183 ? 25.533 26.565 4.056 1.00 48.73 219 VAL D CA 1
ATOM 6194 C C . VAL D 1 183 ? 24.505 26.124 3.016 1.00 46.60 219 VAL D C 1
ATOM 6195 O O . VAL D 1 183 ? 24.756 26.140 1.808 1.00 46.93 219 VAL D O 1
ATOM 6199 N N . SER D 1 184 ? 23.336 25.751 3.512 1.00 44.47 220 SER D N 1
ATOM 6200 C CA . SER D 1 184 ? 22.198 25.421 2.682 1.00 43.05 220 SER D CA 1
ATOM 6201 C C . SER D 1 184 ? 20.953 25.576 3.559 1.00 41.96 220 SER D C 1
ATOM 6202 O O . SER D 1 184 ? 21.046 25.989 4.705 1.00 44.21 220 SER D O 1
ATOM 6205 N N . SER D 1 185 ? 19.787 25.260 3.025 1.00 40.37 221 SER D N 1
ATOM 6206 C CA . SER D 1 185 ? 18.576 25.435 3.787 1.00 39.41 221 SER D CA 1
ATOM 6207 C C . SER D 1 185 ? 17.465 24.604 3.179 1.00 39.91 221 SER D C 1
ATOM 6208 O O . SER D 1 185 ? 17.499 24.295 1.986 1.00 40.23 221 SER D O 1
ATOM 6211 N N . PRO D 1 186 ? 16.476 24.233 3.992 1.00 40.47 222 PRO D N 1
ATOM 6212 C CA . PRO D 1 186 ? 16.383 24.535 5.407 1.00 40.07 222 PRO D CA 1
ATOM 6213 C C . PRO D 1 186 ? 17.285 23.584 6.221 1.00 42.02 222 PRO D C 1
ATOM 6214 O O . PRO D 1 186 ? 17.503 22.417 5.818 1.00 43.82 222 PRO D O 1
ATOM 6218 N N . ARG D 1 187 ? 17.859 24.083 7.313 1.00 41.07 223 ARG D N 1
ATOM 6219 C CA . ARG D 1 187 ? 18.667 23.243 8.221 1.00 43.32 223 ARG D CA 1
ATOM 6220 C C . ARG D 1 187 ? 18.135 23.392 9.622 1.00 42.51 223 ARG D C 1
ATOM 6221 O O . ARG D 1 187 ? 17.783 24.485 10.035 1.00 40.29 223 ARG D O 1
ATOM 6229 N N . VAL D 1 188 ? 18.105 22.296 10.370 1.00 44.55 224 VAL D N 1
ATOM 6230 C CA . VAL D 1 188 ? 17.621 22.339 11.751 1.00 45.03 224 VAL D CA 1
ATOM 6231 C C . VAL D 1 188 ? 18.577 21.616 12.720 1.00 47.58 224 VAL D C 1
ATOM 6232 O O . VAL D 1 188 ? 19.058 20.494 12.440 1.00 48.85 224 VAL D O 1
ATOM 6236 N N . PHE D 1 189 ? 18.804 22.256 13.862 1.00 46.66 225 PHE D N 1
ATOM 6237 C CA . PHE D 1 189 ? 19.618 21.697 14.945 1.00 50.02 225 PHE D CA 1
ATOM 6238 C C . PHE D 1 189 ? 18.765 21.675 16.187 1.00 51.18 225 PHE D C 1
ATOM 6239 O O . PHE D 1 189 ? 17.940 22.569 16.384 1.00 49.67 225 PHE D O 1
ATOM 6247 N N . ILE D 1 190 ? 18.931 20.630 16.994 1.00 54.36 226 ILE D N 1
ATOM 6248 C CA . ILE D 1 190 ? 18.280 20.529 18.283 1.00 56.36 226 ILE D CA 1
ATOM 6249 C C . ILE D 1 190 ? 19.409 20.436 19.301 1.00 59.02 226 ILE D C 1
ATOM 6250 O O . ILE D 1 190 ? 20.151 19.435 19.319 1.00 60.75 226 ILE D O 1
ATOM 6255 N N . ASP D 1 191 ? 19.521 21.460 20.145 1.00 58.73 227 ASP D N 1
ATOM 6256 C CA . ASP D 1 191 ? 20.591 21.572 21.129 1.00 61.85 227 ASP D CA 1
ATOM 6257 C C . ASP D 1 191 ? 21.952 21.285 20.490 1.00 63.20 227 ASP D C 1
ATOM 6258 O O . ASP D 1 191 ? 22.713 20.428 20.973 1.00 65.10 227 ASP D O 1
ATOM 6263 N N . GLY D 1 192 ? 22.235 21.981 19.389 1.00 60.63 228 GLY D N 1
ATOM 6264 C CA . GLY D 1 192 ? 23.521 21.850 18.688 1.00 62.24 228 GLY D CA 1
ATOM 6265 C C . GLY D 1 192 ? 23.688 20.662 17.726 1.00 63.95 228 GLY D C 1
ATOM 6266 O O . GLY D 1 192 ? 24.633 20.654 16.927 1.00 62.88 228 GLY D O 1
ATOM 6267 N N . LYS D 1 193 ? 22.792 19.669 17.784 1.00 64.86 229 LYS D N 1
ATOM 6268 C CA . LYS D 1 193 ? 22.884 18.491 16.915 1.00 66.87 229 LYS D CA 1
ATOM 6269 C C . LYS D 1 193 ? 21.839 18.473 15.790 1.00 64.78 229 LYS D C 1
ATOM 6270 O O . LYS D 1 193 ? 20.630 18.509 16.027 1.00 63.68 229 LYS D O 1
ATOM 6276 N N . GLU D 1 194 ? 22.338 18.384 14.560 1.00 65.21 230 GLU D N 1
ATOM 6277 C CA . GLU D 1 194 ? 21.503 18.483 13.374 1.00 63.98 230 GLU D CA 1
ATOM 6278 C C . GLU D 1 194 ? 20.521 17.322 13.262 1.00 67.46 230 GLU D C 1
ATOM 6279 O O . GLU D 1 194 ? 20.803 16.190 13.664 1.00 71.25 230 GLU D O 1
ATOM 6285 N N . VAL D 1 195 ? 19.358 17.628 12.727 1.00 67.62 231 VAL D N 1
ATOM 6286 C CA . VAL D 1 195 ? 18.356 16.644 12.427 1.00 71.72 231 VAL D CA 1
ATOM 6287 C C . VAL D 1 195 ? 18.483 16.355 10.933 1.00 75.85 231 VAL D C 1
ATOM 6288 O O . VAL D 1 195 ? 17.604 16.700 10.134 1.00 74.91 231 VAL D O 1
ATOM 6292 N N . LYS D 1 196 ? 19.614 15.762 10.555 1.00 80.51 232 LYS D N 1
ATOM 6293 C CA . LYS D 1 196 ? 19.814 15.268 9.191 1.00 84.63 232 LYS D CA 1
ATOM 6294 C C . LYS D 1 196 ? 18.990 13.983 9.050 1.00 87.71 232 LYS D C 1
ATOM 6295 O O . LYS D 1 196 ? 18.705 13.524 7.941 1.00 87.36 232 LYS D O 1
ATOM 6301 N N . ASN D 1 197 ? 18.607 13.419 10.194 1.00 89.45 233 ASN D N 1
ATOM 6302 C CA . ASN D 1 197 ? 17.585 12.386 10.239 1.00 92.98 233 ASN D CA 1
ATOM 6303 C C . ASN D 1 197 ? 16.269 13.011 9.755 1.00 89.94 233 ASN D C 1
ATOM 6304 O O . ASN D 1 197 ? 15.788 13.953 10.379 1.00 88.53 233 ASN D O 1
ATOM 6309 N N . GLY D 1 198 ? 15.730 12.520 8.632 1.00 89.62 234 GLY D N 1
ATOM 6310 C CA . GLY D 1 198 ? 14.439 12.969 8.057 1.00 87.77 234 GLY D CA 1
ATOM 6311 C C . GLY D 1 198 ? 13.831 14.267 8.581 1.00 86.04 234 GLY D C 1
ATOM 6312 O O . GLY D 1 198 ? 12.982 14.255 9.472 1.00 88.02 234 GLY D O 1
ATOM 6313 N N . ILE D 1 199 ? 14.246 15.383 7.988 1.00 84.77 235 ILE D N 1
ATOM 6314 C CA . ILE D 1 199 ? 13.947 16.746 8.478 1.00 80.61 235 ILE D CA 1
ATOM 6315 C C . ILE D 1 199 ? 12.464 17.128 8.655 1.00 80.10 235 ILE D C 1
ATOM 6316 O O . ILE D 1 199 ? 12.148 17.986 9.481 1.00 74.78 235 ILE D O 1
ATOM 6321 N N . GLU D 1 200 ? 11.565 16.481 7.909 1.00 83.82 236 GLU D N 1
ATOM 6322 C CA . GLU D 1 200 ? 10.136 16.869 7.860 1.00 83.75 236 GLU D CA 1
ATOM 6323 C C . GLU D 1 200 ? 9.395 16.743 9.190 1.00 82.30 236 GLU D C 1
ATOM 6324 O O . GLU D 1 200 ? 8.401 17.434 9.405 1.00 83.58 236 GLU D O 1
ATOM 6330 N N . THR D 1 201 ? 9.868 15.855 10.061 1.00 80.25 237 THR D N 1
ATOM 6331 C CA . THR D 1 201 ? 9.209 15.569 11.332 1.00 79.34 237 THR D CA 1
ATOM 6332 C C . THR D 1 201 ? 9.963 16.170 12.534 1.00 77.02 237 THR D C 1
ATOM 6333 O O . THR D 1 201 ? 9.795 15.714 13.677 1.00 76.55 237 THR D O 1
ATOM 6337 N N . TRP D 1 202 ? 10.786 17.193 12.291 1.00 71.31 238 TRP D N 1
ATOM 6338 C CA . TRP D 1 202 ? 11.722 17.672 13.322 1.00 69.82 238 TRP D CA 1
ATOM 6339 C C . TRP D 1 202 ? 11.023 18.070 14.638 1.00 68.43 238 TRP D C 1
ATOM 6340 O O . TRP D 1 202 ? 11.614 17.953 15.723 1.00 68.60 238 TRP D O 1
ATOM 6351 N N . VAL D 1 203 ? 9.772 18.516 14.525 1.00 65.62 239 VAL D N 1
ATOM 6352 C CA . VAL D 1 203 ? 8.937 18.809 15.676 1.00 66.38 239 VAL D CA 1
ATOM 6353 C C . VAL D 1 203 ? 8.547 17.501 16.400 1.00 69.17 239 VAL D C 1
ATOM 6354 O O . VAL D 1 203 ? 8.781 17.365 17.602 1.00 69.54 239 VAL D O 1
#

Nearest PDB structures (foldseek):
  5c00-assembly3_C  TM=9.886E-01  e=4.920E-33  Corynebacterium diphtheriae NCTC 13129
  6bo0-assembly1_A  TM=9.695E-01  e=7.480E-20  Corynebacterium matruchotii ATCC 14266
  4z7x-assembly2_B  TM=7.420E-01  e=6.665E-07  Actinomyces oris
  3bd2-assembly1_A  TM=7.338E-01  e=4.326E-06  Staphylococcus aureus
  3bci-assembly1_A  TM=7.116E-01  e=4.814E-06  Staphylococcus aureus

Organism: Corynebacterium diphtheriae (strain ATCC 700971 / NCTC 13129 / Biotype gravis) (NCBI:txid257309)

B-factor: mean 33.55, std 15.03, range [14.48, 97.53]

Foldseek 3Di:
DADPDDPPDADDFDDAQWWWACPPLFTKTAHPCADPPAWEKEWEAFLLDPVQLVLCVLCVVLSVCRNVNRYMYTYQYAHCVVVPDLDAPRLLLQQLLVLQSNVRPVRLSVVSSNVSNCSVVCHPPDDQLNSLSVSVSSPGDPVSSVCSNVSVRSVVNNVSNVSSQVVCCVLPNHDDDGWMAINSHTDPPPSSCVSVVSSD/DADPDDDVDADDFDDAQWFFDCPLLWTKIAHPQADPPAWEKEWEEFLLDPVQLVLCVLCVVLSVCRHNNNYMYTYQYAHCVVVPPLAAPRLLLQQLLVLQSVVRPVRLSSVSSNVSNCSVVCHPPDDQLNSLNVSVSSPDDPVSSVCSSVSVRSVVNNVSNVSSQVVCCVLPNHDDDGWMAINSHTDPPPSSCVSVVSSD/DCPCLVPPFDDAQWFFACPQLFTKTARPPQDPPAWEKEWEEFLLDPVQLVLCVLVVVLSVCRRVNNYMYTYQYAHCVVVPDLAAPRLLLQQLLVLQSNVRPVSLSSSSSNCSVCSVVCHPPDDQLRSLVSSVSSPGDPVSSVCSSVSVRSVVNNVSNVSSQVVCCVLPVHDDDGWMDINSHTPPDCSSCVSVVSD/DCLVPPQDDADWWFDCPLLFTKTAHPPADPQAWEKEWEEFLLDPVQLVLCVLCVVCSVCRVVNNHMYTYQYAHCVVVPDLAAPRLLLQLLLVLQSNVGVVSLSSSSSNVSCCSVVRHPPDDLLVSLVSSVSSPGDPVSSVCSNVSVSSVVNSVSNVSSQVVCCVLVVHDDDRWMATNSHTCPPPPSVVD